Protein AF-A0A2C9WVV8-F1 (afdb_monomer_lite)

Sequence (826 aa):
MRLKYLTLCLLGLSLSACTQHVIKSTPASSEQLGASAANGINAILETSSYDMAGQFSLQTTQHQKMEADTPAKKQAAKSLNADQKKQIDQALKVSKVQLSQKEKNQLYDAVAMELDPYGYFLGARESSSASAGESIFAVLNDVQFSYDGSVNYRQKLAALNFNLKYLKPTLQVQAQLPFIVDFNELKLYTNYFAFMPFLVNRESQSSYAYVDLSKYKDEFNQINFKNLAVYLKQMNAVPYALAESNQLSLLPLTAQDQQQGLTRKIRYQGTLQNVFLQMGLFDVVNEPYYTEQVKGQKFSQQDAGAVQAEYAEEAPAPASEDADVETGSAEEQLEIAAYKSAARVDELVQMKAHADMYHSDEQEAEAEDVVEAEDAGEGYTAADAAAAAACAADECDAYSSSESKNGPVDAAAEAEETDQEAGGISDVACKALVNAAKVPAGYFTLCREWYGIDLFKKPAAAEGDALREGAVADAAQLSAFEQLKPLFLAAQSQQLTDAQGFKELWQKHQAEIQLALKKDQEYSIPLTIDVGLDQAGRLLSLDYAVVKQDDRFGEFRFSSTNQISNYGHAKAIDRQLMKNAKSIEEASKGSLLERLSKDLLGTLGASSSADAAVETVQKMQEQKTADELLSQIALDTYQKTDSWLKTYQAVFGLYAVVKQTELGKHYTAAELNEIAELSAYHFNEDLSKPKGAALVRLNQLADKHQLKNSDSFASMGYAVKQIVDDATEDYLEQRDWTKHIKQHKTRQAVFAVYYAERFADEYELSAEQKQQLPKAAQIVAQAFTDDLNNKLSEQSLRNLSADDTELFDQSIYRIVYRDVLTHMPK

Secondary structure (DSSP, 8-state):
---SSSSSSSSSS------------PPPPHHHHHHHHHHHHHGGGTSSEEEEEEEEEEEE-PPS------HHHHHTTTS--HHHHHHHHHHHHHTT----HHHHHHHHHHHHHHT-TTTTTTT----S-HHHHHHHHHHHHTEEEEEEEEEETTTTEEEEEEEEEEEETTEEEEEEEEEEEETTTTEEEE-GGGT-TTSS-TTTTTSPEEEE-GGGHHHHHH--HHHHHHHHHHHHHHHHHS--TTTEEEEPPPHHHHHHT-SEEEEEEEEHHHHHHHHHHHHHHHHHHIIIIIS-----HHHHSTTT-SSS-----------------HHHHHHHHHHHHHHHHHHHHHHHHHHHHHSTTSSSS---------------------------------------------------------S---HHHHHHHTT-S---HHHHHHHHHHH---SSS----SSS--SS--S---S----HHHHHHHHHHTT--SS---HHHHHHHHHHTHHHHHHHHHHSGGG--EEEEEEEE-TTS-EEEEEEEEEEEETTTEEEEEEEEEEEE-TT-PPPP-HHHHHT-EEHHHHHTTSHHHHHHHHHHH-SS---S-TTHHHHHHHHHSS--HHHHHHHHHHHHHHHH--HHHHHHHHHHHHHHHT-HHHHHHS-HHHHHHHHHHHHHHH-TTS----THHHHHHHHHHHHHT--SGGGGHHHHHHHHHHHHHHHHHHHHHHHHHHHHHHH-SHHHHHHHHHHHHHHHHS---HHHHHHHHHHHHHHHHHHHHHHTT--SGGGGTT--TGGGGG--HHHHHHHHHHHHHHS--

pLDDT: mean 71.05, std 23.81, range [21.41, 97.0]

Radius of gyration: 36.54 Å; chains: 1; bounding box: 114×92×105 Å

Structure (mmCIF, N/CA/C/O backbone):
data_AF-A0A2C9WVV8-F1
#
_entry.id   AF-A0A2C9WVV8-F1
#
loop_
_atom_site.group_PDB
_atom_site.id
_atom_site.type_symbol
_atom_site.label_atom_id
_atom_site.label_alt_id
_atom_site.label_comp_id
_atom_site.label_asym_id
_atom_site.label_entity_id
_atom_site.label_seq_id
_atom_site.pdbx_PDB_ins_code
_atom_site.Cartn_x
_atom_site.Cartn_y
_atom_site.Cartn_z
_atom_site.occupancy
_atom_site.B_iso_or_equiv
_atom_site.auth_seq_id
_atom_site.auth_comp_id
_atom_site.auth_asym_id
_atom_site.auth_atom_id
_atom_site.pdbx_PDB_model_num
ATOM 1 N N . MET A 1 1 ? 56.408 -26.138 6.110 1.00 26.50 1 MET A N 1
ATOM 2 C CA . MET A 1 1 ? 56.494 -26.122 4.631 1.00 26.50 1 MET A CA 1
ATOM 3 C C . MET A 1 1 ? 55.386 -25.201 4.142 1.00 26.50 1 MET A C 1
ATOM 5 O O . MET A 1 1 ? 54.243 -25.453 4.470 1.00 26.50 1 MET A O 1
ATOM 9 N N . ARG A 1 2 ? 55.685 -23.956 3.758 1.00 25.53 2 ARG A N 1
ATOM 10 C CA . ARG A 1 2 ? 56.288 -23.506 2.484 1.00 25.53 2 ARG A CA 1
ATOM 11 C C . ARG A 1 2 ? 55.309 -23.607 1.308 1.00 25.53 2 ARG A C 1
ATOM 13 O O . ARG A 1 2 ? 55.259 -24.645 0.673 1.00 25.53 2 ARG A O 1
ATOM 20 N N . LEU A 1 3 ? 54.609 -22.502 1.024 1.00 27.97 3 LEU A N 1
ATOM 21 C CA . LEU A 1 3 ? 54.682 -21.743 -0.242 1.00 27.97 3 LEU A CA 1
ATOM 22 C C . LEU A 1 3 ? 53.651 -20.591 -0.223 1.00 27.97 3 LEU A C 1
ATOM 24 O O . LEU A 1 3 ? 52.595 -20.655 -0.834 1.00 27.97 3 LEU A O 1
ATOM 28 N N . LYS A 1 4 ? 53.982 -19.522 0.519 1.00 27.25 4 LYS A N 1
ATOM 29 C CA . LYS A 1 4 ? 53.311 -18.202 0.501 1.00 27.25 4 LYS A CA 1
ATOM 30 C C . LYS A 1 4 ? 54.279 -17.055 0.123 1.00 27.25 4 LYS A C 1
ATOM 32 O O . LYS A 1 4 ? 54.042 -15.913 0.475 1.00 27.25 4 LYS A O 1
ATOM 37 N N . TYR A 1 5 ? 55.376 -17.334 -0.593 1.00 31.44 5 TYR A N 1
ATOM 38 C CA . TYR A 1 5 ? 56.424 -16.329 -0.879 1.00 31.44 5 TYR A CA 1
ATOM 39 C C . TYR A 1 5 ? 57.056 -16.426 -2.281 1.00 31.44 5 TYR A C 1
ATOM 41 O O . TYR A 1 5 ? 58.255 -16.222 -2.422 1.00 31.44 5 TYR A O 1
ATOM 49 N N . LEU A 1 6 ? 56.291 -16.738 -3.337 1.00 29.72 6 LEU A N 1
ATOM 50 C CA . LEU A 1 6 ? 56.868 -16.800 -4.695 1.00 29.72 6 LEU A CA 1
ATOM 51 C C . LEU A 1 6 ? 55.945 -16.332 -5.832 1.00 29.72 6 LEU A C 1
ATOM 53 O O . LEU A 1 6 ? 56.041 -16.805 -6.955 1.00 29.72 6 LEU A O 1
ATOM 57 N N . THR A 1 7 ? 55.107 -15.333 -5.563 1.00 29.89 7 THR A N 1
ATOM 58 C CA . THR A 1 7 ? 54.473 -14.492 -6.604 1.00 29.89 7 THR A CA 1
ATOM 59 C C . THR A 1 7 ? 54.549 -13.000 -6.257 1.00 29.89 7 THR A C 1
ATOM 61 O O . THR A 1 7 ? 53.806 -12.182 -6.777 1.00 29.89 7 THR A O 1
ATOM 64 N N . LEU A 1 8 ? 55.522 -12.636 -5.412 1.00 30.48 8 LEU A N 1
ATOM 65 C CA . LEU A 1 8 ? 55.988 -11.261 -5.178 1.00 30.48 8 LEU A CA 1
ATOM 66 C C . LEU A 1 8 ? 57.292 -10.954 -5.951 1.00 30.48 8 LEU A C 1
ATOM 68 O O . LEU A 1 8 ? 57.879 -9.893 -5.784 1.00 30.48 8 LEU A O 1
ATOM 72 N N . CYS A 1 9 ? 57.719 -11.860 -6.844 1.00 28.86 9 CYS A N 1
ATOM 73 C CA . CYS A 1 9 ? 58.880 -11.692 -7.733 1.00 28.86 9 CYS A CA 1
ATOM 74 C C . CYS A 1 9 ? 58.514 -11.456 -9.214 1.00 28.86 9 CYS A C 1
ATOM 76 O O . CYS A 1 9 ? 59.410 -11.356 -10.044 1.00 28.86 9 CYS A O 1
ATOM 78 N N . LEU A 1 10 ? 57.228 -11.306 -9.555 1.00 29.33 10 LEU A N 1
ATOM 79 C CA . LEU A 1 10 ? 56.774 -10.859 -10.887 1.00 29.33 10 LEU A CA 1
ATOM 80 C C . LEU A 1 10 ? 56.099 -9.477 -10.834 1.00 29.33 10 LEU A C 1
ATOM 82 O O . LEU A 1 10 ? 55.257 -9.142 -11.657 1.00 29.33 10 LEU A O 1
ATOM 86 N N . LEU A 1 11 ? 56.517 -8.665 -9.859 1.00 31.88 11 LEU A N 1
ATOM 87 C CA . LEU A 1 11 ? 56.167 -7.250 -9.692 1.00 31.88 11 LEU A CA 1
ATOM 88 C C . LEU A 1 11 ? 57.397 -6.336 -9.900 1.00 31.88 11 LEU A C 1
ATOM 90 O O . LEU A 1 11 ? 57.461 -5.241 -9.354 1.00 31.88 11 LEU A O 1
ATOM 94 N N . GLY A 1 12 ? 58.403 -6.795 -10.661 1.00 31.34 12 GLY A N 1
ATOM 95 C CA . GLY A 1 12 ? 59.730 -6.160 -10.708 1.00 31.34 12 GLY A CA 1
ATOM 96 C C . GLY A 1 12 ? 60.301 -5.790 -12.080 1.00 31.34 12 GLY A C 1
ATOM 97 O O . GLY A 1 12 ? 61.402 -5.255 -12.113 1.00 31.34 12 GLY A O 1
ATOM 98 N N . LEU A 1 13 ? 59.617 -6.046 -13.202 1.00 28.88 13 LEU A N 1
ATOM 99 C CA . LEU A 1 13 ? 60.153 -5.739 -14.541 1.00 28.88 13 LEU A CA 1
ATOM 100 C C . LEU A 1 13 ? 59.072 -5.257 -15.523 1.00 28.88 13 LEU A C 1
ATOM 102 O O . LEU A 1 13 ? 58.862 -5.869 -16.561 1.00 28.88 13 LEU A O 1
ATOM 106 N N . SER A 1 14 ? 58.402 -4.145 -15.202 1.00 26.28 14 SER A N 1
ATOM 107 C CA . SER A 1 14 ? 57.904 -3.182 -16.209 1.00 26.28 14 SER A CA 1
ATOM 108 C C . SER A 1 14 ? 57.334 -1.918 -15.544 1.00 26.28 14 SER A C 1
ATOM 110 O O . SER A 1 14 ? 56.177 -1.557 -15.738 1.00 26.28 14 SER A O 1
ATOM 112 N N . LEU A 1 15 ? 58.153 -1.237 -14.740 1.00 31.84 15 LEU A N 1
ATOM 113 C CA . LEU A 1 15 ? 57.936 0.158 -14.338 1.00 31.84 15 LEU A CA 1
ATOM 114 C C . LEU A 1 15 ? 59.161 0.971 -14.770 1.00 31.84 15 LEU A C 1
ATOM 116 O O . LEU A 1 15 ? 60.010 1.319 -13.959 1.00 31.84 15 LEU A O 1
ATOM 120 N N . SER A 1 16 ? 59.264 1.216 -16.078 1.00 31.70 16 SER A N 1
ATOM 121 C CA . SER A 1 16 ? 60.054 2.308 -16.669 1.00 31.70 16 SER A CA 1
ATOM 122 C C . SER A 1 16 ? 59.838 2.377 -18.185 1.00 31.70 16 SER A C 1
ATOM 124 O O . SER A 1 16 ? 60.719 2.087 -18.986 1.00 31.70 16 SER A O 1
ATOM 126 N N . ALA A 1 17 ? 58.643 2.802 -18.589 1.00 24.89 17 ALA A N 1
ATOM 127 C CA . ALA A 1 17 ? 58.448 3.438 -19.887 1.00 24.89 17 ALA A CA 1
ATOM 128 C C . ALA A 1 17 ? 57.291 4.434 -19.780 1.00 24.89 17 ALA A C 1
ATOM 130 O O . ALA A 1 17 ? 56.123 4.092 -19.940 1.00 24.89 17 ALA A O 1
ATOM 131 N N . CYS A 1 18 ? 57.638 5.691 -19.502 1.00 35.66 18 CYS A N 1
ATOM 132 C CA . CYS A 1 18 ? 56.821 6.827 -19.889 1.00 35.66 18 CYS A CA 1
ATOM 133 C C . CYS A 1 18 ? 56.593 6.747 -21.401 1.00 35.66 18 CYS A C 1
ATOM 135 O O . CYS A 1 18 ? 57.478 7.101 -22.171 1.00 35.66 18 CYS A O 1
ATOM 137 N N . THR A 1 19 ? 55.424 6.292 -21.832 1.00 28.83 19 THR A N 1
ATOM 138 C CA . THR A 1 19 ? 54.871 6.645 -23.139 1.00 28.83 19 THR A CA 1
ATOM 139 C C . THR A 1 19 ? 53.367 6.777 -22.983 1.00 28.83 19 THR A C 1
ATOM 141 O O . THR A 1 19 ? 52.695 5.920 -22.414 1.00 28.83 19 THR A O 1
ATOM 144 N N . GLN A 1 20 ? 52.856 7.909 -23.453 1.00 34.78 20 GLN A N 1
ATOM 145 C CA . GLN A 1 20 ? 51.447 8.154 -23.696 1.00 34.78 20 GLN A CA 1
ATOM 146 C C . GLN A 1 20 ? 50.937 7.109 -24.695 1.00 34.78 20 GLN A C 1
ATOM 148 O O . GLN A 1 20 ? 50.904 7.353 -25.897 1.00 34.78 20 GLN A O 1
ATOM 153 N N . HIS A 1 21 ? 50.534 5.939 -24.217 1.00 28.36 21 HIS A N 1
ATOM 154 C CA . HIS A 1 21 ? 49.639 5.087 -24.975 1.00 28.36 21 HIS A CA 1
ATOM 155 C C . HIS A 1 21 ? 48.233 5.352 -24.469 1.00 28.36 21 HIS A C 1
ATOM 157 O O . HIS A 1 21 ? 47.775 4.795 -23.476 1.00 28.36 21 HIS A O 1
ATOM 163 N N . VAL A 1 22 ? 47.563 6.255 -25.189 1.00 30.62 22 VAL A N 1
ATOM 164 C CA . VAL A 1 22 ? 46.111 6.250 -25.326 1.00 30.62 22 VAL A CA 1
ATOM 165 C C . VAL A 1 22 ? 45.737 4.806 -25.643 1.00 30.62 22 VAL A C 1
ATOM 167 O O . VAL A 1 22 ? 45.935 4.342 -26.768 1.00 30.62 22 VAL A O 1
ATOM 170 N N . ILE A 1 23 ? 45.262 4.069 -24.639 1.00 32.34 23 ILE A N 1
ATOM 171 C CA . ILE A 1 23 ? 44.519 2.846 -24.892 1.00 32.34 23 ILE A CA 1
ATOM 172 C C . ILE A 1 23 ? 43.320 3.345 -25.683 1.00 32.34 23 ILE A C 1
ATOM 174 O O . ILE A 1 23 ? 42.432 3.994 -25.134 1.00 32.34 23 ILE A O 1
ATOM 178 N N . LYS A 1 24 ? 43.336 3.122 -27.000 1.00 31.44 24 LYS A N 1
ATOM 179 C CA . LYS A 1 24 ? 42.107 3.083 -27.780 1.00 31.44 24 LYS A CA 1
ATOM 180 C C . LYS A 1 24 ? 41.305 1.949 -27.158 1.00 31.44 24 LYS A C 1
ATOM 182 O O . LYS A 1 24 ? 41.493 0.791 -27.516 1.00 31.44 24 LYS A O 1
ATOM 187 N N . SER A 1 25 ? 40.519 2.280 -26.140 1.00 39.44 25 SER A N 1
ATOM 188 C CA . SER A 1 25 ? 39.528 1.394 -25.572 1.00 39.44 25 SER A CA 1
ATOM 189 C C . SER A 1 25 ? 38.629 1.013 -26.731 1.00 39.44 25 SER A C 1
ATOM 191 O O . SER A 1 25 ? 37.962 1.864 -27.322 1.00 39.44 25 SER A O 1
ATOM 193 N N . THR A 1 26 ? 38.659 -0.261 -27.111 1.00 40.50 26 THR A N 1
ATOM 194 C CA . THR A 1 26 ? 37.572 -0.847 -27.884 1.00 40.50 26 THR A CA 1
ATOM 195 C C . THR A 1 26 ? 36.283 -0.397 -27.195 1.00 40.50 26 THR A C 1
ATOM 197 O O . THR A 1 26 ? 36.213 -0.531 -25.966 1.00 40.50 26 THR A O 1
ATOM 200 N N . PRO A 1 27 ? 35.326 0.227 -27.905 1.00 56.78 27 PRO A N 1
ATOM 201 C CA . PRO A 1 27 ? 34.091 0.667 -27.275 1.00 56.78 27 PRO A CA 1
ATOM 202 C C . PRO A 1 27 ? 33.497 -0.537 -26.551 1.00 56.78 27 PRO A C 1
ATOM 204 O O . PRO A 1 27 ? 33.338 -1.602 -27.151 1.00 56.78 27 PRO A O 1
ATOM 207 N N . ALA A 1 28 ? 33.294 -0.397 -25.238 1.00 64.69 28 ALA A N 1
ATOM 208 C CA . ALA A 1 28 ? 32.713 -1.462 -24.439 1.00 64.69 28 ALA A CA 1
ATOM 209 C C . ALA A 1 28 ? 31.375 -1.843 -25.076 1.00 64.69 28 ALA A C 1
ATOM 211 O O . ALA A 1 28 ? 30.582 -0.966 -25.424 1.00 64.69 28 ALA A O 1
ATOM 212 N N . SER A 1 29 ? 31.159 -3.140 -25.280 1.00 78.88 29 SER A N 1
ATOM 213 C CA . SER A 1 29 ? 29.886 -3.620 -25.821 1.00 78.88 29 SER A CA 1
ATOM 214 C C . SER A 1 29 ? 28.737 -3.236 -24.881 1.00 78.88 29 SER A C 1
ATOM 216 O O . SER A 1 29 ? 28.946 -3.101 -23.673 1.00 78.88 29 SER A O 1
ATOM 218 N N . SER A 1 30 ? 27.523 -3.078 -25.421 1.00 79.62 30 SER A N 1
ATOM 219 C CA . SER A 1 30 ? 26.329 -2.766 -24.614 1.00 79.62 30 SER A CA 1
ATOM 220 C C . SER A 1 30 ? 26.164 -3.745 -23.443 1.00 79.62 30 SER A C 1
ATOM 222 O O . SER A 1 30 ? 25.934 -3.334 -22.313 1.00 79.62 30 SER A O 1
ATOM 224 N N . GLU A 1 31 ? 26.433 -5.031 -23.677 1.00 83.75 31 GLU A N 1
ATOM 225 C CA . GLU A 1 31 ? 26.398 -6.082 -22.656 1.00 83.75 31 GLU A CA 1
ATOM 226 C C . GLU A 1 31 ? 27.413 -5.853 -21.522 1.00 83.75 31 GLU A C 1
ATOM 228 O O . GLU A 1 31 ? 27.077 -5.972 -20.345 1.00 83.75 31 GLU A O 1
ATOM 233 N N . GLN A 1 32 ? 28.643 -5.437 -21.845 1.00 88.88 32 GLN A N 1
ATOM 234 C CA . GLN A 1 32 ? 29.657 -5.099 -20.838 1.00 88.88 32 GLN A CA 1
ATOM 235 C C . GLN A 1 32 ? 29.291 -3.848 -20.031 1.00 88.88 32 GLN A C 1
ATOM 237 O O . GLN A 1 32 ? 29.595 -3.774 -18.835 1.00 88.88 32 GLN A O 1
ATOM 242 N N . LEU A 1 33 ? 28.669 -2.854 -20.672 1.00 92.38 33 LEU A N 1
ATOM 243 C CA . LEU A 1 33 ? 28.164 -1.663 -19.990 1.00 92.38 33 LEU A CA 1
ATOM 244 C C . LEU A 1 33 ? 27.005 -2.026 -19.059 1.00 92.38 33 LEU A C 1
ATOM 246 O O . LEU A 1 33 ? 27.025 -1.621 -17.898 1.00 92.38 33 LEU A O 1
ATOM 250 N N . GLY A 1 34 ? 26.062 -2.844 -19.527 1.00 91.56 34 GLY A N 1
ATOM 251 C CA . GLY A 1 34 ? 24.928 -3.311 -18.736 1.00 91.56 34 GLY A CA 1
ATOM 252 C C . GLY A 1 34 ? 25.372 -4.113 -17.514 1.00 91.56 34 GLY A C 1
ATOM 253 O O . GLY A 1 34 ? 24.982 -3.794 -16.392 1.00 91.56 34 GLY A O 1
ATOM 254 N N . ALA A 1 35 ? 26.292 -5.065 -17.697 1.00 92.50 35 ALA A N 1
ATOM 255 C CA . ALA A 1 35 ? 26.880 -5.823 -16.593 1.00 92.50 35 ALA A CA 1
ATOM 256 C C . ALA A 1 35 ? 27.627 -4.921 -15.594 1.00 92.50 35 ALA A C 1
ATOM 258 O O . ALA A 1 35 ? 27.528 -5.120 -14.386 1.00 92.50 35 ALA A O 1
ATOM 259 N N . SER A 1 36 ? 28.355 -3.902 -16.071 1.00 94.25 36 SER A N 1
ATOM 260 C CA . SER A 1 36 ? 29.041 -2.943 -15.190 1.00 94.25 36 SER A CA 1
ATOM 261 C C . SER A 1 36 ? 28.053 -2.117 -14.359 1.00 94.25 36 SER A C 1
ATOM 263 O O . SER A 1 36 ? 28.290 -1.910 -13.172 1.00 94.25 36 SER A O 1
ATOM 265 N N . ALA A 1 37 ? 26.956 -1.656 -14.968 1.00 94.25 37 ALA A N 1
ATOM 266 C CA . ALA A 1 37 ? 25.918 -0.894 -14.279 1.00 94.25 37 ALA A CA 1
ATOM 267 C C . ALA A 1 37 ? 25.211 -1.745 -13.212 1.00 94.25 37 ALA A C 1
ATOM 269 O O . ALA A 1 37 ? 25.144 -1.339 -12.051 1.00 94.25 37 ALA A O 1
ATOM 270 N N . ALA A 1 38 ? 24.781 -2.957 -13.580 1.00 94.31 38 ALA A N 1
ATOM 271 C CA . ALA A 1 38 ? 24.143 -3.904 -12.670 1.00 94.31 38 ALA A CA 1
ATOM 272 C C . ALA A 1 38 ? 25.059 -4.284 -11.494 1.00 94.31 38 ALA A C 1
ATOM 274 O O . ALA A 1 38 ? 24.655 -4.177 -10.338 1.00 94.31 38 ALA A O 1
ATOM 275 N N . ASN A 1 39 ? 26.316 -4.656 -11.765 1.00 93.88 39 ASN A N 1
ATOM 276 C CA . ASN A 1 39 ? 27.290 -4.992 -10.719 1.00 93.88 39 ASN A CA 1
ATOM 277 C C . ASN A 1 39 ? 27.562 -3.808 -9.785 1.00 93.88 39 ASN A C 1
ATOM 279 O O . ASN A 1 39 ? 27.653 -3.989 -8.572 1.00 93.88 39 ASN A O 1
ATOM 283 N N . GLY A 1 40 ? 27.650 -2.596 -10.338 1.00 93.44 40 GLY A N 1
ATOM 284 C CA . GLY A 1 40 ? 27.829 -1.381 -9.555 1.00 93.44 40 GLY A CA 1
ATOM 285 C C . GLY A 1 40 ? 26.703 -1.165 -8.555 1.00 93.44 40 GLY A C 1
ATOM 286 O O . GLY A 1 40 ? 26.978 -0.987 -7.369 1.00 93.44 40 GLY A O 1
ATOM 287 N N . ILE A 1 41 ? 25.449 -1.233 -9.014 1.00 93.38 41 ILE A N 1
ATOM 288 C CA . ILE A 1 41 ? 24.253 -1.097 -8.166 1.00 93.38 41 ILE A CA 1
ATOM 289 C C . ILE A 1 41 ? 24.202 -2.218 -7.120 1.00 93.38 41 ILE A C 1
ATOM 291 O O . ILE A 1 41 ? 23.986 -1.969 -5.933 1.00 93.38 41 ILE A O 1
ATOM 295 N N . ASN A 1 42 ? 24.486 -3.450 -7.537 1.00 93.88 42 ASN A N 1
ATOM 296 C CA . ASN A 1 42 ? 24.448 -4.628 -6.675 1.00 93.88 42 ASN A CA 1
ATOM 297 C C . ASN A 1 42 ? 25.522 -4.634 -5.580 1.00 93.88 42 ASN A C 1
ATOM 299 O O . ASN A 1 42 ? 25.342 -5.314 -4.567 1.00 93.88 42 ASN A O 1
ATOM 303 N N . ALA A 1 43 ? 26.584 -3.832 -5.714 1.00 91.44 43 ALA A N 1
ATOM 304 C CA . ALA A 1 43 ? 27.607 -3.674 -4.681 1.00 91.44 43 ALA A CA 1
ATOM 305 C C . ALA A 1 43 ? 27.033 -3.175 -3.338 1.00 91.44 43 ALA A C 1
ATOM 307 O O . ALA A 1 43 ? 27.578 -3.490 -2.277 1.00 91.44 43 ALA A O 1
ATOM 308 N N . ILE A 1 44 ? 25.909 -2.446 -3.357 1.00 89.75 44 ILE A N 1
ATOM 309 C CA . ILE A 1 44 ? 25.198 -1.993 -2.147 1.00 89.75 44 ILE A CA 1
ATOM 310 C C . ILE A 1 44 ? 24.700 -3.179 -1.308 1.00 89.75 44 ILE A C 1
ATOM 312 O O . ILE A 1 44 ? 24.660 -3.100 -0.082 1.00 89.75 44 ILE A O 1
ATOM 316 N N . LEU A 1 45 ? 24.357 -4.296 -1.951 1.00 88.12 45 LEU A N 1
ATOM 317 C CA . LEU A 1 45 ? 23.877 -5.519 -1.299 1.00 88.12 45 LEU A CA 1
ATOM 318 C C . LEU A 1 45 ? 25.025 -6.464 -0.896 1.00 88.12 45 LEU A C 1
ATOM 320 O O . LEU A 1 45 ? 24.794 -7.500 -0.278 1.00 88.12 45 LEU A O 1
ATOM 324 N N . GLU A 1 46 ? 26.268 -6.140 -1.264 1.00 85.25 46 GLU A N 1
ATOM 325 C CA . GLU A 1 46 ? 27.465 -6.960 -1.005 1.00 85.25 46 GLU A CA 1
ATOM 326 C C . GLU A 1 46 ? 28.345 -6.415 0.119 1.00 85.25 46 GLU A C 1
ATOM 328 O O . GLU A 1 46 ? 29.262 -7.088 0.592 1.00 85.25 46 GLU A O 1
ATOM 333 N N . THR A 1 47 ? 28.061 -5.196 0.566 1.00 85.62 47 THR A N 1
ATOM 334 C CA . THR A 1 47 ? 28.781 -4.543 1.654 1.00 85.62 47 THR A CA 1
ATOM 335 C C . THR A 1 47 ? 28.126 -4.811 3.008 1.00 85.62 47 THR A C 1
ATOM 337 O O . THR A 1 47 ? 26.939 -5.099 3.103 1.00 85.62 47 THR A O 1
ATOM 340 N N . SER A 1 48 ? 28.889 -4.689 4.098 1.00 86.62 48 SER A N 1
ATOM 341 C CA . SER A 1 48 ? 28.338 -4.776 5.458 1.00 86.62 48 SER A CA 1
ATOM 342 C C . SER A 1 48 ? 27.575 -3.523 5.886 1.00 86.62 48 SER A C 1
ATOM 344 O O . SER A 1 48 ? 26.733 -3.601 6.784 1.00 86.62 48 SER A O 1
ATOM 346 N N . SER A 1 49 ? 27.916 -2.378 5.296 1.00 90.94 49 SER A N 1
ATOM 347 C CA . SER A 1 49 ? 27.308 -1.078 5.570 1.00 90.94 49 SER A CA 1
ATOM 348 C C . SER A 1 49 ? 27.655 -0.062 4.476 1.00 90.94 49 SER A C 1
ATOM 350 O O . SER A 1 49 ? 28.594 -0.284 3.707 1.00 90.94 49 SER A O 1
ATOM 352 N N . TYR A 1 50 ? 26.901 1.028 4.375 1.00 94.44 50 TYR A N 1
ATOM 353 C CA . TYR A 1 50 ? 27.200 2.172 3.506 1.00 94.44 50 TYR A CA 1
ATOM 354 C C . TYR A 1 50 ? 26.451 3.425 3.976 1.00 94.44 50 TYR A C 1
ATOM 356 O O . TYR A 1 50 ? 25.450 3.328 4.688 1.00 94.44 50 TYR A O 1
ATOM 364 N N . ASP A 1 51 ? 26.929 4.590 3.551 1.00 95.56 51 ASP A N 1
ATOM 365 C CA . ASP A 1 51 ? 26.206 5.854 3.663 1.00 95.56 51 ASP A CA 1
ATOM 366 C C . ASP A 1 51 ? 25.524 6.182 2.337 1.00 95.56 51 ASP A C 1
ATOM 368 O O . ASP A 1 51 ? 26.062 5.897 1.264 1.00 95.56 51 ASP A O 1
ATOM 372 N N . MET A 1 52 ? 24.369 6.831 2.410 1.00 94.50 52 MET A N 1
ATOM 373 C CA . MET A 1 52 ? 23.656 7.346 1.251 1.00 94.50 52 MET A CA 1
ATOM 374 C C . MET A 1 52 ? 23.282 8.808 1.448 1.00 94.50 52 MET A C 1
ATOM 376 O O . MET A 1 52 ? 23.016 9.247 2.565 1.00 94.50 52 MET A O 1
ATOM 380 N N . ALA A 1 53 ? 23.237 9.557 0.358 1.00 95.06 53 ALA A N 1
ATOM 381 C CA . ALA A 1 53 ? 22.657 10.887 0.335 1.00 95.06 53 ALA A CA 1
ATOM 382 C C . ALA A 1 53 ? 22.016 11.134 -1.022 1.00 95.06 53 ALA A C 1
ATOM 384 O O . ALA A 1 53 ? 22.513 10.654 -2.037 1.00 95.06 53 ALA A O 1
ATOM 385 N N . GLY A 1 54 ? 20.931 11.888 -1.058 1.00 92.56 54 GLY A N 1
ATOM 386 C CA . GLY A 1 54 ? 20.269 12.209 -2.306 1.00 92.56 54 GLY A CA 1
ATOM 387 C C . GLY A 1 54 ? 19.476 13.494 -2.231 1.00 92.56 54 GLY A C 1
ATOM 388 O O . GLY A 1 54 ? 19.259 14.072 -1.168 1.00 92.56 54 GLY A O 1
ATOM 389 N N . GLN A 1 55 ? 19.057 13.958 -3.394 1.00 91.44 55 GLN A N 1
ATOM 390 C CA . GLN A 1 55 ? 18.139 15.076 -3.543 1.00 91.44 55 GLN A CA 1
ATOM 391 C C . GLN A 1 55 ? 17.222 14.797 -4.719 1.00 91.44 55 GLN A C 1
ATOM 393 O O . GLN A 1 55 ? 17.633 14.166 -5.695 1.00 91.44 55 GLN A O 1
ATOM 398 N N . PHE A 1 56 ? 15.989 15.274 -4.632 1.00 86.00 56 PHE A N 1
ATOM 399 C CA . PHE A 1 56 ? 15.071 15.240 -5.753 1.00 86.00 56 PHE A CA 1
ATOM 400 C C . PHE A 1 56 ? 14.344 16.567 -5.900 1.00 86.00 56 PHE A C 1
ATOM 402 O O . PHE A 1 56 ? 14.119 17.308 -4.939 1.00 86.00 56 PHE A O 1
ATOM 409 N N . SER A 1 57 ? 14.019 16.876 -7.146 1.00 80.94 57 SER A N 1
ATOM 410 C CA . SER A 1 57 ? 13.338 18.094 -7.540 1.00 80.94 57 SER A CA 1
ATOM 411 C C . SER A 1 57 ? 12.289 17.790 -8.592 1.00 80.94 57 SER A C 1
ATOM 413 O O . SER A 1 57 ? 12.372 16.817 -9.350 1.00 80.94 57 SER A O 1
ATOM 415 N N . LEU A 1 58 ? 11.278 18.644 -8.605 1.00 79.56 58 LEU A N 1
ATOM 416 C CA . LEU A 1 58 ? 10.111 18.505 -9.446 1.00 79.56 58 LEU A CA 1
ATOM 417 C C . LEU A 1 58 ? 9.892 19.871 -10.091 1.00 79.56 58 LEU A C 1
ATOM 419 O O . LEU A 1 58 ? 9.625 20.853 -9.407 1.00 79.56 58 LEU A O 1
ATOM 423 N N . GLN A 1 59 ? 10.147 19.940 -11.393 1.00 77.44 59 GLN A N 1
ATOM 424 C CA . GLN A 1 59 ? 10.151 21.170 -12.171 1.00 77.44 59 GLN A CA 1
ATOM 425 C C . GLN A 1 59 ? 8.996 21.164 -13.163 1.00 77.44 59 GLN A C 1
ATOM 427 O O . GLN A 1 59 ? 8.750 20.161 -13.831 1.00 77.44 59 GLN A O 1
ATOM 432 N N . THR A 1 60 ? 8.318 22.300 -13.290 1.00 73.19 60 THR A N 1
ATOM 433 C CA . THR A 1 60 ? 7.277 22.512 -14.301 1.00 73.19 60 THR A CA 1
ATOM 434 C C . THR A 1 60 ? 7.554 23.782 -15.099 1.00 73.19 60 THR A C 1
ATOM 436 O O . THR A 1 60 ? 7.906 24.821 -14.532 1.00 73.19 60 THR A O 1
ATOM 439 N N . THR A 1 61 ? 7.403 23.718 -16.424 1.00 65.81 61 THR A N 1
ATOM 440 C CA . THR A 1 61 ? 7.476 24.896 -17.305 1.00 65.81 61 THR A CA 1
ATOM 441 C C . THR A 1 61 ? 6.069 25.366 -17.647 1.00 65.81 61 THR A C 1
ATOM 443 O O . THR A 1 61 ? 5.492 25.012 -18.670 1.00 65.81 61 THR A O 1
ATOM 446 N N . GLN A 1 62 ? 5.500 26.186 -16.767 1.00 57.47 62 GLN A N 1
ATOM 447 C CA . GLN A 1 62 ? 4.170 26.752 -16.967 1.00 57.47 62 GLN A CA 1
ATOM 448 C C . GLN A 1 62 ? 4.102 27.480 -18.326 1.00 57.47 62 GLN A C 1
ATOM 450 O O . GLN A 1 62 ? 4.855 28.431 -18.562 1.00 57.47 62 GLN A O 1
ATOM 455 N N . HIS A 1 63 ? 3.215 27.055 -19.233 1.00 48.56 63 HIS A N 1
ATOM 456 C CA . HIS A 1 63 ? 2.941 27.827 -20.444 1.00 48.56 63 HIS A CA 1
ATOM 457 C C . HIS A 1 63 ? 2.317 29.169 -20.042 1.00 48.56 63 HIS A C 1
ATOM 459 O O . HIS A 1 63 ? 1.251 29.241 -19.431 1.00 48.56 63 HIS A O 1
ATOM 465 N N . GLN A 1 64 ? 3.023 30.258 -20.345 1.00 41.69 64 GLN A N 1
ATOM 466 C CA . GLN A 1 64 ? 2.531 31.609 -20.115 1.00 41.69 64 GLN A CA 1
ATOM 467 C C . GLN A 1 64 ? 1.256 31.852 -20.937 1.00 41.69 64 GLN A C 1
ATOM 469 O O . GLN A 1 64 ? 1.276 31.735 -22.158 1.00 41.69 64 GLN A O 1
ATOM 474 N N . LYS A 1 65 ? 0.197 32.288 -20.236 1.00 36.41 65 LYS A N 1
ATOM 475 C CA . LYS A 1 65 ? -1.123 32.730 -20.728 1.00 36.41 65 LYS A CA 1
ATOM 476 C C . LYS A 1 65 ? -1.982 31.634 -21.375 1.00 36.41 65 LYS A C 1
ATOM 478 O O . LYS A 1 65 ? -2.061 31.539 -22.594 1.00 36.41 65 LYS A O 1
ATOM 483 N N . MET A 1 66 ? -2.814 30.975 -20.561 1.00 34.81 66 MET A N 1
ATOM 484 C CA . MET A 1 66 ? -4.189 30.744 -21.017 1.00 34.81 66 MET A CA 1
ATOM 485 C C . MET A 1 66 ? -4.764 32.123 -21.356 1.00 34.81 66 MET A C 1
ATOM 487 O O . MET A 1 66 ? -4.880 32.981 -20.472 1.00 34.81 66 MET A O 1
ATOM 491 N N . GLU A 1 67 ? -5.067 32.375 -22.631 1.00 32.44 67 GLU A N 1
ATOM 492 C CA . GLU A 1 67 ? -5.919 33.501 -22.999 1.00 32.44 67 GLU A CA 1
ATOM 493 C C . GLU A 1 67 ? -7.152 33.479 -22.093 1.00 32.44 67 GLU A C 1
ATOM 495 O O . GLU A 1 67 ? -7.660 32.413 -21.738 1.00 32.44 67 GLU A O 1
ATOM 500 N N . ALA A 1 68 ? -7.570 34.655 -21.631 1.00 34.31 68 ALA A N 1
ATOM 501 C CA . ALA A 1 68 ? -8.679 34.810 -20.708 1.00 34.31 68 ALA A CA 1
ATOM 502 C C . ALA A 1 68 ? -9.990 34.353 -21.369 1.00 34.31 68 ALA A C 1
ATOM 504 O O . ALA A 1 68 ? -10.779 35.166 -21.844 1.00 34.31 68 ALA A O 1
ATOM 505 N N . ASP A 1 69 ? -10.225 33.043 -21.392 1.00 32.50 69 ASP A N 1
ATOM 506 C CA . ASP A 1 69 ? -11.489 32.466 -21.806 1.00 32.50 69 ASP A CA 1
ATOM 507 C C . ASP A 1 69 ? -12.554 32.940 -20.807 1.00 32.50 69 ASP A C 1
ATOM 509 O O . ASP A 1 69 ? -12.390 32.877 -19.580 1.00 32.50 69 ASP A O 1
ATOM 513 N N . THR A 1 70 ? -13.621 33.511 -21.358 1.00 31.88 70 THR A N 1
ATOM 514 C CA . THR A 1 70 ? -14.660 34.263 -20.649 1.00 31.88 70 THR A CA 1
ATOM 515 C C . THR A 1 70 ? -15.263 33.409 -19.517 1.00 31.88 70 THR A C 1
ATOM 517 O O . THR A 1 70 ? -15.465 32.208 -19.718 1.00 31.88 70 THR A O 1
ATOM 520 N N . PRO A 1 71 ? -15.602 33.977 -18.339 1.00 32.31 71 PRO A N 1
ATOM 521 C CA . PRO A 1 71 ? -16.062 33.231 -17.154 1.00 32.31 71 PRO A CA 1
ATOM 522 C C . PRO A 1 71 ? -17.196 32.213 -17.394 1.00 32.31 71 PRO A C 1
ATOM 524 O O . PRO A 1 71 ? -17.287 31.228 -16.664 1.00 32.31 71 PRO A O 1
ATOM 527 N N . ALA A 1 72 ? -17.998 32.382 -18.450 1.00 30.75 72 ALA A N 1
ATOM 528 C CA . ALA A 1 72 ? -19.039 31.436 -18.856 1.00 30.75 72 ALA A CA 1
ATOM 529 C C . ALA A 1 72 ? -18.508 30.055 -19.310 1.00 30.75 72 ALA A C 1
ATOM 531 O O . ALA A 1 72 ? -19.173 29.049 -19.077 1.00 30.75 72 ALA A O 1
ATOM 532 N N . LYS A 1 73 ? -17.305 29.963 -19.900 1.00 31.23 73 LYS A N 1
ATOM 533 C CA . LYS A 1 73 ? -16.702 28.670 -20.290 1.00 31.23 73 LYS A CA 1
ATOM 534 C C . LYS A 1 73 ? -16.059 27.927 -19.113 1.00 31.23 73 LYS A C 1
ATOM 536 O O . LYS A 1 73 ? -16.061 26.701 -19.101 1.00 31.23 73 LYS A O 1
ATOM 541 N N . LYS A 1 74 ? -15.577 28.642 -18.085 1.00 33.62 74 LYS A N 1
ATOM 542 C CA . LYS A 1 74 ? -14.967 28.040 -16.879 1.00 33.62 74 LYS A CA 1
ATOM 543 C C . LYS A 1 74 ? -15.984 27.369 -15.944 1.00 33.62 74 LYS A C 1
ATOM 545 O O . LYS A 1 74 ? -15.619 26.434 -15.239 1.00 33.62 74 LYS A O 1
ATOM 550 N N . GLN A 1 75 ? -17.250 27.798 -15.950 1.00 35.34 75 GLN A N 1
ATOM 551 C CA . GLN A 1 75 ? -18.332 27.140 -15.194 1.00 35.34 75 GLN A CA 1
ATOM 552 C C . GLN A 1 75 ? -18.869 25.870 -15.878 1.00 35.34 75 GLN A C 1
ATOM 554 O O . GLN A 1 75 ? -19.322 24.951 -15.195 1.00 35.34 75 GLN A O 1
ATOM 559 N N . ALA A 1 76 ? -18.769 25.782 -17.208 1.00 33.97 76 ALA A N 1
ATOM 560 C CA . ALA A 1 76 ? -19.264 24.641 -17.981 1.00 33.97 76 ALA A CA 1
ATOM 561 C C . ALA A 1 76 ? -18.388 23.376 -17.867 1.00 33.97 76 ALA A C 1
ATOM 563 O O . ALA A 1 76 ? -18.851 22.299 -18.224 1.00 33.97 76 ALA A O 1
ATOM 564 N N . ALA A 1 77 ? -17.148 23.496 -17.375 1.00 42.00 77 ALA A N 1
ATOM 565 C CA . ALA A 1 77 ? -16.230 22.369 -17.176 1.00 42.00 77 ALA A CA 1
ATOM 566 C C . ALA A 1 77 ? -16.205 21.823 -15.731 1.00 42.00 77 ALA A C 1
ATOM 568 O O . ALA A 1 77 ? -15.562 20.814 -15.487 1.00 42.00 77 ALA A O 1
ATOM 569 N N . LYS A 1 78 ? -16.877 22.487 -14.774 1.00 51.72 78 LYS A N 1
ATOM 570 C CA . LYS A 1 78 ? -16.847 22.142 -13.334 1.00 51.72 78 LYS A CA 1
ATOM 571 C C . LYS A 1 78 ? -18.191 21.724 -12.737 1.00 51.72 78 LYS A C 1
ATOM 573 O O . LYS A 1 78 ? -18.257 21.417 -11.556 1.00 51.72 78 LYS A O 1
ATOM 578 N N . SER A 1 79 ? -19.273 21.768 -13.506 1.00 56.56 79 SER A N 1
ATOM 579 C CA . SER A 1 79 ? -20.599 21.385 -13.022 1.00 56.56 79 SER A CA 1
ATOM 580 C C . SER A 1 79 ? -21.152 20.268 -13.890 1.00 56.56 79 SER A C 1
ATOM 582 O O . SER A 1 79 ? -20.997 20.314 -15.111 1.00 56.56 79 SER A O 1
ATOM 584 N N . LEU A 1 80 ? -21.793 19.278 -13.259 1.00 64.25 80 LEU A N 1
ATOM 585 C CA . LEU A 1 80 ? -22.488 18.213 -13.980 1.00 64.25 80 LEU A CA 1
ATOM 586 C C . LEU A 1 80 ? -23.403 18.809 -15.047 1.00 64.25 80 LEU A C 1
ATOM 588 O O . LEU A 1 80 ? -24.118 19.792 -14.790 1.00 64.25 80 LEU A O 1
ATOM 592 N N . ASN A 1 81 ? -23.399 18.195 -16.227 1.00 72.38 81 ASN A N 1
ATOM 593 C CA . ASN A 1 81 ? -24.282 18.612 -17.302 1.00 72.38 81 ASN A CA 1
ATOM 594 C C . ASN A 1 81 ? -25.760 18.356 -16.919 1.00 72.38 81 ASN A C 1
ATOM 596 O O . ASN A 1 81 ? -26.076 17.672 -15.939 1.00 72.38 81 ASN A O 1
ATOM 600 N N . ALA A 1 82 ? -26.692 18.961 -17.659 1.00 77.44 82 ALA A N 1
ATOM 601 C CA . ALA A 1 82 ? -28.116 18.892 -17.321 1.00 77.44 82 ALA A CA 1
ATOM 602 C C . ALA A 1 82 ? -28.673 17.456 -17.354 1.00 77.44 82 ALA A C 1
ATOM 604 O O . ALA A 1 82 ? -29.549 17.125 -16.554 1.00 77.44 82 ALA A O 1
ATOM 605 N N . ASP A 1 83 ? -28.144 16.606 -18.235 1.00 75.00 83 ASP A N 1
ATOM 606 C CA . ASP A 1 83 ? -28.580 15.218 -18.381 1.00 75.00 83 ASP A CA 1
ATOM 607 C C . ASP A 1 83 ? -28.092 14.341 -17.218 1.00 75.00 83 ASP A C 1
ATOM 609 O O . ASP A 1 83 ? -28.881 13.579 -16.664 1.00 75.00 83 ASP A O 1
ATOM 613 N N . GLN A 1 84 ? -26.854 14.531 -16.755 1.00 73.88 84 GLN A N 1
ATOM 614 C CA . GLN A 1 84 ? -26.289 13.867 -15.574 1.00 73.88 84 GLN A CA 1
ATOM 615 C C . GLN A 1 84 ? -27.062 14.234 -14.304 1.00 73.88 84 GLN A C 1
ATOM 617 O O . GLN A 1 84 ? -27.464 13.359 -13.540 1.00 73.88 84 GLN A O 1
ATOM 622 N N . LYS A 1 85 ? -27.360 15.525 -14.101 1.00 82.25 85 LYS A N 1
ATOM 623 C CA . LYS A 1 85 ? -28.200 15.964 -12.971 1.00 82.25 85 LYS A CA 1
ATOM 624 C C . LYS A 1 85 ? -29.587 15.329 -13.025 1.00 82.25 85 LYS A C 1
ATOM 626 O O . LYS A 1 85 ? -30.112 14.892 -12.006 1.00 82.25 85 LYS A O 1
ATOM 631 N N . LYS A 1 86 ? -30.175 15.237 -14.221 1.00 82.81 86 LYS A N 1
ATOM 632 C CA . LYS A 1 86 ? -31.478 14.599 -14.429 1.00 82.81 86 LYS A CA 1
ATOM 633 C C . LYS A 1 86 ? -31.440 13.095 -14.144 1.00 82.81 86 LYS A C 1
ATOM 635 O O . LYS A 1 86 ? -32.406 12.592 -13.578 1.00 82.81 86 LYS A O 1
ATOM 640 N N . GLN A 1 87 ? -30.366 12.393 -14.501 1.00 77.00 87 GLN A N 1
ATOM 641 C CA . GLN A 1 87 ? -30.188 10.969 -14.192 1.00 77.00 87 GLN A CA 1
ATOM 642 C C . GLN A 1 87 ? -30.075 10.729 -12.684 1.00 77.00 87 GLN A C 1
ATOM 644 O O . GLN A 1 87 ? -30.797 9.884 -12.157 1.00 77.00 87 GLN A O 1
ATOM 649 N N . ILE A 1 88 ? -29.266 11.527 -11.981 1.00 81.31 88 ILE A N 1
ATOM 650 C CA . ILE A 1 88 ? -29.166 11.482 -10.513 1.00 81.31 88 ILE A CA 1
ATOM 651 C C . ILE A 1 88 ? -30.534 11.757 -9.876 1.00 81.31 88 ILE A C 1
ATOM 653 O O . ILE A 1 88 ? -30.984 11.007 -9.014 1.00 81.31 88 ILE A O 1
ATOM 657 N N . ASP A 1 89 ? -31.260 12.767 -10.357 1.00 84.75 89 ASP A N 1
ATOM 658 C CA . ASP A 1 89 ? -32.603 13.085 -9.864 1.00 84.75 89 ASP A CA 1
ATOM 659 C C . ASP A 1 89 ? -33.634 11.988 -10.113 1.00 84.75 89 ASP A C 1
ATOM 661 O O . ASP A 1 89 ? -34.524 11.756 -9.289 1.00 84.75 89 ASP A O 1
ATOM 665 N N . GLN A 1 90 ? -33.539 11.311 -11.252 1.00 80.88 90 GLN A N 1
ATOM 666 C CA . GLN A 1 90 ? -34.395 10.177 -11.566 1.00 80.88 90 GLN A CA 1
ATOM 667 C C . GLN A 1 90 ? -34.068 8.972 -10.686 1.00 80.88 90 GLN A C 1
ATOM 669 O O . GLN A 1 90 ? -35.006 8.347 -10.190 1.00 80.88 90 GLN A O 1
ATOM 674 N N . ALA A 1 91 ? -32.785 8.692 -10.440 1.00 77.81 91 ALA A N 1
ATOM 675 C CA . ALA A 1 91 ? -32.350 7.646 -9.520 1.00 77.81 91 ALA A CA 1
ATOM 676 C C . ALA A 1 91 ? -32.874 7.918 -8.100 1.00 77.81 91 ALA A C 1
ATOM 678 O O . ALA A 1 91 ? -33.583 7.083 -7.545 1.00 77.81 91 ALA A O 1
ATOM 679 N N . LEU A 1 92 ? -32.670 9.131 -7.569 1.00 80.31 92 LEU A N 1
ATOM 680 C CA . LEU A 1 92 ? -33.204 9.542 -6.262 1.00 80.31 92 LEU A CA 1
ATOM 681 C C . LEU A 1 92 ? -34.727 9.369 -6.177 1.00 80.31 92 LEU A C 1
ATOM 683 O O . LEU A 1 92 ? -35.255 8.857 -5.189 1.00 80.31 92 LEU A O 1
ATOM 687 N N . LYS A 1 93 ? -35.449 9.758 -7.235 1.00 83.50 93 LYS A N 1
ATOM 688 C CA . LYS A 1 93 ? -36.911 9.660 -7.286 1.00 83.50 93 LYS A CA 1
ATOM 689 C C . LYS A 1 93 ? -37.411 8.213 -7.319 1.00 83.50 93 LYS A C 1
ATOM 691 O O . LYS A 1 93 ? -38.396 7.914 -6.645 1.00 83.50 93 LYS A O 1
ATOM 696 N N . VAL A 1 94 ? -36.785 7.338 -8.107 1.00 76.62 94 VAL A N 1
ATOM 697 C CA . VAL A 1 94 ? -37.168 5.916 -8.207 1.00 76.62 94 VAL A CA 1
ATOM 698 C C . VAL A 1 94 ? -36.891 5.196 -6.894 1.00 76.62 94 VAL A C 1
ATOM 700 O O . VAL A 1 94 ? -37.777 4.515 -6.379 1.00 76.62 94 VAL A O 1
ATOM 703 N N . SER A 1 95 ? -35.732 5.463 -6.299 1.00 64.12 95 SER A N 1
ATOM 704 C CA . SER A 1 95 ? -35.326 4.934 -4.997 1.00 64.12 95 SER A CA 1
ATOM 705 C C . SER A 1 95 ? -36.091 5.549 -3.818 1.00 64.12 95 SER A C 1
ATOM 707 O O . SER A 1 95 ? -35.886 5.158 -2.674 1.00 64.12 95 SER A O 1
ATOM 709 N N . LYS A 1 96 ? -36.986 6.519 -4.073 1.00 74.31 96 LYS A N 1
ATOM 710 C CA . LYS A 1 96 ? -37.749 7.276 -3.062 1.00 74.31 96 LYS A CA 1
ATOM 711 C C . LYS A 1 96 ? -36.861 7.933 -1.994 1.00 74.31 96 LYS A C 1
ATOM 713 O O . LYS A 1 96 ? -37.329 8.211 -0.889 1.00 74.31 96 LYS A O 1
ATOM 718 N N . VAL A 1 97 ? -35.609 8.226 -2.337 1.00 74.31 97 VAL A N 1
ATOM 719 C CA . VAL A 1 97 ? -34.662 8.922 -1.468 1.00 74.31 97 VAL A CA 1
ATOM 720 C C . VAL A 1 97 ? -34.996 10.410 -1.503 1.00 74.31 97 VAL A C 1
ATOM 722 O O . VAL A 1 97 ? -35.014 11.042 -2.560 1.00 74.31 97 VAL A O 1
ATOM 725 N N . GLN A 1 98 ? -35.291 10.978 -0.336 1.00 75.62 98 GLN A N 1
ATOM 726 C CA . GLN A 1 98 ? -35.529 12.411 -0.186 1.00 75.62 98 GLN A CA 1
ATOM 727 C C . GLN A 1 98 ? -34.261 13.071 0.342 1.00 75.62 98 GLN A C 1
ATOM 729 O O . GLN A 1 98 ? -33.933 12.902 1.513 1.00 75.62 98 GLN A O 1
ATOM 734 N N . LEU A 1 99 ? -33.582 13.822 -0.525 1.00 73.12 99 LEU A N 1
ATOM 735 C CA . LEU A 1 99 ? -32.471 14.691 -0.149 1.00 73.12 99 LEU A CA 1
ATOM 736 C C . LEU A 1 99 ? -32.958 16.134 -0.035 1.00 73.12 99 LEU A C 1
ATOM 738 O O . LEU A 1 99 ? -33.762 16.602 -0.849 1.00 73.12 99 LEU A O 1
ATOM 742 N N . SER A 1 100 ? -32.439 16.862 0.948 1.00 76.38 100 SER A N 1
ATOM 743 C CA . SER A 1 100 ? -32.565 18.313 0.995 1.00 76.38 100 SER A CA 1
ATOM 744 C C . SER A 1 100 ? -31.860 18.953 -0.204 1.00 76.38 100 SER A C 1
ATOM 746 O O . SER A 1 100 ? -30.977 18.371 -0.838 1.00 76.38 100 SER A O 1
ATOM 748 N N . GLN A 1 101 ? -32.203 20.208 -0.506 1.00 76.94 101 GLN A N 1
ATOM 749 C CA . GLN A 1 101 ? -31.527 20.943 -1.577 1.00 76.94 101 GLN A CA 1
ATOM 750 C C . GLN A 1 101 ? -30.014 21.084 -1.319 1.00 76.94 101 GLN A C 1
ATOM 752 O O . GLN A 1 101 ? -29.241 21.143 -2.273 1.00 76.94 101 GLN A O 1
ATOM 757 N N . LYS A 1 102 ? -29.593 21.117 -0.044 1.00 73.50 102 LYS A N 1
ATOM 758 C CA . LYS A 1 102 ? -28.180 21.173 0.350 1.00 73.50 102 LYS A CA 1
ATOM 759 C C . LYS A 1 102 ? -27.471 19.857 0.020 1.00 73.50 102 LYS A C 1
ATOM 761 O O . LYS A 1 102 ? -26.481 19.887 -0.701 1.00 73.50 102 LYS A O 1
ATOM 766 N N . GLU A 1 103 ? -28.016 18.728 0.465 1.00 72.31 103 GLU A N 1
ATOM 767 C CA . GLU A 1 103 ? -27.443 17.389 0.234 1.00 72.31 103 GLU A CA 1
ATOM 768 C C . GLU A 1 103 ? -27.400 17.037 -1.251 1.00 72.31 103 GLU A C 1
ATOM 770 O O . GLU A 1 103 ? -26.421 16.500 -1.753 1.00 72.31 103 GLU A O 1
ATOM 775 N N . LYS A 1 104 ? -28.441 17.417 -1.989 1.00 81.00 104 LYS A N 1
ATOM 776 C CA . LYS A 1 104 ? -28.499 17.224 -3.435 1.00 81.00 104 LYS A CA 1
ATOM 777 C C . LYS A 1 104 ? -27.433 18.034 -4.179 1.00 81.00 104 LYS A C 1
ATOM 779 O O . LYS A 1 104 ? -26.837 17.535 -5.128 1.00 81.00 104 LYS A O 1
ATOM 784 N N . ASN A 1 105 ? -27.174 19.271 -3.753 1.00 77.88 105 ASN A N 1
ATOM 785 C CA . ASN A 1 105 ? -26.089 20.071 -4.322 1.00 77.88 105 ASN A CA 1
ATOM 786 C C . ASN A 1 105 ? -24.714 19.491 -3.950 1.00 77.88 105 ASN A C 1
ATOM 788 O O . ASN A 1 105 ? -23.852 19.417 -4.817 1.00 77.88 105 ASN A O 1
ATOM 792 N N . GLN A 1 106 ? -24.535 19.019 -2.711 1.00 74.88 106 GLN A N 1
ATOM 793 C CA . GLN A 1 106 ? -23.309 18.329 -2.288 1.00 74.88 106 GLN A CA 1
ATOM 794 C C . GLN A 1 106 ? -23.057 17.066 -3.117 1.00 74.88 106 GLN A C 1
ATOM 796 O O . GLN A 1 106 ? -21.936 16.853 -3.565 1.00 74.88 106 GLN A O 1
ATOM 801 N N . LEU A 1 107 ? -24.101 16.281 -3.399 1.00 75.75 107 LEU A N 1
ATOM 802 C CA . LEU A 1 107 ? -24.012 15.121 -4.281 1.00 75.75 107 LEU A CA 1
ATOM 803 C C . LEU A 1 107 ? -23.564 15.523 -5.690 1.00 75.75 107 LEU A C 1
ATOM 805 O O . LEU A 1 107 ? -22.670 14.900 -6.246 1.00 75.75 107 LEU A O 1
ATOM 809 N N . TYR A 1 108 ? -24.122 16.593 -6.261 1.00 81.19 108 TYR A N 1
ATOM 810 C CA . TYR A 1 108 ? -23.690 17.076 -7.575 1.00 81.19 108 TYR A CA 1
ATOM 811 C C . TYR A 1 108 ? -22.232 17.523 -7.615 1.00 81.19 108 TYR A C 1
ATOM 813 O O . TYR A 1 108 ? -21.549 17.256 -8.604 1.00 81.19 108 TYR A O 1
ATOM 821 N N . ASP A 1 109 ? -21.769 18.197 -6.567 1.00 72.19 109 ASP A N 1
ATOM 822 C CA . ASP A 1 109 ? -20.396 18.684 -6.483 1.00 72.19 109 ASP A CA 1
ATOM 823 C C . ASP A 1 109 ? -19.408 17.523 -6.284 1.00 72.19 109 ASP A C 1
ATOM 825 O O . ASP A 1 109 ? -18.384 17.477 -6.965 1.00 72.19 109 ASP A O 1
ATOM 829 N N . ALA A 1 110 ? -19.746 16.544 -5.438 1.00 68.00 110 ALA A N 1
ATOM 830 C CA . ALA A 1 110 ? -18.940 15.344 -5.218 1.00 68.00 110 ALA A CA 1
ATOM 831 C C . ALA A 1 110 ? -18.778 14.516 -6.504 1.00 68.00 110 ALA A C 1
ATOM 833 O O . ALA A 1 110 ? -17.665 14.136 -6.861 1.00 68.00 110 ALA A O 1
ATOM 834 N N . VAL A 1 111 ? -19.864 14.312 -7.256 1.00 70.19 111 VAL A N 1
ATOM 835 C CA . VAL A 1 111 ? -19.817 13.589 -8.539 1.00 70.19 111 VAL A CA 1
ATOM 836 C C . VAL A 1 111 ? -18.997 14.370 -9.572 1.00 70.19 111 VAL A C 1
ATOM 838 O O . VAL A 1 111 ? -18.238 13.785 -10.337 1.00 70.19 111 VAL A O 1
ATOM 841 N N . ALA A 1 112 ? -19.116 15.702 -9.607 1.00 68.69 112 ALA A N 1
ATOM 842 C CA . ALA A 1 112 ? -18.331 16.528 -10.523 1.00 68.69 112 ALA A CA 1
ATOM 843 C C . ALA A 1 112 ? -16.824 16.480 -10.216 1.00 68.69 112 ALA A C 1
ATOM 845 O O . ALA A 1 112 ? -16.022 16.539 -11.145 1.00 68.69 112 ALA A O 1
ATOM 846 N N . MET A 1 113 ? -16.447 16.373 -8.937 1.00 61.19 113 MET A N 1
ATOM 847 C CA . MET A 1 113 ? -15.055 16.182 -8.513 1.00 61.19 113 MET A CA 1
ATOM 848 C C . MET A 1 113 ? -14.517 14.806 -8.901 1.00 61.19 113 MET A C 1
ATOM 850 O O . MET A 1 113 ? -13.363 14.697 -9.301 1.00 61.19 113 MET A O 1
ATOM 854 N N . GLU A 1 114 ? -15.342 13.770 -8.807 1.00 58.97 114 GLU A N 1
ATOM 855 C CA . GLU A 1 114 ? -14.936 12.408 -9.141 1.00 58.97 114 GLU A CA 1
ATOM 856 C C . GLU A 1 114 ? -14.720 12.196 -10.646 1.00 58.97 114 GLU A C 1
ATOM 858 O O . GLU A 1 114 ? -13.893 11.392 -11.065 1.00 58.97 114 GLU A O 1
ATOM 863 N N . LEU A 1 115 ? -15.405 12.993 -11.467 1.00 58.56 115 LEU A N 1
ATOM 864 C CA . LEU A 1 115 ? -15.221 13.038 -12.914 1.00 58.56 115 LEU A CA 1
ATOM 865 C C . LEU A 1 115 ? -14.028 13.924 -13.354 1.00 58.56 115 LEU A C 1
ATOM 867 O O . LEU A 1 115 ? -13.804 14.056 -14.558 1.00 58.56 115 LEU A O 1
ATOM 871 N N . ASP A 1 116 ? -13.271 14.552 -12.434 1.00 55.09 116 ASP A N 1
ATOM 872 C CA . ASP A 1 116 ? -12.077 15.356 -12.765 1.00 55.09 116 ASP A CA 1
ATOM 873 C C . ASP A 1 116 ? -10.803 14.478 -12.805 1.00 55.09 116 ASP A C 1
ATOM 875 O O . ASP A 1 116 ? -10.328 14.038 -11.752 1.00 55.09 116 ASP A O 1
ATOM 879 N N . PRO A 1 117 ? -10.166 14.279 -13.979 1.00 41.28 117 PRO A N 1
ATOM 880 C CA . PRO A 1 117 ? -8.970 13.440 -14.123 1.00 41.28 117 PRO A CA 1
ATOM 881 C C . PRO A 1 117 ? -7.734 13.958 -13.363 1.00 41.28 117 PRO A C 1
ATOM 883 O O . PRO A 1 117 ? -6.757 13.228 -13.207 1.00 41.28 117 PRO A O 1
ATOM 886 N N . TYR A 1 118 ? -7.755 15.200 -12.864 1.00 44.84 118 TYR A N 1
ATOM 887 C CA . TYR A 1 118 ? -6.696 15.766 -12.018 1.00 44.84 118 TYR A CA 1
ATOM 888 C C . TYR A 1 118 ? -7.100 15.902 -10.540 1.00 44.84 118 TYR A C 1
ATOM 890 O O . TYR A 1 118 ? -6.295 16.385 -9.736 1.00 44.84 118 TYR A O 1
ATOM 898 N N . GLY A 1 119 ? -8.315 15.479 -10.165 1.00 43.78 119 GLY A N 1
ATOM 899 C CA . GLY A 1 119 ? -8.858 15.619 -8.809 1.00 43.78 119 GLY A CA 1
ATOM 900 C C . GLY A 1 119 ? -7.994 14.943 -7.740 1.00 43.78 119 GLY A C 1
ATOM 901 O O . GLY A 1 119 ? -7.765 15.520 -6.676 1.00 43.78 119 GLY A O 1
ATOM 902 N N . TYR A 1 120 ? -7.422 13.778 -8.069 1.00 37.25 120 TYR A N 1
ATOM 903 C CA . TYR A 1 120 ? -6.553 12.999 -7.179 1.00 37.25 120 TYR A CA 1
ATOM 904 C C . TYR A 1 120 ? -5.168 13.640 -6.954 1.00 37.25 120 TYR A C 1
ATOM 906 O O . TYR A 1 120 ? -4.677 13.681 -5.830 1.00 37.25 120 TYR A O 1
ATOM 914 N N . PHE A 1 121 ? -4.540 14.202 -7.998 1.00 34.41 121 PHE A N 1
ATOM 915 C CA . PHE A 1 121 ? -3.180 14.769 -7.915 1.00 34.41 121 PHE A CA 1
ATOM 916 C C . PHE A 1 121 ? -3.118 16.167 -7.287 1.00 34.41 121 PHE A C 1
ATOM 918 O O . PHE A 1 121 ? -2.087 16.549 -6.738 1.00 34.41 121 PHE A O 1
ATOM 925 N N . LEU A 1 122 ? -4.193 16.952 -7.384 1.00 40.97 122 LEU A N 1
ATOM 926 C CA . LEU A 1 122 ? -4.212 18.341 -6.918 1.00 40.97 122 LEU A CA 1
ATOM 927 C C . LEU A 1 122 ? -4.683 18.508 -5.469 1.00 40.97 122 LEU A C 1
ATOM 929 O O . LEU A 1 122 ? -4.747 19.644 -5.001 1.00 40.97 122 LEU A O 1
ATOM 933 N N . GLY A 1 123 ? -5.032 17.421 -4.767 1.00 36.38 123 GLY A N 1
ATOM 934 C CA . GLY A 1 123 ? -5.546 17.489 -3.394 1.00 36.38 123 GLY A CA 1
ATOM 935 C C . GLY A 1 123 ? -6.703 18.485 -3.247 1.00 36.38 123 GLY A C 1
ATOM 936 O O . GLY A 1 123 ? -6.815 19.166 -2.228 1.00 36.38 123 GLY A O 1
ATOM 937 N N . ALA A 1 124 ? -7.522 18.645 -4.292 1.00 35.09 124 ALA A N 1
ATOM 938 C CA . ALA A 1 124 ? -8.443 19.765 -4.418 1.00 35.09 124 ALA A CA 1
ATOM 939 C C . ALA A 1 124 ? -9.751 19.510 -3.656 1.00 35.09 124 ALA A C 1
ATOM 941 O O . ALA A 1 124 ? -10.827 19.438 -4.241 1.00 35.09 124 ALA A O 1
ATOM 942 N N . ARG A 1 125 ? -9.656 19.481 -2.323 1.00 37.06 125 ARG A N 1
ATOM 943 C CA . ARG A 1 125 ? -10.778 19.716 -1.396 1.00 37.06 125 ARG A CA 1
ATOM 944 C C . ARG A 1 125 ? -11.179 21.203 -1.317 1.00 37.06 125 ARG A C 1
ATOM 946 O O . ARG A 1 125 ? -11.794 21.629 -0.350 1.00 37.06 125 ARG A O 1
ATOM 953 N N . GLU A 1 126 ? -10.869 22.004 -2.341 1.00 31.53 126 GLU A N 1
ATOM 954 C CA . GLU A 1 126 ? -11.405 23.359 -2.484 1.00 31.53 126 GLU A CA 1
ATOM 955 C C . GLU A 1 126 ? -12.101 23.565 -3.831 1.00 31.53 126 GLU A C 1
ATOM 957 O O . GLU A 1 126 ? -11.508 23.678 -4.910 1.00 31.53 126 GLU A O 1
ATOM 962 N N . SER A 1 127 ? -13.416 23.738 -3.721 1.00 34.41 127 SER A N 1
ATOM 963 C CA . SER A 1 127 ? -14.191 24.580 -4.613 1.00 34.41 127 SER A CA 1
ATOM 964 C C . SER A 1 127 ? -13.519 25.949 -4.781 1.00 34.41 127 SER A C 1
ATOM 966 O O . SER A 1 127 ? -13.166 26.608 -3.808 1.00 34.41 127 SER A O 1
ATOM 968 N N . SER A 1 128 ? -13.454 26.421 -6.027 1.00 32.22 128 SER A N 1
ATOM 969 C CA . SER A 1 128 ? -13.088 27.791 -6.420 1.00 32.22 128 SER A CA 1
ATOM 970 C C . SER A 1 128 ? -11.599 28.173 -6.435 1.00 32.22 128 SER A C 1
ATOM 972 O O . SER A 1 128 ? -11.183 29.158 -5.852 1.00 32.22 128 SER A O 1
ATOM 974 N N . SER A 1 129 ? -10.801 27.541 -7.295 1.00 32.00 129 SER A N 1
ATOM 975 C CA . SER A 1 129 ? -10.076 28.297 -8.335 1.00 32.00 129 SER A CA 1
ATOM 976 C C . SER A 1 129 ? -9.246 27.384 -9.236 1.00 32.00 129 SER A C 1
ATOM 978 O O . SER A 1 129 ? -8.690 26.383 -8.809 1.00 32.00 129 SER A O 1
ATOM 980 N N . ALA A 1 130 ? -9.132 27.741 -10.514 1.00 35.88 130 ALA A N 1
ATOM 981 C CA . ALA A 1 130 ? -8.083 27.195 -11.375 1.00 35.88 130 ALA A CA 1
ATOM 982 C C . ALA A 1 130 ? -6.668 27.643 -10.928 1.00 35.88 130 ALA A C 1
ATOM 984 O O . ALA A 1 130 ? -5.689 27.099 -11.421 1.00 35.88 130 ALA A O 1
ATOM 985 N N . SER A 1 131 ? -6.557 28.580 -9.973 1.00 35.88 131 SER A N 1
ATOM 986 C CA . SER A 1 131 ? -5.285 29.073 -9.435 1.00 35.88 131 SER A CA 1
ATOM 987 C C . SER A 1 131 ? -4.674 28.197 -8.339 1.00 35.88 131 SER A C 1
ATOM 989 O O . SER A 1 131 ? -3.477 28.315 -8.109 1.00 35.88 131 SER A O 1
ATOM 991 N N . ALA A 1 132 ? -5.426 27.301 -7.686 1.00 36.09 132 ALA A N 1
ATOM 992 C CA . ALA A 1 132 ? -4.856 26.410 -6.667 1.00 36.09 132 ALA A CA 1
ATOM 993 C C . ALA A 1 132 ? -3.904 25.363 -7.284 1.00 36.09 132 ALA A C 1
ATOM 995 O O . ALA A 1 132 ? -2.780 25.194 -6.813 1.00 36.09 132 ALA A O 1
ATOM 996 N N . GLY A 1 133 ? -4.287 24.752 -8.412 1.00 39.19 133 GLY A N 1
ATOM 997 C CA . GLY A 1 133 ? -3.418 23.816 -9.136 1.00 39.19 133 GLY A CA 1
ATOM 998 C C . GLY A 1 133 ? -2.174 24.481 -9.734 1.00 39.19 133 GLY A C 1
ATOM 999 O O . GLY A 1 133 ? -1.079 23.944 -9.620 1.00 39.19 133 GLY A O 1
ATOM 1000 N N . GLU A 1 134 ? -2.307 25.697 -10.275 1.00 44.47 134 GLU A N 1
ATOM 1001 C CA . GLU A 1 134 ? -1.155 26.508 -10.705 1.00 44.47 134 GLU A CA 1
ATOM 1002 C C . GLU A 1 134 ? -0.252 26.906 -9.519 1.00 44.47 134 GLU A C 1
ATOM 1004 O O . GLU A 1 134 ? 0.969 26.974 -9.667 1.00 44.47 134 GLU A O 1
ATOM 1009 N N . SER A 1 135 ? -0.824 27.123 -8.326 1.00 48.69 135 SER A N 1
ATOM 1010 C CA . SER A 1 135 ? -0.071 27.502 -7.124 1.00 48.69 135 SER A CA 1
ATOM 1011 C C . SER A 1 135 ? 0.738 26.356 -6.508 1.00 48.69 135 SER A C 1
ATOM 1013 O O . SER A 1 135 ? 1.847 26.604 -6.042 1.00 48.69 135 SER A O 1
ATOM 1015 N N . ILE A 1 136 ? 0.252 25.109 -6.556 1.00 54.06 136 ILE A N 1
ATOM 1016 C CA . ILE A 1 136 ? 0.986 23.946 -6.029 1.00 54.06 136 ILE A CA 1
ATOM 1017 C C . ILE A 1 136 ? 2.229 23.675 -6.882 1.00 54.06 136 ILE A C 1
ATOM 1019 O O . ILE A 1 136 ? 3.317 23.526 -6.334 1.00 54.06 136 ILE A O 1
ATOM 1023 N N . PHE A 1 137 ? 2.120 23.710 -8.213 1.00 57.06 137 PHE A N 1
ATOM 1024 C CA . PHE A 1 137 ? 3.284 23.531 -9.091 1.00 57.06 137 PHE A CA 1
ATOM 1025 C C . PHE A 1 137 ? 4.292 24.687 -8.995 1.00 57.06 137 PHE A C 1
ATOM 1027 O O . PHE A 1 137 ? 5.501 24.451 -9.029 1.00 57.06 137 PHE A O 1
ATOM 1034 N N . ALA A 1 138 ? 3.820 25.922 -8.785 1.00 59.12 138 ALA A N 1
ATOM 1035 C CA . ALA A 1 138 ? 4.694 27.058 -8.498 1.00 59.12 138 ALA A CA 1
ATOM 1036 C C . ALA A 1 138 ? 5.439 26.907 -7.159 1.00 59.12 138 ALA A C 1
ATOM 1038 O O . ALA A 1 138 ? 6.592 27.318 -7.058 1.00 59.12 138 ALA A O 1
ATOM 1039 N N . VAL A 1 139 ? 4.810 26.304 -6.143 1.00 63.34 139 VAL A N 1
ATOM 1040 C CA . VAL A 1 139 ? 5.465 25.965 -4.870 1.00 63.34 139 VAL A CA 1
ATOM 1041 C C . VAL A 1 139 ? 6.461 24.821 -5.057 1.00 63.34 139 VAL A C 1
ATOM 1043 O O . VAL A 1 139 ? 7.572 24.930 -4.553 1.00 63.34 139 VAL A O 1
ATOM 1046 N N . LEU A 1 140 ? 6.123 23.770 -5.813 1.00 67.62 140 LEU A N 1
ATOM 1047 C CA . LEU A 1 140 ? 7.010 22.622 -6.054 1.00 67.62 140 LEU A CA 1
ATOM 1048 C C . LEU A 1 140 ? 8.339 23.026 -6.712 1.00 67.62 140 LEU A C 1
ATOM 1050 O O . LEU A 1 140 ? 9.378 22.487 -6.340 1.00 67.62 140 LEU A O 1
ATOM 1054 N N . ASN A 1 141 ? 8.328 24.029 -7.598 1.00 74.50 141 ASN A N 1
ATOM 1055 C CA . ASN A 1 141 ? 9.552 24.593 -8.184 1.00 74.50 141 ASN A CA 1
ATOM 1056 C C . ASN A 1 141 ? 10.494 25.233 -7.136 1.00 74.50 141 ASN A C 1
ATOM 1058 O O . ASN A 1 141 ? 11.710 25.247 -7.328 1.00 74.50 141 ASN A O 1
ATOM 1062 N N . ASP A 1 142 ? 9.941 25.754 -6.037 1.00 75.50 142 ASP A N 1
ATOM 1063 C CA . ASP A 1 142 ? 10.664 26.436 -4.954 1.00 75.50 142 ASP A CA 1
ATOM 1064 C C . ASP A 1 142 ? 10.982 25.497 -3.766 1.00 75.50 142 ASP A C 1
ATOM 1066 O O . ASP A 1 142 ? 11.588 25.917 -2.771 1.00 75.50 142 ASP A O 1
ATOM 1070 N N . VAL A 1 143 ? 10.577 24.223 -3.853 1.00 78.94 143 VAL A N 1
ATOM 1071 C CA . VAL A 1 143 ? 10.821 23.188 -2.843 1.00 78.94 143 VAL A CA 1
ATOM 1072 C C . VAL A 1 143 ? 11.968 22.277 -3.282 1.00 78.94 143 VAL A C 1
ATOM 1074 O O . VAL A 1 143 ? 11.990 21.733 -4.382 1.00 78.94 143 VAL A O 1
ATOM 1077 N N . GLN A 1 144 ? 12.918 22.064 -2.377 1.00 80.00 144 GLN A N 1
ATOM 1078 C CA . GLN A 1 144 ? 13.995 21.094 -2.521 1.00 80.00 144 GLN A CA 1
ATOM 1079 C C . GLN A 1 144 ? 13.849 20.022 -1.452 1.00 80.00 144 GLN A C 1
ATOM 1081 O O . GLN A 1 144 ? 13.793 20.329 -0.256 1.00 80.00 144 GLN A O 1
ATOM 1086 N N . PHE A 1 145 ? 13.831 18.769 -1.890 1.00 86.44 145 PHE A N 1
ATOM 1087 C CA . PHE A 1 145 ? 13.884 17.620 -1.005 1.00 86.44 145 PHE A CA 1
ATOM 1088 C C . PHE A 1 145 ? 15.281 17.021 -1.062 1.00 86.44 145 PHE A C 1
ATOM 1090 O O . PHE A 1 145 ? 15.825 16.790 -2.144 1.00 86.44 145 PHE A O 1
ATOM 1097 N N . SER A 1 146 ? 15.861 16.742 0.096 1.00 91.44 146 SER A N 1
ATOM 1098 C CA . SER A 1 146 ? 17.090 15.968 0.190 1.00 91.44 146 SER A CA 1
ATOM 1099 C C . SER A 1 146 ? 17.022 14.967 1.321 1.00 91.44 146 SER A C 1
ATOM 1101 O O . SER A 1 146 ? 16.192 15.070 2.219 1.00 91.44 146 SER A O 1
ATOM 1103 N N . TYR A 1 147 ? 17.878 13.962 1.266 1.00 92.94 147 TYR A N 1
ATOM 1104 C CA . TYR A 1 147 ? 17.992 12.976 2.316 1.00 92.94 147 TYR A CA 1
ATOM 1105 C C . TYR A 1 147 ? 19.441 12.553 2.504 1.00 92.94 147 TYR A C 1
ATOM 1107 O O . TYR A 1 147 ? 20.252 12.630 1.581 1.00 92.94 147 TYR A O 1
ATOM 1115 N N . ASP A 1 148 ? 19.763 12.094 3.702 1.00 95.12 148 ASP A N 1
ATOM 1116 C CA . ASP A 1 148 ? 21.050 11.497 4.026 1.00 95.12 148 ASP A CA 1
ATOM 1117 C C . ASP A 1 148 ? 20.867 10.416 5.082 1.00 95.12 148 ASP A C 1
ATOM 1119 O O . ASP A 1 148 ? 19.970 10.490 5.915 1.00 95.12 148 ASP A O 1
ATOM 1123 N N . GLY A 1 149 ? 21.683 9.375 5.035 1.00 93.94 149 GLY A N 1
ATOM 1124 C CA . GLY A 1 149 ? 21.483 8.227 5.896 1.00 93.94 149 GLY A CA 1
ATOM 1125 C C . GLY A 1 149 ? 22.615 7.221 5.848 1.00 93.94 149 GLY A C 1
ATOM 1126 O O . GLY A 1 149 ? 23.564 7.343 5.074 1.00 93.94 149 GLY A O 1
ATOM 1127 N N . SER A 1 150 ? 22.483 6.205 6.688 1.00 94.00 150 SER A N 1
ATOM 1128 C CA . SER A 1 150 ? 23.462 5.139 6.856 1.00 94.00 150 SER A CA 1
ATOM 1129 C C . SER A 1 150 ? 22.743 3.818 7.062 1.00 94.00 150 SER A C 1
ATOM 1131 O O . SER A 1 150 ? 21.813 3.728 7.861 1.00 94.00 150 SER A O 1
ATOM 1133 N N . VAL A 1 151 ? 23.199 2.775 6.379 1.00 92.81 151 VAL A N 1
ATOM 1134 C CA . VAL A 1 151 ? 22.662 1.416 6.501 1.00 92.81 151 VAL A CA 1
ATOM 1135 C C . VAL A 1 151 ? 23.751 0.508 7.040 1.00 92.81 151 VAL A C 1
ATOM 1137 O O . VAL A 1 151 ? 24.869 0.486 6.530 1.00 92.81 151 VAL A O 1
ATOM 1140 N N . ASN A 1 152 ? 23.424 -0.262 8.074 1.00 88.44 152 ASN A N 1
ATOM 1141 C CA . ASN A 1 152 ? 24.310 -1.219 8.720 1.00 88.44 152 ASN A CA 1
ATOM 1142 C C . ASN A 1 152 ? 23.637 -2.597 8.778 1.00 88.44 152 ASN A C 1
ATOM 1144 O O . ASN A 1 152 ? 22.999 -2.938 9.774 1.00 88.44 152 ASN A O 1
ATOM 1148 N N . TYR A 1 153 ? 23.837 -3.429 7.751 1.00 83.06 153 TYR A N 1
ATOM 1149 C CA . TYR A 1 153 ? 23.203 -4.752 7.662 1.00 83.06 153 TYR A CA 1
ATOM 115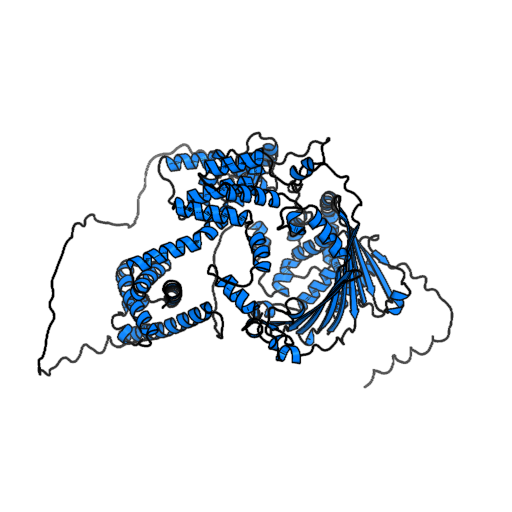0 C C . TYR A 1 153 ? 23.575 -5.673 8.826 1.00 83.06 153 TYR A C 1
ATOM 1152 O O . TYR A 1 153 ? 22.710 -6.324 9.402 1.00 83.06 153 TYR A O 1
ATOM 1160 N N . ARG A 1 154 ? 24.855 -5.696 9.230 1.00 80.38 154 ARG A N 1
ATOM 1161 C CA . ARG A 1 154 ? 25.307 -6.535 10.360 1.00 80.38 154 ARG A CA 1
ATOM 1162 C C . ARG A 1 154 ? 24.701 -6.115 11.690 1.00 80.38 154 ARG A C 1
ATOM 1164 O O . ARG A 1 154 ? 24.461 -6.960 12.540 1.00 80.38 154 ARG A O 1
ATOM 1171 N N . GLN A 1 155 ? 24.519 -4.811 11.875 1.00 82.38 155 GLN A N 1
ATOM 1172 C CA . GLN A 1 155 ? 23.898 -4.285 13.085 1.00 82.38 155 GLN A CA 1
ATOM 1173 C C . GLN A 1 155 ? 22.375 -4.319 13.002 1.00 82.38 155 GLN A C 1
ATOM 1175 O O . GLN A 1 155 ? 21.743 -4.036 14.015 1.00 82.38 155 GLN A O 1
ATOM 1180 N N . LYS A 1 156 ? 21.804 -4.655 11.832 1.00 86.75 156 LYS A N 1
ATOM 1181 C CA . LYS A 1 156 ? 20.365 -4.614 11.574 1.00 86.75 156 LYS A CA 1
ATOM 1182 C C . LYS A 1 156 ? 19.776 -3.234 11.908 1.00 86.75 156 LYS A C 1
ATOM 1184 O O . LYS A 1 156 ? 18.716 -3.127 12.506 1.00 86.75 156 LYS A O 1
ATOM 1189 N N . LEU A 1 157 ? 20.494 -2.176 11.516 1.00 88.25 157 LEU A N 1
ATOM 1190 C CA . LEU A 1 157 ? 20.105 -0.783 11.741 1.00 88.25 157 LEU A CA 1
ATOM 1191 C C . LEU A 1 157 ? 20.178 0.023 10.447 1.00 88.25 157 LEU A C 1
ATOM 1193 O O . LEU A 1 157 ? 21.146 -0.102 9.692 1.00 88.25 157 LEU A O 1
ATOM 1197 N N . ALA A 1 158 ? 19.222 0.922 10.251 1.00 91.56 158 ALA A N 1
ATOM 1198 C CA . ALA A 1 158 ? 19.279 1.951 9.221 1.00 91.56 158 ALA A CA 1
ATOM 1199 C C . ALA A 1 158 ? 18.856 3.300 9.805 1.00 91.56 158 ALA A C 1
ATOM 1201 O O . ALA A 1 158 ? 17.947 3.355 10.622 1.00 91.56 158 ALA A O 1
ATOM 1202 N N . ALA A 1 159 ? 19.507 4.383 9.394 1.00 93.38 159 ALA A N 1
ATOM 1203 C CA . ALA A 1 159 ? 19.121 5.746 9.739 1.00 93.38 159 ALA A CA 1
ATOM 1204 C C . ALA A 1 159 ? 18.936 6.563 8.464 1.00 93.38 159 ALA A C 1
ATOM 1206 O O . ALA A 1 159 ? 19.727 6.427 7.530 1.00 93.38 159 ALA A O 1
ATOM 1207 N N . LEU A 1 160 ? 17.909 7.405 8.436 1.00 92.44 160 LEU A N 1
ATOM 1208 C CA . LEU A 1 160 ? 17.554 8.232 7.293 1.00 92.44 160 LEU A CA 1
ATOM 1209 C C . LEU A 1 160 ? 17.006 9.574 7.772 1.00 92.44 160 LEU A C 1
ATOM 1211 O O . LEU A 1 160 ? 16.016 9.635 8.490 1.00 92.44 160 LEU A O 1
ATOM 1215 N N . ASN A 1 161 ? 17.641 10.653 7.350 1.00 90.69 161 ASN A N 1
ATOM 1216 C CA . ASN A 1 161 ? 17.206 12.018 7.574 1.00 90.69 161 ASN A CA 1
ATOM 1217 C C . ASN A 1 161 ? 16.571 12.535 6.292 1.00 90.69 161 ASN A C 1
ATOM 1219 O O . ASN A 1 161 ? 17.244 12.586 5.267 1.00 90.69 161 ASN A O 1
ATOM 1223 N N . PHE A 1 162 ? 15.316 12.962 6.347 1.00 88.62 162 PHE A N 1
ATOM 1224 C CA . PHE A 1 162 ? 14.696 13.722 5.266 1.00 88.62 162 PHE A CA 1
ATOM 1225 C C . PHE A 1 162 ? 14.803 15.206 5.559 1.00 88.62 162 PHE A C 1
ATOM 1227 O O . PHE A 1 162 ? 14.546 15.646 6.672 1.00 88.62 162 PHE A O 1
ATOM 1234 N N . ASN A 1 163 ? 15.144 15.988 4.553 1.00 87.56 163 ASN A N 1
ATOM 1235 C CA . ASN A 1 163 ? 15.301 17.423 4.635 1.00 87.56 163 ASN A CA 1
ATOM 1236 C C . ASN A 1 163 ? 14.379 18.069 3.602 1.00 87.56 163 ASN A C 1
ATOM 1238 O O . ASN A 1 163 ? 14.429 17.756 2.413 1.00 87.56 163 ASN A O 1
ATOM 1242 N N . LEU A 1 164 ? 13.553 18.995 4.069 1.00 84.25 164 LEU A N 1
ATOM 1243 C CA . LEU A 1 164 ? 12.698 19.833 3.247 1.00 84.25 164 LEU A CA 1
ATOM 1244 C C . LEU A 1 164 ? 13.229 21.259 3.314 1.00 84.25 164 LEU A C 1
ATOM 1246 O O . LEU A 1 164 ? 13.363 21.818 4.404 1.00 84.25 164 LEU A O 1
ATOM 1250 N N . LYS A 1 165 ? 13.506 21.862 2.161 1.00 84.94 165 LYS A N 1
ATOM 1251 C CA . LYS A 1 165 ? 13.941 23.254 2.067 1.00 84.94 165 LYS A CA 1
ATOM 1252 C C . LYS A 1 165 ? 13.060 24.000 1.076 1.00 84.94 165 LYS A C 1
ATOM 1254 O O . LYS A 1 165 ? 13.079 23.708 -0.112 1.00 84.94 165 LYS A O 1
ATOM 1259 N N . TYR A 1 166 ? 12.316 24.981 1.566 1.00 81.06 166 TYR A N 1
ATOM 1260 C CA . TYR A 1 166 ? 11.515 25.882 0.743 1.00 81.06 166 TYR A CA 1
ATOM 1261 C C . TYR A 1 166 ? 12.194 27.249 0.663 1.00 81.06 166 TYR A C 1
ATOM 1263 O O . TYR A 1 166 ? 12.526 27.836 1.701 1.00 81.06 166 TYR A O 1
ATOM 1271 N N . LEU A 1 167 ? 12.427 27.737 -0.559 1.00 75.38 167 LEU A N 1
ATOM 1272 C CA . LEU A 1 167 ? 13.184 28.962 -0.813 1.00 75.38 167 LEU A CA 1
ATOM 1273 C C . LEU A 1 167 ? 12.389 29.961 -1.652 1.00 75.38 167 LEU A C 1
ATOM 1275 O O . LEU A 1 167 ? 12.159 29.762 -2.837 1.00 75.38 167 LEU A O 1
ATOM 1279 N N . LYS A 1 168 ? 12.073 31.103 -1.043 1.00 77.81 168 LYS A N 1
ATOM 1280 C CA . LYS A 1 168 ? 11.627 32.333 -1.712 1.00 77.81 168 LYS A CA 1
ATOM 1281 C C . LYS A 1 168 ? 12.622 33.457 -1.392 1.00 77.81 168 LYS A C 1
ATOM 1283 O O . LYS A 1 168 ? 13.270 33.402 -0.346 1.00 77.81 168 LYS A O 1
ATOM 1288 N N . PRO A 1 169 ? 12.703 34.532 -2.200 1.00 74.75 169 PRO A N 1
ATOM 1289 C CA . PRO A 1 169 ? 13.627 35.647 -1.952 1.00 74.75 169 PRO A CA 1
ATOM 1290 C C . PRO A 1 169 ? 13.580 36.248 -0.535 1.00 74.75 169 PRO A C 1
ATOM 1292 O O . PRO A 1 169 ? 14.581 36.777 -0.066 1.00 74.75 169 PRO A O 1
ATOM 1295 N N . THR A 1 170 ? 12.437 36.168 0.151 1.00 77.38 170 THR A N 1
ATOM 1296 C CA . THR A 1 170 ? 12.229 36.730 1.497 1.00 77.38 170 THR A CA 1
ATOM 1297 C C . THR A 1 170 ? 11.897 35.687 2.568 1.00 77.38 170 THR A C 1
ATOM 1299 O O . THR A 1 170 ? 11.626 36.068 3.704 1.00 77.38 170 THR A O 1
ATOM 1302 N N . LEU A 1 171 ? 11.865 34.392 2.234 1.00 70.31 171 LEU A N 1
ATOM 1303 C CA . LEU A 1 171 ? 11.457 33.335 3.160 1.00 70.31 171 LEU A CA 1
ATOM 1304 C C . LEU A 1 171 ? 12.269 32.063 2.915 1.00 70.31 171 LEU A C 1
ATOM 1306 O O . LEU A 1 171 ? 12.264 31.515 1.814 1.00 70.31 171 LEU A O 1
ATOM 1310 N N . GLN A 1 172 ? 12.913 31.577 3.972 1.00 79.56 172 GLN A N 1
ATOM 1311 C CA . GLN A 1 172 ? 13.549 30.268 4.009 1.00 79.56 172 GLN A CA 1
ATOM 1312 C C . GLN A 1 172 ? 12.890 29.445 5.111 1.00 79.56 172 GLN A C 1
ATOM 1314 O O . GLN A 1 172 ? 12.940 29.822 6.281 1.00 79.56 172 GLN A O 1
ATOM 1319 N N . VAL A 1 173 ? 12.304 28.313 4.730 1.00 80.12 173 VAL A N 1
ATOM 1320 C CA . VAL A 1 173 ? 11.816 27.303 5.673 1.00 80.12 173 VAL A CA 1
ATOM 1321 C C . VAL A 1 173 ? 12.648 26.049 5.471 1.00 80.12 173 VAL A C 1
ATOM 1323 O O . VAL A 1 173 ? 12.817 25.592 4.340 1.00 80.12 173 VAL A O 1
ATOM 1326 N N . GLN A 1 174 ? 13.196 25.516 6.559 1.00 81.56 174 GLN A N 1
ATOM 1327 C CA . GLN A 1 174 ? 13.944 24.268 6.550 1.00 81.56 174 GLN A CA 1
ATOM 1328 C C . GLN A 1 174 ? 13.411 23.363 7.655 1.00 81.56 174 GLN A C 1
ATOM 1330 O O . GLN A 1 174 ? 13.345 23.779 8.810 1.00 81.56 174 GLN A O 1
ATOM 1335 N N . ALA A 1 175 ? 13.050 22.138 7.292 1.00 81.56 175 ALA A N 1
ATOM 1336 C CA . ALA A 1 175 ? 12.617 21.105 8.221 1.00 81.56 175 ALA A CA 1
ATOM 1337 C C . ALA A 1 175 ? 13.440 19.836 7.987 1.00 81.56 175 ALA A C 1
ATOM 1339 O O . ALA A 1 175 ? 13.794 19.529 6.848 1.00 81.56 175 ALA A O 1
ATOM 1340 N N . GLN A 1 176 ? 13.746 19.113 9.063 1.00 85.06 176 GLN A N 1
ATOM 1341 C CA . GLN A 1 176 ? 14.491 17.859 9.013 1.00 85.06 176 GLN A CA 1
ATOM 1342 C C . GLN A 1 176 ? 13.751 16.785 9.811 1.00 85.06 176 GLN A C 1
ATOM 1344 O O . GLN A 1 176 ? 13.520 16.970 11.001 1.00 85.06 176 GLN A O 1
ATOM 1349 N N . LEU A 1 177 ? 13.405 15.668 9.172 1.00 85.44 177 LEU A N 1
ATOM 1350 C CA . LEU A 1 177 ? 12.771 14.511 9.796 1.00 85.44 177 LEU A CA 1
ATOM 1351 C C . LEU A 1 177 ? 13.766 13.352 9.894 1.00 85.44 177 LEU A C 1
ATOM 1353 O O . LEU A 1 177 ? 14.036 12.705 8.878 1.00 85.44 177 LEU A O 1
ATOM 1357 N N . PRO A 1 178 ? 14.328 13.072 11.075 1.00 89.06 178 PRO A N 1
ATOM 1358 C CA . PRO A 1 178 ? 15.169 11.905 11.247 1.00 89.06 178 PRO A CA 1
ATOM 1359 C C . PRO A 1 178 ? 14.333 10.649 11.512 1.00 89.06 178 PRO A C 1
ATOM 1361 O O . PRO A 1 178 ? 13.356 10.673 12.267 1.00 89.06 178 PRO A O 1
ATOM 1364 N N . PHE A 1 179 ? 14.776 9.539 10.939 1.00 89.88 179 PHE A N 1
ATOM 1365 C CA . PHE A 1 179 ? 14.262 8.195 11.155 1.00 89.88 179 PHE A CA 1
ATOM 1366 C C . PHE A 1 179 ? 15.404 7.240 11.470 1.00 89.88 179 PHE A C 1
ATOM 1368 O O . PHE A 1 179 ? 16.483 7.325 10.880 1.00 89.88 179 PHE A O 1
ATOM 1375 N N . ILE A 1 180 ? 15.152 6.296 12.368 1.00 92.00 180 ILE A N 1
ATOM 1376 C CA . ILE A 1 180 ? 16.023 5.151 12.611 1.00 92.00 180 ILE A CA 1
ATOM 1377 C C . ILE A 1 180 ? 15.143 3.907 12.641 1.00 92.00 180 ILE A C 1
ATOM 1379 O O . ILE A 1 180 ? 14.158 3.865 13.367 1.00 92.00 180 ILE A O 1
ATOM 1383 N N . VAL A 1 181 ? 15.495 2.896 11.859 1.00 90.00 181 VAL A N 1
ATOM 1384 C CA . VAL A 1 181 ? 14.860 1.579 11.881 1.00 90.00 181 VAL A CA 1
ATOM 1385 C C . VAL A 1 181 ? 15.801 0.620 12.594 1.00 90.00 181 VAL A C 1
ATOM 1387 O O . VAL A 1 181 ? 16.944 0.444 12.157 1.00 90.00 181 VAL A O 1
ATOM 1390 N N . ASP A 1 182 ? 15.325 0.004 13.676 1.00 89.50 182 ASP A N 1
ATOM 1391 C CA . ASP A 1 182 ? 16.000 -1.114 14.335 1.00 89.50 182 ASP A CA 1
ATOM 1392 C C . ASP A 1 182 ? 15.281 -2.419 14.016 1.00 89.50 182 ASP A C 1
ATOM 1394 O O . ASP A 1 182 ? 14.194 -2.685 14.521 1.00 89.50 182 ASP A O 1
ATOM 1398 N N . PHE A 1 183 ? 15.898 -3.242 13.170 1.00 83.12 183 PHE A N 1
ATOM 1399 C CA . PHE A 1 183 ? 15.347 -4.535 12.774 1.00 83.12 183 PHE A CA 1
ATOM 1400 C C . PHE A 1 183 ? 15.593 -5.637 13.819 1.00 83.12 183 PHE A C 1
ATOM 1402 O O . PHE A 1 183 ? 15.120 -6.753 13.627 1.00 83.12 183 PHE A O 1
ATOM 1409 N N . ASN A 1 184 ? 16.349 -5.384 14.897 1.00 84.75 184 ASN A N 1
ATOM 1410 C CA . ASN A 1 184 ? 16.446 -6.332 16.017 1.00 84.75 184 ASN A CA 1
ATOM 1411 C C . ASN A 1 184 ? 15.257 -6.181 16.964 1.00 84.75 184 ASN A C 1
ATOM 1413 O O . ASN A 1 184 ? 14.690 -7.176 17.398 1.00 84.75 184 ASN A O 1
ATOM 1417 N N . GLU A 1 185 ? 14.907 -4.932 17.268 1.00 85.00 185 GLU A N 1
ATOM 1418 C CA . GLU A 1 185 ? 13.810 -4.575 18.175 1.00 85.00 185 GLU A CA 1
ATOM 1419 C C . GLU A 1 185 ? 12.482 -4.354 17.436 1.00 85.00 185 GLU A C 1
ATOM 1421 O O . GLU A 1 185 ? 11.469 -4.118 18.079 1.00 85.00 185 GLU A O 1
ATOM 1426 N N . LEU A 1 186 ? 12.496 -4.378 16.095 1.00 84.38 186 LEU A N 1
ATOM 1427 C CA . LEU A 1 186 ? 11.366 -4.042 15.218 1.00 84.38 186 LEU A 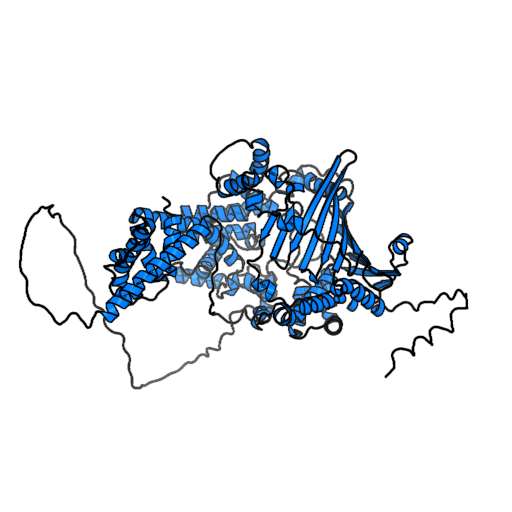CA 1
ATOM 1428 C C . LEU A 1 186 ? 10.729 -2.698 15.584 1.00 84.38 186 LEU A C 1
ATOM 1430 O O . LEU A 1 186 ? 9.514 -2.553 15.657 1.00 84.38 186 LEU A O 1
ATOM 1434 N N . LYS A 1 187 ? 11.572 -1.687 15.804 1.00 87.19 187 LYS A N 1
ATOM 1435 C CA . LYS A 1 187 ? 11.137 -0.340 16.183 1.00 87.19 187 LYS A CA 1
ATOM 1436 C C . LYS A 1 187 ? 11.537 0.680 15.135 1.00 87.19 187 LYS A C 1
ATOM 1438 O O . LYS A 1 187 ? 12.677 0.707 14.664 1.00 87.19 187 LYS A O 1
ATOM 1443 N N . LEU A 1 188 ? 10.589 1.550 14.802 1.00 88.75 188 LEU A N 1
ATOM 1444 C CA . LEU A 1 188 ? 10.827 2.744 14.000 1.00 88.75 188 LEU A CA 1
ATOM 1445 C C . LEU A 1 188 ? 10.903 3.947 14.934 1.00 88.75 188 LEU A C 1
ATOM 1447 O O . LEU A 1 188 ? 9.897 4.343 15.513 1.00 88.75 188 LEU A O 1
ATOM 1451 N N . TYR A 1 189 ? 12.080 4.548 15.049 1.00 89.19 189 TYR A N 1
ATOM 1452 C CA . TYR A 1 189 ? 12.323 5.745 15.840 1.00 89.19 189 TYR A CA 1
ATOM 1453 C C . TYR A 1 189 ? 12.270 6.984 14.953 1.00 89.19 189 TYR A C 1
ATOM 1455 O O . TYR A 1 189 ? 12.880 7.015 13.886 1.00 89.19 189 TYR A O 1
ATOM 1463 N N . THR A 1 190 ? 11.612 8.045 15.407 1.00 88.62 190 THR A N 1
ATOM 1464 C CA . THR A 1 190 ? 11.603 9.333 14.710 1.00 88.62 190 THR A CA 1
ATOM 1465 C C . THR A 1 190 ? 11.482 10.505 15.673 1.00 88.62 190 THR A C 1
ATOM 1467 O O . THR A 1 190 ? 10.948 10.377 16.771 1.00 88.62 190 THR A O 1
ATOM 1470 N N . ASN A 1 191 ? 11.954 11.674 15.252 1.00 83.69 191 ASN A N 1
ATOM 1471 C CA . ASN A 1 191 ? 11.666 12.936 15.919 1.00 83.69 191 ASN A CA 1
ATOM 1472 C C . ASN A 1 191 ? 10.721 13.756 15.020 1.00 83.69 191 ASN A C 1
ATOM 1474 O O . ASN A 1 191 ? 11.156 14.550 14.188 1.00 83.69 191 ASN A O 1
ATOM 1478 N N . TYR A 1 192 ? 9.411 13.548 15.179 1.00 69.88 192 TYR A N 1
ATOM 1479 C CA . TYR A 1 192 ? 8.376 14.201 14.364 1.00 69.88 192 TYR A CA 1
ATOM 1480 C C . TYR A 1 192 ? 8.133 15.681 14.721 1.00 69.88 192 TYR A C 1
ATOM 1482 O O . TYR A 1 192 ? 7.345 16.369 14.065 1.00 69.88 192 TYR A O 1
ATOM 1490 N N . PHE A 1 193 ? 8.837 16.212 15.727 1.00 66.25 193 PHE A N 1
ATOM 1491 C CA . PHE A 1 193 ? 8.688 17.592 16.191 1.00 66.25 193 PHE A CA 1
ATOM 1492 C C . PHE A 1 193 ? 9.063 18.634 15.136 1.00 66.25 193 PHE A C 1
ATOM 1494 O O . PHE A 1 193 ? 8.554 19.750 15.187 1.00 66.25 193 PHE A O 1
ATOM 1501 N N . ALA A 1 194 ? 9.907 18.283 14.161 1.00 58.16 194 ALA A N 1
ATOM 1502 C CA . ALA A 1 194 ? 10.303 19.195 13.090 1.00 58.16 194 ALA A CA 1
ATOM 1503 C C . ALA A 1 194 ? 9.128 19.687 12.223 1.00 58.16 194 ALA A C 1
ATOM 1505 O O . ALA A 1 194 ? 9.234 20.747 11.609 1.00 58.16 194 ALA A O 1
ATOM 1506 N N . PHE A 1 195 ? 8.011 18.952 12.195 1.00 60.06 195 PHE A N 1
ATOM 1507 C CA . PHE A 1 195 ? 6.818 19.304 11.416 1.00 60.06 195 PHE A CA 1
ATOM 1508 C C . PHE A 1 195 ? 5.636 19.709 12.299 1.00 60.06 195 PHE A C 1
ATOM 1510 O O . PHE A 1 195 ? 4.760 20.444 11.852 1.00 60.06 195 PHE A O 1
ATOM 1517 N N . MET A 1 196 ? 5.621 19.276 13.563 1.00 60.75 196 MET A N 1
ATOM 1518 C CA . MET A 1 196 ? 4.516 19.516 14.496 1.00 60.75 196 MET A CA 1
ATOM 1519 C C . MET A 1 196 ? 5.004 20.011 15.876 1.00 60.75 196 MET A C 1
ATOM 1521 O O . MET A 1 196 ? 4.658 19.422 16.901 1.00 60.75 196 MET A O 1
ATOM 1525 N N . PRO A 1 197 ? 5.786 21.110 15.953 1.00 59.81 197 PRO A N 1
ATOM 1526 C CA . PRO A 1 197 ? 6.453 21.533 17.194 1.00 59.81 197 PRO A CA 1
ATOM 1527 C C . PRO A 1 197 ? 5.481 21.970 18.301 1.00 59.81 197 PRO A C 1
ATOM 1529 O O . PRO A 1 197 ? 5.831 21.951 19.481 1.00 59.81 197 PRO A O 1
ATOM 1532 N N . PHE A 1 198 ? 4.259 22.357 17.929 1.00 60.50 198 PHE A N 1
ATOM 1533 C CA . PHE A 1 198 ? 3.216 22.811 18.852 1.00 60.50 198 PHE A CA 1
ATOM 1534 C C . PHE A 1 198 ? 2.360 21.672 19.408 1.00 60.50 198 PHE A C 1
ATOM 1536 O O . PHE A 1 198 ? 1.618 21.887 20.362 1.00 60.50 198 PHE A O 1
ATOM 1543 N N . LEU A 1 199 ? 2.432 20.477 18.814 1.00 55.50 199 LEU A N 1
ATOM 1544 C CA . LEU A 1 199 ? 1.488 19.399 19.103 1.00 55.50 199 LEU A CA 1
ATOM 1545 C C . LEU A 1 199 ? 1.931 18.470 20.229 1.00 55.50 199 LEU A C 1
ATOM 1547 O O . LEU A 1 199 ? 1.170 17.600 20.615 1.00 55.50 199 LEU A O 1
ATOM 1551 N N . VAL A 1 200 ? 3.120 18.665 20.789 1.00 62.09 200 VAL A N 1
ATOM 1552 C CA . VAL A 1 200 ? 3.735 17.737 21.742 1.00 62.09 200 VAL A CA 1
ATOM 1553 C C . VAL A 1 200 ? 4.390 18.490 22.896 1.00 62.09 200 VAL A C 1
ATOM 1555 O O . VAL A 1 200 ? 4.767 19.657 22.761 1.00 62.09 200 VAL A O 1
ATOM 1558 N N . ASN A 1 201 ? 4.502 17.843 24.058 1.00 67.06 201 ASN A N 1
ATOM 1559 C CA . ASN A 1 201 ? 4.995 18.498 25.269 1.00 67.06 201 ASN A CA 1
ATOM 1560 C C . ASN A 1 201 ? 6.416 19.024 25.098 1.00 67.06 201 ASN A C 1
ATOM 1562 O O . ASN A 1 201 ? 7.276 18.350 24.533 1.00 67.06 201 ASN A O 1
ATOM 1566 N N . ARG A 1 202 ? 6.687 20.189 25.698 1.00 71.00 202 ARG A N 1
ATOM 1567 C CA . ARG A 1 202 ? 8.008 20.834 25.680 1.00 71.00 202 ARG A CA 1
ATOM 1568 C C . ARG A 1 202 ? 9.138 19.919 26.167 1.00 71.00 202 ARG A C 1
ATOM 1570 O O . ARG A 1 202 ? 10.247 20.005 25.658 1.00 71.00 202 ARG A O 1
ATOM 1577 N N . GLU A 1 203 ? 8.847 19.034 27.116 1.00 70.12 203 GLU A N 1
ATOM 1578 C CA . GLU A 1 203 ? 9.805 18.076 27.685 1.00 70.12 203 GLU A CA 1
ATOM 1579 C C . GLU A 1 203 ? 10.160 16.930 26.727 1.00 70.12 203 GLU A C 1
ATOM 1581 O O . GLU A 1 203 ? 11.233 16.347 26.841 1.00 70.12 203 GLU A O 1
ATOM 1586 N N . SER A 1 204 ? 9.290 16.638 25.757 1.00 68.19 204 SER A N 1
ATOM 1587 C CA . SER A 1 204 ? 9.490 15.573 24.770 1.00 68.19 204 SER A CA 1
ATOM 1588 C C . SER A 1 204 ? 10.153 16.077 23.479 1.00 68.19 204 SER A C 1
ATOM 1590 O O . SER A 1 204 ? 10.587 15.257 22.680 1.00 68.19 204 SER A O 1
ATOM 1592 N N . GLN A 1 205 ? 10.291 17.400 23.286 1.00 68.19 205 GLN A N 1
ATOM 1593 C CA . GLN A 1 205 ? 10.724 18.041 22.025 1.00 68.19 205 GLN A CA 1
ATOM 1594 C C . GLN A 1 205 ? 12.106 17.637 21.504 1.00 68.19 205 GLN A C 1
ATOM 1596 O O . GLN A 1 205 ? 12.355 17.711 20.301 1.00 68.19 205 GLN A O 1
ATOM 1601 N N . SER A 1 206 ? 13.012 17.202 22.378 1.00 70.44 206 SER A N 1
ATOM 1602 C CA . SER A 1 206 ? 14.340 16.719 21.982 1.00 70.44 206 SER A CA 1
ATOM 1603 C C . SER A 1 206 ? 14.458 15.194 21.944 1.00 70.44 206 SER A C 1
ATOM 1605 O O . SER A 1 206 ? 15.514 14.683 21.571 1.00 70.44 206 SER A O 1
ATOM 1607 N N . SER A 1 207 ? 13.416 14.462 22.339 1.00 76.50 207 SER A N 1
ATOM 1608 C CA . SER A 1 207 ? 13.431 13.000 22.392 1.00 76.50 207 SER A CA 1
ATOM 1609 C C . SER A 1 207 ? 12.886 12.395 21.106 1.00 76.50 207 SER A C 1
ATOM 1611 O O . SER A 1 207 ? 11.981 12.937 20.473 1.00 76.50 207 SER A O 1
ATOM 1613 N N . TYR A 1 208 ? 13.431 11.243 20.721 1.00 85.12 208 TYR A N 1
ATOM 1614 C CA . TYR A 1 208 ? 12.808 10.420 19.691 1.00 85.12 208 TYR A CA 1
ATOM 1615 C C . TYR A 1 208 ? 11.548 9.771 20.265 1.00 85.12 208 TYR A C 1
ATOM 1617 O O . TYR A 1 208 ? 11.482 9.444 21.452 1.00 85.12 208 TYR A O 1
ATOM 1625 N N . ALA A 1 209 ? 10.559 9.574 19.409 1.00 85.69 209 ALA A N 1
ATOM 1626 C CA . ALA A 1 209 ? 9.459 8.667 19.656 1.00 85.69 209 ALA A CA 1
ATOM 1627 C C . ALA A 1 209 ? 9.675 7.374 18.865 1.00 85.69 209 ALA A C 1
ATOM 1629 O O . ALA A 1 209 ? 10.371 7.403 17.849 1.00 85.69 209 ALA A O 1
ATOM 1630 N N . TYR A 1 210 ? 9.081 6.264 19.295 1.00 86.06 210 TYR A N 1
ATOM 1631 C CA . TYR A 1 210 ? 9.094 5.015 18.541 1.00 86.06 210 TYR A CA 1
ATOM 1632 C C . TYR A 1 210 ? 7.695 4.465 18.263 1.00 86.06 210 TYR A C 1
ATOM 1634 O O . TYR A 1 210 ? 6.767 4.642 19.056 1.00 86.06 210 TYR A O 1
ATOM 1642 N N . VAL A 1 211 ? 7.584 3.779 17.126 1.00 81.88 211 VAL A N 1
ATOM 1643 C CA . VAL A 1 211 ? 6.485 2.876 16.769 1.00 81.88 211 VAL A CA 1
ATOM 1644 C C . VAL A 1 211 ? 6.995 1.451 16.921 1.00 81.88 211 VAL A C 1
ATOM 1646 O O . VAL A 1 211 ? 8.047 1.119 16.367 1.00 81.88 211 VAL A O 1
ATOM 1649 N N . ASP A 1 212 ? 6.269 0.634 17.680 1.00 82.62 212 ASP A N 1
ATOM 1650 C CA . ASP A 1 212 ? 6.576 -0.782 17.859 1.00 82.62 212 ASP A CA 1
ATOM 1651 C C . ASP A 1 212 ? 5.925 -1.610 16.742 1.00 82.62 212 ASP A C 1
ATOM 1653 O O . ASP A 1 212 ? 4.712 -1.562 16.537 1.00 82.62 212 ASP A O 1
ATOM 1657 N N . LEU A 1 213 ? 6.748 -2.332 15.984 1.00 80.38 213 LEU A N 1
ATOM 1658 C CA . LEU A 1 213 ? 6.341 -3.216 14.893 1.00 80.38 213 LEU A CA 1
ATOM 1659 C C . LEU A 1 213 ? 6.539 -4.690 15.269 1.00 80.38 213 LEU A C 1
ATOM 1661 O O . LEU A 1 213 ? 6.465 -5.551 14.394 1.00 80.38 213 LEU A O 1
ATOM 1665 N N . SER A 1 214 ? 6.766 -4.998 16.550 1.00 79.75 214 SER A N 1
ATOM 1666 C CA . SER A 1 214 ? 6.971 -6.368 17.037 1.00 79.75 214 SER A CA 1
ATOM 1667 C C . SER A 1 214 ? 5.789 -7.291 16.749 1.00 79.75 214 SER A C 1
ATOM 1669 O O . SER A 1 214 ? 5.983 -8.498 16.670 1.00 79.75 214 SER A O 1
ATOM 1671 N N . LYS A 1 215 ? 4.589 -6.748 16.506 1.00 79.94 215 LYS A N 1
ATOM 1672 C CA . LYS A 1 215 ? 3.443 -7.534 16.028 1.00 79.94 215 LYS A CA 1
ATOM 1673 C C . LYS A 1 215 ? 3.673 -8.232 14.681 1.00 79.94 215 LYS A C 1
ATOM 1675 O O . LYS A 1 215 ? 2.967 -9.179 14.391 1.00 79.94 215 LYS A O 1
ATOM 1680 N N . TYR A 1 216 ? 4.644 -7.776 13.883 1.00 74.25 216 TYR A N 1
ATOM 1681 C CA . TYR A 1 216 ? 5.011 -8.377 12.592 1.00 74.25 216 TYR A CA 1
ATOM 1682 C C . TYR A 1 216 ? 6.301 -9.212 12.665 1.00 74.25 216 TYR A C 1
ATOM 1684 O O . TYR A 1 216 ? 7.013 -9.412 11.672 1.00 74.25 216 TYR A O 1
ATOM 1692 N N . LYS A 1 217 ? 6.710 -9.586 13.881 1.00 78.44 217 LYS A N 1
ATOM 1693 C CA . LYS A 1 217 ? 7.997 -10.235 14.131 1.00 78.44 217 LYS A CA 1
ATOM 1694 C C . LYS A 1 217 ? 8.081 -11.605 13.488 1.00 78.44 217 LYS A C 1
ATOM 1696 O O . LYS A 1 217 ? 9.149 -11.961 12.984 1.00 78.44 217 LYS A O 1
ATOM 1701 N N . ASP A 1 218 ? 6.988 -12.350 13.496 1.00 79.25 218 ASP A N 1
ATOM 1702 C CA . ASP A 1 218 ? 6.965 -13.703 12.965 1.00 79.25 218 ASP A CA 1
ATOM 1703 C C . ASP A 1 218 ? 7.067 -13.688 11.442 1.00 79.25 218 ASP A C 1
ATOM 1705 O O . ASP A 1 218 ? 7.911 -14.395 10.889 1.00 79.25 218 ASP A O 1
ATOM 1709 N N . GLU A 1 219 ? 6.351 -12.790 10.763 1.00 74.50 219 GLU A N 1
ATOM 1710 C CA . GLU A 1 219 ? 6.479 -12.589 9.319 1.00 74.50 219 GLU A CA 1
ATOM 1711 C C . GLU A 1 219 ? 7.889 -12.123 8.946 1.00 74.50 219 GLU A C 1
ATOM 1713 O O . GLU A 1 219 ? 8.475 -12.615 7.983 1.00 74.50 219 GLU A O 1
ATOM 1718 N N . PHE A 1 220 ? 8.485 -11.212 9.723 1.00 75.44 220 PHE A N 1
ATOM 1719 C CA . PHE A 1 220 ? 9.842 -10.732 9.456 1.00 75.44 220 PHE A CA 1
ATOM 1720 C C . PHE A 1 220 ? 10.906 -11.823 9.649 1.00 75.44 220 PHE A C 1
ATOM 1722 O O . PHE A 1 220 ? 11.869 -11.897 8.882 1.00 75.44 220 PHE A O 1
ATOM 1729 N N . ASN A 1 221 ? 10.746 -12.683 10.659 1.00 80.88 221 ASN A N 1
ATOM 1730 C CA . ASN A 1 221 ? 11.681 -13.772 10.947 1.00 80.88 221 ASN A CA 1
ATOM 1731 C C . ASN A 1 221 ? 11.622 -14.903 9.914 1.00 80.88 221 ASN A C 1
ATOM 1733 O O . ASN A 1 221 ? 12.624 -15.597 9.727 1.00 80.88 221 ASN A O 1
ATOM 1737 N N . GLN A 1 222 ? 10.489 -15.072 9.232 1.00 83.38 222 GLN A N 1
ATOM 1738 C CA . GLN A 1 222 ? 10.346 -16.033 8.136 1.00 83.38 222 GLN A CA 1
ATOM 1739 C C . GLN A 1 222 ? 11.131 -15.615 6.878 1.00 83.38 222 GLN A C 1
ATOM 1741 O O . GLN A 1 222 ? 11.498 -16.466 6.064 1.00 83.38 222 GLN A O 1
ATOM 1746 N N . ILE A 1 223 ? 11.471 -14.326 6.730 1.00 83.31 223 ILE A N 1
ATOM 1747 C CA . ILE A 1 223 ? 12.172 -13.819 5.546 1.00 83.31 223 ILE A CA 1
ATOM 1748 C C . ILE A 1 223 ? 13.633 -14.288 5.509 1.00 83.31 223 ILE A C 1
ATOM 1750 O O . ILE A 1 223 ? 14.481 -13.927 6.332 1.00 83.31 223 ILE A O 1
ATOM 1754 N N . ASN A 1 224 ? 13.990 -15.000 4.445 1.00 87.38 224 ASN A N 1
ATOM 1755 C CA . ASN A 1 224 ? 15.366 -15.331 4.120 1.00 87.38 224 ASN A CA 1
ATOM 1756 C C . ASN A 1 224 ? 16.062 -14.149 3.427 1.00 87.38 224 ASN A C 1
ATOM 1758 O O . ASN A 1 224 ? 16.117 -14.047 2.199 1.00 87.38 224 ASN A O 1
ATOM 1762 N N . PHE A 1 225 ? 16.673 -13.270 4.225 1.00 82.56 225 PHE A N 1
ATOM 1763 C CA . PHE A 1 225 ? 17.392 -12.084 3.735 1.00 82.56 225 PHE A CA 1
ATOM 1764 C C . PHE A 1 225 ? 18.516 -12.383 2.739 1.00 82.56 225 PHE A C 1
ATOM 1766 O O . PHE A 1 225 ? 18.837 -11.540 1.900 1.00 82.56 225 PHE A O 1
ATOM 1773 N N . LYS A 1 226 ? 19.128 -13.571 2.805 1.00 88.75 226 LYS A N 1
ATOM 1774 C CA . LYS A 1 226 ? 20.155 -13.966 1.836 1.00 88.75 226 LYS A CA 1
ATOM 1775 C C . LYS A 1 226 ? 19.528 -14.175 0.460 1.00 88.75 226 LYS A C 1
ATOM 1777 O O . LYS A 1 226 ? 20.046 -13.643 -0.518 1.00 88.75 226 LYS A O 1
ATOM 1782 N N . ASN A 1 227 ? 18.424 -14.914 0.394 1.00 91.81 227 ASN A N 1
ATOM 1783 C CA . ASN A 1 227 ? 17.703 -15.154 -0.854 1.00 91.81 227 ASN A CA 1
ATOM 1784 C C . ASN A 1 227 ? 17.046 -13.868 -1.370 1.00 91.81 227 ASN A C 1
ATOM 1786 O O . ASN A 1 227 ? 17.145 -13.586 -2.562 1.00 91.81 227 ASN A O 1
ATOM 1790 N N . LEU A 1 228 ? 16.509 -13.024 -0.477 1.00 88.94 228 LEU A N 1
ATOM 1791 C CA . LEU A 1 228 ? 16.024 -11.685 -0.826 1.00 88.94 228 LEU A CA 1
ATOM 1792 C C . LEU A 1 228 ? 17.117 -10.855 -1.511 1.00 88.94 228 LEU A C 1
ATOM 1794 O O . LEU A 1 228 ? 16.885 -10.273 -2.565 1.00 88.94 228 LEU A O 1
ATOM 1798 N N . ALA A 1 229 ? 18.329 -10.827 -0.948 1.00 89.06 229 ALA A N 1
ATOM 1799 C CA . ALA A 1 229 ? 19.441 -10.090 -1.539 1.00 89.06 229 ALA A CA 1
ATOM 1800 C C . ALA A 1 229 ? 19.830 -10.640 -2.920 1.00 89.06 229 ALA A C 1
ATOM 1802 O O . ALA A 1 229 ? 20.141 -9.860 -3.815 1.00 89.06 229 ALA A O 1
ATOM 1803 N N . VAL A 1 230 ? 19.812 -11.963 -3.119 1.00 93.06 230 VAL A N 1
ATOM 1804 C CA . VAL A 1 230 ? 20.089 -12.567 -4.435 1.00 93.06 230 VAL A CA 1
ATOM 1805 C C . VAL A 1 230 ? 19.003 -12.190 -5.446 1.00 93.06 230 VAL A C 1
ATOM 1807 O O . VAL A 1 230 ? 19.340 -11.776 -6.553 1.00 93.06 230 VAL A O 1
ATOM 1810 N N . TYR A 1 231 ? 17.730 -12.261 -5.062 1.00 93.69 231 TYR A N 1
ATOM 1811 C CA . TYR A 1 231 ? 16.602 -11.851 -5.899 1.00 93.69 231 TYR A CA 1
ATOM 1812 C C . TYR A 1 231 ? 16.688 -10.375 -6.306 1.00 93.69 231 TYR A C 1
ATOM 1814 O O . TYR A 1 231 ? 16.676 -10.068 -7.497 1.00 93.69 231 TYR A O 1
ATOM 1822 N N . LEU A 1 232 ? 16.892 -9.468 -5.342 1.00 92.12 232 LEU A N 1
ATOM 1823 C CA . LEU A 1 232 ? 17.028 -8.031 -5.603 1.00 92.12 232 LEU A CA 1
ATOM 1824 C C . LEU A 1 232 ? 18.198 -7.724 -6.545 1.00 92.12 232 LEU A C 1
ATOM 1826 O O . LEU A 1 232 ? 18.088 -6.852 -7.403 1.00 92.12 232 LEU A O 1
ATOM 1830 N N . LYS A 1 233 ? 19.312 -8.462 -6.436 1.00 94.00 233 LYS A N 1
ATOM 1831 C CA . LYS A 1 233 ? 20.434 -8.316 -7.375 1.00 94.00 233 LYS A CA 1
ATOM 1832 C C . LYS A 1 233 ? 20.049 -8.656 -8.810 1.00 94.00 233 LYS A C 1
ATOM 1834 O O . LYS A 1 233 ? 20.505 -7.975 -9.729 1.00 94.00 233 LYS A O 1
ATOM 1839 N N . GLN A 1 234 ? 19.256 -9.710 -9.003 1.00 95.56 234 GLN A N 1
ATOM 1840 C CA . GLN A 1 234 ? 18.800 -10.106 -10.334 1.00 95.56 234 GLN A CA 1
ATOM 1841 C C . GLN A 1 234 ? 17.771 -9.118 -10.874 1.00 95.56 234 GLN A C 1
ATOM 1843 O O . GLN A 1 234 ? 17.943 -8.637 -11.988 1.00 95.56 234 GLN A O 1
ATOM 1848 N N . MET A 1 235 ? 16.802 -8.708 -10.055 1.00 91.06 235 MET A N 1
ATOM 1849 C CA . MET A 1 235 ? 15.828 -7.671 -10.404 1.00 91.06 235 MET A CA 1
ATOM 1850 C C . MET A 1 235 ? 16.511 -6.362 -10.844 1.00 91.06 235 MET A C 1
ATOM 1852 O O . MET A 1 235 ? 16.203 -5.836 -11.911 1.00 91.06 235 MET A O 1
ATOM 1856 N N . ASN A 1 236 ? 17.506 -5.875 -10.091 1.00 91.12 236 ASN A N 1
ATOM 1857 C CA . ASN A 1 236 ? 18.283 -4.679 -10.452 1.00 91.12 236 ASN A CA 1
ATOM 1858 C C . ASN A 1 236 ? 19.047 -4.826 -11.778 1.00 91.12 236 ASN A C 1
ATOM 1860 O O . ASN A 1 236 ? 19.351 -3.826 -12.430 1.00 91.12 236 ASN A O 1
ATOM 1864 N N . ALA A 1 237 ? 19.403 -6.053 -12.165 1.00 94.25 237 ALA A N 1
ATOM 1865 C CA . ALA A 1 237 ? 20.134 -6.327 -13.394 1.00 94.25 237 ALA A CA 1
ATOM 1866 C C . ALA A 1 237 ? 19.224 -6.383 -14.632 1.00 94.25 237 ALA A C 1
ATOM 1868 O O . ALA A 1 237 ? 19.714 -6.125 -15.733 1.00 94.25 237 ALA A O 1
ATOM 1869 N N . VAL A 1 238 ? 17.923 -6.667 -14.472 1.00 94.81 238 VAL A N 1
ATOM 1870 C CA . VAL A 1 238 ? 16.970 -6.863 -15.581 1.00 94.81 238 VAL A CA 1
ATOM 1871 C C . VAL A 1 238 ? 16.974 -5.704 -16.589 1.00 94.81 238 VAL A C 1
ATOM 1873 O O . VAL A 1 238 ? 17.212 -5.979 -17.770 1.00 94.81 238 VAL A O 1
ATOM 1876 N N . PRO A 1 239 ? 16.812 -4.420 -16.195 1.00 91.81 239 PRO A N 1
ATOM 1877 C CA . PRO A 1 239 ? 16.731 -3.329 -17.171 1.00 91.81 239 PRO A CA 1
ATOM 1878 C C . PRO A 1 239 ? 17.997 -3.188 -18.024 1.00 91.81 239 PRO A C 1
ATOM 1880 O O . PRO A 1 239 ? 17.934 -2.808 -19.192 1.00 91.81 239 PRO A O 1
ATOM 1883 N N . TYR A 1 240 ? 19.157 -3.527 -17.455 1.00 94.25 240 TYR A N 1
ATOM 1884 C CA . TYR A 1 240 ? 20.457 -3.447 -18.120 1.00 94.25 240 TYR A CA 1
ATOM 1885 C C . TYR A 1 240 ? 20.770 -4.690 -18.958 1.00 94.25 240 TYR A C 1
ATOM 1887 O O . TYR A 1 240 ? 21.418 -4.578 -19.997 1.00 94.25 240 TYR A O 1
ATOM 1895 N N . ALA A 1 241 ? 20.317 -5.868 -18.524 1.00 93.12 241 ALA A N 1
ATOM 1896 C CA . ALA A 1 241 ? 20.473 -7.119 -19.261 1.00 93.12 241 ALA A CA 1
ATOM 1897 C C . ALA A 1 241 ? 19.622 -7.129 -20.542 1.00 93.12 241 ALA A C 1
ATOM 1899 O O . ALA A 1 241 ? 20.074 -7.629 -21.580 1.00 93.12 241 ALA A O 1
ATOM 1900 N N . LEU A 1 242 ? 18.418 -6.549 -20.465 1.00 93.38 242 LEU A N 1
ATOM 1901 C CA . LEU A 1 242 ? 17.460 -6.430 -21.566 1.00 93.38 242 LEU A CA 1
ATOM 1902 C C . LEU A 1 242 ? 17.695 -5.218 -22.474 1.00 93.38 242 LEU A C 1
ATOM 1904 O O . LEU A 1 242 ? 17.055 -5.121 -23.519 1.00 93.38 242 LEU A O 1
ATOM 1908 N N . ALA A 1 243 ? 18.587 -4.302 -22.094 1.00 91.81 243 ALA A N 1
ATOM 1909 C CA . ALA A 1 243 ? 18.821 -3.079 -22.847 1.00 91.81 243 ALA A CA 1
ATOM 1910 C C . ALA A 1 243 ? 19.332 -3.357 -24.272 1.00 91.81 243 ALA A C 1
ATOM 1912 O O . ALA A 1 243 ? 20.294 -4.104 -24.489 1.00 91.81 243 ALA A O 1
ATOM 1913 N N . GLU A 1 244 ? 18.725 -2.693 -25.251 1.00 88.25 244 GLU A N 1
ATOM 1914 C CA . GLU A 1 244 ? 19.195 -2.688 -26.632 1.00 88.25 244 GLU A CA 1
ATOM 1915 C C . GLU A 1 244 ? 20.525 -1.924 -26.765 1.00 88.25 244 GLU A C 1
ATOM 1917 O O . GLU A 1 244 ? 20.923 -1.129 -25.909 1.00 88.25 244 GLU A O 1
ATOM 1922 N N . SER A 1 245 ? 21.251 -2.137 -27.866 1.00 82.69 245 SER A N 1
ATOM 1923 C CA . SER A 1 245 ? 22.592 -1.560 -28.055 1.00 82.69 245 SER A CA 1
ATOM 1924 C C . SER A 1 245 ? 22.642 -0.028 -28.065 1.00 82.69 245 SER A C 1
ATOM 1926 O O . SER A 1 245 ? 23.701 0.544 -27.838 1.00 82.69 245 SER A O 1
ATOM 1928 N N . ASN A 1 246 ? 21.524 0.632 -28.364 1.00 87.50 246 ASN A N 1
ATOM 1929 C CA . ASN A 1 246 ? 21.368 2.089 -28.370 1.00 87.50 246 ASN A CA 1
ATOM 1930 C C . ASN A 1 246 ? 20.874 2.655 -27.026 1.00 87.50 246 ASN A C 1
ATOM 1932 O O . ASN A 1 246 ? 20.933 3.867 -26.839 1.00 87.50 246 ASN A O 1
ATOM 1936 N N . GLN A 1 247 ? 20.388 1.814 -26.111 1.00 92.56 247 GLN A N 1
ATOM 1937 C CA . GLN A 1 247 ? 19.846 2.250 -24.821 1.00 92.56 247 GLN A CA 1
ATOM 1938 C C . GLN A 1 247 ? 20.938 2.456 -23.772 1.00 92.56 247 GLN A C 1
ATOM 1940 O O . GLN A 1 247 ? 20.717 3.181 -22.807 1.00 92.56 247 GLN A O 1
ATOM 1945 N N . LEU A 1 248 ? 22.121 1.861 -23.958 1.00 94.75 248 LEU A N 1
ATOM 1946 C CA . LEU A 1 248 ? 23.268 2.027 -23.070 1.00 94.75 248 LEU A CA 1
ATOM 1947 C C . LEU A 1 248 ? 24.392 2.795 -23.754 1.00 94.75 248 LEU A C 1
ATOM 1949 O O . LEU A 1 248 ? 24.837 2.452 -24.847 1.00 94.75 248 LEU A O 1
ATOM 1953 N N . SER A 1 249 ? 24.905 3.815 -23.072 1.00 94.25 249 SER A N 1
ATOM 1954 C CA . SER A 1 249 ? 26.049 4.587 -23.551 1.00 94.25 249 SER A CA 1
ATOM 1955 C C . SER A 1 249 ? 27.022 4.911 -22.427 1.00 94.25 249 SER A C 1
ATOM 1957 O O . SER A 1 249 ? 26.646 5.109 -21.272 1.00 94.25 249 SER A O 1
ATOM 1959 N N . LEU A 1 250 ? 28.308 4.956 -22.767 1.00 94.00 250 LEU A N 1
ATOM 1960 C CA . LEU A 1 250 ? 29.341 5.436 -21.862 1.00 94.00 250 LEU A CA 1
ATOM 1961 C C . LEU A 1 250 ? 29.436 6.960 -21.986 1.00 94.00 250 LEU A C 1
ATOM 1963 O O . LEU A 1 250 ? 29.738 7.472 -23.064 1.00 94.00 250 LEU A O 1
ATOM 1967 N N . LEU A 1 251 ? 29.213 7.678 -20.887 1.00 93.56 251 LEU A N 1
ATOM 1968 C CA . LEU A 1 251 ? 29.341 9.129 -20.855 1.00 93.56 251 LEU A CA 1
ATOM 1969 C C . LEU A 1 251 ? 30.786 9.559 -20.565 1.00 93.56 251 LEU A C 1
ATOM 1971 O O . LEU A 1 251 ? 31.477 8.922 -19.761 1.00 93.56 251 LEU A O 1
ATOM 1975 N N . PRO A 1 252 ? 31.255 10.664 -21.175 1.00 92.75 252 PRO A N 1
ATOM 1976 C CA . PRO A 1 252 ? 32.507 11.284 -20.774 1.00 92.75 252 PRO A CA 1
ATOM 1977 C C . PRO A 1 252 ? 32.387 11.834 -19.348 1.00 92.75 252 PRO A C 1
ATOM 1979 O O . PRO A 1 252 ? 31.379 12.438 -18.988 1.00 92.75 252 PRO A O 1
ATOM 1982 N N . LEU A 1 253 ? 33.437 11.649 -18.549 1.00 92.19 253 LEU A N 1
ATOM 1983 C CA . LEU A 1 253 ? 33.497 12.191 -17.193 1.00 92.19 253 LEU A CA 1
ATOM 1984 C C . LEU A 1 253 ? 33.796 13.689 -17.230 1.00 92.19 253 LEU A C 1
ATOM 1986 O O . LEU A 1 253 ? 34.767 14.125 -17.854 1.00 92.19 253 LEU A O 1
ATOM 1990 N N . THR A 1 254 ? 32.994 14.467 -16.515 1.00 91.56 254 THR A N 1
ATOM 1991 C CA . THR A 1 254 ? 33.255 15.882 -16.252 1.00 91.56 254 THR A CA 1
ATOM 1992 C C . THR A 1 254 ? 34.346 16.052 -15.188 1.00 91.56 254 THR A C 1
ATOM 1994 O O . THR A 1 254 ? 34.703 15.115 -14.471 1.00 91.56 254 THR A O 1
ATOM 1997 N N . ALA A 1 255 ? 34.875 17.271 -15.040 1.00 91.19 255 ALA A N 1
ATOM 1998 C CA . ALA A 1 255 ? 35.810 17.582 -13.956 1.00 91.19 255 ALA A CA 1
ATOM 1999 C C . ALA A 1 255 ? 35.186 17.340 -12.567 1.00 91.19 255 ALA A C 1
ATOM 2001 O O . ALA A 1 255 ? 35.879 16.902 -11.652 1.00 91.19 255 ALA A O 1
ATOM 2002 N N . GLN A 1 256 ? 33.879 17.581 -12.424 1.00 88.44 256 GLN A N 1
ATOM 2003 C CA . GLN A 1 256 ? 33.142 17.309 -11.193 1.00 88.44 256 GLN A CA 1
ATOM 2004 C C . GLN A 1 256 ? 33.037 15.804 -10.924 1.00 88.44 256 GLN A C 1
ATOM 2006 O O . GLN A 1 256 ? 33.300 15.381 -9.801 1.00 88.44 256 GLN A O 1
ATOM 2011 N N . ASP A 1 257 ? 32.736 14.996 -11.946 1.00 90.81 257 ASP A N 1
ATOM 2012 C CA . ASP A 1 257 ? 32.688 13.533 -11.809 1.00 90.81 257 ASP A CA 1
ATOM 2013 C C . ASP A 1 257 ? 34.045 12.991 -11.318 1.00 90.81 257 ASP A C 1
ATOM 2015 O O . ASP A 1 257 ? 34.114 12.193 -10.384 1.00 90.81 257 ASP A O 1
ATOM 2019 N N . GLN A 1 258 ? 35.148 13.484 -11.892 1.00 89.69 258 GLN A N 1
ATOM 2020 C CA . GLN A 1 258 ? 36.502 13.087 -11.487 1.00 89.69 258 GLN A CA 1
ATOM 2021 C C . GLN A 1 258 ? 36.837 13.517 -10.053 1.00 89.69 258 GLN A C 1
ATOM 2023 O O . GLN A 1 258 ? 37.432 12.742 -9.307 1.00 89.69 258 GLN A O 1
ATOM 2028 N N . GLN A 1 259 ? 36.441 14.729 -9.647 1.00 89.94 259 GLN A N 1
ATOM 2029 C CA . GLN A 1 259 ? 36.620 15.211 -8.272 1.00 89.94 259 GLN A CA 1
ATOM 2030 C C . GLN A 1 259 ? 35.821 14.392 -7.256 1.00 89.94 259 GLN A C 1
ATOM 2032 O O . GLN A 1 259 ? 36.278 14.203 -6.132 1.00 89.94 259 GLN A O 1
ATOM 2037 N N . GLN A 1 260 ? 34.652 13.889 -7.651 1.00 86.94 260 GLN A N 1
ATOM 2038 C CA . GLN A 1 260 ? 33.838 13.001 -6.825 1.00 86.94 260 GLN A CA 1
ATOM 2039 C C . GLN A 1 260 ? 34.412 11.578 -6.747 1.00 86.94 260 GLN A C 1
ATOM 2041 O O . GLN A 1 260 ? 34.017 10.825 -5.866 1.00 86.94 260 GLN A O 1
ATOM 2046 N N . GLY A 1 261 ? 35.376 11.221 -7.604 1.00 91.00 261 GLY A N 1
ATOM 2047 C CA . GLY A 1 261 ? 36.021 9.906 -7.627 1.00 91.00 261 GLY A CA 1
ATOM 2048 C C . GLY A 1 261 ? 35.406 8.920 -8.623 1.00 91.00 261 GLY A C 1
ATOM 2049 O O . GLY A 1 261 ? 35.730 7.730 -8.577 1.00 91.00 261 GLY A O 1
ATOM 2050 N N . LEU A 1 262 ? 34.540 9.387 -9.533 1.00 93.81 262 LEU A N 1
ATOM 2051 C CA . LEU A 1 262 ? 33.987 8.549 -10.593 1.00 93.81 262 LEU A CA 1
ATOM 2052 C C . LEU A 1 262 ? 35.090 8.195 -11.595 1.00 93.81 262 LEU A C 1
ATOM 2054 O O . LEU A 1 262 ? 35.848 9.050 -12.054 1.00 93.81 262 LEU A O 1
ATOM 2058 N N . THR A 1 263 ? 35.137 6.924 -11.983 1.00 94.19 263 THR A N 1
ATOM 2059 C CA . THR A 1 263 ? 36.012 6.422 -13.056 1.00 94.19 263 THR A CA 1
ATOM 2060 C C . THR A 1 263 ? 35.234 5.986 -14.291 1.00 94.19 263 THR A C 1
ATOM 2062 O O . THR A 1 263 ? 35.810 5.822 -15.370 1.00 94.19 263 THR A O 1
ATOM 2065 N N . ARG A 1 264 ? 33.913 5.832 -14.159 1.00 94.69 264 ARG A N 1
ATOM 2066 C CA . ARG A 1 264 ? 33.012 5.486 -15.255 1.00 94.69 264 ARG A CA 1
ATOM 2067 C C . ARG A 1 264 ? 31.622 6.053 -14.992 1.00 94.69 264 ARG A C 1
ATOM 2069 O O . ARG A 1 264 ? 31.166 6.019 -13.856 1.00 94.69 264 ARG A O 1
ATOM 2076 N N . LYS A 1 265 ? 30.946 6.533 -16.037 1.00 96.56 265 LYS A N 1
ATOM 2077 C CA . LYS A 1 265 ? 29.543 6.955 -15.979 1.00 96.56 265 LYS A CA 1
ATOM 2078 C C . LYS A 1 265 ? 28.782 6.322 -17.138 1.00 96.56 265 LYS A C 1
ATOM 2080 O O . LYS A 1 265 ? 29.157 6.513 -18.292 1.00 96.56 265 LYS A O 1
ATOM 2085 N N . ILE A 1 266 ? 27.776 5.514 -16.831 1.00 96.38 266 ILE A N 1
ATOM 2086 C CA . ILE A 1 266 ? 27.000 4.735 -17.802 1.00 96.38 266 ILE A CA 1
ATOM 2087 C C . ILE A 1 266 ? 25.585 5.291 -17.817 1.00 96.38 266 ILE A C 1
ATOM 2089 O O . ILE A 1 266 ? 24.974 5.409 -16.763 1.00 96.38 266 ILE A O 1
ATOM 2093 N N . ARG A 1 267 ? 25.069 5.624 -18.995 1.00 96.50 267 ARG A N 1
ATOM 2094 C CA . ARG A 1 267 ? 23.707 6.118 -19.173 1.00 96.50 267 ARG A CA 1
ATOM 2095 C C . ARG A 1 267 ? 22.823 5.039 -19.770 1.00 96.50 267 ARG A C 1
ATOM 2097 O O . ARG A 1 267 ? 23.156 4.511 -20.830 1.00 96.50 267 ARG A O 1
ATOM 2104 N N . TYR A 1 268 ? 21.691 4.795 -19.123 1.00 95.88 268 TYR A N 1
ATOM 2105 C CA . TYR A 1 268 ? 20.539 4.090 -19.665 1.00 95.88 268 TYR A CA 1
ATOM 2106 C C . TYR A 1 268 ? 19.494 5.095 -20.164 1.00 95.88 268 TYR A C 1
ATOM 2108 O O . TYR A 1 268 ? 19.174 6.063 -19.471 1.00 95.88 268 TYR A O 1
ATOM 2116 N N . GLN A 1 269 ? 18.963 4.859 -21.362 1.00 94.88 269 GLN A N 1
ATOM 2117 C CA . GLN A 1 269 ? 17.857 5.603 -21.960 1.00 94.88 269 GLN A CA 1
ATOM 2118 C C . GLN A 1 269 ? 16.748 4.631 -22.350 1.00 94.88 269 GLN A C 1
ATOM 2120 O O . GLN A 1 269 ? 16.953 3.739 -23.170 1.00 94.88 269 GLN A O 1
ATOM 2125 N N . GLY A 1 270 ? 15.565 4.830 -21.785 1.00 90.31 270 GLY A N 1
ATOM 2126 C CA . GLY A 1 270 ? 14.398 4.002 -22.053 1.00 90.31 270 GLY A CA 1
ATOM 2127 C C . GLY A 1 270 ? 13.113 4.740 -21.713 1.00 90.31 270 GLY A C 1
ATOM 2128 O O . GLY A 1 270 ? 13.067 5.972 -21.702 1.00 90.31 270 GLY A O 1
ATOM 2129 N N . THR A 1 271 ? 12.065 3.981 -21.423 1.00 87.75 271 THR A N 1
ATOM 2130 C CA . THR A 1 271 ? 10.786 4.519 -20.955 1.00 87.75 271 THR A CA 1
ATOM 2131 C C . THR A 1 271 ? 10.443 3.913 -19.605 1.00 87.75 271 THR A C 1
ATOM 2133 O O . THR A 1 271 ? 10.803 2.768 -19.316 1.00 87.75 271 THR A O 1
ATOM 2136 N N . LEU A 1 272 ? 9.752 4.686 -18.771 1.00 82.81 272 LEU A N 1
ATOM 2137 C CA . LEU A 1 272 ? 9.358 4.260 -17.432 1.00 82.81 272 LEU A CA 1
ATOM 2138 C C . LEU A 1 272 ? 8.461 3.013 -17.484 1.00 82.81 272 LEU A C 1
ATOM 2140 O O . LEU A 1 272 ? 8.680 2.061 -16.740 1.00 82.81 272 LEU A O 1
ATOM 2144 N N . GLN A 1 273 ? 7.512 2.986 -18.423 1.00 81.94 273 GLN A N 1
ATOM 2145 C CA . GLN A 1 273 ? 6.600 1.860 -18.629 1.00 81.94 273 GLN A CA 1
ATOM 2146 C C . GLN A 1 273 ? 7.339 0.576 -18.996 1.00 81.94 273 GLN A C 1
ATOM 2148 O O . GLN A 1 273 ? 7.014 -0.484 -18.474 1.00 81.94 273 GLN A O 1
ATOM 2153 N N . ASN A 1 274 ? 8.353 0.660 -19.862 1.00 85.44 274 ASN A N 1
ATOM 2154 C CA . ASN A 1 274 ? 9.104 -0.522 -20.270 1.00 85.44 274 ASN A CA 1
ATOM 2155 C C . ASN A 1 274 ? 9.928 -1.093 -19.108 1.00 85.44 274 ASN A C 1
ATOM 2157 O O . ASN A 1 274 ? 9.962 -2.305 -18.931 1.00 85.44 274 ASN A O 1
ATOM 2161 N N . VAL A 1 275 ? 10.544 -0.241 -18.280 1.00 85.56 275 VAL A N 1
ATOM 2162 C CA . VAL A 1 275 ? 11.263 -0.706 -17.081 1.00 85.56 275 VAL A CA 1
ATOM 2163 C C . VAL A 1 275 ? 10.306 -1.381 -16.094 1.00 85.56 275 VAL A C 1
ATOM 2165 O O . VAL A 1 275 ? 10.606 -2.475 -15.619 1.00 85.56 275 VAL A O 1
ATOM 2168 N N . PHE A 1 276 ? 9.135 -0.791 -15.833 1.00 81.81 276 PHE A N 1
ATOM 2169 C CA . PHE A 1 276 ? 8.135 -1.416 -14.961 1.00 81.81 276 PHE A CA 1
ATOM 2170 C C . PHE A 1 276 ? 7.586 -2.723 -15.524 1.00 81.81 276 PHE A C 1
ATOM 2172 O O . PHE A 1 276 ? 7.455 -3.685 -14.775 1.00 81.81 276 PHE A O 1
ATOM 2179 N N . LEU A 1 277 ? 7.326 -2.793 -16.830 1.00 85.06 277 LEU A N 1
ATOM 2180 C CA . LEU A 1 277 ? 6.896 -4.024 -17.488 1.00 85.06 277 LEU A CA 1
ATOM 2181 C C . LEU A 1 277 ? 7.928 -5.142 -17.307 1.00 85.06 277 LEU A C 1
ATOM 2183 O O . LEU A 1 277 ? 7.578 -6.263 -16.949 1.00 85.06 277 LEU A O 1
ATOM 2187 N N . GLN A 1 278 ? 9.204 -4.830 -17.538 1.00 90.00 278 GLN A N 1
ATOM 2188 C CA . GLN A 1 278 ? 10.305 -5.780 -17.398 1.00 90.00 278 GLN A CA 1
ATOM 2189 C C . GLN A 1 278 ? 10.430 -6.302 -15.965 1.00 90.00 278 GLN A C 1
ATOM 2191 O O . GLN A 1 278 ? 10.550 -7.508 -15.768 1.00 90.00 278 GLN A O 1
ATOM 2196 N N . MET A 1 279 ? 10.382 -5.410 -14.973 1.00 84.62 279 MET A N 1
ATOM 2197 C CA . MET A 1 279 ? 10.463 -5.789 -13.560 1.00 84.62 279 MET A CA 1
ATOM 2198 C C . MET A 1 279 ? 9.225 -6.571 -13.111 1.00 84.62 279 MET A C 1
ATOM 2200 O O . MET A 1 279 ? 9.363 -7.624 -12.502 1.00 84.62 279 MET A O 1
ATOM 2204 N N . GLY A 1 280 ? 8.024 -6.125 -13.484 1.00 83.19 280 GLY A N 1
ATOM 2205 C CA . GLY A 1 280 ? 6.785 -6.812 -13.127 1.00 83.19 280 GLY A CA 1
ATOM 2206 C C . GLY A 1 280 ? 6.712 -8.223 -13.710 1.00 83.19 280 GLY A C 1
ATOM 2207 O O . GLY A 1 280 ? 6.344 -9.161 -13.012 1.00 83.19 280 GLY A O 1
ATOM 2208 N N . LEU A 1 281 ? 7.085 -8.418 -14.980 1.00 88.44 281 LEU A N 1
ATOM 2209 C CA . LEU A 1 281 ? 7.095 -9.758 -15.582 1.00 88.44 281 LEU A CA 1
ATOM 2210 C C . LEU A 1 281 ? 8.210 -10.645 -15.010 1.00 88.44 281 LEU A C 1
ATOM 2212 O O . LEU A 1 281 ? 8.031 -11.857 -14.909 1.00 88.44 281 LEU A O 1
ATOM 2216 N N . PHE A 1 282 ? 9.339 -10.059 -14.601 1.00 91.19 282 PHE A N 1
ATOM 2217 C CA . PHE A 1 282 ? 10.370 -10.781 -13.853 1.00 91.19 282 PHE A CA 1
ATOM 2218 C C . PHE A 1 282 ? 9.838 -11.283 -12.504 1.00 91.19 282 PHE A C 1
ATOM 2220 O O . PHE A 1 282 ? 10.149 -12.410 -12.111 1.00 91.19 282 PHE A O 1
ATOM 2227 N N . ASP A 1 283 ? 9.007 -10.484 -11.833 1.00 87.12 283 ASP A N 1
ATOM 2228 C CA . ASP A 1 283 ? 8.363 -10.860 -10.574 1.00 87.12 283 ASP A CA 1
ATOM 2229 C C . ASP A 1 283 ? 7.356 -11.980 -10.776 1.00 87.12 283 ASP A C 1
ATOM 2231 O O . ASP A 1 283 ? 7.396 -12.956 -10.036 1.00 87.12 283 ASP A O 1
ATOM 2235 N N . VAL A 1 284 ? 6.540 -11.912 -11.832 1.00 85.56 284 VAL A N 1
ATOM 2236 C CA . VAL A 1 284 ? 5.607 -12.991 -12.198 1.00 85.56 284 VAL A CA 1
ATOM 2237 C C . VAL A 1 284 ? 6.340 -14.322 -12.368 1.00 85.56 284 VAL A C 1
ATOM 2239 O O . VAL A 1 284 ? 5.913 -15.326 -11.807 1.00 85.56 284 VAL A O 1
ATOM 2242 N N . VAL A 1 285 ? 7.456 -14.349 -13.102 1.00 92.75 285 VAL A N 1
ATOM 2243 C CA . VAL A 1 285 ? 8.239 -15.580 -13.330 1.00 92.75 285 VAL A CA 1
ATOM 2244 C C . VAL A 1 285 ? 8.849 -16.125 -12.033 1.00 92.75 285 VAL A C 1
ATOM 2246 O O . VAL A 1 285 ? 8.954 -17.339 -11.848 1.00 92.75 285 VAL A O 1
ATOM 2249 N N . ASN A 1 286 ? 9.267 -15.233 -11.137 1.00 92.62 286 ASN A N 1
ATOM 2250 C CA . ASN A 1 286 ? 9.975 -15.582 -9.908 1.00 92.62 286 ASN A CA 1
ATOM 2251 C C . ASN A 1 286 ? 9.086 -15.627 -8.663 1.00 92.62 286 ASN A C 1
ATOM 2253 O O . ASN A 1 286 ? 9.602 -15.841 -7.568 1.00 92.62 286 ASN A O 1
ATOM 2257 N N . GLU A 1 287 ? 7.776 -15.462 -8.809 1.00 88.31 287 GLU A N 1
ATOM 2258 C CA . GLU A 1 287 ? 6.813 -15.498 -7.712 1.00 88.31 287 GLU A CA 1
ATOM 2259 C C . GLU A 1 287 ? 6.919 -16.784 -6.868 1.00 88.31 287 GLU A C 1
ATOM 2261 O O . GLU A 1 287 ? 7.026 -16.654 -5.645 1.00 88.31 287 GLU A O 1
ATOM 2266 N N . PRO A 1 288 ? 7.035 -18.005 -7.445 1.00 89.62 288 PRO A N 1
ATOM 2267 C CA . PRO A 1 288 ? 7.220 -19.210 -6.635 1.00 89.62 288 PRO A CA 1
ATOM 2268 C C . PRO A 1 288 ? 8.522 -19.184 -5.827 1.00 89.62 288 PRO A C 1
ATOM 2270 O O . PRO A 1 288 ? 8.532 -19.509 -4.639 1.00 89.62 288 PRO A O 1
ATOM 2273 N N . TYR A 1 289 ? 9.628 -18.747 -6.442 1.00 92.25 289 TYR A N 1
ATOM 2274 C CA . TYR A 1 289 ? 10.902 -18.575 -5.740 1.00 92.25 289 TYR A CA 1
ATOM 2275 C C . TYR A 1 289 ? 10.788 -17.539 -4.613 1.00 92.25 289 TYR A C 1
ATOM 2277 O O . TYR A 1 289 ? 11.284 -17.768 -3.511 1.00 92.25 289 TYR A O 1
ATOM 2285 N N . TYR A 1 290 ? 10.145 -16.399 -4.860 1.00 88.25 290 TYR A N 1
ATOM 2286 C CA . TYR A 1 290 ? 10.001 -15.343 -3.863 1.00 88.25 290 TYR A CA 1
ATOM 2287 C C . TYR A 1 290 ? 9.143 -15.807 -2.677 1.00 88.25 290 TYR A C 1
ATOM 2289 O O . TYR A 1 290 ? 9.544 -15.665 -1.521 1.00 88.25 290 TYR A O 1
ATOM 2297 N N . THR A 1 291 ? 8.008 -16.447 -2.931 1.00 86.31 291 THR A N 1
ATOM 2298 C CA . THR A 1 291 ? 7.121 -16.938 -1.870 1.00 86.31 291 THR A CA 1
ATOM 2299 C C . THR A 1 291 ? 7.772 -18.064 -1.057 1.00 86.31 291 THR A C 1
ATOM 2301 O O . THR A 1 291 ? 7.875 -17.951 0.166 1.00 86.31 291 THR A O 1
ATOM 2304 N N . GLU A 1 292 ? 8.327 -19.094 -1.704 1.00 90.06 292 GLU A N 1
ATOM 2305 C CA . GLU A 1 292 ? 8.923 -20.234 -0.986 1.00 90.06 292 GLU A CA 1
ATOM 2306 C C . GLU A 1 292 ? 10.294 -19.934 -0.398 1.00 90.06 292 GLU A C 1
ATOM 2308 O O . GLU A 1 292 ? 10.562 -20.203 0.773 1.00 90.06 292 GLU A O 1
ATOM 2313 N N . GLN A 1 293 ? 11.198 -19.402 -1.217 1.00 90.31 293 GLN A N 1
ATOM 2314 C CA . GLN A 1 293 ? 12.613 -19.316 -0.870 1.00 90.31 293 GLN A CA 1
ATOM 2315 C C . GLN A 1 293 ? 12.959 -17.995 -0.189 1.00 90.31 293 GLN A C 1
ATOM 2317 O O . GLN A 1 293 ? 13.969 -17.942 0.520 1.00 90.31 293 GLN A O 1
ATOM 2322 N N . VAL A 1 294 ? 12.173 -16.933 -0.401 1.00 87.75 294 VAL A N 1
ATOM 2323 C CA . VAL A 1 294 ? 12.394 -15.633 0.247 1.00 87.75 294 VAL A CA 1
ATOM 2324 C C . VAL A 1 294 ? 11.480 -15.444 1.449 1.00 87.75 294 VAL A C 1
ATOM 2326 O O . VAL A 1 294 ? 12.005 -15.136 2.512 1.00 87.75 294 VAL A O 1
ATOM 2329 N N . LYS A 1 295 ? 10.164 -15.645 1.327 1.00 85.12 295 LYS A N 1
ATOM 2330 C CA . LYS A 1 295 ? 9.233 -15.482 2.459 1.00 85.12 295 LYS A CA 1
ATOM 2331 C C . LYS A 1 295 ? 9.131 -16.709 3.366 1.00 85.12 295 LYS A C 1
ATOM 2333 O O . LYS A 1 295 ? 8.603 -16.580 4.460 1.00 85.12 295 LYS A O 1
ATOM 2338 N N . GLY A 1 296 ? 9.603 -17.881 2.933 1.00 81.69 296 GLY A N 1
ATOM 2339 C CA . GLY A 1 296 ? 9.458 -19.119 3.707 1.00 81.69 296 GLY A CA 1
ATOM 2340 C C . GLY A 1 296 ? 8.017 -19.639 3.766 1.00 81.69 296 GLY A C 1
ATOM 2341 O O . GLY A 1 296 ? 7.706 -20.494 4.593 1.00 81.69 296 GLY A O 1
ATOM 2342 N N . GLN A 1 297 ? 7.142 -19.126 2.901 1.00 81.88 297 GLN A N 1
ATOM 2343 C CA . GLN A 1 297 ? 5.735 -19.502 2.813 1.00 81.88 297 GLN A CA 1
ATOM 2344 C C . GLN A 1 297 ? 5.578 -20.602 1.769 1.00 81.88 297 GLN A C 1
ATOM 2346 O O . GLN A 1 297 ? 6.280 -20.611 0.763 1.00 81.88 297 GLN A O 1
ATOM 2351 N N . LYS A 1 298 ? 4.663 -21.551 1.971 1.00 77.25 298 LYS A N 1
ATOM 2352 C CA . LYS A 1 298 ? 4.376 -22.518 0.908 1.00 77.25 298 LYS A CA 1
ATOM 2353 C C . LYS A 1 298 ? 3.719 -21.764 -0.238 1.00 77.25 298 LYS A C 1
ATOM 2355 O O . LYS A 1 298 ? 2.635 -21.225 -0.055 1.00 77.25 298 LYS A O 1
ATOM 2360 N N . PHE A 1 299 ? 4.369 -21.738 -1.395 1.00 65.94 299 PHE A N 1
ATOM 2361 C CA . PHE A 1 299 ? 3.698 -21.306 -2.606 1.00 65.94 299 PHE A CA 1
ATOM 2362 C C . PHE A 1 299 ? 2.655 -22.364 -2.927 1.00 65.94 299 PHE A C 1
ATOM 2364 O O . PHE A 1 299 ? 2.983 -23.510 -3.251 1.00 65.94 299 PHE A O 1
ATOM 2371 N N . SER A 1 300 ? 1.389 -22.003 -2.762 1.00 57.41 300 SER A N 1
ATOM 2372 C CA . SER A 1 300 ? 0.335 -22.842 -3.285 1.00 57.41 300 SER A CA 1
ATOM 2373 C C . SER A 1 300 ? 0.305 -22.618 -4.788 1.00 57.41 300 SER A C 1
ATOM 2375 O O . SER A 1 300 ? 0.258 -21.483 -5.256 1.00 57.41 300 SER A O 1
ATOM 2377 N N . GLN A 1 301 ? 0.267 -23.692 -5.575 1.00 50.75 301 GLN A N 1
ATOM 2378 C CA . GLN A 1 301 ? -0.156 -23.551 -6.968 1.00 50.75 301 GLN A CA 1
ATOM 2379 C C . GLN A 1 301 ? -1.594 -23.019 -7.068 1.00 50.75 301 GLN A C 1
ATOM 2381 O O . GLN A 1 301 ? -1.991 -22.665 -8.164 1.00 50.75 301 GLN A O 1
ATOM 2386 N N . GLN A 1 302 ? -2.346 -22.901 -5.964 1.00 42.94 302 GLN A N 1
ATOM 2387 C CA . GLN A 1 302 ? -3.584 -22.122 -5.898 1.00 42.94 302 GLN A CA 1
ATOM 2388 C C . GLN A 1 302 ? -3.361 -20.601 -5.880 1.00 42.94 302 GLN A C 1
ATOM 2390 O O . GLN A 1 302 ? -4.332 -19.910 -6.097 1.00 42.94 302 GLN A O 1
ATOM 2395 N N . ASP A 1 303 ? -2.152 -20.052 -5.697 1.00 42.72 303 ASP A N 1
ATOM 2396 C CA . ASP A 1 303 ? -1.903 -18.596 -5.801 1.00 42.72 303 ASP A CA 1
ATOM 2397 C C . ASP A 1 303 ? -1.598 -18.173 -7.251 1.00 42.72 303 ASP A C 1
ATOM 2399 O O . ASP A 1 303 ? -2.182 -17.224 -7.768 1.00 42.72 303 ASP A O 1
ATOM 2403 N N . ALA A 1 304 ? -0.772 -18.938 -7.977 1.00 42.78 304 ALA A N 1
ATOM 2404 C CA . ALA A 1 304 ? -0.676 -18.817 -9.443 1.00 42.78 304 ALA A CA 1
ATOM 2405 C C . ALA A 1 304 ? -1.918 -19.373 -10.151 1.00 42.78 304 ALA A C 1
ATOM 2407 O O . ALA A 1 304 ? -2.308 -18.921 -11.229 1.00 42.78 304 ALA A O 1
ATOM 2408 N N . GLY A 1 305 ? -2.544 -20.348 -9.503 1.00 37.53 305 GLY A N 1
ATOM 2409 C CA . GLY A 1 305 ? -3.812 -20.928 -9.864 1.00 37.53 305 GLY A CA 1
ATOM 2410 C C . GLY A 1 305 ? -4.997 -20.085 -9.440 1.00 37.53 305 GLY A C 1
ATOM 2411 O O . GLY A 1 305 ? -6.014 -20.323 -10.025 1.00 37.53 305 GLY A O 1
ATOM 2412 N N . ALA A 1 306 ? -4.941 -19.075 -8.568 1.00 37.88 306 ALA A N 1
ATOM 2413 C CA . ALA A 1 306 ? -6.116 -18.245 -8.232 1.00 37.88 306 ALA A CA 1
ATOM 2414 C C . ALA A 1 306 ? -6.551 -17.373 -9.419 1.00 37.88 306 ALA A C 1
ATOM 2416 O O . ALA A 1 306 ? -7.701 -16.972 -9.517 1.00 37.88 306 ALA A O 1
ATOM 2417 N N . VAL A 1 307 ? -5.651 -17.162 -10.386 1.00 40.12 307 VAL A N 1
ATOM 2418 C CA . VAL A 1 307 ? -5.973 -16.595 -11.707 1.00 40.12 307 VAL A CA 1
ATOM 2419 C C . VAL A 1 307 ? -6.530 -17.668 -12.673 1.00 40.12 307 VAL A C 1
ATOM 2421 O O . VAL A 1 307 ? -7.082 -17.343 -13.717 1.00 40.12 307 VAL A O 1
ATOM 2424 N N . GLN A 1 308 ? -6.398 -18.959 -12.346 1.00 36.53 308 GLN A N 1
ATOM 2425 C CA . GLN A 1 308 ? -6.973 -20.119 -13.058 1.00 36.53 308 GLN A CA 1
ATOM 2426 C C . GLN A 1 308 ? -8.076 -20.870 -12.265 1.00 36.53 308 GLN A C 1
ATOM 2428 O O . GLN A 1 308 ? -8.676 -21.798 -12.796 1.00 36.53 308 GLN A O 1
ATOM 2433 N N . ALA A 1 309 ? -8.364 -20.469 -11.027 1.00 35.56 309 ALA A N 1
ATOM 2434 C CA . ALA A 1 309 ? -9.123 -21.181 -9.998 1.00 35.56 309 ALA A CA 1
ATOM 2435 C C . ALA A 1 309 ? -10.006 -20.201 -9.196 1.00 35.56 309 ALA A C 1
ATOM 2437 O O . ALA A 1 309 ? -10.341 -20.448 -8.046 1.00 35.56 309 ALA A O 1
ATOM 2438 N N . GLU A 1 310 ? -10.489 -19.143 -9.861 1.00 31.56 310 GLU A N 1
ATOM 2439 C CA . GLU A 1 310 ? -11.909 -18.754 -9.747 1.00 31.56 310 GLU A CA 1
ATOM 2440 C C . GLU A 1 310 ? -12.846 -19.889 -10.245 1.00 31.56 310 GLU A C 1
ATOM 2442 O O . GLU A 1 310 ? -14.062 -19.812 -10.119 1.00 31.56 310 GLU A O 1
ATOM 2447 N N . TYR A 1 311 ? -12.275 -20.995 -10.741 1.00 36.38 311 TYR A N 1
ATOM 2448 C CA . TYR A 1 311 ? -12.881 -22.314 -10.880 1.00 36.38 311 TYR A CA 1
ATOM 2449 C C . TYR A 1 311 ? -12.460 -23.244 -9.720 1.00 36.38 311 TYR A C 1
ATOM 2451 O O . TYR A 1 311 ? -11.369 -23.815 -9.754 1.00 36.38 311 TYR A O 1
ATOM 2459 N N . ALA A 1 312 ? -13.388 -23.451 -8.778 1.00 27.39 312 ALA A N 1
ATOM 2460 C CA . ALA A 1 312 ? -13.482 -24.529 -7.773 1.00 27.39 312 ALA A CA 1
ATOM 2461 C C . ALA A 1 312 ? -13.135 -24.196 -6.295 1.00 27.39 312 ALA A C 1
ATOM 2463 O O . ALA A 1 312 ? -11.983 -24.214 -5.870 1.00 27.39 312 ALA A O 1
ATOM 2464 N N . GLU A 1 313 ? -14.229 -23.967 -5.553 1.00 27.86 313 GLU A N 1
ATOM 2465 C CA . GLU A 1 313 ? -14.553 -24.043 -4.109 1.00 27.86 313 GLU A CA 1
ATOM 2466 C C . GLU A 1 313 ? -13.556 -24.623 -3.065 1.00 27.86 313 GLU A C 1
ATOM 2468 O O . GLU A 1 313 ? -13.125 -25.771 -3.136 1.00 27.86 313 GLU A O 1
ATOM 2473 N N . GLU A 1 314 ? -13.299 -23.777 -2.051 1.00 27.33 314 GLU A N 1
ATOM 2474 C CA . GLU A 1 314 ? -13.581 -23.852 -0.588 1.00 27.33 314 GLU A CA 1
ATOM 2475 C C . GLU A 1 314 ? -13.081 -24.949 0.408 1.00 27.33 314 GLU A C 1
ATOM 2477 O O . GLU A 1 314 ? -13.405 -26.131 0.318 1.00 27.33 314 GLU A O 1
ATOM 2482 N N . ALA A 1 315 ? -12.474 -24.415 1.501 1.00 29.17 315 ALA A N 1
ATOM 2483 C CA . ALA A 1 315 ? -12.504 -24.798 2.942 1.00 29.17 315 ALA A CA 1
ATOM 2484 C C . ALA A 1 315 ? -11.375 -25.702 3.563 1.00 29.17 315 ALA A C 1
ATOM 2486 O O . ALA A 1 315 ? -10.656 -26.380 2.833 1.00 29.17 315 ALA A O 1
ATOM 2487 N N . PRO A 1 316 ? -11.177 -25.743 4.918 1.00 35.06 316 PRO A N 1
ATOM 2488 C CA . PRO A 1 316 ? -10.428 -24.764 5.748 1.00 35.06 316 PRO A CA 1
ATOM 2489 C C . PRO A 1 316 ? -9.363 -25.374 6.739 1.00 35.06 316 PRO A C 1
ATOM 2491 O O . PRO A 1 316 ? -8.993 -26.539 6.637 1.00 35.06 316 PRO A O 1
ATOM 2494 N N . ALA A 1 317 ? -8.842 -24.534 7.662 1.00 31.69 317 ALA A N 1
ATOM 2495 C CA . ALA A 1 317 ? -7.603 -24.563 8.493 1.00 31.69 317 ALA A CA 1
ATOM 2496 C C . ALA A 1 317 ? -7.412 -25.644 9.605 1.00 31.69 317 ALA A C 1
ATOM 2498 O O . ALA A 1 317 ? -8.287 -26.475 9.835 1.00 31.69 317 ALA A O 1
ATOM 2499 N N . PRO A 1 318 ? -6.264 -25.625 10.338 1.00 29.47 318 PRO A N 1
ATOM 2500 C CA . PRO A 1 318 ? -6.349 -25.357 11.791 1.00 29.47 318 PRO A CA 1
ATOM 2501 C C . PRO A 1 318 ? -5.218 -24.490 12.406 1.00 29.47 318 PRO A C 1
ATOM 2503 O O . PRO A 1 318 ? -4.148 -24.301 11.827 1.00 29.47 318 PRO A O 1
ATOM 2506 N N . ALA A 1 319 ? -5.508 -23.987 13.613 1.00 27.70 319 ALA A N 1
ATOM 2507 C CA . ALA A 1 319 ? -4.786 -23.009 14.435 1.00 27.70 319 ALA A CA 1
ATOM 2508 C C . ALA A 1 319 ? -3.682 -23.590 15.354 1.00 27.70 319 ALA A C 1
ATOM 2510 O O . ALA A 1 319 ? -3.659 -24.788 15.633 1.00 27.70 319 ALA A O 1
ATOM 2511 N N . SER A 1 320 ? -2.820 -22.716 15.895 1.00 27.02 320 SER A N 1
ATOM 2512 C CA . SER A 1 320 ? -2.019 -22.982 17.103 1.00 27.02 320 SER A CA 1
ATOM 2513 C C . SER A 1 320 ? -1.798 -21.708 17.927 1.00 27.02 320 SER A C 1
ATOM 2515 O O . SER A 1 320 ? -1.402 -20.678 17.379 1.00 27.02 320 SER A O 1
ATOM 2517 N N . GLU A 1 321 ? -2.056 -21.832 19.226 1.00 26.11 321 GLU A N 1
ATOM 2518 C CA . GLU A 1 321 ? -1.952 -20.847 20.308 1.00 26.11 321 GLU A CA 1
ATOM 2519 C C . GLU A 1 321 ? -0.497 -20.524 20.694 1.00 26.11 321 GLU A C 1
ATOM 2521 O O . GLU A 1 321 ? 0.372 -21.387 20.602 1.00 26.11 321 GLU A O 1
ATOM 2526 N N . ASP A 1 322 ? -0.242 -19.295 21.156 1.00 28.47 322 ASP A N 1
ATOM 2527 C CA . ASP A 1 322 ? 0.283 -19.039 22.509 1.00 28.47 322 ASP A CA 1
ATOM 2528 C C . ASP A 1 322 ? 0.335 -17.528 22.804 1.00 28.47 322 ASP A C 1
ATOM 2530 O O . ASP A 1 322 ? 0.670 -16.699 21.955 1.00 28.47 322 ASP A O 1
ATOM 2534 N N . ALA A 1 323 ? -0.045 -17.184 24.033 1.00 29.62 323 ALA A N 1
ATOM 2535 C CA . ALA A 1 323 ? -0.211 -15.835 24.556 1.00 29.62 323 ALA A CA 1
ATOM 2536 C C . ALA A 1 323 ? 1.070 -15.288 25.207 1.00 29.62 323 ALA A C 1
ATOM 2538 O O . ALA A 1 323 ? 1.787 -16.029 25.869 1.00 29.62 323 ALA A O 1
ATOM 2539 N N . ASP A 1 324 ? 1.276 -13.968 25.137 1.00 28.86 324 ASP A N 1
ATOM 2540 C CA . ASP A 1 324 ? 1.936 -13.217 26.210 1.00 28.86 324 ASP A CA 1
ATOM 2541 C C . ASP A 1 324 ? 1.486 -11.743 26.218 1.00 28.86 324 ASP A C 1
ATOM 2543 O O . ASP A 1 324 ? 1.332 -11.091 25.185 1.00 28.86 324 ASP A O 1
ATOM 2547 N N . VAL A 1 325 ? 1.222 -11.252 27.427 1.00 32.66 325 VAL A N 1
ATOM 2548 C CA . VAL A 1 325 ? 0.555 -9.989 27.780 1.00 32.66 325 VAL A CA 1
ATOM 2549 C C . VAL A 1 325 ? 1.588 -8.877 27.994 1.00 32.66 325 VAL A C 1
ATOM 2551 O O . VAL A 1 325 ? 2.542 -9.110 28.724 1.00 32.66 325 VAL A O 1
ATOM 2554 N N . GLU A 1 326 ? 1.352 -7.656 27.482 1.00 29.59 326 GLU A N 1
ATOM 2555 C CA . GLU A 1 326 ? 1.343 -6.428 28.312 1.00 29.59 326 GLU A CA 1
ATOM 2556 C C . GLU A 1 326 ? 0.940 -5.128 27.571 1.00 29.59 326 GLU A C 1
ATOM 2558 O O . GLU A 1 326 ? 1.656 -4.592 26.730 1.00 29.59 326 GLU A O 1
ATOM 2563 N N . THR A 1 327 ? -0.162 -4.554 28.077 1.00 36.88 327 THR A N 1
ATOM 2564 C CA . THR A 1 327 ? -0.564 -3.132 28.117 1.00 36.88 327 THR A CA 1
ATOM 2565 C C . THR A 1 327 ? -0.926 -2.408 26.820 1.00 36.88 327 THR A C 1
ATOM 2567 O O . THR A 1 327 ? -0.112 -1.681 26.256 1.00 36.88 327 THR A O 1
ATOM 2570 N N . GLY A 1 328 ? -2.220 -2.417 26.493 1.00 33.16 328 GLY A N 1
ATOM 2571 C CA . GLY A 1 328 ? -2.788 -1.429 25.581 1.00 33.16 328 GLY A CA 1
ATOM 2572 C C . GLY A 1 328 ? -4.133 -0.843 25.995 1.00 33.16 328 GLY A C 1
ATOM 2573 O O . GLY A 1 328 ? -4.385 -0.591 27.181 1.00 33.16 328 GLY A O 1
ATOM 2574 N N . SER A 1 329 ? -4.914 -0.488 24.975 1.00 49.81 329 SER A N 1
ATOM 2575 C CA . SER A 1 329 ? -6.047 0.447 25.015 1.00 49.81 329 SER A CA 1
ATOM 2576 C C . SER A 1 329 ? -7.160 0.029 25.995 1.00 49.81 329 SER A C 1
ATOM 2578 O O . SER A 1 329 ? -7.139 -1.055 26.570 1.00 49.81 329 SER A O 1
ATOM 2580 N N . ALA A 1 330 ? -8.170 0.882 26.211 1.00 59.94 330 ALA A N 1
ATOM 2581 C CA . ALA A 1 330 ? -9.325 0.524 27.046 1.00 59.94 330 ALA A CA 1
ATOM 2582 C C . ALA A 1 330 ? -10.048 -0.748 26.551 1.00 59.94 330 ALA A C 1
ATOM 2584 O O . ALA A 1 330 ? -10.543 -1.520 27.370 1.00 59.94 330 ALA A O 1
ATOM 2585 N N . GLU A 1 331 ? -10.048 -0.991 25.237 1.00 65.12 331 GLU A N 1
ATOM 2586 C CA . GLU A 1 331 ? -10.551 -2.226 24.622 1.00 65.12 331 GLU A CA 1
ATOM 2587 C C . GLU A 1 331 ? -9.649 -3.419 24.953 1.00 65.12 331 GLU A C 1
ATOM 2589 O O . GLU A 1 331 ? -10.135 -4.480 25.327 1.00 65.12 331 GLU A O 1
ATOM 2594 N N . GLU A 1 332 ? -8.329 -3.234 24.929 1.00 67.81 332 GLU A N 1
ATOM 2595 C CA . GLU A 1 332 ? -7.365 -4.283 25.274 1.00 67.81 332 GLU A CA 1
ATOM 2596 C C . GLU A 1 332 ? -7.400 -4.636 26.771 1.00 67.81 332 GLU A C 1
ATOM 2598 O O . GLU A 1 332 ? -7.288 -5.797 27.158 1.00 67.81 332 GLU A O 1
ATOM 2603 N N . GLN A 1 333 ? -7.632 -3.652 27.644 1.00 73.00 333 GLN A N 1
ATOM 2604 C CA . GLN A 1 333 ? -7.857 -3.888 29.074 1.00 73.00 333 GLN A CA 1
ATOM 2605 C C . GLN A 1 333 ? -9.169 -4.629 29.331 1.00 73.00 333 GLN A C 1
ATOM 2607 O O . GLN A 1 333 ? -9.225 -5.469 30.234 1.00 73.00 333 GLN A O 1
ATOM 2612 N N . LEU A 1 334 ? -10.211 -4.330 28.551 1.00 80.62 334 LEU A N 1
ATOM 2613 C CA . LEU A 1 334 ? -11.479 -5.045 28.607 1.00 80.62 334 LEU A CA 1
ATOM 2614 C C . LEU A 1 334 ? -11.310 -6.496 28.139 1.00 80.62 334 LEU A C 1
ATOM 2616 O O . LEU A 1 334 ? -11.817 -7.398 28.802 1.00 80.62 334 LEU A O 1
ATOM 2620 N N . GLU A 1 335 ? -10.530 -6.723 27.084 1.00 80.00 335 GLU A N 1
ATOM 2621 C CA . GLU A 1 335 ? -10.202 -8.052 26.561 1.00 80.00 335 GLU A CA 1
ATOM 2622 C C . GLU A 1 335 ? -9.396 -8.879 27.579 1.00 80.00 335 GLU A C 1
ATOM 2624 O O . GLU A 1 335 ? -9.741 -10.023 27.882 1.00 80.00 335 GLU A O 1
ATOM 2629 N N . ILE A 1 336 ? -8.380 -8.280 28.213 1.00 76.38 336 ILE A N 1
ATOM 2630 C CA . ILE A 1 336 ? -7.620 -8.920 29.301 1.00 76.38 336 ILE A CA 1
ATOM 2631 C C . ILE A 1 336 ? -8.535 -9.241 30.495 1.00 76.38 336 ILE A C 1
ATOM 2633 O O . ILE A 1 336 ? -8.385 -10.288 31.132 1.00 76.38 336 ILE A O 1
ATOM 2637 N N . ALA A 1 337 ? -9.474 -8.354 30.836 1.00 83.38 337 ALA A N 1
ATOM 2638 C CA . ALA A 1 337 ? -10.427 -8.590 31.918 1.00 83.38 337 ALA A CA 1
ATOM 2639 C C . ALA A 1 337 ? -11.400 -9.731 31.586 1.00 83.38 337 ALA A C 1
ATOM 2641 O O . ALA A 1 337 ? -11.630 -10.585 32.445 1.00 83.38 337 ALA A O 1
ATOM 2642 N N . ALA A 1 338 ? -11.903 -9.780 30.349 1.00 87.06 338 ALA A N 1
ATOM 2643 C CA . ALA A 1 338 ? -12.747 -10.857 29.842 1.00 87.06 338 ALA A CA 1
ATOM 2644 C C . ALA A 1 338 ? -12.017 -12.200 29.920 1.00 87.06 338 ALA A C 1
ATOM 2646 O O . ALA A 1 338 ? -12.542 -13.150 30.497 1.00 87.06 338 ALA A O 1
ATOM 2647 N N . TYR A 1 339 ? -10.771 -12.254 29.439 1.00 86.19 339 TYR A N 1
ATOM 2648 C CA . TYR A 1 339 ? -9.931 -13.451 29.491 1.00 86.19 339 TYR A CA 1
ATOM 2649 C C . TYR A 1 339 ? -9.727 -13.949 30.926 1.00 86.19 339 TYR A C 1
ATOM 2651 O O . TYR A 1 339 ? -9.966 -15.115 31.236 1.00 86.19 339 TYR A O 1
ATOM 2659 N N . LYS A 1 340 ? -9.335 -13.051 31.839 1.00 85.62 340 LYS A N 1
ATOM 2660 C CA . LYS A 1 340 ? -9.114 -13.395 33.251 1.00 85.62 340 LYS A CA 1
ATOM 2661 C C . LYS A 1 340 ? -10.395 -13.855 33.947 1.00 85.62 340 LYS A C 1
ATOM 2663 O O . LYS A 1 340 ? -10.316 -14.723 34.810 1.00 85.62 340 LYS A O 1
ATOM 2668 N N . SER A 1 341 ? -11.539 -13.247 33.628 1.00 90.00 341 SER A N 1
ATOM 2669 C CA . SER A 1 341 ? -12.848 -13.660 34.147 1.00 90.00 341 SER A CA 1
ATOM 2670 C C . SER A 1 341 ? -13.199 -15.062 33.660 1.00 90.00 341 SER A C 1
ATOM 2672 O O . SER A 1 341 ? -13.466 -15.943 34.472 1.00 90.00 341 SER A O 1
ATOM 2674 N N . ALA A 1 342 ? -13.090 -15.289 32.349 1.00 89.06 342 ALA A N 1
ATOM 2675 C CA . ALA A 1 342 ? -13.395 -16.565 31.722 1.00 89.06 342 ALA A CA 1
ATOM 2676 C C . ALA A 1 342 ? -12.545 -17.701 32.298 1.00 89.06 342 ALA A C 1
ATOM 2678 O O . ALA A 1 342 ? -13.094 -18.731 32.652 1.00 89.06 342 ALA A O 1
ATOM 2679 N N . ALA A 1 343 ? -11.235 -17.487 32.474 1.00 84.31 343 ALA A N 1
ATOM 2680 C CA . ALA A 1 343 ? -10.339 -18.478 33.073 1.00 84.31 343 ALA A CA 1
ATOM 2681 C C . ALA A 1 343 ? -10.726 -18.853 34.517 1.00 84.31 343 ALA A C 1
ATOM 2683 O O . ALA A 1 343 ? -10.697 -20.024 34.874 1.00 84.31 343 ALA A O 1
ATOM 2684 N N . ARG A 1 344 ? -11.126 -17.878 35.351 1.00 90.00 344 ARG A N 1
ATOM 2685 C CA . ARG A 1 344 ? -11.573 -18.164 36.729 1.00 90.00 344 ARG A CA 1
ATOM 2686 C C . ARG A 1 344 ? -12.905 -18.908 36.770 1.00 90.00 344 ARG A C 1
ATOM 2688 O O . ARG A 1 344 ? -13.109 -19.740 37.648 1.00 90.00 344 ARG A O 1
ATOM 2695 N N . VAL A 1 345 ? -13.834 -18.564 35.877 1.00 88.81 345 VAL A N 1
ATOM 2696 C CA . VAL A 1 345 ? -15.134 -19.243 35.799 1.00 88.81 345 VAL A CA 1
ATOM 2697 C C . VAL A 1 345 ? -14.950 -20.665 35.275 1.00 88.81 345 VAL A C 1
ATOM 2699 O O . VAL A 1 345 ? -15.490 -21.585 35.876 1.00 88.81 345 VAL A O 1
ATOM 2702 N N . ASP A 1 346 ? -14.140 -20.846 34.233 1.00 86.88 346 ASP A N 1
ATOM 2703 C CA . ASP A 1 346 ? -13.793 -22.146 33.653 1.00 86.88 346 ASP A CA 1
ATOM 2704 C C . ASP A 1 346 ? -13.158 -23.091 34.684 1.00 86.88 346 ASP A C 1
ATOM 2706 O O . ASP A 1 346 ? -13.625 -24.213 34.858 1.00 86.88 346 ASP A O 1
ATOM 2710 N N . GLU A 1 347 ? -12.182 -22.612 35.465 1.00 84.12 347 GLU A N 1
ATOM 2711 C CA . GLU A 1 347 ? -11.574 -23.392 36.554 1.00 84.12 347 GLU A CA 1
ATOM 2712 C C . GLU A 1 347 ? -12.638 -23.914 37.538 1.00 84.12 347 GLU A C 1
ATOM 2714 O O . GLU A 1 347 ? -12.635 -25.091 37.900 1.00 84.12 347 GLU A O 1
ATOM 2719 N N . LEU A 1 348 ? -13.605 -23.073 37.924 1.00 87.38 348 LEU A N 1
ATOM 2720 C CA . LEU A 1 348 ? -14.687 -23.474 38.826 1.00 87.38 348 LEU A CA 1
ATOM 2721 C C . LEU A 1 348 ? -15.698 -24.427 38.167 1.00 87.38 348 LEU A C 1
ATOM 2723 O O . LEU A 1 348 ? -16.211 -25.320 38.845 1.00 87.38 348 LEU A O 1
ATOM 2727 N N . VAL A 1 349 ? -15.984 -24.267 36.870 1.00 85.88 349 VAL A N 1
ATOM 2728 C CA . VAL A 1 349 ? -16.831 -25.199 36.102 1.00 85.88 349 VAL A CA 1
ATOM 2729 C C . VAL A 1 349 ? -16.163 -26.573 36.033 1.00 85.88 349 VAL A C 1
ATOM 2731 O O . VAL A 1 349 ? -16.801 -27.577 36.348 1.00 85.88 349 VAL A O 1
ATOM 2734 N N . GLN A 1 350 ? -14.867 -26.628 35.717 1.00 81.50 350 GLN A N 1
ATOM 2735 C CA . GLN A 1 350 ? -14.097 -27.872 35.658 1.00 81.50 350 GLN A CA 1
ATOM 2736 C C . GLN A 1 350 ? -13.988 -28.542 37.030 1.00 81.50 350 GLN A C 1
ATOM 2738 O O . GLN A 1 350 ? -14.172 -29.753 37.147 1.00 81.50 350 GLN A O 1
ATOM 2743 N N . MET A 1 351 ? -13.757 -27.771 38.098 1.00 80.00 351 MET A N 1
ATOM 2744 C CA . MET A 1 351 ? -13.769 -28.295 39.467 1.00 80.00 351 MET A CA 1
ATOM 2745 C C . MET A 1 351 ? -15.122 -28.913 39.834 1.00 80.00 351 MET A C 1
ATOM 2747 O O . MET A 1 351 ? -15.154 -29.980 40.447 1.00 80.00 351 MET A O 1
ATOM 2751 N N . LYS A 1 352 ? -16.237 -28.283 39.438 1.00 80.69 352 LYS A N 1
ATOM 2752 C CA . LYS A 1 352 ? -17.592 -28.814 39.650 1.00 80.69 352 LYS A CA 1
ATOM 2753 C C . LYS A 1 352 ? -17.814 -30.110 38.864 1.00 80.69 352 LYS A C 1
ATOM 2755 O O . LYS A 1 352 ? -18.289 -31.083 39.447 1.00 80.69 352 LYS A O 1
ATOM 2760 N N . ALA A 1 353 ? -17.413 -30.141 37.591 1.00 76.31 353 ALA A N 1
ATOM 2761 C CA . ALA A 1 353 ? -17.486 -31.332 36.745 1.00 76.31 353 ALA A CA 1
ATOM 2762 C C . ALA A 1 353 ? -16.699 -32.504 37.358 1.00 76.31 353 ALA A C 1
ATOM 2764 O O . ALA A 1 353 ? -17.201 -33.623 37.454 1.00 76.31 353 ALA A O 1
ATOM 2765 N N . HIS A 1 354 ? -15.487 -32.236 37.854 1.00 72.44 354 HIS A N 1
ATOM 2766 C CA . HIS A 1 354 ? -14.671 -33.232 38.542 1.00 72.44 354 HIS A CA 1
ATOM 2767 C C . HIS A 1 354 ? -15.288 -33.690 39.871 1.00 72.44 354 HIS A C 1
ATOM 2769 O O . HIS A 1 354 ? -15.332 -34.890 40.130 1.00 72.44 354 HIS A O 1
ATOM 2775 N N . ALA A 1 355 ? -15.786 -32.778 40.708 1.00 70.44 355 ALA A N 1
ATOM 2776 C CA . ALA A 1 355 ? -16.407 -33.134 41.984 1.00 70.44 355 ALA A CA 1
ATOM 2777 C C . ALA A 1 355 ? -17.634 -34.043 41.792 1.00 70.44 355 ALA A C 1
ATOM 2779 O O . ALA A 1 355 ? -17.768 -35.049 42.487 1.00 70.44 355 ALA A O 1
ATOM 2780 N N . ASP A 1 356 ? -18.489 -33.745 40.814 1.00 65.25 356 ASP A N 1
ATOM 2781 C CA . ASP A 1 356 ? -19.692 -34.538 40.549 1.00 65.25 356 ASP A CA 1
ATOM 2782 C C . ASP A 1 356 ? -19.357 -35.910 39.922 1.00 65.25 356 ASP A C 1
ATOM 2784 O O . ASP A 1 356 ? -20.043 -36.897 40.193 1.00 65.25 356 ASP A O 1
ATOM 2788 N N . MET A 1 357 ? -18.259 -36.011 39.159 1.00 57.88 357 MET A N 1
ATOM 2789 C CA . MET A 1 357 ? -17.782 -37.273 38.575 1.00 57.88 357 MET A CA 1
ATOM 2790 C C . MET A 1 357 ? -17.197 -38.238 39.624 1.00 57.88 357 MET A C 1
ATOM 2792 O O . MET A 1 357 ? -17.336 -39.449 39.472 1.00 57.88 357 MET A O 1
ATOM 2796 N N . TYR A 1 358 ? -16.572 -37.726 40.694 1.00 53.81 358 TYR A N 1
ATOM 2797 C CA . TYR A 1 358 ? -15.897 -38.546 41.717 1.00 53.81 358 TYR A CA 1
ATOM 2798 C C . TYR A 1 358 ? -16.668 -38.702 43.040 1.00 53.81 358 TYR A C 1
ATOM 2800 O O . TYR A 1 358 ? -16.287 -39.542 43.853 1.00 53.81 358 TYR A O 1
ATOM 2808 N N . HIS A 1 359 ? -17.754 -37.954 43.268 1.00 50.75 359 HIS A N 1
ATOM 2809 C CA . HIS A 1 359 ? -18.592 -38.088 44.471 1.00 50.75 359 HIS A CA 1
ATOM 2810 C C . HIS A 1 359 ? -19.906 -38.859 44.259 1.00 50.75 359 HIS A C 1
ATOM 2812 O O . HIS A 1 359 ? -20.672 -39.013 45.210 1.00 50.75 359 HIS A O 1
ATOM 2818 N N . SER A 1 360 ? -20.161 -39.403 43.061 1.00 41.00 360 SER A N 1
ATOM 2819 C CA . SER A 1 360 ? -21.347 -40.243 42.814 1.00 41.00 360 SER A CA 1
ATOM 2820 C C . SER A 1 360 ? -21.271 -41.655 43.430 1.00 41.00 360 SER A C 1
ATOM 2822 O O . SER A 1 360 ? -22.307 -42.303 43.552 1.00 41.00 360 SER A O 1
ATOM 2824 N N . ASP A 1 361 ? -20.099 -42.095 43.913 1.00 36.34 361 ASP A N 1
ATOM 2825 C CA . ASP A 1 361 ? -19.889 -43.453 44.455 1.00 36.34 361 ASP A CA 1
ATOM 2826 C C . ASP A 1 361 ? -19.847 -43.554 46.001 1.00 36.34 361 ASP A C 1
ATOM 2828 O O . ASP A 1 361 ? -19.774 -44.662 46.534 1.00 36.34 361 ASP A O 1
ATOM 2832 N N . GLU A 1 362 ? -19.922 -42.450 46.762 1.00 35.91 362 GLU A N 1
ATOM 2833 C CA . GLU A 1 362 ? -19.743 -42.483 48.236 1.00 35.91 362 GLU A CA 1
ATOM 2834 C C . GLU A 1 362 ? -20.954 -42.018 49.074 1.00 35.91 362 GLU A C 1
ATOM 2836 O O . GLU A 1 362 ? -20.859 -41.940 50.297 1.00 35.91 362 GLU A O 1
ATOM 2841 N N . GLN A 1 363 ? -22.125 -41.769 48.474 1.00 33.59 363 GLN A N 1
ATOM 2842 C CA . GLN A 1 363 ? -23.319 -41.291 49.203 1.00 33.59 363 GLN A CA 1
ATOM 2843 C C . GLN A 1 363 ? -24.541 -42.224 49.168 1.00 33.59 363 GLN A C 1
ATOM 2845 O O . GLN A 1 363 ? -25.675 -41.767 49.287 1.00 33.59 363 GLN A O 1
ATOM 2850 N N . GLU A 1 364 ? -24.328 -43.543 49.102 1.00 33.44 364 GLU A N 1
ATOM 2851 C CA . GLU A 1 364 ? -25.402 -44.535 49.317 1.00 33.44 364 GLU A CA 1
ATOM 2852 C C . GLU A 1 364 ? -25.235 -45.412 50.574 1.00 33.44 364 GLU A C 1
ATOM 2854 O O . GLU A 1 364 ? -25.993 -46.357 50.788 1.00 33.44 364 GLU A O 1
ATOM 2859 N N . ALA A 1 365 ? -24.310 -45.074 51.475 1.00 33.44 365 ALA A N 1
ATOM 2860 C CA . ALA A 1 365 ? -24.197 -45.749 52.766 1.00 33.44 365 ALA A CA 1
ATOM 2861 C C . ALA A 1 365 ? -23.805 -44.774 53.881 1.00 33.44 365 ALA A C 1
ATOM 2863 O O . ALA A 1 365 ? -22.633 -44.632 54.197 1.00 33.44 365 ALA A O 1
ATOM 2864 N N . GLU A 1 366 ? -24.797 -44.087 54.448 1.00 29.28 366 GLU A N 1
ATOM 2865 C CA . GLU A 1 366 ? -25.045 -44.010 55.899 1.00 29.28 366 GLU A CA 1
ATOM 2866 C C . GLU A 1 366 ? -26.143 -42.973 56.170 1.00 29.28 366 GLU A C 1
ATOM 2868 O O . GLU A 1 366 ? -25.909 -41.791 56.415 1.00 29.28 366 GLU A O 1
ATOM 2873 N N . ALA A 1 367 ? -27.387 -43.446 56.124 1.00 32.72 367 ALA A N 1
ATOM 2874 C CA . ALA A 1 367 ? -28.444 -42.869 56.931 1.00 32.72 367 ALA A CA 1
ATOM 2875 C C . ALA A 1 367 ? -28.433 -43.606 58.273 1.00 32.72 367 ALA A C 1
ATOM 2877 O O . ALA A 1 367 ? -28.744 -44.791 58.291 1.00 32.72 367 ALA A O 1
ATOM 2878 N N . GLU A 1 368 ? -28.107 -42.918 59.367 1.00 29.58 368 GLU A N 1
ATOM 2879 C CA . GLU A 1 368 ? -28.764 -43.128 60.662 1.00 29.58 368 GLU A CA 1
ATOM 2880 C C . GLU A 1 368 ? -28.496 -41.948 61.622 1.00 29.58 368 GLU A C 1
ATOM 2882 O O . GLU A 1 368 ? -27.392 -41.730 62.105 1.00 29.58 368 GLU A O 1
ATOM 2887 N N . ASP A 1 369 ? -29.573 -41.189 61.851 1.00 28.55 369 ASP A N 1
ATOM 2888 C CA . ASP A 1 369 ? -30.046 -40.704 63.154 1.00 28.55 369 ASP A CA 1
ATOM 2889 C C . ASP A 1 369 ? -29.156 -39.761 63.993 1.00 28.55 369 ASP A C 1
ATOM 2891 O O . ASP A 1 369 ? -28.291 -40.216 64.727 1.00 28.55 369 ASP A O 1
ATOM 2895 N N . VAL A 1 370 ? -29.484 -38.457 64.006 1.00 28.11 370 VAL A N 1
ATOM 2896 C CA . VAL A 1 370 ? -29.758 -37.709 65.256 1.00 28.11 370 VAL A CA 1
ATOM 2897 C C . VAL A 1 370 ? -30.755 -36.581 64.963 1.00 28.11 370 VAL A C 1
ATOM 2899 O O . VAL A 1 370 ? -30.469 -35.617 64.254 1.00 28.11 370 VAL A O 1
ATOM 2902 N N . VAL A 1 371 ? -31.931 -36.706 65.566 1.00 31.03 371 VAL A N 1
ATOM 2903 C CA . VAL A 1 371 ? -32.929 -35.654 65.776 1.00 31.03 371 VAL A CA 1
ATOM 2904 C C . VAL A 1 371 ? -32.439 -34.714 66.883 1.00 31.03 371 VAL A C 1
ATOM 2906 O O . VAL A 1 371 ? -32.099 -35.211 67.947 1.00 31.03 371 VAL A O 1
ATOM 2909 N N . GLU A 1 372 ? -32.473 -33.393 66.689 1.00 28.34 372 GLU A N 1
ATOM 2910 C CA . GLU A 1 372 ? -32.992 -32.432 67.682 1.00 28.34 372 GLU A CA 1
ATOM 2911 C C . GLU A 1 372 ? -33.321 -31.090 67.012 1.00 28.34 372 GLU A C 1
ATOM 2913 O O . GLU A 1 372 ? -32.618 -30.597 66.131 1.00 28.34 372 GLU A O 1
ATOM 2918 N N . ALA A 1 373 ? -34.467 -30.556 67.421 1.00 28.28 373 ALA A N 1
ATOM 2919 C CA . ALA A 1 373 ? -35.092 -29.335 66.952 1.00 28.28 373 ALA A CA 1
ATOM 2920 C C . ALA A 1 373 ? -34.524 -28.100 67.664 1.00 28.28 373 ALA A C 1
ATOM 2922 O O . ALA A 1 373 ? -34.163 -28.197 68.830 1.00 28.28 373 ALA A O 1
ATOM 2923 N N . GLU A 1 374 ? -34.582 -26.932 67.020 1.00 28.34 374 GLU A N 1
ATOM 2924 C CA . GLU A 1 374 ? -35.169 -25.733 67.630 1.00 28.34 374 GLU A CA 1
ATOM 2925 C C . GLU A 1 374 ? -35.500 -24.660 66.576 1.00 28.34 374 GLU A C 1
ATOM 2927 O O . GLU A 1 374 ? -34.930 -24.597 65.490 1.00 28.34 374 GLU A O 1
ATOM 2932 N N . ASP A 1 375 ? -36.532 -23.904 66.929 1.00 26.38 375 ASP A N 1
ATOM 2933 C CA . ASP A 1 375 ? -37.443 -23.064 66.154 1.00 26.38 375 ASP A CA 1
ATOM 2934 C C . ASP A 1 375 ? -36.983 -21.585 66.070 1.00 26.38 375 ASP A C 1
ATOM 2936 O O . ASP A 1 375 ? -36.018 -21.186 66.719 1.00 26.38 375 ASP A O 1
ATOM 2940 N N . ALA A 1 376 ? -37.776 -20.777 65.351 1.00 27.06 376 ALA A N 1
ATOM 2941 C CA . ALA A 1 376 ? -37.787 -19.315 65.179 1.00 27.06 376 ALA A CA 1
ATOM 2942 C C . ALA A 1 376 ? -37.047 -18.781 63.933 1.00 27.06 376 ALA A C 1
ATOM 2944 O O . ALA A 1 376 ? -35.835 -18.884 63.806 1.00 27.06 376 ALA A O 1
ATOM 2945 N N . GLY A 1 377 ? -37.689 -18.111 62.976 1.00 24.75 377 GLY A N 1
ATOM 2946 C CA . GLY A 1 377 ? -39.068 -17.649 62.867 1.00 24.75 377 GLY A CA 1
ATOM 2947 C C . GLY A 1 377 ? -39.210 -16.707 61.661 1.00 24.75 377 GLY A C 1
ATOM 2948 O O . GLY A 1 377 ? -38.241 -16.065 61.272 1.00 24.75 377 GLY A O 1
ATOM 2949 N N . GLU A 1 378 ? -40.437 -16.650 61.127 1.00 28.56 378 GLU A N 1
ATOM 2950 C CA . GLU A 1 378 ? -41.059 -15.557 60.346 1.00 28.56 378 GLU A CA 1
ATOM 2951 C C . GLU A 1 378 ? -40.362 -15.151 59.020 1.00 28.56 378 GLU A C 1
ATOM 2953 O O . GLU A 1 378 ? -39.248 -14.654 58.987 1.00 28.56 378 GLU A O 1
ATOM 2958 N N . GLY A 1 379 ? -40.939 -15.298 57.827 1.00 24.02 379 GLY A N 1
ATOM 2959 C CA . GLY A 1 379 ? -42.332 -15.127 57.436 1.00 24.02 379 GLY A CA 1
ATOM 2960 C C . GLY A 1 379 ? -42.447 -13.910 56.513 1.00 24.02 379 GLY A C 1
ATOM 2961 O O . GLY A 1 379 ? -42.434 -12.794 57.002 1.00 24.02 379 GLY A O 1
ATOM 2962 N N . TYR A 1 380 ? -42.599 -14.114 55.202 1.00 27.77 380 TYR A N 1
ATOM 2963 C CA . TYR A 1 380 ? -43.492 -13.302 54.366 1.00 27.77 380 TYR A CA 1
ATOM 2964 C C . TYR A 1 380 ? -44.055 -14.170 53.238 1.00 27.77 380 TYR A C 1
ATOM 2966 O O . TYR A 1 380 ? -43.381 -15.003 52.641 1.00 27.77 380 TYR A O 1
ATOM 2974 N N . THR A 1 381 ? -45.355 -14.008 53.064 1.00 28.39 381 THR A N 1
ATOM 2975 C CA . THR A 1 381 ? -46.322 -14.887 52.418 1.00 28.39 381 THR A CA 1
ATOM 2976 C C . THR A 1 381 ? -46.370 -14.773 50.896 1.00 28.39 381 THR A C 1
ATOM 2978 O O . THR A 1 381 ? -46.037 -13.745 50.316 1.00 28.39 381 THR A O 1
ATOM 2981 N N . ALA A 1 382 ? -46.880 -15.847 50.296 1.00 27.92 382 ALA A N 1
ATOM 2982 C CA . ALA A 1 382 ? -47.276 -16.015 48.903 1.00 27.92 382 ALA A CA 1
ATOM 2983 C C . ALA A 1 382 ? -48.519 -15.194 48.468 1.00 27.92 382 ALA A C 1
ATOM 2985 O O . ALA A 1 382 ? -49.218 -14.634 49.313 1.00 27.92 382 ALA A O 1
ATOM 2986 N N . ALA A 1 383 ? -48.816 -15.308 47.158 1.00 27.48 383 ALA A N 1
ATOM 2987 C CA . ALA A 1 383 ? -50.029 -14.948 46.384 1.00 27.48 383 ALA A CA 1
ATOM 2988 C C . ALA A 1 383 ? -50.029 -13.534 45.760 1.00 27.48 383 ALA A C 1
ATOM 2990 O O . ALA A 1 383 ? -49.693 -12.569 46.434 1.00 27.48 383 ALA A O 1
ATOM 2991 N N . ASP A 1 384 ? -50.326 -13.312 44.471 1.00 26.89 384 ASP A N 1
ATOM 2992 C CA . ASP A 1 384 ? -51.193 -13.983 43.466 1.00 26.89 384 ASP A CA 1
ATOM 2993 C C . ASP A 1 384 ? -50.438 -14.245 42.127 1.00 26.89 384 ASP A C 1
ATOM 2995 O O . ASP A 1 384 ? -49.539 -13.479 41.789 1.00 26.89 384 ASP A O 1
ATOM 2999 N N . ALA A 1 385 ? -50.601 -15.350 41.371 1.00 27.58 385 ALA A N 1
ATOM 3000 C CA . ALA A 1 385 ? -51.761 -15.856 40.591 1.00 27.58 385 ALA A CA 1
ATOM 3001 C C . ALA A 1 385 ? -52.192 -14.917 39.433 1.00 27.58 385 ALA A C 1
ATOM 3003 O O . ALA A 1 385 ? -52.273 -13.715 39.622 1.00 27.58 385 ALA A O 1
ATOM 3004 N N . ALA A 1 386 ? -52.564 -15.316 38.212 1.00 28.47 386 ALA A N 1
ATOM 3005 C CA . ALA A 1 386 ? -52.529 -16.530 37.395 1.00 28.47 386 ALA A CA 1
ATOM 3006 C C . ALA A 1 386 ? -53.047 -16.133 35.979 1.00 28.47 386 ALA A C 1
ATOM 3008 O O . ALA A 1 386 ? -53.559 -15.028 35.803 1.00 28.47 386 ALA A O 1
ATOM 3009 N N . ALA A 1 387 ? -53.027 -17.096 35.046 1.00 25.80 387 ALA A N 1
ATOM 3010 C CA . ALA A 1 387 ? -53.621 -17.144 33.692 1.00 25.80 387 ALA A CA 1
ATOM 3011 C C . ALA A 1 387 ? -52.671 -16.757 32.532 1.00 25.80 387 ALA A C 1
ATOM 3013 O O . ALA A 1 387 ? -52.054 -15.705 32.557 1.00 25.80 387 ALA A O 1
ATOM 3014 N N . ALA A 1 388 ? -52.509 -17.548 31.466 1.00 25.12 388 ALA A N 1
ATOM 3015 C CA . ALA A 1 388 ? -53.397 -18.568 30.913 1.00 25.12 388 ALA A CA 1
ATOM 3016 C C . ALA A 1 388 ? -52.631 -19.708 30.212 1.00 25.12 388 ALA A C 1
ATOM 3018 O O . ALA A 1 388 ? -51.606 -19.489 29.572 1.00 25.12 388 ALA A O 1
ATOM 3019 N N . ALA A 1 389 ? -53.205 -20.908 30.303 1.00 29.20 389 ALA A N 1
ATOM 3020 C CA . ALA A 1 389 ? -52.936 -22.062 29.454 1.00 29.20 389 ALA A CA 1
ATOM 3021 C C . ALA A 1 389 ? -54.003 -22.162 28.347 1.00 29.20 389 ALA A C 1
ATOM 3023 O O . ALA A 1 389 ? -55.174 -21.903 28.629 1.00 29.20 389 ALA A O 1
ATOM 3024 N N . ALA A 1 390 ? -53.580 -22.559 27.138 1.00 27.06 390 ALA A N 1
ATOM 3025 C CA . ALA A 1 390 ? -54.325 -23.185 26.022 1.00 27.06 390 ALA A CA 1
ATOM 3026 C C . ALA A 1 390 ? -53.471 -23.011 24.740 1.00 27.06 390 ALA A C 1
ATOM 3028 O O . ALA A 1 390 ? -53.102 -21.883 24.444 1.00 27.06 390 ALA A O 1
ATOM 3029 N N . CYS A 1 391 ? -53.100 -23.987 23.908 1.00 23.31 391 CYS A N 1
ATOM 3030 C CA . CYS A 1 391 ? -53.379 -25.416 23.775 1.00 23.31 391 CYS A CA 1
ATOM 3031 C C . CYS A 1 391 ? -52.180 -26.083 23.066 1.00 23.31 391 CYS A C 1
ATOM 3033 O O . CYS A 1 391 ? -51.549 -25.463 22.213 1.00 23.31 391 CYS A O 1
ATOM 3035 N N . ALA A 1 392 ? -51.935 -27.355 23.379 1.00 26.86 392 ALA A N 1
ATOM 3036 C CA . ALA A 1 392 ? -51.190 -28.294 22.544 1.00 26.86 392 ALA A CA 1
ATOM 3037 C C . ALA A 1 392 ? -52.155 -29.023 21.591 1.00 26.86 392 ALA A C 1
ATOM 3039 O O . ALA A 1 392 ? -53.297 -29.259 21.990 1.00 26.86 392 ALA A O 1
ATOM 3040 N N . ALA A 1 393 ? -51.681 -29.364 20.386 1.00 27.33 393 ALA A N 1
ATOM 3041 C CA . ALA A 1 393 ? -51.944 -30.594 19.613 1.00 27.33 393 ALA A CA 1
ATOM 3042 C C . ALA A 1 393 ? -51.663 -30.337 18.119 1.00 27.33 393 ALA A C 1
ATOM 3044 O O . ALA A 1 393 ? -52.394 -29.589 17.475 1.00 27.33 393 ALA A O 1
ATOM 3045 N N . ASP A 1 394 ? -50.588 -30.905 17.572 1.00 25.67 394 ASP A N 1
ATOM 3046 C CA . ASP A 1 394 ? -50.733 -32.120 16.763 1.00 25.67 394 ASP A CA 1
ATOM 3047 C C . ASP A 1 394 ? -49.373 -32.783 16.510 1.00 25.67 394 ASP A C 1
ATOM 3049 O O . ASP A 1 394 ? -48.327 -32.139 16.443 1.00 25.67 394 ASP A O 1
ATOM 3053 N N . GLU A 1 395 ? -49.447 -34.107 16.486 1.00 27.98 395 GLU A N 1
ATOM 3054 C CA . GLU A 1 395 ? -48.399 -35.105 16.642 1.00 27.98 395 GLU A CA 1
ATOM 3055 C C . GLU A 1 395 ? -47.412 -35.176 15.466 1.00 27.98 395 GLU A C 1
ATOM 3057 O O . GLU A 1 395 ? -47.775 -35.113 14.291 1.00 27.98 395 GLU A O 1
ATOM 3062 N N . CYS A 1 396 ? -46.143 -35.385 15.816 1.00 25.56 396 CYS A N 1
ATOM 3063 C CA . CYS A 1 396 ? -45.143 -35.994 14.950 1.00 25.56 396 CYS A CA 1
ATOM 3064 C C . CYS A 1 396 ? -45.487 -37.472 14.723 1.00 25.56 396 CYS A C 1
ATOM 3066 O O . CYS A 1 396 ? -45.903 -38.130 15.671 1.00 25.56 396 CYS A O 1
ATOM 3068 N N . ASP A 1 397 ? -45.164 -38.022 13.547 1.00 26.47 397 ASP A N 1
ATOM 3069 C CA . ASP A 1 397 ? -44.389 -39.266 13.555 1.00 26.47 397 ASP A CA 1
ATOM 3070 C C . ASP A 1 397 ? -43.625 -39.581 12.255 1.00 26.47 397 ASP A C 1
ATOM 3072 O O . ASP A 1 397 ? -44.165 -39.599 11.149 1.00 26.47 397 ASP A O 1
ATOM 3076 N N . ALA A 1 398 ? -42.353 -39.906 12.505 1.00 25.33 398 ALA A N 1
ATOM 3077 C CA . ALA A 1 398 ? -41.515 -40.945 11.908 1.00 25.33 398 ALA A CA 1
ATOM 3078 C C . ALA A 1 398 ? -40.969 -40.816 10.468 1.00 25.33 398 ALA A C 1
ATOM 3080 O O . ALA A 1 398 ? -41.619 -41.101 9.465 1.00 25.33 398 ALA A O 1
ATOM 3081 N N . TYR A 1 399 ? -39.653 -40.587 10.419 1.00 24.11 399 TYR A N 1
ATOM 3082 C CA . TYR A 1 399 ? -38.740 -41.006 9.356 1.00 24.11 399 TYR A CA 1
ATOM 3083 C C . TYR A 1 399 ? -38.157 -42.387 9.729 1.00 24.11 399 TYR A C 1
ATOM 3085 O O . TYR A 1 399 ? -37.595 -42.507 10.814 1.00 24.11 399 TYR A O 1
ATOM 3093 N N . SER A 1 400 ? -38.249 -43.412 8.868 1.00 24.03 400 SER A N 1
ATOM 3094 C CA . SER A 1 400 ? -37.174 -44.412 8.669 1.00 24.03 400 SER A CA 1
ATOM 3095 C C . SER A 1 400 ? -37.453 -45.364 7.495 1.00 24.03 400 SER A C 1
ATOM 3097 O O . SER A 1 400 ? -38.573 -45.802 7.245 1.00 24.03 400 SER A O 1
ATOM 3099 N N . SER A 1 401 ? -36.368 -45.666 6.789 1.00 27.19 401 SER A N 1
ATOM 3100 C CA . SER A 1 401 ? -36.160 -46.456 5.574 1.00 27.19 401 SER A CA 1
ATOM 3101 C C . SER A 1 401 ? -36.300 -47.981 5.726 1.00 27.19 401 SER A C 1
ATOM 3103 O O . SER A 1 401 ? -35.831 -48.530 6.720 1.00 27.19 401 SER A O 1
ATOM 3105 N N . SER A 1 402 ? -36.776 -48.689 4.686 1.00 23.03 402 SER A N 1
ATOM 3106 C CA . SER A 1 402 ? -36.046 -49.794 4.003 1.00 23.03 402 SER A CA 1
ATOM 3107 C C . SER A 1 402 ? -36.904 -50.616 3.007 1.00 23.03 402 SER A C 1
ATOM 3109 O O . SER A 1 402 ? -37.993 -51.081 3.313 1.00 23.03 402 SER A O 1
ATOM 3111 N N . GLU A 1 403 ? -36.332 -50.787 1.807 1.00 23.48 403 GLU A N 1
ATOM 3112 C CA . GLU A 1 403 ? -36.340 -51.950 0.893 1.00 23.48 403 GLU A CA 1
ATOM 3113 C C . GLU A 1 403 ? -37.631 -52.620 0.333 1.00 23.48 403 GLU A C 1
ATOM 3115 O O . GLU A 1 403 ? -38.323 -53.389 0.991 1.00 23.48 403 GLU A O 1
ATOM 3120 N N . SER A 1 404 ? -37.728 -52.564 -1.012 1.00 21.41 404 SER A N 1
ATOM 3121 C CA . SER A 1 404 ? -37.754 -53.715 -1.957 1.00 21.41 404 SER A CA 1
ATOM 3122 C C . SER A 1 404 ? -38.993 -53.927 -2.864 1.00 21.41 404 SER A C 1
ATOM 3124 O O . SER A 1 404 ? -40.113 -54.113 -2.399 1.00 21.41 404 SER A O 1
ATOM 3126 N N . LYS A 1 405 ? -38.673 -54.116 -4.164 1.00 24.06 405 LYS A N 1
ATOM 3127 C CA . LYS A 1 405 ? -39.337 -54.900 -5.248 1.00 24.06 405 LYS A CA 1
ATOM 3128 C C . LYS A 1 405 ? -40.203 -54.190 -6.314 1.00 24.06 405 LYS A C 1
ATOM 3130 O O . LYS A 1 405 ? -41.414 -54.084 -6.196 1.00 24.06 405 LYS A O 1
ATOM 3135 N N . ASN A 1 406 ? -39.533 -53.883 -7.435 1.00 25.62 406 ASN A N 1
ATOM 3136 C CA . ASN A 1 406 ? -39.806 -54.280 -8.836 1.00 25.62 406 ASN A CA 1
ATOM 3137 C C . ASN A 1 406 ? -41.248 -54.296 -9.412 1.00 25.62 406 ASN A C 1
ATOM 3139 O O . ASN A 1 406 ? -41.938 -55.299 -9.259 1.00 25.62 406 ASN A O 1
ATOM 3143 N N . GLY A 1 407 ? -41.547 -53.275 -10.245 1.00 21.77 407 GLY A N 1
ATOM 3144 C CA . GLY A 1 407 ? -41.978 -53.308 -11.677 1.00 21.77 407 GLY A CA 1
ATOM 3145 C C . GLY A 1 407 ? -43.318 -53.956 -12.097 1.00 21.77 407 GLY A C 1
ATOM 3146 O O . GLY A 1 407 ? -43.892 -54.701 -11.308 1.00 21.77 407 GLY A O 1
ATOM 3147 N N . PRO A 1 408 ? -43.808 -53.779 -13.359 1.00 38.09 408 PRO A N 1
ATOM 3148 C CA . PRO A 1 408 ? -43.322 -53.005 -14.538 1.00 38.09 408 PRO A CA 1
ATOM 3149 C C . PRO A 1 408 ? -44.388 -51.959 -15.038 1.00 38.09 408 PRO A C 1
ATOM 3151 O O . PRO A 1 408 ? -45.450 -51.870 -14.434 1.00 38.09 408 PRO A O 1
ATOM 3154 N N . VAL A 1 409 ? -44.241 -51.076 -16.047 1.00 25.70 409 VAL A N 1
ATOM 3155 C CA . VAL A 1 409 ? -44.000 -51.258 -17.502 1.00 25.70 409 VAL A CA 1
ATOM 3156 C C . VAL A 1 409 ? -43.819 -49.867 -18.188 1.00 25.70 409 VAL A C 1
ATOM 3158 O O . VAL A 1 409 ? -44.601 -48.964 -17.903 1.00 25.70 409 VAL A O 1
ATOM 3161 N N . ASP A 1 410 ? -42.821 -49.774 -19.087 1.00 23.92 410 ASP A N 1
ATOM 3162 C CA . ASP A 1 410 ? -42.554 -48.917 -20.280 1.00 23.92 410 ASP A CA 1
ATOM 3163 C C . ASP A 1 410 ? -42.867 -47.400 -20.291 1.00 23.92 410 ASP A C 1
ATOM 3165 O O . ASP A 1 410 ? -44.007 -46.983 -20.125 1.00 23.92 410 ASP A O 1
ATOM 3169 N N . ALA A 1 411 ? -41.906 -46.476 -20.459 1.00 24.45 411 ALA A N 1
ATOM 3170 C CA . ALA A 1 411 ? -40.858 -46.284 -21.489 1.00 24.45 411 ALA A CA 1
ATOM 3171 C C . ALA A 1 411 ? -41.370 -45.747 -22.846 1.00 24.45 411 ALA A C 1
ATOM 3173 O O . ALA A 1 411 ? -41.978 -46.478 -23.621 1.00 24.45 411 ALA A O 1
ATOM 3174 N N . ALA A 1 412 ? -41.060 -44.471 -23.132 1.00 24.12 412 ALA A N 1
ATOM 3175 C CA . ALA A 1 412 ? -40.303 -44.013 -24.313 1.00 24.12 412 ALA A CA 1
ATOM 3176 C C . ALA A 1 412 ? -40.657 -42.565 -24.708 1.00 24.12 412 ALA A C 1
ATOM 3178 O O . ALA A 1 412 ? -41.686 -42.316 -25.333 1.00 24.12 412 ALA A O 1
ATOM 3179 N N . ALA A 1 413 ? -39.761 -41.630 -24.390 1.00 24.84 413 ALA A N 1
ATOM 3180 C CA . ALA A 1 413 ? -39.100 -40.767 -25.374 1.00 24.84 413 ALA A CA 1
ATOM 3181 C C . ALA A 1 413 ? -38.066 -39.908 -24.633 1.00 24.84 413 ALA A C 1
ATOM 3183 O O . ALA A 1 413 ? -38.356 -38.807 -24.171 1.00 24.84 413 ALA A O 1
ATOM 3184 N N . GLU A 1 414 ? -36.868 -40.472 -24.501 1.00 25.27 414 GLU A N 1
ATOM 3185 C CA . GLU A 1 414 ? -35.637 -39.738 -24.243 1.00 25.27 414 GLU A CA 1
ATOM 3186 C C . GLU A 1 414 ? -35.459 -38.696 -25.357 1.00 25.27 414 GLU A C 1
ATOM 3188 O O . GLU A 1 414 ? -35.347 -39.040 -26.535 1.00 25.27 414 GLU A O 1
ATOM 3193 N N . ALA A 1 415 ? -35.468 -37.421 -24.983 1.00 25.59 415 ALA A N 1
ATOM 3194 C CA . ALA A 1 415 ? -34.689 -36.415 -25.678 1.00 25.59 415 ALA A CA 1
ATOM 3195 C C . ALA A 1 415 ? -33.494 -36.150 -24.767 1.00 25.59 415 ALA A C 1
ATOM 3197 O O . ALA A 1 415 ? -33.672 -35.786 -23.608 1.00 25.59 415 ALA A O 1
ATOM 3198 N N . GLU A 1 416 ? -32.315 -36.442 -25.299 1.00 24.88 416 GLU A N 1
ATOM 3199 C CA . GLU A 1 416 ? -31.002 -36.250 -24.701 1.00 24.88 416 GLU A CA 1
ATOM 3200 C C . GLU A 1 416 ? -30.933 -34.930 -23.911 1.00 24.88 416 GLU A C 1
ATOM 3202 O O . GLU A 1 416 ? -30.955 -33.844 -24.493 1.00 24.88 416 GLU A O 1
ATOM 3207 N N . GLU A 1 417 ? -30.802 -35.015 -22.584 1.00 28.52 417 GLU A N 1
ATOM 3208 C CA . GLU A 1 417 ? -30.068 -34.002 -21.825 1.00 28.52 417 GLU A CA 1
ATOM 3209 C C . GLU A 1 417 ? -28.600 -34.166 -22.218 1.00 28.52 417 GLU A C 1
ATOM 3211 O O . GLU A 1 417 ? -27.805 -34.829 -21.559 1.00 28.52 417 GLU A O 1
ATOM 3216 N N . THR A 1 418 ? -28.247 -33.604 -23.372 1.00 25.06 418 THR A N 1
ATOM 3217 C CA . THR A 1 418 ? -26.893 -33.104 -23.546 1.00 25.06 418 THR A CA 1
ATOM 3218 C C . THR A 1 418 ? -26.694 -32.060 -22.463 1.00 25.06 418 THR A C 1
ATOM 3220 O O . THR A 1 418 ? -27.436 -31.072 -22.450 1.00 25.06 418 THR A O 1
ATOM 3223 N N . ASP A 1 419 ? -25.718 -32.291 -21.585 1.00 27.52 419 ASP A N 1
ATOM 3224 C CA . ASP A 1 419 ? -25.068 -31.261 -20.785 1.00 27.52 419 ASP A CA 1
ATOM 3225 C C . ASP A 1 419 ? -24.989 -29.977 -21.619 1.00 27.52 419 ASP A C 1
ATOM 3227 O O . ASP A 1 419 ? -24.215 -29.875 -22.576 1.00 27.52 419 ASP A O 1
ATOM 3231 N N . GLN A 1 420 ? -25.863 -29.014 -21.315 1.00 28.81 420 GLN A N 1
ATOM 3232 C CA . GLN A 1 420 ? -25.687 -27.654 -21.788 1.00 28.81 420 GLN A CA 1
ATOM 3233 C C . GLN A 1 420 ? -24.423 -27.169 -21.096 1.00 28.81 420 GLN A C 1
ATOM 3235 O O . GLN A 1 420 ? -24.453 -26.819 -19.918 1.00 28.81 420 GLN A O 1
ATOM 3240 N N . GLU A 1 421 ? -23.311 -27.228 -21.831 1.00 30.42 421 GLU A N 1
ATOM 3241 C CA . GLU A 1 421 ? -22.070 -26.538 -21.508 1.00 30.42 421 GLU A CA 1
ATOM 3242 C C . GLU A 1 421 ? -22.408 -25.190 -20.859 1.00 30.42 421 GLU A C 1
ATOM 3244 O O . GLU A 1 421 ? -23.252 -24.451 -21.377 1.00 30.42 421 GLU A O 1
ATOM 3249 N N . ALA A 1 422 ? -21.801 -24.944 -19.692 1.00 35.47 422 ALA A N 1
ATOM 3250 C CA . ALA A 1 422 ? -21.955 -23.775 -18.830 1.00 35.47 422 ALA A CA 1
ATOM 3251 C C . ALA A 1 422 ? -22.494 -22.546 -19.576 1.00 35.47 422 ALA A C 1
ATOM 3253 O O . ALA A 1 422 ? -21.894 -22.129 -20.564 1.00 35.47 422 ALA A O 1
ATOM 3254 N N . GLY A 1 423 ? -23.614 -21.981 -19.098 1.00 44.16 423 GLY A N 1
ATOM 3255 C CA . GLY A 1 423 ? -24.380 -20.876 -19.696 1.00 44.16 423 GLY A CA 1
ATOM 3256 C C . GLY A 1 423 ? -23.613 -19.556 -19.832 1.00 44.16 423 GLY A C 1
ATOM 3257 O O . GLY A 1 423 ? -24.000 -18.536 -19.266 1.00 44.16 423 GLY A O 1
ATOM 3258 N N . GLY A 1 424 ? -22.520 -19.590 -20.577 1.00 57.53 424 GLY A N 1
ATOM 3259 C CA . GLY A 1 424 ? -21.540 -18.552 -20.771 1.00 57.53 424 GLY A CA 1
ATOM 3260 C C . GLY A 1 424 ? -21.654 -17.964 -22.166 1.00 57.53 424 GLY A C 1
ATOM 3261 O O . GLY A 1 424 ? -21.691 -18.676 -23.169 1.00 57.53 424 GLY A O 1
ATOM 3262 N N . ILE A 1 425 ? -21.721 -16.639 -22.249 1.00 72.25 425 ILE A N 1
ATOM 3263 C CA . ILE A 1 425 ? -21.600 -15.940 -23.526 1.00 72.25 425 ILE A CA 1
ATOM 3264 C C . ILE A 1 425 ? -20.176 -16.131 -24.075 1.00 72.25 425 ILE A C 1
ATOM 3266 O O . ILE A 1 425 ? -19.216 -16.099 -23.312 1.00 72.25 425 ILE A O 1
ATOM 3270 N N . SER A 1 426 ? -20.017 -16.354 -25.383 1.00 75.81 426 SER A N 1
ATOM 3271 C CA . SER A 1 426 ? -18.699 -16.502 -26.025 1.00 75.81 426 SER A CA 1
ATOM 3272 C C . SER A 1 426 ? -18.091 -15.151 -26.425 1.00 75.81 426 SER A C 1
ATOM 3274 O O . SER A 1 426 ? -18.825 -14.202 -26.698 1.00 75.81 426 SER A O 1
ATOM 3276 N N . ASP A 1 427 ? -16.763 -15.069 -26.574 1.00 66.44 427 ASP A N 1
ATOM 3277 C CA . ASP A 1 427 ? -16.055 -13.880 -27.103 1.00 66.44 427 ASP A CA 1
ATOM 3278 C C . ASP A 1 427 ? -16.661 -13.368 -28.429 1.00 66.44 427 ASP A C 1
ATOM 3280 O O . ASP A 1 427 ? -16.853 -12.167 -28.636 1.00 66.44 427 ASP A O 1
ATOM 3284 N N . VAL A 1 428 ? -17.040 -14.285 -29.328 1.00 73.06 428 VAL A N 1
ATOM 3285 C CA . VAL A 1 428 ? -17.678 -13.945 -30.612 1.00 73.06 428 VAL A CA 1
ATOM 3286 C C . VAL A 1 428 ? -19.063 -13.328 -30.401 1.00 73.06 428 VAL A C 1
ATOM 3288 O O . VAL A 1 428 ? -19.414 -12.358 -31.078 1.00 73.06 428 VAL A O 1
ATOM 3291 N N . ALA A 1 429 ? -19.843 -13.851 -29.453 1.00 79.38 429 ALA A N 1
ATOM 3292 C CA . ALA A 1 429 ? -21.144 -13.296 -29.102 1.00 79.38 429 ALA A CA 1
ATOM 3293 C C . ALA A 1 429 ? -21.008 -11.922 -28.420 1.00 79.38 429 ALA A C 1
ATOM 3295 O O . ALA A 1 429 ? -21.762 -11.008 -28.751 1.00 79.38 429 ALA A O 1
ATOM 3296 N N . CYS A 1 430 ? -19.995 -11.727 -27.574 1.00 78.56 430 CYS A N 1
ATOM 3297 C CA . CYS A 1 430 ? -19.668 -10.423 -26.997 1.00 78.56 430 CYS A CA 1
ATOM 3298 C C . CYS A 1 430 ? -19.329 -9.388 -28.073 1.00 78.56 430 CYS A C 1
ATOM 3300 O O . CYS A 1 430 ? -19.914 -8.307 -28.103 1.00 78.56 430 CYS A O 1
ATOM 3302 N N . LYS A 1 431 ? -18.474 -9.734 -29.041 1.00 79.12 431 LYS A N 1
ATOM 3303 C CA . LYS A 1 431 ? -18.153 -8.848 -30.177 1.00 79.12 431 LYS A CA 1
ATOM 3304 C C . LYS A 1 431 ? -19.381 -8.482 -31.012 1.00 79.12 431 LYS A C 1
ATOM 3306 O O . LYS A 1 431 ? -19.459 -7.366 -31.526 1.00 79.12 431 LYS A O 1
ATOM 3311 N N . ALA A 1 432 ? -20.354 -9.385 -31.136 1.00 80.31 432 ALA A N 1
ATOM 3312 C CA . ALA A 1 432 ? -21.614 -9.096 -31.817 1.00 80.31 432 ALA A CA 1
ATOM 3313 C C . ALA A 1 432 ? -22.502 -8.114 -31.027 1.00 80.31 432 ALA A C 1
ATOM 3315 O O . ALA A 1 432 ? -23.175 -7.275 -31.632 1.00 80.31 432 ALA A O 1
ATOM 3316 N N . LEU A 1 433 ? -22.476 -8.177 -29.691 1.00 83.31 433 LEU A N 1
ATOM 3317 C CA . LEU A 1 433 ? -23.272 -7.310 -28.818 1.00 83.31 433 LEU A CA 1
ATOM 3318 C C . LEU A 1 433 ? -22.779 -5.858 -28.748 1.00 83.31 433 LEU A C 1
ATOM 3320 O O . LEU A 1 433 ? -23.575 -4.990 -28.403 1.00 83.31 433 LEU A O 1
ATOM 3324 N N . VAL A 1 434 ? -21.536 -5.562 -29.145 1.00 78.06 434 VAL A N 1
ATOM 3325 C CA . VAL A 1 434 ? -20.986 -4.185 -29.187 1.00 78.06 434 VAL A CA 1
ATOM 3326 C C . VAL A 1 434 ? -21.857 -3.233 -30.023 1.00 78.06 434 VAL A C 1
ATOM 3328 O O . VAL A 1 434 ? -21.934 -2.037 -29.756 1.00 78.06 434 VAL A O 1
ATOM 3331 N N . ASN A 1 435 ? -22.544 -3.753 -31.045 1.00 74.69 435 ASN A N 1
ATOM 3332 C CA . ASN A 1 435 ? -23.428 -2.965 -31.910 1.00 74.69 435 ASN A CA 1
ATOM 3333 C C . ASN A 1 435 ? -24.919 -3.105 -31.554 1.00 74.69 435 ASN A C 1
ATOM 3335 O O . ASN A 1 435 ? -25.776 -2.591 -32.280 1.00 74.69 435 ASN A O 1
ATOM 3339 N N . ALA A 1 436 ? -25.260 -3.819 -30.479 1.00 79.50 436 ALA A N 1
ATOM 3340 C CA . ALA A 1 436 ? -26.645 -4.049 -30.095 1.00 79.50 436 ALA A CA 1
ATOM 3341 C C . ALA A 1 436 ? -27.268 -2.787 -29.478 1.00 79.50 436 ALA A C 1
ATOM 3343 O O . ALA A 1 436 ? -26.668 -2.096 -28.661 1.00 79.50 436 ALA A O 1
ATOM 3344 N N . ALA A 1 437 ? -28.522 -2.499 -29.840 1.00 72.38 437 ALA A N 1
ATOM 3345 C CA . ALA A 1 437 ? -29.251 -1.348 -29.298 1.00 72.38 437 ALA A CA 1
ATOM 3346 C C . ALA A 1 437 ? -29.631 -1.517 -27.814 1.00 72.38 437 ALA A C 1
ATOM 3348 O O . ALA A 1 437 ? -29.833 -0.531 -27.110 1.00 72.38 437 ALA A O 1
ATOM 3349 N N . LYS A 1 438 ? -29.762 -2.766 -27.355 1.00 78.94 438 LYS A N 1
ATOM 3350 C CA . LYS A 1 438 ? -29.984 -3.139 -25.959 1.00 78.94 438 LYS A CA 1
ATOM 3351 C C . LYS A 1 438 ? -29.163 -4.377 -25.644 1.00 78.94 438 LYS A C 1
ATOM 3353 O O . LYS A 1 438 ? -29.156 -5.322 -26.429 1.00 78.94 438 LYS A O 1
ATOM 3358 N N . VAL A 1 439 ? -28.535 -4.366 -24.480 1.00 85.25 439 VAL A N 1
ATOM 3359 C CA . VAL A 1 439 ? -27.710 -5.457 -23.968 1.00 85.25 439 VAL A CA 1
ATOM 3360 C C . VAL A 1 439 ? -28.277 -5.850 -22.602 1.00 85.25 439 VAL A C 1
ATOM 3362 O O . VAL A 1 439 ? -28.542 -4.955 -21.802 1.00 85.25 439 VAL A O 1
ATOM 3365 N N . PRO A 1 440 ? -28.533 -7.141 -22.331 1.00 88.25 440 PRO A N 1
ATOM 3366 C CA . PRO A 1 440 ? -28.866 -7.612 -20.987 1.00 88.25 440 PRO A CA 1
ATOM 3367 C C . PRO A 1 440 ? -27.699 -7.398 -20.012 1.00 88.25 440 PRO A C 1
ATOM 3369 O O . PRO A 1 440 ? -26.548 -7.640 -20.374 1.00 88.25 440 PRO A O 1
ATOM 3372 N N . ALA A 1 441 ? -27.989 -6.998 -18.772 1.00 86.19 441 ALA A N 1
ATOM 3373 C CA . ALA A 1 441 ? -26.970 -6.656 -17.774 1.00 86.19 441 ALA A CA 1
ATOM 3374 C C . ALA A 1 441 ? -25.956 -7.774 -17.518 1.00 86.19 441 ALA A C 1
ATOM 3376 O O . ALA A 1 441 ? -24.759 -7.508 -17.518 1.00 86.19 441 ALA A O 1
ATOM 3377 N N . GLY A 1 442 ? -26.412 -9.020 -17.407 1.00 84.81 442 GLY A N 1
ATOM 3378 C CA . GLY A 1 442 ? -25.530 -10.162 -17.210 1.00 84.81 442 GLY A CA 1
ATOM 3379 C C . GLY A 1 442 ? -24.573 -10.388 -18.378 1.00 84.81 442 GLY A C 1
ATOM 3380 O O . GLY A 1 442 ? -23.408 -10.680 -18.154 1.00 84.81 442 GLY A O 1
ATOM 3381 N N . TYR A 1 443 ? -24.997 -10.166 -19.626 1.00 86.75 443 TYR A N 1
ATOM 3382 C CA . TYR A 1 443 ? -24.085 -10.258 -20.774 1.00 86.75 443 TYR A CA 1
ATOM 3383 C C . TYR A 1 443 ? -23.094 -9.102 -20.826 1.00 86.75 443 TYR A C 1
ATOM 3385 O O . TYR A 1 443 ? -21.948 -9.323 -21.195 1.00 86.75 443 TYR A O 1
ATOM 3393 N N . PHE A 1 444 ? -23.499 -7.893 -20.431 1.00 83.44 444 PHE A N 1
ATOM 3394 C CA . PHE A 1 444 ? -22.550 -6.797 -20.249 1.00 83.44 444 PHE A CA 1
ATOM 3395 C C . PHE A 1 444 ? -21.462 -7.163 -19.240 1.00 83.44 444 PHE A C 1
ATOM 3397 O O . PHE A 1 444 ? -20.281 -7.029 -19.556 1.00 83.44 444 PHE A O 1
ATOM 3404 N N . THR A 1 445 ? -21.854 -7.684 -18.077 1.00 76.94 445 THR A N 1
ATOM 3405 C CA . THR A 1 445 ? -20.915 -8.137 -17.053 1.00 76.94 445 THR A CA 1
ATOM 3406 C C . THR A 1 445 ? -19.999 -9.225 -17.594 1.00 76.94 445 THR A C 1
ATOM 3408 O O . THR A 1 445 ? -18.794 -9.033 -17.631 1.00 76.94 445 THR A O 1
ATOM 3411 N N . LEU A 1 446 ? -20.553 -10.330 -18.092 1.00 78.69 446 LEU A N 1
ATOM 3412 C CA . LEU A 1 446 ? -19.764 -11.472 -18.556 1.00 78.69 446 LEU A CA 1
ATOM 3413 C C . LEU A 1 446 ? -18.822 -11.087 -19.705 1.00 78.69 446 LEU A C 1
ATOM 3415 O O . LEU A 1 446 ? -17.679 -11.522 -19.736 1.00 78.69 446 LEU A O 1
ATOM 3419 N N . CYS A 1 447 ? -19.251 -10.219 -20.626 1.00 78.31 447 CYS A N 1
ATOM 3420 C CA . CYS A 1 447 ? -18.378 -9.748 -21.698 1.00 78.31 447 CYS A CA 1
ATOM 3421 C C . CYS A 1 447 ? -17.206 -8.906 -21.196 1.00 78.31 447 CYS A C 1
ATOM 3423 O O . CYS A 1 447 ? -16.099 -9.017 -21.729 1.00 78.31 447 CYS A O 1
ATOM 3425 N N . ARG A 1 448 ? -17.436 -8.096 -20.162 1.00 74.00 448 ARG A N 1
ATOM 3426 C CA . ARG A 1 448 ? -16.399 -7.276 -19.546 1.00 74.00 448 ARG A CA 1
ATOM 3427 C C . ARG A 1 448 ? -15.461 -8.104 -18.672 1.00 74.00 448 ARG A C 1
ATOM 3429 O O . ARG A 1 448 ? -14.256 -7.994 -18.848 1.00 74.00 448 ARG A O 1
ATOM 3436 N N . GLU A 1 449 ? -15.996 -8.930 -17.781 1.00 68.31 449 GLU A N 1
ATOM 3437 C CA . GLU A 1 449 ? -15.206 -9.690 -16.805 1.00 68.31 449 GLU A CA 1
ATOM 3438 C C . GLU A 1 449 ? -14.464 -10.865 -17.468 1.00 68.31 449 GLU A C 1
ATOM 3440 O O . GLU A 1 449 ? -13.277 -11.053 -17.230 1.00 68.31 449 GLU A O 1
ATOM 3445 N N . TRP A 1 450 ? -15.105 -11.622 -18.370 1.00 72.88 450 TRP A N 1
ATOM 3446 C CA . TRP A 1 450 ? -14.471 -12.805 -18.975 1.00 72.88 450 TRP A CA 1
ATOM 3447 C C . TRP A 1 450 ? -13.617 -12.498 -20.210 1.00 72.88 450 TRP A C 1
ATOM 3449 O O . TRP A 1 450 ? -12.704 -13.258 -20.530 1.00 72.88 450 TRP A O 1
ATOM 3459 N N . TYR A 1 451 ? -13.907 -11.409 -20.934 1.00 67.19 451 TYR A N 1
ATOM 3460 C CA . TYR A 1 451 ? -13.239 -11.103 -22.209 1.00 67.19 451 TYR A CA 1
ATOM 3461 C C . TYR A 1 451 ? -12.668 -9.683 -22.305 1.00 67.19 451 TYR A C 1
ATOM 3463 O O . TYR A 1 451 ? -12.072 -9.343 -23.329 1.00 67.19 451 TYR A O 1
ATOM 3471 N N . GLY A 1 452 ? -12.848 -8.832 -21.288 1.00 64.31 452 GLY A N 1
ATOM 3472 C CA . GLY A 1 452 ? -12.411 -7.433 -21.331 1.00 64.31 452 GLY A CA 1
ATOM 3473 C C . GLY A 1 452 ? -13.162 -6.577 -22.360 1.00 64.31 452 GLY A C 1
ATOM 3474 O O . GLY A 1 452 ? -12.676 -5.518 -22.752 1.00 64.31 452 GLY A O 1
ATOM 3475 N N . ILE A 1 453 ? -14.325 -7.023 -22.851 1.00 69.44 453 ILE A N 1
ATOM 3476 C CA . ILE A 1 453 ? -15.096 -6.323 -23.885 1.00 69.44 453 ILE A CA 1
ATOM 3477 C C . ILE A 1 453 ? -16.150 -5.435 -23.221 1.00 69.44 453 ILE A C 1
ATOM 3479 O O . ILE A 1 453 ? -17.189 -5.912 -22.768 1.00 69.44 453 ILE A O 1
ATOM 3483 N N . ASP A 1 454 ? -15.921 -4.122 -23.241 1.00 73.25 454 ASP A N 1
ATOM 3484 C CA . ASP A 1 454 ? -16.944 -3.138 -22.884 1.00 73.25 454 ASP A CA 1
ATOM 3485 C C . ASP A 1 454 ? -17.935 -2.950 -24.047 1.00 73.25 454 ASP A C 1
ATOM 3487 O O . ASP A 1 454 ? -17.612 -2.365 -25.083 1.00 73.25 454 ASP A O 1
ATOM 3491 N N . LEU A 1 455 ? -19.160 -3.455 -23.873 1.00 74.31 455 LEU A N 1
ATOM 3492 C CA . LEU A 1 455 ? -20.211 -3.407 -24.895 1.00 74.31 455 LEU A CA 1
ATOM 3493 C C . LEU A 1 455 ? -20.802 -2.006 -25.115 1.00 74.31 455 LEU A C 1
ATOM 3495 O O . LEU A 1 455 ? -21.496 -1.796 -26.110 1.00 74.31 455 LEU A O 1
ATOM 3499 N N . PHE A 1 456 ? -20.557 -1.054 -24.212 1.00 72.94 456 PHE A N 1
ATOM 3500 C CA . PHE A 1 456 ? -21.126 0.295 -24.275 1.00 72.94 456 PHE A CA 1
ATOM 3501 C C . PHE A 1 456 ? -20.157 1.337 -24.838 1.00 72.94 456 PHE A C 1
ATOM 3503 O O . PHE A 1 456 ? -20.581 2.405 -25.290 1.00 72.94 456 PHE A O 1
ATOM 3510 N N . LYS A 1 457 ? -18.866 1.005 -24.939 1.00 61.78 457 LYS A N 1
ATOM 3511 C CA . LYS A 1 457 ? -17.864 1.873 -25.558 1.00 61.78 457 LYS A CA 1
ATOM 3512 C C . LYS A 1 457 ? -17.790 1.633 -27.069 1.00 61.78 457 LYS A C 1
ATOM 3514 O O . LYS A 1 457 ? -17.255 0.631 -27.538 1.00 61.78 457 LYS A O 1
ATOM 3519 N N . LYS A 1 458 ? -18.310 2.569 -27.871 1.00 49.38 458 LYS A N 1
ATOM 3520 C CA . LYS A 1 458 ? -18.172 2.491 -29.338 1.00 49.38 458 LYS A CA 1
ATOM 3521 C C . LYS A 1 458 ? -16.699 2.655 -29.743 1.00 49.38 458 LYS A C 1
ATOM 3523 O O . LYS A 1 458 ? -16.066 3.605 -29.280 1.00 49.38 458 LYS A O 1
ATOM 3528 N N . PRO A 1 459 ? -16.155 1.824 -30.654 1.00 39.00 459 PRO A N 1
ATOM 3529 C CA . PRO A 1 459 ? -14.862 2.108 -31.265 1.00 39.00 459 PRO A CA 1
ATOM 3530 C C . PRO A 1 459 ? -14.994 3.417 -32.048 1.00 39.00 459 PRO A C 1
ATOM 3532 O O . PRO A 1 459 ? -15.851 3.532 -32.927 1.00 39.00 459 PRO A O 1
ATOM 3535 N N . ALA A 1 460 ? -14.205 4.429 -31.683 1.00 31.77 460 ALA A N 1
ATOM 3536 C CA . ALA A 1 460 ? -14.276 5.746 -32.298 1.00 31.77 460 ALA A CA 1
ATOM 3537 C C . ALA A 1 460 ? -14.072 5.626 -33.816 1.00 31.77 460 ALA A C 1
ATOM 3539 O O . ALA A 1 460 ? -12.998 5.252 -34.292 1.00 31.77 460 ALA A O 1
ATOM 3540 N N . ALA A 1 461 ? -15.119 5.933 -34.583 1.00 26.28 461 ALA A N 1
ATOM 3541 C CA . ALA A 1 461 ? -14.970 6.216 -35.997 1.00 26.28 461 ALA A CA 1
ATOM 3542 C C . ALA A 1 461 ? -14.089 7.464 -36.118 1.00 26.28 461 ALA A C 1
ATOM 3544 O O . ALA A 1 461 ? -14.362 8.491 -35.496 1.00 26.28 461 ALA A O 1
ATOM 3545 N N . ALA A 1 462 ? -13.010 7.343 -36.885 1.00 36.72 462 ALA A N 1
ATOM 3546 C CA . ALA A 1 462 ? -12.155 8.453 -37.252 1.00 36.72 462 ALA A CA 1
ATOM 3547 C C . ALA A 1 462 ? -13.001 9.570 -37.881 1.00 36.72 462 ALA A C 1
ATOM 3549 O O . ALA A 1 462 ? -13.586 9.350 -38.934 1.00 36.72 462 ALA A O 1
ATOM 3550 N N . GLU A 1 463 ? -13.086 10.718 -37.206 1.00 27.88 463 GLU A N 1
ATOM 3551 C CA . GLU A 1 463 ? -13.011 12.083 -37.752 1.00 27.88 463 GLU A CA 1
ATOM 3552 C C . GLU A 1 463 ? -13.601 13.100 -36.756 1.00 27.88 463 GLU A C 1
ATOM 3554 O O . GLU A 1 463 ? -14.796 13.122 -36.487 1.00 27.88 463 GLU A O 1
ATOM 3559 N N . GLY A 1 464 ? -12.731 13.983 -36.252 1.00 30.34 464 GLY A N 1
ATOM 3560 C CA . GLY A 1 464 ? -13.065 15.387 -36.003 1.00 30.34 464 GLY A CA 1
ATOM 3561 C C . GLY A 1 464 ? -14.020 15.735 -34.859 1.00 30.34 464 GLY A C 1
ATOM 3562 O O . GLY A 1 464 ? -15.032 16.364 -35.128 1.00 30.34 464 GLY A O 1
ATOM 3563 N N . ASP A 1 465 ? -13.660 15.437 -33.607 1.00 27.19 465 ASP A N 1
ATOM 3564 C CA . ASP A 1 465 ? -13.906 16.339 -32.458 1.00 27.19 465 ASP A CA 1
ATOM 3565 C C . ASP A 1 465 ? -13.123 15.851 -31.220 1.00 27.19 465 ASP A C 1
ATOM 3567 O O . ASP A 1 465 ? -13.655 15.494 -30.170 1.00 27.19 465 ASP A O 1
ATOM 3571 N N . ALA A 1 466 ? -11.798 15.772 -31.359 1.00 32.00 466 ALA A N 1
ATOM 3572 C CA . ALA A 1 466 ? -10.907 15.501 -30.237 1.00 32.00 466 ALA A CA 1
ATOM 3573 C C . ALA A 1 466 ? -10.771 16.781 -29.407 1.00 32.00 466 ALA A C 1
ATOM 3575 O O . ALA A 1 466 ? -9.889 17.578 -29.696 1.00 32.00 466 ALA A O 1
ATOM 3576 N N . LEU A 1 467 ? -11.700 17.014 -28.472 1.00 34.97 467 LEU A N 1
ATOM 3577 C CA . LEU A 1 467 ? -11.586 17.893 -27.292 1.00 34.97 467 LEU A CA 1
ATOM 3578 C C . LEU A 1 467 ? -12.960 17.987 -26.601 1.00 34.97 467 LEU A C 1
ATOM 3580 O O . LEU A 1 467 ? -13.610 19.027 -26.658 1.00 34.97 467 LEU A O 1
ATOM 3584 N N . ARG A 1 468 ? -13.425 16.901 -25.966 1.00 30.52 468 ARG A N 1
ATOM 3585 C CA . ARG A 1 468 ? -14.391 16.897 -24.842 1.00 30.52 468 ARG A CA 1
ATOM 3586 C C . ARG A 1 468 ? -14.760 15.460 -24.480 1.00 30.52 468 ARG A C 1
ATOM 3588 O O . ARG A 1 468 ? -15.749 14.943 -24.967 1.00 30.52 468 ARG A O 1
ATOM 3595 N N . GLU A 1 469 ? -13.968 14.862 -23.603 1.00 26.61 469 GLU A N 1
ATOM 3596 C CA . GLU A 1 469 ? -14.400 13.937 -22.548 1.00 26.61 469 GLU A CA 1
ATOM 3597 C C . GLU A 1 469 ? -13.134 13.494 -21.813 1.00 26.61 469 GLU A C 1
ATOM 3599 O O . GLU A 1 469 ? -12.320 12.746 -22.339 1.00 26.61 469 GLU A O 1
ATOM 3604 N N . GLY A 1 470 ? -12.944 14.008 -20.596 1.00 29.30 470 GLY A N 1
ATOM 3605 C CA . GLY A 1 470 ? -11.943 13.525 -19.642 1.00 29.30 470 GLY A CA 1
ATOM 3606 C C . GLY A 1 470 ? -12.374 12.204 -19.007 1.00 29.30 470 GLY A C 1
ATOM 3607 O O . GLY A 1 470 ? -12.262 12.042 -17.800 1.00 29.30 470 GLY A O 1
ATOM 3608 N N . ALA A 1 471 ? -12.911 11.293 -19.816 1.00 25.81 471 ALA A N 1
ATOM 3609 C CA . ALA A 1 471 ? -12.992 9.894 -19.465 1.00 25.81 471 ALA A CA 1
ATOM 3610 C C . ALA A 1 471 ? -11.635 9.297 -19.817 1.00 25.81 471 ALA A C 1
ATOM 3612 O O . ALA A 1 471 ? -11.141 9.490 -20.929 1.00 25.81 471 ALA A O 1
ATOM 3613 N N . VAL A 1 472 ? -11.041 8.587 -18.864 1.00 33.28 472 VAL A N 1
ATOM 3614 C CA . VAL A 1 472 ? -9.955 7.646 -19.115 1.00 33.28 472 VAL A CA 1
ATOM 3615 C C . VAL A 1 472 ? -10.318 6.875 -20.384 1.00 33.28 472 VAL A C 1
ATOM 3617 O O . VAL A 1 472 ? -11.291 6.115 -20.437 1.00 33.28 472 VAL A O 1
ATOM 3620 N N . ALA A 1 473 ? -9.592 7.153 -21.461 1.00 26.86 473 ALA A N 1
ATOM 3621 C CA . ALA A 1 473 ? -9.799 6.530 -22.752 1.00 26.86 473 ALA A CA 1
ATOM 3622 C C . ALA A 1 473 ? -9.247 5.097 -22.750 1.00 26.86 473 ALA A C 1
ATOM 3624 O O . ALA A 1 473 ? -8.759 4.637 -23.767 1.00 26.86 473 ALA A O 1
ATOM 3625 N N . ASP A 1 474 ? -9.399 4.352 -21.656 1.00 29.12 474 ASP A N 1
ATOM 3626 C CA . ASP A 1 474 ? -9.169 2.914 -21.638 1.00 29.12 474 ASP A CA 1
ATOM 3627 C C . ASP A 1 474 ? -10.453 2.264 -22.131 1.00 29.12 474 ASP A C 1
ATOM 3629 O O . ASP A 1 474 ? -11.398 1.993 -21.396 1.00 29.12 474 ASP A O 1
ATOM 3633 N N . ALA A 1 475 ? -10.608 2.146 -23.450 1.00 28.11 475 ALA A N 1
ATOM 3634 C CA . ALA A 1 475 ? -11.300 0.957 -23.931 1.00 28.11 475 ALA A CA 1
ATOM 3635 C C . ALA A 1 475 ? -10.412 -0.167 -23.441 1.00 28.11 475 ALA A C 1
ATOM 3637 O O . ALA A 1 475 ? -9.305 -0.173 -23.953 1.00 28.11 475 ALA A O 1
ATOM 3638 N N . ALA A 1 476 ? -10.833 -0.949 -22.432 1.00 33.25 476 ALA A N 1
ATOM 3639 C CA . ALA A 1 476 ? -10.017 -1.914 -21.685 1.00 33.25 476 ALA A CA 1
ATOM 3640 C C . ALA A 1 476 ? -8.965 -2.585 -22.580 1.00 33.25 476 ALA A C 1
ATOM 3642 O O . ALA A 1 476 ? -9.143 -3.654 -23.159 1.00 33.25 476 ALA A O 1
ATOM 3643 N N . GLN A 1 477 ? -7.859 -1.879 -22.749 1.00 41.09 477 GLN A N 1
ATOM 3644 C CA . GLN A 1 477 ? -6.664 -2.348 -23.374 1.00 41.09 477 GLN A CA 1
ATOM 3645 C C . GLN A 1 477 ? -5.953 -2.784 -22.132 1.00 41.09 477 GLN A C 1
ATOM 3647 O O . GLN A 1 477 ? -5.440 -1.948 -21.394 1.00 41.09 477 GLN A O 1
ATOM 3652 N N . LEU A 1 478 ? -6.046 -4.089 -21.865 1.00 44.50 478 LEU A N 1
ATOM 3653 C CA . LEU A 1 478 ? -5.190 -4.744 -20.891 1.00 44.50 478 LEU A CA 1
ATOM 3654 C C . LEU A 1 478 ? -3.822 -4.076 -21.007 1.00 44.50 478 LEU A C 1
ATOM 3656 O O . LEU A 1 478 ? -3.305 -3.956 -22.124 1.00 44.50 478 LEU A O 1
ATOM 3660 N N . SER A 1 479 ? -3.278 -3.571 -19.907 1.00 66.75 479 SER A N 1
ATOM 3661 C CA . SER A 1 479 ? -1.948 -2.964 -19.937 1.00 66.75 479 SER A CA 1
ATOM 3662 C C . SER A 1 479 ? -0.967 -3.944 -20.594 1.00 66.75 479 SER A C 1
ATOM 3664 O O . SER A 1 479 ? -1.199 -5.160 -20.580 1.00 66.75 479 SER A O 1
ATOM 3666 N N . ALA A 1 480 ? 0.147 -3.477 -21.169 1.00 77.25 480 ALA A N 1
ATOM 3667 C CA . ALA A 1 480 ? 1.129 -4.416 -21.721 1.00 77.25 480 ALA A CA 1
ATOM 3668 C C . ALA A 1 480 ? 1.521 -5.516 -20.710 1.00 77.25 480 ALA A C 1
ATOM 3670 O O . ALA A 1 480 ? 1.759 -6.655 -21.103 1.00 77.25 480 ALA A O 1
ATOM 3671 N N . PHE A 1 481 ? 1.506 -5.205 -19.409 1.00 75.81 481 PHE A N 1
ATOM 3672 C CA . PHE A 1 481 ? 1.701 -6.181 -18.342 1.00 75.81 481 PHE A CA 1
ATOM 3673 C C . PHE A 1 481 ? 0.596 -7.243 -18.301 1.00 75.81 481 PHE A C 1
ATOM 3675 O O . PHE A 1 481 ? 0.904 -8.429 -18.350 1.00 75.81 481 PHE A O 1
ATOM 3682 N N . GLU A 1 482 ? -0.675 -6.849 -18.272 1.00 73.62 482 GLU A N 1
ATOM 3683 C CA . GLU A 1 482 ? -1.808 -7.782 -18.232 1.00 73.62 482 GLU A CA 1
ATOM 3684 C C . GLU A 1 482 ? -1.915 -8.639 -19.501 1.00 73.62 482 GLU A C 1
ATOM 3686 O O . GLU A 1 482 ? -2.198 -9.831 -19.407 1.00 73.62 482 GLU A O 1
ATOM 3691 N N . GLN A 1 483 ? -1.617 -8.078 -20.681 1.00 78.94 483 GLN A N 1
ATOM 3692 C CA . GLN A 1 483 ? -1.582 -8.844 -21.938 1.00 78.94 483 GLN A CA 1
ATOM 3693 C C . GLN A 1 483 ? -0.501 -9.933 -21.920 1.00 78.94 483 GLN A C 1
ATOM 3695 O O . GLN A 1 483 ? -0.686 -11.008 -22.489 1.00 78.94 483 GLN A O 1
ATOM 3700 N N . LEU A 1 484 ? 0.647 -9.644 -21.302 1.00 82.31 484 LEU A N 1
ATOM 3701 C CA . LEU A 1 484 ? 1.812 -10.526 -21.315 1.00 82.31 484 LEU A CA 1
ATOM 3702 C C . LEU A 1 484 ? 1.859 -11.466 -20.106 1.00 82.31 484 LEU A C 1
ATOM 3704 O O . LEU A 1 484 ? 2.458 -12.535 -20.210 1.00 82.31 484 LEU A O 1
ATOM 3708 N N . LYS A 1 485 ? 1.211 -11.126 -18.985 1.00 82.38 485 LYS A N 1
ATOM 3709 C CA . LYS A 1 485 ? 1.222 -11.917 -17.745 1.00 82.38 485 LYS A CA 1
ATOM 3710 C C . LYS A 1 485 ? 0.905 -13.405 -17.985 1.00 82.38 485 LYS A C 1
ATOM 3712 O O . LYS A 1 485 ? 1.710 -14.222 -17.538 1.00 82.38 485 LYS A O 1
ATOM 3717 N N . PRO A 1 486 ? -0.141 -13.803 -18.743 1.00 80.31 486 PRO A N 1
ATOM 3718 C CA . PRO A 1 486 ? -0.425 -15.218 -19.007 1.00 80.31 486 PRO A CA 1
ATOM 3719 C C . PRO A 1 486 ? 0.717 -15.974 -19.700 1.00 80.31 486 PRO A C 1
ATOM 3721 O O . PRO A 1 486 ? 0.942 -17.148 -19.413 1.00 80.31 486 PRO A O 1
ATOM 3724 N N . LEU A 1 487 ? 1.471 -15.310 -20.585 1.00 84.81 487 LEU A N 1
ATOM 3725 C CA . LEU A 1 487 ? 2.608 -15.923 -21.283 1.00 84.81 487 LEU A CA 1
ATOM 3726 C C . LEU A 1 487 ? 3.767 -16.219 -20.325 1.00 84.81 487 LEU A C 1
ATOM 3728 O O . LEU A 1 487 ? 4.438 -17.241 -20.461 1.00 84.81 487 LEU A O 1
ATOM 3732 N N . PHE A 1 488 ? 3.991 -15.331 -19.356 1.00 87.44 488 PHE A N 1
ATOM 3733 C CA . PHE A 1 488 ? 5.085 -15.443 -18.393 1.00 87.44 488 PHE A CA 1
ATOM 3734 C C . PHE A 1 488 ? 4.725 -16.304 -17.174 1.00 87.44 488 PHE A C 1
ATOM 3736 O O . PHE A 1 488 ? 5.620 -16.932 -16.611 1.00 87.44 488 PHE A O 1
ATOM 3743 N N . LEU A 1 489 ? 3.438 -16.433 -16.825 1.00 82.50 489 LEU A N 1
ATOM 3744 C CA . LEU A 1 489 ? 2.962 -17.386 -15.811 1.00 82.50 489 LEU A CA 1
ATOM 3745 C C . LEU A 1 489 ? 3.373 -18.828 -16.148 1.00 82.50 489 LEU A C 1
ATOM 3747 O O . LEU A 1 489 ? 3.827 -19.565 -15.280 1.00 82.50 489 LEU A O 1
ATOM 3751 N N . ALA A 1 490 ? 3.319 -19.216 -17.426 1.00 81.19 490 ALA A N 1
ATOM 3752 C CA . ALA A 1 490 ? 3.739 -20.548 -17.872 1.00 81.19 490 ALA A CA 1
ATOM 3753 C C . ALA A 1 490 ? 5.246 -20.831 -17.683 1.00 81.19 490 ALA A C 1
ATOM 3755 O O . ALA A 1 490 ? 5.672 -21.980 -17.793 1.00 81.19 490 ALA A O 1
ATOM 3756 N N . ALA A 1 491 ? 6.058 -19.799 -17.435 1.00 86.12 491 ALA A N 1
ATOM 3757 C CA . ALA A 1 491 ? 7.498 -19.908 -17.214 1.00 86.12 491 ALA A CA 1
ATOM 3758 C C . ALA A 1 491 ? 7.890 -19.822 -15.728 1.00 86.12 491 ALA A C 1
ATOM 3760 O O . ALA A 1 491 ? 9.079 -19.726 -15.423 1.00 86.12 491 ALA A O 1
ATOM 3761 N N . GLN A 1 492 ? 6.916 -19.849 -14.813 1.00 88.50 492 GLN A N 1
ATOM 3762 C CA . GLN A 1 492 ? 7.159 -19.788 -13.377 1.00 88.50 492 GLN A CA 1
ATOM 3763 C C . GLN A 1 492 ? 8.076 -20.906 -12.878 1.00 88.50 492 GLN A C 1
ATOM 3765 O O . GLN A 1 492 ? 7.984 -22.061 -13.297 1.00 88.50 492 GLN A O 1
ATOM 3770 N N . SER A 1 493 ? 8.961 -20.553 -11.947 1.00 82.75 493 SER A N 1
ATOM 3771 C CA . SER A 1 493 ? 9.957 -21.477 -11.414 1.00 82.75 493 SER A CA 1
ATOM 3772 C C . SER A 1 493 ? 10.187 -21.273 -9.917 1.00 82.75 493 SER A C 1
ATOM 3774 O O . SER A 1 493 ? 10.324 -20.151 -9.431 1.00 82.75 493 SER A O 1
ATOM 3776 N N . GLN A 1 494 ? 10.292 -22.387 -9.184 1.00 88.00 494 GLN A N 1
ATOM 3777 C CA . GLN A 1 494 ? 10.748 -22.415 -7.785 1.00 88.00 494 GLN A CA 1
ATOM 3778 C C . GLN A 1 494 ? 12.251 -22.139 -7.653 1.00 88.00 494 GLN A C 1
ATOM 3780 O O . GLN A 1 494 ? 12.733 -21.801 -6.574 1.00 88.00 494 GLN A O 1
ATOM 3785 N N . GLN A 1 495 ? 13.016 -22.293 -8.736 1.00 92.50 495 GLN A N 1
ATOM 3786 C CA . GLN A 1 495 ? 14.391 -21.808 -8.818 1.00 92.50 495 GLN A CA 1
ATOM 3787 C C . GLN A 1 495 ? 14.391 -20.383 -9.360 1.00 92.50 495 GLN A C 1
ATOM 3789 O O . GLN A 1 495 ? 13.673 -20.095 -10.316 1.00 92.50 495 GLN A O 1
ATOM 3794 N N . LEU A 1 496 ? 15.236 -19.524 -8.788 1.00 94.31 496 LEU A N 1
ATOM 3795 C CA . LEU A 1 496 ? 15.396 -18.154 -9.259 1.00 94.31 496 LEU A CA 1
ATOM 3796 C C . LEU A 1 496 ? 15.795 -18.150 -10.737 1.00 94.31 496 LEU A C 1
ATOM 3798 O O . LEU A 1 496 ? 16.899 -18.565 -11.092 1.00 94.31 496 LEU A O 1
ATOM 3802 N N . THR A 1 497 ? 14.909 -17.624 -11.570 1.00 96.25 497 THR A N 1
ATOM 3803 C CA . THR A 1 497 ? 15.230 -17.216 -12.930 1.00 96.25 497 THR A CA 1
ATOM 3804 C C . THR A 1 497 ? 16.028 -15.927 -12.828 1.00 96.25 497 THR A C 1
ATOM 3806 O O . THR A 1 497 ? 15.492 -14.876 -12.475 1.00 96.25 497 THR A O 1
ATOM 3809 N N . ASP A 1 498 ? 17.332 -16.017 -13.074 1.00 95.50 498 ASP A N 1
ATOM 3810 C CA . ASP A 1 498 ? 18.220 -14.860 -13.046 1.00 95.50 498 ASP A CA 1
ATOM 3811 C C . ASP A 1 498 ? 17.975 -13.915 -14.240 1.00 95.50 498 ASP A C 1
ATOM 3813 O O . ASP A 1 498 ? 17.189 -14.206 -15.147 1.00 95.50 498 ASP A O 1
ATOM 3817 N N . ALA A 1 499 ? 18.629 -12.750 -14.251 1.00 94.06 499 ALA A N 1
ATOM 3818 C CA . ALA A 1 499 ? 18.404 -11.755 -15.302 1.00 94.06 499 ALA A CA 1
ATOM 3819 C C . ALA A 1 499 ? 18.753 -12.272 -16.714 1.00 94.06 499 ALA A C 1
ATOM 3821 O O . ALA A 1 499 ? 18.180 -11.801 -17.699 1.00 94.06 499 ALA A O 1
ATOM 3822 N N . GLN A 1 500 ? 19.671 -13.238 -16.828 1.00 93.38 500 GLN A N 1
ATOM 3823 C CA . GLN A 1 500 ? 20.063 -13.819 -18.109 1.00 93.38 500 GLN A CA 1
ATOM 3824 C C . GLN A 1 500 ? 19.041 -14.860 -18.582 1.00 93.38 500 GLN A C 1
ATOM 3826 O O . GLN A 1 500 ? 18.638 -14.820 -19.743 1.00 93.38 500 GLN A O 1
ATOM 3831 N N . GLY A 1 501 ? 18.557 -15.728 -17.691 1.00 94.50 501 GLY A N 1
ATOM 3832 C CA . GLY A 1 501 ? 17.453 -16.642 -17.987 1.00 94.50 501 GLY A CA 1
ATOM 3833 C C . GLY A 1 501 ? 16.175 -15.885 -18.360 1.00 94.50 501 GLY A C 1
ATOM 3834 O O . GLY A 1 501 ? 15.506 -16.219 -19.338 1.00 94.50 501 GLY A O 1
ATOM 3835 N N . PHE A 1 502 ? 15.880 -14.784 -17.663 1.00 96.25 502 PHE A N 1
ATOM 3836 C CA . PHE A 1 502 ? 14.751 -13.922 -18.010 1.00 96.25 502 PHE A CA 1
ATOM 3837 C C . PHE A 1 502 ? 14.932 -13.240 -19.372 1.00 96.25 502 PHE A C 1
ATOM 3839 O O . PHE A 1 502 ? 13.973 -13.109 -20.128 1.00 96.25 502 PHE A O 1
ATOM 3846 N N . LYS A 1 503 ? 16.161 -12.856 -19.738 1.00 95.12 503 LYS A N 1
ATOM 3847 C CA . LYS A 1 503 ? 16.468 -12.316 -21.071 1.00 95.12 503 LYS A CA 1
ATOM 3848 C C . LYS A 1 503 ? 16.161 -13.298 -22.193 1.00 95.12 503 LYS A C 1
ATOM 3850 O O . LYS A 1 503 ? 15.648 -12.877 -23.228 1.00 95.12 503 LYS A O 1
ATOM 3855 N N . GLU A 1 504 ? 16.434 -14.582 -22.000 1.00 95.12 504 GLU A N 1
ATOM 3856 C CA . GLU A 1 504 ? 16.091 -15.616 -22.981 1.00 95.12 504 GLU A CA 1
ATOM 3857 C C . GLU A 1 504 ? 14.568 -15.752 -23.142 1.00 95.12 504 GLU A C 1
ATOM 3859 O O . GLU A 1 504 ? 14.068 -15.792 -24.269 1.00 95.12 504 GLU A O 1
A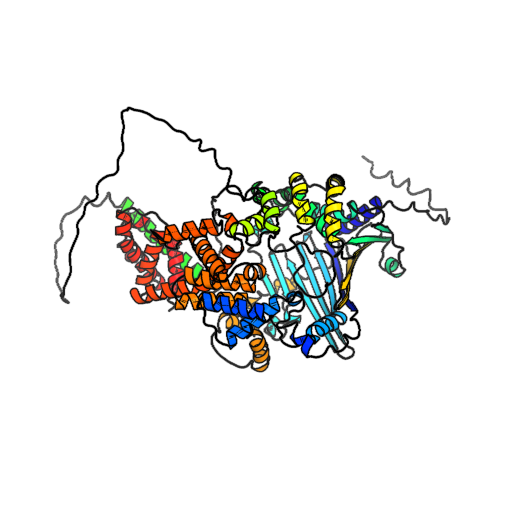TOM 3864 N N . LEU A 1 505 ? 13.814 -15.723 -22.034 1.00 94.25 505 LEU A N 1
ATOM 3865 C CA . LEU A 1 505 ? 12.343 -15.707 -22.054 1.00 94.25 505 LEU A CA 1
ATOM 3866 C C . LEU A 1 505 ? 11.786 -14.447 -22.731 1.00 94.25 505 LEU A C 1
ATOM 3868 O O . LEU A 1 505 ? 10.886 -14.532 -23.567 1.00 94.25 505 LEU A O 1
ATOM 3872 N N . TRP A 1 506 ? 12.357 -13.283 -22.426 1.00 94.38 506 TRP A N 1
ATOM 3873 C CA . TRP A 1 506 ? 11.990 -12.010 -23.041 1.00 94.38 506 TRP A CA 1
ATOM 3874 C C . TRP A 1 506 ? 12.209 -12.027 -24.558 1.00 94.38 506 TRP A C 1
ATOM 3876 O O . TRP A 1 506 ? 11.345 -11.606 -25.323 1.00 94.38 506 TRP A O 1
ATOM 3886 N N . GLN A 1 507 ? 13.345 -12.559 -25.018 1.00 94.00 507 GLN A N 1
ATOM 3887 C CA . GLN A 1 507 ? 13.645 -12.697 -26.446 1.00 94.00 507 GLN A CA 1
ATOM 3888 C C . GLN A 1 507 ? 12.709 -13.689 -27.143 1.00 94.00 507 GLN A C 1
ATOM 3890 O O . GLN A 1 507 ? 12.295 -13.448 -28.276 1.00 94.00 507 GLN A O 1
ATOM 3895 N N . LYS A 1 508 ? 12.333 -14.779 -26.463 1.00 94.94 508 LYS A N 1
ATOM 3896 C CA . LYS A 1 508 ? 11.378 -15.765 -26.981 1.00 94.94 508 LYS A CA 1
ATOM 3897 C C . LYS A 1 508 ? 10.009 -15.144 -27.291 1.00 94.94 508 LYS A C 1
ATOM 3899 O O . LYS A 1 508 ? 9.417 -15.515 -28.299 1.00 94.94 508 LYS A O 1
ATOM 3904 N N . HIS A 1 509 ? 9.552 -14.194 -26.473 1.00 94.38 509 HIS A N 1
ATOM 3905 C CA . HIS A 1 509 ? 8.256 -13.512 -26.617 1.00 94.38 509 HIS A CA 1
ATOM 3906 C C . HIS A 1 509 ? 8.372 -12.083 -27.179 1.00 94.38 509 HIS A C 1
ATOM 3908 O O . HIS A 1 509 ? 7.496 -11.238 -26.982 1.00 94.38 509 HIS A O 1
ATOM 3914 N N . GLN A 1 510 ? 9.472 -11.775 -27.880 1.00 90.38 510 GLN A N 1
ATOM 3915 C CA . GLN A 1 510 ? 9.761 -10.417 -28.348 1.00 90.38 510 GLN A CA 1
ATOM 3916 C C . GLN A 1 510 ? 8.681 -9.874 -29.297 1.00 90.38 510 GLN A C 1
ATOM 3918 O O . GLN A 1 510 ? 8.418 -8.672 -29.296 1.00 90.38 510 GLN A O 1
ATOM 3923 N N . ALA A 1 511 ? 8.045 -10.728 -30.104 1.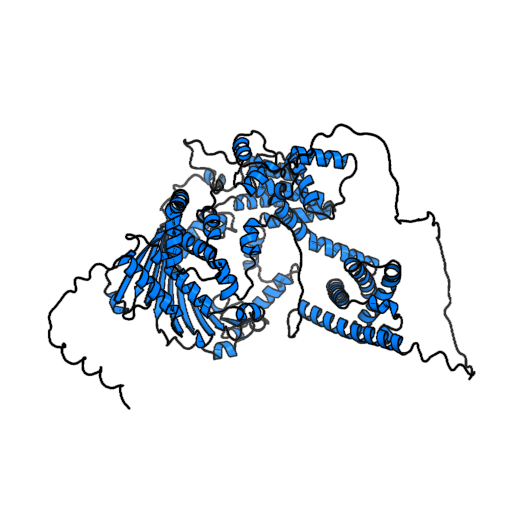00 90.38 511 ALA A N 1
ATOM 3924 C CA . ALA A 1 511 ? 7.010 -10.299 -31.041 1.00 90.38 511 ALA A CA 1
ATOM 3925 C C . ALA A 1 511 ? 5.736 -9.842 -30.310 1.00 90.38 511 ALA A C 1
ATOM 3927 O O . ALA A 1 511 ? 5.186 -8.785 -30.625 1.00 90.38 511 ALA A O 1
ATOM 3928 N N . GLU A 1 512 ? 5.308 -10.607 -29.309 1.00 90.81 512 GLU A N 1
ATOM 3929 C CA . GLU A 1 512 ? 4.162 -10.334 -28.446 1.00 90.81 512 GLU A CA 1
ATOM 3930 C C . GLU A 1 512 ? 4.401 -9.069 -27.618 1.00 90.81 512 GLU A C 1
ATOM 3932 O O . GLU A 1 512 ? 3.541 -8.192 -27.556 1.00 90.81 512 GLU A O 1
ATOM 3937 N N . ILE A 1 513 ? 5.612 -8.917 -27.074 1.00 89.38 513 ILE A N 1
ATOM 3938 C CA . ILE A 1 513 ? 6.024 -7.730 -26.317 1.00 89.38 513 ILE A CA 1
ATOM 3939 C C . ILE A 1 513 ? 5.979 -6.474 -27.189 1.00 89.38 513 ILE A C 1
ATOM 3941 O O . ILE A 1 513 ? 5.424 -5.454 -26.787 1.00 89.38 513 ILE A O 1
ATOM 3945 N N . GLN A 1 514 ? 6.531 -6.532 -28.403 1.00 86.88 514 GLN A N 1
ATOM 3946 C CA . GLN A 1 514 ? 6.512 -5.394 -29.325 1.00 86.88 514 GLN A CA 1
ATOM 3947 C C . GLN A 1 514 ? 5.088 -5.038 -29.766 1.00 86.88 514 GLN A C 1
ATOM 3949 O O . GLN A 1 514 ? 4.791 -3.867 -30.002 1.00 86.88 514 GLN A O 1
ATOM 3954 N N . LEU A 1 515 ? 4.195 -6.024 -29.878 1.00 85.25 515 LEU A N 1
ATOM 3955 C CA . LEU A 1 515 ? 2.784 -5.785 -30.171 1.00 85.25 515 LEU A CA 1
ATOM 3956 C C . LEU A 1 515 ? 2.071 -5.091 -29.002 1.00 85.25 515 LEU A C 1
ATOM 3958 O O . LEU A 1 515 ? 1.319 -4.146 -29.244 1.00 85.25 515 LEU A O 1
ATOM 3962 N N . ALA A 1 516 ? 2.328 -5.529 -27.767 1.00 83.00 516 ALA A N 1
ATOM 3963 C CA . ALA A 1 516 ? 1.762 -4.936 -26.559 1.00 83.00 516 ALA A CA 1
ATOM 3964 C C . ALA A 1 516 ? 2.255 -3.490 -26.366 1.00 83.00 516 ALA A C 1
ATOM 3966 O O . ALA A 1 516 ? 1.453 -2.567 -26.250 1.00 83.00 516 ALA A O 1
ATOM 3967 N N . LEU A 1 517 ? 3.569 -3.265 -26.469 1.00 79.38 517 LEU A N 1
ATOM 3968 C CA . LEU A 1 517 ? 4.183 -1.947 -26.279 1.00 79.38 517 LEU A CA 1
ATOM 3969 C C . LEU A 1 517 ? 3.806 -0.923 -27.357 1.00 79.38 517 LEU A C 1
ATOM 3971 O O . LEU A 1 517 ? 3.794 0.270 -27.069 1.00 79.38 517 LEU A O 1
ATOM 3975 N N . LYS A 1 518 ? 3.490 -1.346 -28.590 1.00 76.62 518 LYS A N 1
ATOM 3976 C CA . LYS A 1 518 ? 3.039 -0.431 -29.658 1.00 76.62 518 LYS A CA 1
ATOM 3977 C C . LYS A 1 518 ? 1.740 0.295 -29.317 1.00 76.62 518 LYS A C 1
ATOM 3979 O O . LYS A 1 518 ? 1.551 1.407 -29.797 1.00 76.62 518 LYS A O 1
ATOM 3984 N N . LYS A 1 519 ? 0.861 -0.322 -28.525 1.00 61.94 519 LYS A N 1
ATOM 3985 C CA . LYS A 1 519 ? -0.408 0.284 -28.098 1.00 61.94 519 LYS A CA 1
ATOM 3986 C C . LYS A 1 519 ? -0.202 1.323 -26.988 1.00 61.94 519 LYS A C 1
ATOM 3988 O O . LYS A 1 519 ? -0.905 2.322 -26.974 1.00 61.94 519 LYS A O 1
ATOM 3993 N N . ASP A 1 520 ? 0.846 1.158 -26.181 1.00 60.03 520 ASP A N 1
ATOM 3994 C CA . ASP A 1 520 ? 1.190 2.053 -25.065 1.00 60.03 520 ASP A CA 1
ATOM 3995 C C . ASP A 1 520 ? 2.143 3.206 -25.469 1.00 60.03 520 ASP A C 1
ATOM 3997 O O . ASP A 1 520 ? 2.517 4.041 -24.639 1.00 60.03 520 ASP A O 1
ATOM 4001 N N . GLN A 1 521 ? 2.566 3.279 -26.742 1.00 62.62 521 GLN A N 1
ATOM 4002 C CA . GLN A 1 521 ? 3.548 4.269 -27.220 1.00 62.62 521 GLN A CA 1
ATOM 4003 C C . GLN A 1 521 ? 3.083 5.723 -27.064 1.00 62.62 521 GLN A C 1
ATOM 4005 O O . GLN A 1 521 ? 3.916 6.596 -26.800 1.00 62.62 521 GLN A O 1
ATOM 4010 N N . GLU A 1 522 ? 1.779 5.975 -27.189 1.00 57.84 522 GLU A N 1
ATOM 4011 C CA . GLU A 1 522 ? 1.178 7.315 -27.125 1.00 57.84 522 GLU A CA 1
ATOM 4012 C C . GLU A 1 522 ? 1.344 7.973 -25.743 1.00 57.84 522 GLU A C 1
ATOM 4014 O O . GLU A 1 522 ? 1.425 9.195 -25.644 1.00 57.84 522 GLU A O 1
ATOM 4019 N N . TYR A 1 523 ? 1.533 7.170 -24.688 1.00 61.19 523 TYR A N 1
ATOM 4020 C CA . TYR A 1 523 ? 1.715 7.634 -23.307 1.00 61.19 523 TYR A CA 1
ATOM 4021 C C . TYR A 1 523 ? 3.120 7.377 -22.752 1.00 61.19 523 TYR A C 1
ATOM 4023 O O . TYR A 1 523 ? 3.344 7.499 -21.543 1.00 61.19 523 TYR A O 1
ATOM 4031 N N . SER A 1 524 ? 4.080 7.008 -23.603 1.00 72.69 524 SER A N 1
ATOM 4032 C CA . SER A 1 524 ? 5.429 6.658 -23.157 1.00 72.69 524 SER A CA 1
ATOM 4033 C C . SER A 1 524 ? 6.123 7.829 -22.449 1.00 72.69 524 SER A C 1
ATOM 4035 O O . SER A 1 524 ? 6.166 8.954 -22.942 1.00 72.69 524 SER A O 1
ATOM 4037 N N . ILE A 1 525 ? 6.670 7.562 -21.260 1.00 81.94 525 ILE A N 1
ATOM 4038 C CA . ILE A 1 525 ? 7.365 8.559 -20.444 1.00 81.94 525 ILE A CA 1
ATOM 4039 C C . ILE A 1 525 ? 8.871 8.284 -20.539 1.00 81.94 525 ILE A C 1
ATOM 4041 O O . ILE A 1 525 ? 9.333 7.272 -19.999 1.00 81.94 525 ILE A O 1
ATOM 4045 N N . PRO A 1 526 ? 9.651 9.157 -21.205 1.00 89.31 526 PRO A N 1
ATOM 4046 C CA . PRO A 1 526 ? 11.103 9.050 -21.257 1.00 89.31 526 PRO A CA 1
ATOM 4047 C C . PRO A 1 526 ? 11.747 8.975 -19.869 1.00 89.31 526 PRO A C 1
ATOM 4049 O O . PRO A 1 526 ? 11.487 9.806 -18.995 1.00 89.31 526 PRO A O 1
ATOM 4052 N N . LEU A 1 527 ? 12.641 8.002 -19.707 1.00 89.25 527 LEU A N 1
ATOM 4053 C CA . LEU A 1 527 ? 13.426 7.759 -18.503 1.00 89.25 527 LEU A CA 1
ATOM 4054 C C . LEU A 1 527 ? 14.915 7.734 -18.861 1.00 89.25 527 LEU A C 1
ATOM 4056 O O . LEU A 1 527 ? 15.346 7.008 -19.757 1.00 89.25 527 LEU A O 1
ATOM 4060 N N . THR A 1 528 ? 15.710 8.512 -18.132 1.00 94.62 528 THR A N 1
ATOM 4061 C CA . THR A 1 528 ? 17.175 8.454 -18.167 1.00 94.62 528 THR A CA 1
ATOM 4062 C C . THR A 1 528 ? 17.703 8.057 -16.796 1.00 94.62 528 THR A C 1
ATOM 4064 O O . THR A 1 528 ? 17.281 8.631 -15.792 1.00 94.62 528 THR A O 1
ATOM 4067 N N . ILE A 1 529 ? 18.637 7.104 -16.764 1.00 95.12 529 ILE A N 1
ATOM 4068 C CA . ILE A 1 529 ? 19.346 6.687 -15.549 1.00 95.12 529 ILE A CA 1
ATOM 4069 C C . ILE A 1 529 ? 20.849 6.807 -15.800 1.00 95.12 529 ILE A C 1
ATOM 4071 O O . ILE A 1 529 ? 21.367 6.160 -16.709 1.00 95.12 529 ILE A O 1
ATOM 4075 N N . ASP A 1 530 ? 21.556 7.595 -14.995 1.00 96.38 530 ASP A N 1
ATOM 4076 C CA . ASP A 1 530 ? 23.016 7.678 -15.028 1.00 96.38 530 ASP A CA 1
ATOM 4077 C C . ASP A 1 530 ? 23.620 6.950 -13.823 1.00 96.38 530 ASP A C 1
ATOM 4079 O O . ASP A 1 530 ? 23.412 7.327 -12.671 1.00 96.38 530 ASP A O 1
ATOM 4083 N N . VAL A 1 531 ? 24.421 5.926 -14.104 1.00 96.94 531 VAL A N 1
ATOM 4084 C CA . VAL A 1 531 ? 25.120 5.086 -13.130 1.00 96.94 531 VAL A CA 1
ATOM 4085 C C . VAL A 1 531 ? 26.596 5.483 -13.095 1.00 96.94 531 VAL A C 1
ATOM 4087 O O . VAL A 1 531 ? 27.355 5.211 -14.030 1.00 96.94 531 VAL A O 1
ATOM 4090 N N . GLY A 1 532 ? 27.017 6.148 -12.021 1.00 96.62 532 GLY A N 1
ATOM 4091 C CA . GLY A 1 532 ? 28.404 6.533 -11.768 1.00 96.62 532 GLY A CA 1
ATOM 4092 C C . GLY A 1 532 ? 29.127 5.501 -10.911 1.00 96.62 532 GLY A C 1
ATOM 4093 O O . GLY A 1 532 ? 28.655 5.152 -9.831 1.00 96.62 532 GLY A O 1
ATOM 4094 N N . LEU A 1 533 ? 30.284 5.028 -11.375 1.00 97.00 533 LEU A N 1
ATOM 4095 C CA . LEU A 1 533 ? 31.068 3.975 -10.728 1.00 97.00 533 LEU A CA 1
ATOM 4096 C C . LEU A 1 533 ? 32.432 4.486 -10.257 1.00 97.00 533 LEU A C 1
ATOM 4098 O O . LEU A 1 533 ? 33.110 5.233 -10.972 1.00 97.00 533 LEU A O 1
ATOM 4102 N N . ASP A 1 534 ? 32.861 4.026 -9.083 1.00 94.56 534 ASP A N 1
ATOM 4103 C CA . ASP A 1 534 ? 34.206 4.259 -8.552 1.00 94.56 534 ASP A CA 1
ATOM 4104 C C . ASP A 1 534 ? 35.264 3.352 -9.219 1.00 94.56 534 ASP A C 1
ATOM 4106 O O . ASP A 1 534 ? 34.973 2.570 -10.126 1.00 94.56 534 ASP A O 1
ATOM 4110 N N . GLN A 1 535 ? 36.525 3.454 -8.789 1.00 92.56 535 GLN A N 1
ATOM 4111 C CA . GLN A 1 535 ? 37.626 2.645 -9.333 1.00 92.56 535 GLN A CA 1
ATOM 4112 C C . GLN A 1 535 ? 37.464 1.134 -9.084 1.00 92.56 535 GLN A C 1
ATOM 4114 O O . GLN A 1 535 ? 37.987 0.327 -9.852 1.00 92.56 535 GLN A O 1
ATOM 4119 N N . ALA A 1 536 ? 36.754 0.748 -8.023 1.00 91.69 536 ALA A N 1
ATOM 4120 C CA . ALA A 1 536 ? 36.449 -0.644 -7.704 1.00 91.69 536 ALA A CA 1
ATOM 4121 C C . ALA A 1 536 ? 35.208 -1.159 -8.459 1.00 91.69 536 ALA A C 1
ATOM 4123 O O . ALA A 1 536 ? 34.831 -2.315 -8.285 1.00 91.69 536 ALA A O 1
ATOM 4124 N N . GLY A 1 537 ? 34.585 -0.323 -9.297 1.00 93.06 537 GLY A N 1
ATOM 4125 C CA . GLY A 1 537 ? 33.371 -0.654 -10.036 1.00 93.06 537 GLY A CA 1
ATOM 4126 C C . GLY A 1 537 ? 32.098 -0.605 -9.191 1.00 93.06 537 GLY A C 1
ATOM 4127 O O . GLY A 1 537 ? 31.081 -1.127 -9.631 1.00 93.06 537 GLY A O 1
ATOM 4128 N N . ARG A 1 538 ? 32.134 -0.003 -7.996 1.00 94.62 538 ARG A N 1
ATOM 4129 C CA . ARG A 1 538 ? 30.977 0.123 -7.094 1.00 94.62 538 ARG A CA 1
ATOM 4130 C C . ARG A 1 538 ? 30.195 1.392 -7.405 1.00 94.62 538 ARG A C 1
ATOM 4132 O O . ARG A 1 538 ? 30.786 2.381 -7.844 1.00 94.62 538 ARG A O 1
ATOM 4139 N N . LEU A 1 539 ? 28.889 1.386 -7.133 1.00 95.62 539 LEU A N 1
ATOM 4140 C CA . LEU A 1 539 ? 28.049 2.567 -7.310 1.00 95.62 539 LEU A CA 1
ATOM 4141 C C . LEU A 1 539 ? 28.527 3.719 -6.423 1.00 95.62 539 LEU A C 1
ATOM 4143 O O . LEU A 1 539 ? 28.648 3.572 -5.211 1.00 95.62 539 LEU A O 1
ATOM 4147 N N . LEU A 1 540 ? 28.753 4.872 -7.029 1.00 95.25 540 LEU A N 1
ATOM 4148 C CA . LEU A 1 540 ? 29.097 6.110 -6.342 1.00 95.25 540 LEU A CA 1
ATOM 4149 C C . LEU A 1 540 ? 28.000 7.160 -6.534 1.00 95.25 540 LEU A C 1
ATOM 4151 O O . LEU A 1 540 ? 27.682 7.880 -5.590 1.00 95.25 540 LEU A O 1
ATOM 4155 N N . SER A 1 541 ? 27.380 7.202 -7.719 1.00 95.25 541 SER A N 1
ATOM 4156 C CA . SER A 1 541 ? 26.223 8.052 -8.005 1.00 95.25 541 SER A CA 1
ATOM 4157 C C . SER A 1 541 ? 25.163 7.329 -8.838 1.00 95.25 541 SER A C 1
ATOM 4159 O O . SER A 1 541 ? 25.490 6.475 -9.663 1.00 95.25 541 SER A O 1
ATOM 4161 N N . LEU A 1 542 ? 23.899 7.689 -8.634 1.00 94.50 542 LEU A N 1
ATOM 4162 C CA . LEU A 1 542 ? 22.745 7.175 -9.362 1.00 94.50 542 LEU A CA 1
ATOM 4163 C C . LEU A 1 542 ? 21.741 8.301 -9.587 1.00 94.50 542 LEU A C 1
ATOM 4165 O O . LEU A 1 542 ? 21.031 8.702 -8.660 1.00 94.50 542 LEU A O 1
ATOM 4169 N N . ASP A 1 543 ? 21.700 8.805 -10.815 1.00 94.19 543 ASP A N 1
ATOM 4170 C CA . ASP A 1 543 ? 20.849 9.930 -11.184 1.00 94.19 543 ASP A CA 1
ATOM 4171 C C . ASP A 1 543 ? 19.678 9.447 -12.047 1.00 94.19 543 ASP A C 1
ATOM 4173 O O . ASP A 1 543 ? 19.881 8.733 -13.025 1.00 94.19 543 ASP A O 1
ATOM 4177 N N . TYR A 1 544 ? 18.461 9.864 -11.709 1.00 90.81 544 TYR A N 1
ATOM 4178 C CA . TYR A 1 544 ? 17.242 9.613 -12.471 1.00 90.81 544 TYR A CA 1
ATOM 4179 C C . TYR A 1 544 ? 16.714 10.920 -13.045 1.00 90.81 544 TYR A C 1
ATOM 4181 O O . TYR A 1 544 ? 16.636 11.928 -12.340 1.00 90.81 544 TYR A O 1
ATOM 4189 N N . ALA A 1 545 ? 16.282 10.889 -14.300 1.00 91.88 545 ALA A N 1
ATOM 4190 C CA . ALA A 1 545 ? 15.542 11.979 -14.914 1.00 91.88 545 ALA A CA 1
ATOM 4191 C C . ALA A 1 545 ? 14.339 11.432 -15.681 1.00 91.88 545 ALA A C 1
ATOM 4193 O O . ALA A 1 545 ? 14.479 10.566 -16.547 1.00 91.88 545 ALA A O 1
ATOM 4194 N N . VAL A 1 546 ? 13.166 11.971 -15.365 1.00 87.44 546 VAL A N 1
ATOM 4195 C CA . VAL A 1 546 ? 11.897 11.673 -16.026 1.00 87.44 546 VAL A CA 1
ATOM 4196 C C . VAL A 1 546 ? 11.347 12.977 -16.574 1.00 87.44 546 VAL A C 1
ATOM 4198 O O . VAL A 1 546 ? 11.253 13.965 -15.845 1.00 87.44 546 VAL A O 1
ATOM 4201 N N . VAL A 1 547 ? 11.000 12.988 -17.859 1.00 84.25 547 VAL A N 1
ATOM 4202 C CA . VAL A 1 547 ? 10.457 14.170 -18.535 1.00 84.25 547 VAL A CA 1
ATOM 4203 C C . VAL A 1 547 ? 9.162 13.778 -19.224 1.00 84.25 547 VAL A C 1
ATOM 4205 O O . VAL A 1 547 ? 9.158 12.862 -20.040 1.00 84.25 547 VAL A O 1
ATOM 4208 N N . LYS A 1 548 ? 8.072 14.473 -18.908 1.00 81.69 548 LYS A N 1
ATOM 4209 C CA . LYS A 1 548 ? 6.762 14.288 -19.533 1.00 81.69 548 LYS A CA 1
ATOM 4210 C C . LYS A 1 548 ? 6.262 15.634 -20.044 1.00 81.69 548 LYS A C 1
ATOM 4212 O O . LYS A 1 548 ? 6.330 16.625 -19.327 1.00 81.69 548 LYS A O 1
ATOM 4217 N N . GLN A 1 549 ? 5.759 15.664 -21.272 1.00 77.44 549 GLN A N 1
ATOM 4218 C CA . GLN A 1 549 ? 5.002 16.810 -21.772 1.00 77.44 549 GLN A CA 1
ATOM 4219 C C . GLN A 1 549 ? 3.535 16.635 -21.376 1.00 77.44 549 GLN A C 1
ATOM 4221 O O . GLN A 1 549 ? 2.980 15.551 -21.547 1.00 77.44 549 GLN A O 1
ATOM 4226 N N . ASP A 1 550 ? 2.938 17.679 -20.814 1.00 68.31 550 ASP A N 1
ATOM 4227 C CA . ASP A 1 550 ? 1.526 17.730 -20.446 1.00 68.31 550 ASP A CA 1
ATOM 4228 C C . ASP A 1 550 ? 0.871 18.963 -21.081 1.00 68.31 550 ASP A C 1
ATOM 4230 O O . ASP A 1 550 ? 1.414 20.069 -21.021 1.00 68.31 550 ASP A O 1
ATOM 4234 N N . ASP A 1 551 ? -0.308 18.778 -21.674 1.00 61.25 551 ASP A N 1
ATOM 4235 C CA . ASP A 1 551 ? -1.006 19.829 -22.424 1.00 61.25 551 ASP A CA 1
ATOM 4236 C C . ASP A 1 551 ? -1.442 21.013 -21.546 1.00 61.25 551 ASP A C 1
ATOM 4238 O O . ASP A 1 551 ? -1.598 22.136 -22.033 1.00 61.25 551 ASP A O 1
ATOM 4242 N N . ARG A 1 552 ? -1.645 20.785 -20.242 1.00 56.88 552 ARG A N 1
ATOM 4243 C CA . ARG A 1 552 ? -2.119 21.793 -19.287 1.00 56.88 552 ARG A CA 1
ATOM 4244 C C . ARG A 1 552 ? -0.975 22.449 -18.524 1.00 56.88 552 ARG A C 1
ATOM 4246 O O . ARG A 1 552 ? -1.045 23.645 -18.238 1.00 56.88 552 ARG A O 1
ATOM 4253 N N . PHE A 1 553 ? 0.053 21.685 -18.169 1.00 57.66 553 PHE A N 1
ATOM 4254 C CA . PHE A 1 553 ? 1.121 22.138 -17.270 1.00 57.66 553 PHE A CA 1
ATOM 4255 C C . PHE A 1 553 ? 2.486 22.327 -17.952 1.00 57.66 553 PHE A C 1
ATOM 4257 O O . PHE A 1 553 ? 3.418 22.816 -17.309 1.00 57.66 553 PHE A O 1
ATOM 4264 N N . GLY A 1 554 ? 2.598 22.021 -19.249 1.00 71.25 554 GLY A N 1
ATOM 4265 C CA . GLY A 1 554 ? 3.843 22.106 -20.012 1.00 71.25 554 GLY A CA 1
ATOM 4266 C C . GLY A 1 554 ? 4.789 20.940 -19.716 1.00 71.25 554 GLY A C 1
ATOM 4267 O O . GLY A 1 554 ? 4.353 19.829 -19.418 1.00 71.25 554 GLY A O 1
ATOM 4268 N N . GLU A 1 555 ? 6.103 21.173 -19.789 1.00 80.06 555 GLU A N 1
ATOM 4269 C CA . GLU A 1 555 ? 7.079 20.131 -19.451 1.00 80.06 555 GLU A CA 1
ATOM 4270 C C . GLU A 1 555 ? 7.106 19.916 -17.936 1.00 80.06 555 GLU A C 1
ATOM 4272 O O . GLU A 1 555 ? 7.478 20.822 -17.183 1.00 80.06 555 GLU A O 1
ATOM 4277 N N . PHE A 1 556 ? 6.766 18.702 -17.516 1.00 81.00 556 PHE A N 1
ATOM 4278 C CA . PHE A 1 556 ? 7.013 18.164 -16.190 1.00 81.00 556 PHE A CA 1
ATOM 4279 C C . PHE A 1 556 ? 8.351 17.425 -16.185 1.00 81.00 556 PHE A C 1
ATOM 4281 O O . PHE A 1 556 ? 8.577 16.511 -16.981 1.00 81.00 556 PHE A O 1
ATOM 4288 N N . ARG A 1 557 ? 9.230 17.779 -15.251 1.00 84.38 557 ARG A N 1
ATOM 4289 C CA . ARG A 1 557 ? 10.534 17.145 -15.080 1.00 84.38 557 ARG A CA 1
ATOM 4290 C C . ARG A 1 557 ? 10.737 16.738 -13.631 1.00 84.38 557 ARG A C 1
ATOM 4292 O O . ARG A 1 557 ? 10.848 17.585 -12.751 1.00 84.38 557 ARG A O 1
ATOM 4299 N N . PHE A 1 558 ? 10.873 15.441 -13.401 1.00 85.94 558 PHE A N 1
ATOM 4300 C CA . PHE A 1 558 ? 11.372 14.902 -12.144 1.00 85.94 558 PHE A CA 1
ATOM 4301 C C . PHE A 1 558 ? 12.857 14.579 -12.299 1.00 85.94 558 PHE A C 1
ATOM 4303 O O . PHE A 1 558 ? 13.264 13.945 -13.273 1.00 85.94 558 PHE A O 1
ATOM 4310 N N . SER A 1 559 ? 13.679 15.036 -11.360 1.00 88.38 559 SER A N 1
ATOM 4311 C CA . SER A 1 559 ? 15.103 14.698 -11.305 1.00 88.38 559 SER A CA 1
ATOM 4312 C C . SER A 1 559 ? 15.470 14.248 -9.901 1.00 88.38 559 SER A C 1
ATOM 4314 O O . SER A 1 559 ? 15.097 14.896 -8.928 1.00 88.38 559 SER A O 1
ATOM 4316 N N . SER A 1 560 ? 16.230 13.165 -9.791 1.00 90.31 560 SER A N 1
ATOM 4317 C CA . SER A 1 560 ? 16.765 12.662 -8.528 1.00 90.31 560 SER A CA 1
ATOM 4318 C C . SER A 1 560 ? 18.247 12.371 -8.703 1.00 90.31 560 SER A C 1
ATOM 4320 O O . SER A 1 560 ? 18.629 11.725 -9.669 1.00 90.31 560 SER A O 1
ATOM 4322 N N . THR A 1 561 ? 19.085 12.850 -7.791 1.00 92.00 561 THR A N 1
ATOM 4323 C CA . THR A 1 561 ? 20.521 12.548 -7.777 1.00 92.00 561 THR A CA 1
ATOM 4324 C C . THR A 1 561 ? 20.861 11.894 -6.457 1.00 92.00 561 THR A C 1
ATOM 4326 O O . THR A 1 561 ? 20.637 12.502 -5.407 1.00 92.00 561 THR A O 1
ATOM 4329 N N . ASN A 1 562 ? 21.405 10.684 -6.507 1.00 93.12 562 ASN A N 1
ATOM 4330 C CA . ASN A 1 562 ? 21.677 9.865 -5.332 1.00 93.12 562 ASN A CA 1
ATOM 4331 C C . ASN A 1 562 ? 23.154 9.486 -5.305 1.00 93.12 562 ASN A C 1
ATOM 4333 O O . ASN A 1 562 ? 23.770 9.279 -6.346 1.00 93.12 562 ASN A O 1
ATOM 4337 N N . GLN A 1 563 ? 23.732 9.394 -4.118 1.00 94.12 563 GLN A N 1
ATOM 4338 C CA . GLN A 1 563 ? 25.137 9.092 -3.894 1.00 94.12 563 GLN A CA 1
ATOM 4339 C C . GLN A 1 563 ? 25.274 8.023 -2.826 1.00 94.12 563 GLN A C 1
ATOM 4341 O O . GLN A 1 563 ? 24.572 8.055 -1.815 1.00 94.12 563 GLN A O 1
ATOM 4346 N N . ILE A 1 564 ? 26.217 7.111 -3.044 1.00 94.50 564 ILE A N 1
ATOM 4347 C CA . ILE A 1 564 ? 26.581 6.074 -2.085 1.00 94.50 564 ILE A CA 1
ATOM 4348 C C . ILE A 1 564 ? 28.050 6.241 -1.729 1.00 94.50 564 ILE A C 1
ATOM 4350 O O . ILE A 1 564 ? 28.901 6.414 -2.597 1.00 94.50 564 ILE A O 1
ATOM 4354 N N . SER A 1 565 ? 28.363 6.189 -0.441 1.00 94.12 565 SER A N 1
ATOM 4355 C CA . SER A 1 565 ? 29.724 6.375 0.056 1.00 94.12 565 SER A CA 1
ATOM 4356 C C . SER A 1 565 ? 30.004 5.479 1.261 1.00 94.12 565 SER A C 1
ATOM 4358 O O . SER A 1 565 ? 29.130 4.758 1.739 1.00 94.12 565 SER A O 1
ATOM 4360 N N . ASN A 1 566 ? 31.252 5.485 1.739 1.00 92.81 566 ASN A N 1
ATOM 4361 C CA . ASN A 1 566 ? 31.661 4.794 2.967 1.00 92.81 566 ASN A CA 1
ATOM 4362 C C . ASN A 1 566 ? 31.281 3.300 3.023 1.00 92.81 566 ASN A C 1
ATOM 4364 O O . ASN A 1 566 ? 30.903 2.777 4.070 1.00 92.81 566 ASN A O 1
ATOM 4368 N N . TYR A 1 567 ? 31.416 2.590 1.898 1.00 92.00 567 TYR A N 1
ATOM 4369 C CA . TYR A 1 567 ? 31.228 1.138 1.828 1.00 92.00 567 TYR A CA 1
ATOM 4370 C C . TYR A 1 567 ? 32.048 0.408 2.905 1.00 92.00 567 TYR A C 1
ATOM 4372 O O . TYR A 1 567 ? 33.271 0.527 2.961 1.00 92.00 567 TYR A O 1
ATOM 4380 N N . GLY A 1 568 ? 31.361 -0.356 3.751 1.00 88.88 568 GLY A N 1
ATOM 4381 C CA . GLY A 1 568 ? 31.909 -1.131 4.864 1.00 88.88 568 GLY A CA 1
ATOM 4382 C C . GLY A 1 568 ? 32.168 -0.316 6.134 1.00 88.88 568 GLY A C 1
ATOM 4383 O O . GLY A 1 568 ? 32.485 -0.893 7.174 1.00 88.88 568 GLY A O 1
ATOM 4384 N N . HIS A 1 569 ? 32.017 1.008 6.062 1.00 91.12 569 HIS A N 1
ATOM 4385 C CA . HIS A 1 569 ? 32.410 1.970 7.089 1.00 91.12 569 HIS A CA 1
ATOM 4386 C C . HIS A 1 569 ? 31.375 3.095 7.257 1.00 91.12 569 HIS A C 1
ATOM 4388 O O . HIS A 1 569 ? 31.752 4.244 7.481 1.00 91.12 569 HIS A O 1
ATOM 4394 N N . ALA A 1 570 ? 30.083 2.773 7.129 1.00 91.25 570 ALA A N 1
ATOM 4395 C CA . ALA A 1 570 ? 28.999 3.735 7.332 1.00 91.25 570 ALA A CA 1
ATOM 4396 C C . ALA A 1 570 ? 29.100 4.457 8.683 1.00 91.25 570 ALA A C 1
ATOM 4398 O O . ALA A 1 570 ? 29.644 3.915 9.655 1.00 91.25 570 ALA A O 1
ATOM 4399 N N . LYS A 1 571 ? 28.524 5.659 8.764 1.00 92.69 571 LYS A N 1
ATOM 4400 C CA . LYS A 1 571 ? 28.451 6.408 10.022 1.00 92.69 571 LYS A CA 1
ATOM 4401 C C . LYS A 1 571 ? 27.742 5.584 11.095 1.00 92.69 571 LYS A C 1
ATOM 4403 O O . LYS A 1 571 ? 26.793 4.836 10.841 1.00 92.69 571 LYS A O 1
ATOM 4408 N N . ALA A 1 572 ? 28.227 5.736 12.324 1.00 89.19 572 ALA A N 1
ATOM 4409 C CA . ALA A 1 572 ? 27.602 5.121 13.482 1.00 89.19 572 ALA A CA 1
ATOM 4410 C C . ALA A 1 572 ? 26.227 5.754 13.731 1.00 89.19 572 ALA A C 1
ATOM 4412 O O . ALA A 1 572 ? 26.089 6.976 13.733 1.00 89.19 572 ALA A O 1
ATOM 4413 N N . ILE A 1 573 ? 25.229 4.907 13.970 1.00 90.06 573 ILE A N 1
ATOM 4414 C CA . ILE A 1 573 ? 23.879 5.321 14.354 1.00 90.06 573 ILE A CA 1
ATOM 4415 C C . ILE A 1 573 ? 23.850 5.459 15.879 1.00 90.06 573 ILE A C 1
ATOM 4417 O O . ILE A 1 573 ? 24.255 4.536 16.594 1.00 90.06 573 ILE A O 1
ATOM 4421 N N . ASP A 1 574 ? 23.413 6.615 16.381 1.00 86.31 574 ASP A N 1
ATOM 4422 C CA . ASP A 1 574 ? 23.435 6.914 17.813 1.00 86.31 574 ASP A CA 1
ATOM 4423 C C . ASP A 1 574 ? 22.382 6.098 18.577 1.00 86.31 574 ASP A C 1
ATOM 4425 O O . ASP A 1 574 ? 21.180 6.365 18.547 1.00 86.31 574 ASP A O 1
ATOM 4429 N N . ARG A 1 575 ? 22.862 5.091 19.311 1.00 86.56 575 ARG A N 1
ATOM 4430 C CA . ARG A 1 575 ? 22.021 4.204 20.120 1.00 86.56 575 ARG A CA 1
ATOM 4431 C C . ARG A 1 575 ? 21.454 4.876 21.366 1.00 86.56 575 ARG A C 1
ATOM 4433 O O . ARG A 1 575 ? 20.487 4.362 21.920 1.00 86.56 575 ARG A O 1
ATOM 4440 N N . GLN A 1 576 ? 22.028 5.987 21.828 1.00 85.62 576 GLN A N 1
ATOM 4441 C CA . GLN A 1 576 ? 21.489 6.709 22.983 1.00 85.62 576 GLN A CA 1
ATOM 4442 C C . GLN A 1 576 ? 20.154 7.372 22.643 1.00 85.62 576 GLN A C 1
ATOM 4444 O O . GLN A 1 576 ? 19.259 7.391 23.484 1.00 85.62 576 GLN A O 1
ATOM 4449 N N . LEU A 1 577 ? 19.982 7.839 21.402 1.00 85.50 577 LEU A N 1
ATOM 4450 C CA . LEU A 1 577 ? 18.708 8.390 20.931 1.00 85.50 577 LEU A CA 1
ATOM 4451 C C . LEU A 1 577 ? 17.589 7.345 20.985 1.00 85.50 577 LEU A C 1
ATOM 4453 O O . LEU A 1 577 ? 16.493 7.655 21.435 1.00 85.50 577 LEU A O 1
ATOM 4457 N N . MET A 1 578 ? 17.891 6.101 20.599 1.00 88.56 578 MET A N 1
ATOM 4458 C CA . MET A 1 578 ? 16.932 4.991 20.630 1.00 88.56 578 MET A CA 1
ATOM 4459 C C . MET A 1 578 ? 16.603 4.541 22.059 1.00 88.56 578 MET A C 1
ATOM 4461 O O . MET A 1 578 ? 15.444 4.302 22.377 1.00 88.56 578 MET A O 1
ATOM 4465 N N . LYS A 1 579 ? 17.605 4.466 22.946 1.00 86.44 579 LYS A N 1
ATOM 4466 C CA . LYS A 1 579 ? 17.405 4.073 24.355 1.00 86.44 579 LYS A CA 1
ATOM 4467 C C . LYS A 1 579 ? 16.550 5.059 25.144 1.00 86.44 579 LYS A C 1
ATOM 4469 O O . LYS A 1 579 ? 15.830 4.650 26.043 1.00 86.44 579 LYS A O 1
ATOM 4474 N N . ASN A 1 580 ? 16.659 6.344 24.820 1.00 85.31 580 ASN A N 1
ATOM 4475 C CA . ASN A 1 580 ? 15.900 7.411 25.470 1.00 85.31 580 ASN A CA 1
ATOM 4476 C C . ASN A 1 580 ? 14.588 7.729 24.734 1.00 85.31 580 ASN A C 1
ATOM 4478 O O . ASN A 1 580 ? 13.939 8.729 25.054 1.00 85.31 580 ASN A O 1
ATOM 4482 N N . ALA A 1 581 ? 14.232 6.936 23.719 1.00 86.56 581 ALA A N 1
ATOM 4483 C CA . ALA A 1 581 ? 13.018 7.149 22.958 1.00 86.56 581 ALA A CA 1
ATOM 4484 C C . ALA A 1 581 ? 11.789 6.695 23.745 1.00 86.56 581 ALA A C 1
ATOM 4486 O O . ALA A 1 581 ? 11.820 5.701 24.468 1.00 86.56 581 ALA A O 1
ATOM 4487 N N . LYS A 1 582 ? 10.696 7.425 23.562 1.00 84.81 582 LYS A N 1
ATOM 4488 C CA . LYS A 1 582 ? 9.405 7.161 24.203 1.00 84.81 582 LYS A CA 1
ATOM 4489 C C . LYS A 1 582 ? 8.424 6.586 23.192 1.00 84.81 582 LYS A C 1
ATOM 4491 O O . LYS A 1 582 ? 8.589 6.827 21.998 1.00 84.81 582 LYS A O 1
ATOM 4496 N N . SER A 1 583 ? 7.397 5.858 23.619 1.00 81.00 583 SER A N 1
ATOM 4497 C CA . SER A 1 583 ? 6.323 5.510 22.676 1.00 81.00 583 SER A CA 1
ATOM 4498 C C . SER A 1 583 ? 5.655 6.797 22.174 1.00 81.00 583 SER A C 1
ATOM 4500 O O . SER A 1 583 ? 5.718 7.835 22.843 1.00 81.00 583 SER A O 1
ATOM 4502 N N . ILE A 1 584 ? 5.021 6.774 20.997 1.00 74.25 584 ILE A N 1
ATOM 4503 C CA . ILE A 1 584 ? 4.257 7.943 20.520 1.00 74.25 584 ILE A CA 1
ATOM 4504 C C . ILE A 1 584 ? 3.204 8.364 21.556 1.00 74.25 584 ILE A C 1
ATOM 4506 O O . ILE A 1 584 ? 3.030 9.560 21.790 1.00 74.25 584 ILE A O 1
ATOM 4510 N N . GLU A 1 585 ? 2.561 7.406 22.223 1.00 70.62 585 GLU A N 1
ATOM 4511 C CA . GLU A 1 585 ? 1.596 7.667 23.292 1.00 70.62 585 GLU A CA 1
ATOM 4512 C C . GLU A 1 585 ? 2.237 8.412 24.471 1.00 70.62 585 GLU A C 1
ATOM 4514 O O . GLU A 1 585 ? 1.745 9.456 24.892 1.00 70.62 585 GLU A O 1
ATOM 4519 N N . GLU A 1 586 ? 3.389 7.959 24.966 1.00 76.31 586 GLU A N 1
ATOM 4520 C CA . GLU A 1 586 ? 4.071 8.625 26.077 1.00 76.31 586 GLU A CA 1
ATOM 4521 C C . GLU A 1 586 ? 4.623 10.002 25.669 1.00 76.31 586 GLU A C 1
ATOM 4523 O O . GLU A 1 586 ? 4.536 10.968 26.430 1.00 76.31 586 GLU A O 1
ATOM 4528 N N . ALA A 1 587 ? 5.162 10.123 24.452 1.00 73.50 587 ALA A N 1
ATOM 4529 C CA . ALA A 1 587 ? 5.663 11.387 23.919 1.00 73.50 587 ALA A CA 1
ATOM 4530 C C . ALA A 1 587 ? 4.541 12.426 23.738 1.00 73.50 587 ALA A C 1
ATOM 4532 O O . ALA A 1 587 ? 4.793 13.624 23.909 1.00 73.50 587 ALA A O 1
ATOM 4533 N N . SER A 1 588 ? 3.325 11.965 23.423 1.00 68.06 588 SER A N 1
ATOM 4534 C CA . SER A 1 588 ? 2.131 12.787 23.204 1.00 68.06 588 SER A CA 1
ATOM 4535 C C . SER A 1 588 ? 1.270 12.992 24.452 1.00 68.06 588 SER A C 1
ATOM 4537 O O . SER A 1 588 ? 0.476 13.930 24.478 1.00 68.06 588 SER A O 1
ATOM 4539 N N . LYS A 1 589 ? 1.448 12.217 25.521 1.00 70.44 589 LYS A N 1
ATOM 4540 C CA . LYS A 1 589 ? 0.686 12.347 26.771 1.00 70.44 589 LYS A CA 1
ATOM 4541 C C . LYS A 1 589 ? 0.714 13.772 27.331 1.00 70.44 589 LYS A C 1
ATOM 4543 O O . LYS A 1 589 ? 1.776 14.320 27.576 1.00 70.44 589 LYS A O 1
ATOM 4548 N N . GLY A 1 590 ? -0.435 14.382 27.576 1.00 63.69 590 GLY A N 1
ATOM 4549 C CA . GLY A 1 590 ? -0.639 15.760 28.032 1.00 63.69 590 GLY A CA 1
ATOM 4550 C C . GLY A 1 590 ? -0.645 16.821 26.925 1.00 63.69 590 GLY A C 1
ATOM 4551 O O . GLY A 1 590 ? -0.942 17.985 27.209 1.00 63.69 590 GLY A O 1
ATOM 4552 N N . SER A 1 591 ? -0.339 16.445 25.682 1.00 64.62 591 SER A N 1
ATOM 4553 C CA . SER A 1 591 ? -0.154 17.381 24.574 1.00 64.62 591 SER A CA 1
ATOM 4554 C C . SER A 1 591 ? -1.413 17.618 23.739 1.00 64.62 591 SER A C 1
ATOM 4556 O O . SER A 1 591 ? -2.415 16.917 23.876 1.00 64.62 591 SER A O 1
ATOM 4558 N N . LEU A 1 592 ? -1.353 18.604 22.834 1.00 62.34 592 LEU A N 1
ATOM 4559 C CA . LEU A 1 592 ? -2.413 18.824 21.847 1.00 62.34 592 LEU A CA 1
ATOM 4560 C C . LEU A 1 592 ? -2.609 17.609 20.933 1.00 62.34 592 LEU A C 1
ATOM 4562 O O . LEU A 1 592 ? -3.729 17.412 20.495 1.00 62.34 592 LEU A O 1
ATOM 4566 N N . LEU A 1 593 ? -1.583 16.789 20.675 1.00 63.50 593 LEU A N 1
ATOM 4567 C CA . LEU A 1 593 ? -1.710 15.564 19.882 1.00 63.50 593 LEU A CA 1
ATOM 4568 C C . LEU A 1 593 ? -2.494 14.476 20.621 1.00 63.50 593 LEU A C 1
ATOM 4570 O O . LEU A 1 593 ? -3.355 13.854 20.014 1.00 63.50 593 LEU A O 1
ATOM 4574 N N . GLU A 1 594 ? -2.257 14.277 21.923 1.00 63.78 594 GLU A N 1
ATOM 4575 C CA . GLU A 1 594 ? -3.073 13.347 22.718 1.00 63.78 594 GLU A CA 1
ATOM 4576 C C . GLU A 1 594 ? -4.511 13.862 22.804 1.00 63.78 594 GLU A C 1
ATOM 4578 O O . GLU A 1 594 ? -5.439 13.089 22.591 1.00 63.78 594 GLU A O 1
ATOM 4583 N N . ARG A 1 595 ? -4.708 15.168 23.031 1.00 59.12 595 ARG A N 1
ATOM 4584 C CA . ARG A 1 595 ? -6.045 15.780 23.030 1.00 59.12 595 ARG A CA 1
ATOM 4585 C C . ARG A 1 595 ? -6.722 15.670 21.675 1.00 59.12 595 ARG A C 1
ATOM 4587 O O . ARG A 1 595 ? -7.867 15.284 21.644 1.00 59.12 595 ARG A O 1
ATOM 4594 N N . LEU A 1 596 ? -6.021 15.901 20.567 1.00 53.53 596 LEU A N 1
ATOM 4595 C CA . LEU A 1 596 ? -6.546 15.676 19.221 1.00 53.53 596 LEU A CA 1
ATOM 4596 C C . LEU A 1 596 ? -6.856 14.197 18.990 1.00 53.53 596 LEU A C 1
ATOM 4598 O O . LEU A 1 596 ? -7.907 13.907 18.459 1.00 53.53 596 LEU A O 1
ATOM 4602 N N . SER A 1 597 ? -6.023 13.249 19.418 1.00 52.22 597 SER A N 1
ATOM 4603 C CA . SER A 1 597 ? -6.333 11.819 19.269 1.00 52.22 597 SER A CA 1
ATOM 4604 C C . SER A 1 597 ? -7.528 11.383 20.126 1.00 52.22 597 SER A C 1
ATOM 4606 O O . SER A 1 597 ? -8.355 10.603 19.670 1.00 52.22 597 SER A O 1
ATOM 4608 N N . LYS A 1 598 ? -7.664 11.938 21.339 1.00 46.91 598 LYS A N 1
ATOM 4609 C CA . LYS A 1 598 ? -8.754 11.653 22.279 1.00 46.91 598 LYS A CA 1
ATOM 4610 C C . LYS A 1 598 ? -10.035 12.421 21.960 1.00 46.91 598 LYS A C 1
ATOM 4612 O O . LYS A 1 598 ? -11.101 11.892 22.217 1.00 46.91 598 LYS A O 1
ATOM 4617 N N . ASP A 1 599 ? -9.952 13.612 21.373 1.00 41.25 599 ASP A N 1
ATOM 4618 C CA . ASP A 1 599 ? -11.094 14.432 20.950 1.00 41.25 599 ASP A CA 1
ATOM 4619 C C . ASP A 1 599 ? -11.556 14.057 19.535 1.00 41.25 599 ASP A C 1
ATOM 4621 O O . ASP A 1 599 ? -12.746 14.102 19.255 1.00 41.25 599 ASP A O 1
ATOM 4625 N N . LEU A 1 600 ? -10.674 13.627 18.632 1.00 39.03 600 LEU A N 1
ATOM 4626 C CA . LEU A 1 600 ? -11.061 13.177 17.286 1.00 39.03 600 LEU A CA 1
ATOM 4627 C C . LEU A 1 600 ? -11.669 11.762 17.321 1.00 39.03 600 LEU A C 1
ATOM 4629 O O . LEU A 1 600 ? -12.461 11.432 16.446 1.00 39.03 600 LEU A O 1
ATOM 4633 N N . LEU A 1 601 ? -11.388 10.984 18.378 1.00 37.44 601 LEU A N 1
ATOM 4634 C CA . LEU A 1 601 ? -12.101 9.741 18.717 1.00 37.44 601 LEU A CA 1
ATOM 4635 C C . LEU A 1 601 ? -13.204 9.923 19.785 1.00 37.44 601 LEU A C 1
ATOM 4637 O O . LEU A 1 601 ? -14.113 9.106 19.857 1.00 37.44 601 LEU A O 1
ATOM 4641 N N . GLY A 1 602 ? -13.166 10.981 20.606 1.00 33.62 602 GLY A N 1
ATOM 4642 C CA . GLY A 1 602 ? -14.070 11.178 21.755 1.00 33.62 602 GLY A CA 1
ATOM 4643 C C . GLY A 1 602 ? -15.027 12.373 21.671 1.00 33.62 602 GLY A C 1
ATOM 4644 O O . GLY A 1 602 ? -15.889 12.517 22.536 1.00 33.62 602 GLY A O 1
ATOM 4645 N N . THR A 1 603 ? -14.938 13.225 20.645 1.00 35.84 603 THR A N 1
ATOM 4646 C CA . THR A 1 603 ? -15.823 14.386 20.458 1.00 35.84 603 THR A CA 1
ATOM 4647 C C . THR A 1 603 ? -16.499 14.409 19.081 1.00 35.84 603 THR A C 1
ATOM 4649 O O . THR A 1 603 ? -16.257 15.262 18.236 1.00 35.84 603 THR A O 1
ATOM 4652 N N . LEU A 1 604 ? -17.554 13.606 18.953 1.00 32.84 604 LEU A N 1
ATOM 4653 C CA . LEU A 1 604 ? -18.850 14.141 18.504 1.00 32.84 604 LEU A CA 1
ATOM 4654 C C . LEU A 1 604 ? -19.556 14.864 19.684 1.00 32.84 604 LEU A C 1
ATOM 4656 O O . LEU A 1 604 ? -20.746 14.689 19.923 1.00 32.84 604 LEU A O 1
ATOM 4660 N N . GLY A 1 605 ? -18.815 15.657 20.474 1.00 30.39 605 GLY A N 1
ATOM 4661 C CA . GLY A 1 605 ? -19.218 16.041 21.832 1.00 30.39 605 GLY A CA 1
ATOM 4662 C C . GLY A 1 605 ? -18.461 17.226 22.451 1.00 30.39 605 GLY A C 1
ATOM 4663 O O . GLY A 1 605 ? -17.862 17.085 23.504 1.00 30.39 605 GLY A O 1
ATOM 4664 N N . ALA A 1 606 ? -18.557 18.390 21.801 1.00 31.06 606 ALA A N 1
ATOM 4665 C CA . ALA A 1 606 ? -18.537 19.763 22.346 1.00 31.06 606 ALA A CA 1
ATOM 4666 C C . ALA A 1 606 ? -17.301 20.385 23.069 1.00 31.06 606 ALA A C 1
ATOM 4668 O O . ALA A 1 606 ? -17.101 20.224 24.269 1.00 31.06 606 ALA A O 1
ATOM 4669 N N . SER A 1 607 ? -16.747 21.401 22.371 1.00 34.19 607 SER A N 1
ATOM 4670 C CA . SER A 1 607 ? -16.312 22.753 22.829 1.00 34.19 607 SER A CA 1
ATOM 4671 C C . SER A 1 607 ? -15.013 22.892 23.651 1.00 34.19 607 SER A C 1
ATOM 4673 O O . SER A 1 607 ? -14.730 22.090 24.523 1.00 34.19 607 SER A O 1
ATOM 4675 N N . SER A 1 608 ? -14.177 23.933 23.524 1.00 37.34 608 SER A N 1
ATOM 4676 C CA . SER A 1 608 ? -14.122 25.143 22.675 1.00 37.34 608 SER A CA 1
ATOM 4677 C C . SER A 1 608 ? -12.773 25.843 22.923 1.00 37.34 608 SER A C 1
ATOM 4679 O O . SER A 1 608 ? -12.398 26.002 24.087 1.00 37.34 608 SER A O 1
ATOM 4681 N N . SER A 1 609 ? -12.069 26.265 21.862 1.00 36.34 609 SER A N 1
ATOM 4682 C CA . SER A 1 609 ? -11.086 27.388 21.798 1.00 36.34 609 SER A CA 1
ATOM 4683 C C . SER A 1 609 ? -10.127 27.298 20.590 1.00 36.34 609 SER A C 1
ATOM 4685 O O . SER A 1 609 ? -8.991 27.766 20.643 1.00 36.34 609 SER A O 1
ATOM 4687 N N . ALA A 1 610 ? -10.581 26.730 19.469 1.00 34.53 610 ALA A N 1
ATOM 4688 C CA . ALA A 1 610 ? -9.794 26.576 18.242 1.00 34.53 610 ALA A CA 1
ATOM 4689 C C . ALA A 1 610 ? -10.468 27.252 17.030 1.00 34.53 610 ALA A C 1
ATOM 4691 O O . ALA A 1 610 ? -10.310 26.820 15.894 1.00 34.53 610 ALA A O 1
ATOM 4692 N N . ASP A 1 611 ? -11.197 28.344 17.257 1.00 34.09 611 ASP A N 1
ATOM 4693 C CA . ASP A 1 611 ? -12.231 28.835 16.334 1.00 34.09 611 ASP A CA 1
ATOM 4694 C C . ASP A 1 611 ? -11.741 29.428 14.997 1.00 34.09 611 ASP A C 1
ATOM 4696 O O . ASP A 1 611 ? -12.566 29.677 14.135 1.00 34.09 611 ASP A O 1
ATOM 4700 N N . ALA A 1 612 ? -10.437 29.611 14.746 1.00 32.41 612 ALA A N 1
ATOM 4701 C CA . ALA A 1 612 ? -9.943 30.104 13.442 1.00 32.41 612 ALA A CA 1
ATOM 4702 C C . ALA A 1 612 ? -9.336 29.002 12.548 1.00 32.41 612 ALA A C 1
ATOM 4704 O O . ALA A 1 612 ? -9.504 29.010 11.327 1.00 32.41 612 ALA A O 1
ATOM 4705 N N . ALA A 1 613 ? -8.648 28.025 13.149 1.00 35.09 613 ALA A N 1
ATOM 4706 C CA . ALA A 1 613 ? -8.153 26.847 12.433 1.00 35.09 613 ALA A CA 1
ATOM 4707 C C . ALA A 1 613 ? -9.278 25.820 12.232 1.00 35.09 613 ALA A C 1
ATOM 4709 O O . ALA A 1 613 ? -9.364 25.201 11.173 1.00 35.09 613 ALA A O 1
ATOM 4710 N N . VAL A 1 614 ? -10.193 25.717 13.204 1.00 39.19 614 VAL A N 1
ATOM 4711 C CA . VAL A 1 614 ? -11.398 24.894 13.096 1.00 39.19 614 VAL A CA 1
ATOM 4712 C C . VAL A 1 614 ? -12.342 25.458 12.045 1.00 39.19 614 VAL A C 1
ATOM 4714 O O . VAL A 1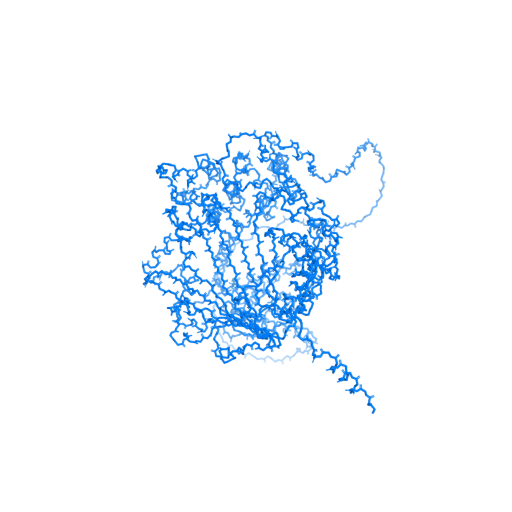 614 ? -12.809 24.677 11.247 1.00 39.19 614 VAL A O 1
ATOM 4717 N N . GLU A 1 615 ? -12.538 26.770 11.886 1.00 29.38 615 GLU A N 1
ATOM 4718 C CA . GLU A 1 615 ? -13.440 27.273 10.828 1.00 29.38 615 GLU A CA 1
ATOM 4719 C C . GLU A 1 615 ? -12.958 26.931 9.400 1.00 29.38 615 GLU A C 1
ATOM 4721 O O . GLU A 1 615 ? -13.766 26.759 8.487 1.00 29.38 615 GLU A O 1
ATOM 4726 N N . THR A 1 616 ? -11.643 26.772 9.207 1.00 33.59 616 THR A N 1
ATOM 4727 C CA . THR A 1 616 ? -11.051 26.356 7.923 1.00 33.59 616 THR A CA 1
ATOM 4728 C C . THR A 1 616 ? -11.129 24.836 7.742 1.00 33.59 616 THR A C 1
ATOM 4730 O O . THR A 1 616 ? -11.543 24.370 6.686 1.00 33.59 616 THR A O 1
ATOM 4733 N N . VAL A 1 617 ? -10.834 24.051 8.784 1.00 33.53 617 VAL A N 1
ATOM 4734 C CA . VAL A 1 617 ? -10.943 22.576 8.767 1.00 33.53 617 VAL A CA 1
ATOM 4735 C C . VAL A 1 617 ? -12.406 22.100 8.736 1.00 33.53 617 VAL A C 1
ATOM 4737 O O . VAL A 1 617 ? -12.726 21.104 8.101 1.00 33.53 617 VAL A O 1
ATOM 4740 N N . GLN A 1 618 ? -13.322 22.849 9.339 1.00 32.91 618 GLN A N 1
ATOM 4741 C CA . GLN A 1 618 ? -14.755 22.566 9.397 1.00 32.91 618 GLN A CA 1
ATOM 4742 C C . GLN A 1 618 ? -15.436 22.960 8.077 1.00 32.91 618 GLN A C 1
ATOM 4744 O O . GLN A 1 618 ? -16.279 22.214 7.593 1.00 32.91 618 GLN A O 1
ATOM 4749 N N . LYS A 1 619 ? -14.974 24.024 7.393 1.00 34.12 619 LYS A N 1
ATOM 4750 C CA . LYS A 1 619 ? -15.306 24.260 5.972 1.00 34.12 619 LYS A CA 1
ATOM 4751 C C . LYS A 1 619 ? -14.717 23.194 5.038 1.00 34.12 619 LYS A C 1
ATOM 4753 O O . LYS A 1 619 ? -15.370 22.843 4.062 1.00 34.12 619 LYS A O 1
ATOM 4758 N N . MET A 1 620 ? -13.541 22.639 5.350 1.00 34.06 620 MET A N 1
ATOM 4759 C CA . MET A 1 620 ? -12.959 21.489 4.634 1.00 34.06 620 MET A CA 1
ATOM 4760 C C . MET A 1 620 ? -13.702 20.160 4.899 1.00 34.06 620 MET A C 1
ATOM 4762 O O . MET A 1 620 ? -13.626 19.260 4.066 1.00 34.06 620 MET A O 1
ATOM 4766 N N . GLN A 1 621 ? -14.426 20.031 6.019 1.00 39.59 621 GLN A N 1
ATOM 4767 C CA . GLN A 1 621 ? -15.229 18.852 6.396 1.00 39.59 621 GLN A CA 1
ATOM 4768 C C . GLN A 1 621 ? -16.704 18.926 5.965 1.00 39.59 621 GLN A C 1
ATOM 4770 O O . GLN A 1 621 ? -17.407 17.921 6.024 1.00 39.59 621 GLN A O 1
ATOM 4775 N N . GLU A 1 622 ? -17.207 20.079 5.516 1.00 45.16 622 GLU A N 1
ATOM 4776 C CA . GLU A 1 622 ? -18.607 20.199 5.078 1.00 45.16 622 GLU A CA 1
ATOM 4777 C C . GLU A 1 622 ? -18.888 19.573 3.697 1.00 45.16 622 GLU A C 1
ATOM 4779 O O . GLU A 1 622 ? -20.057 19.416 3.325 1.00 45.16 622 GLU A O 1
ATOM 4784 N N . GLN A 1 623 ? -17.858 19.199 2.931 1.00 52.41 623 GLN A N 1
ATOM 4785 C CA . GLN A 1 623 ? -18.005 18.502 1.649 1.00 52.41 623 GLN A CA 1
ATOM 4786 C C . GLN A 1 623 ? -17.688 17.014 1.806 1.00 52.41 623 GLN A C 1
ATOM 4788 O O . GLN A 1 623 ? -16.525 16.610 1.842 1.00 52.41 623 GLN A O 1
ATOM 4793 N N . LYS A 1 624 ? -18.755 16.214 1.890 1.00 60.75 624 LYS A N 1
ATOM 4794 C CA . LYS A 1 624 ? -18.687 14.752 1.907 1.00 60.75 624 LYS A CA 1
ATOM 4795 C C . LYS A 1 624 ? -18.270 14.209 0.539 1.00 60.75 624 LYS A C 1
ATOM 4797 O O . LYS A 1 624 ? -18.682 14.757 -0.487 1.00 60.75 624 LYS A O 1
ATOM 4802 N N . THR A 1 625 ? -17.474 13.144 0.521 1.00 69.81 625 THR A N 1
ATOM 4803 C CA . THR A 1 625 ? -17.157 12.404 -0.711 1.00 69.81 625 THR A CA 1
ATOM 4804 C C . THR A 1 625 ? -18.404 11.706 -1.263 1.00 69.81 625 THR A C 1
ATOM 4806 O O . THR A 1 625 ? -19.423 11.583 -0.581 1.00 69.81 625 THR A O 1
ATOM 4809 N N . ALA A 1 626 ? -18.345 11.242 -2.515 1.00 70.25 626 ALA A N 1
ATOM 4810 C CA . ALA A 1 626 ? -19.450 10.483 -3.098 1.00 70.25 626 ALA A CA 1
ATOM 4811 C C . ALA A 1 626 ? -19.737 9.194 -2.309 1.00 70.25 626 ALA A C 1
ATOM 4813 O O . ALA A 1 626 ? -20.902 8.867 -2.109 1.00 70.25 626 ALA A O 1
ATOM 4814 N N . ASP A 1 627 ? -18.702 8.515 -1.807 1.00 74.38 627 ASP A N 1
ATOM 4815 C CA . ASP A 1 627 ? -18.863 7.295 -1.008 1.00 74.38 627 ASP A CA 1
ATOM 4816 C C . ASP A 1 627 ? -19.459 7.599 0.370 1.00 74.38 627 ASP A C 1
ATOM 4818 O O . ASP A 1 627 ? -20.441 6.975 0.755 1.00 74.38 627 ASP A O 1
ATOM 4822 N N . GLU A 1 628 ? -18.986 8.645 1.057 1.00 78.50 628 GLU A N 1
ATOM 4823 C CA . GLU A 1 628 ? -19.570 9.098 2.331 1.00 78.50 628 GLU A CA 1
ATOM 4824 C C . GLU A 1 628 ? -21.053 9.490 2.184 1.00 78.50 628 GLU A C 1
ATOM 4826 O O . GLU A 1 628 ? -21.863 9.269 3.089 1.00 78.50 628 GLU A O 1
ATOM 4831 N N . LEU A 1 629 ? -21.433 10.075 1.042 1.00 79.56 629 LEU A N 1
ATOM 4832 C CA . LEU A 1 629 ? -22.828 10.394 0.732 1.00 79.56 629 LEU A CA 1
ATOM 4833 C C . LEU A 1 629 ? -23.653 9.141 0.427 1.00 79.56 629 LEU A C 1
ATOM 4835 O O . LEU A 1 629 ? -24.796 9.061 0.873 1.00 79.56 629 LEU A O 1
ATOM 4839 N N . LEU A 1 630 ? -23.104 8.167 -0.304 1.00 84.62 630 LEU A N 1
ATOM 4840 C CA . LEU A 1 630 ? -23.780 6.896 -0.574 1.00 84.62 630 LEU A CA 1
ATOM 4841 C C . LEU A 1 630 ? -24.000 6.095 0.716 1.00 84.62 630 LEU A C 1
ATOM 4843 O O . LEU A 1 630 ? -25.120 5.633 0.933 1.00 84.62 630 LEU A O 1
ATOM 4847 N N . SER A 1 631 ? -23.003 6.016 1.602 1.00 86.31 631 SER A N 1
ATOM 4848 C CA . SER A 1 631 ? -23.134 5.391 2.926 1.00 86.31 631 SER A CA 1
ATOM 4849 C C . SER A 1 631 ? -24.171 6.108 3.792 1.00 86.31 631 SER A C 1
ATOM 4851 O O . SER A 1 631 ? -25.026 5.465 4.397 1.00 86.31 631 SER A O 1
ATOM 4853 N N . GLN A 1 632 ? -24.190 7.448 3.803 1.00 84.56 632 GLN A N 1
ATOM 4854 C CA . GLN A 1 632 ? -25.235 8.184 4.524 1.00 84.56 632 GLN A CA 1
ATOM 4855 C C . GLN A 1 632 ? -26.633 7.871 3.969 1.00 84.56 632 GLN A C 1
ATOM 4857 O O . GLN A 1 632 ? -27.569 7.643 4.734 1.00 84.56 632 GLN A O 1
ATOM 4862 N N . ILE A 1 633 ? -26.788 7.848 2.642 1.00 85.69 633 ILE A N 1
ATOM 4863 C CA . ILE A 1 633 ? -28.061 7.504 1.999 1.00 85.69 633 ILE A CA 1
ATOM 4864 C C . ILE A 1 633 ? -28.469 6.071 2.345 1.00 85.69 633 ILE A C 1
ATOM 4866 O O . ILE A 1 633 ? -29.660 5.829 2.559 1.00 85.69 633 ILE A O 1
ATOM 4870 N N . ALA A 1 634 ? -27.514 5.143 2.420 1.00 89.69 634 ALA A N 1
ATOM 4871 C CA . ALA A 1 634 ? -27.760 3.768 2.828 1.00 89.69 634 ALA A CA 1
ATOM 4872 C C . ALA A 1 634 ? -28.350 3.722 4.246 1.00 89.69 634 ALA A C 1
ATOM 4874 O O . ALA A 1 634 ? -29.470 3.237 4.433 1.00 89.69 634 ALA A O 1
ATOM 4875 N N . LEU A 1 635 ? -27.664 4.331 5.216 1.00 88.94 635 LEU A N 1
ATOM 4876 C CA . LEU A 1 635 ? -28.111 4.392 6.607 1.00 88.94 635 LEU A CA 1
ATOM 4877 C C . LEU A 1 635 ? -29.486 5.066 6.742 1.00 88.94 635 LEU A C 1
ATOM 4879 O O . LEU A 1 635 ? -30.406 4.489 7.321 1.00 88.94 635 LEU A O 1
ATOM 4883 N N . ASP A 1 636 ? -29.675 6.246 6.148 1.00 86.06 636 ASP A N 1
ATOM 4884 C CA . ASP A 1 636 ? -30.942 6.987 6.211 1.00 86.06 636 ASP A CA 1
ATOM 4885 C C . ASP A 1 636 ? -32.104 6.204 5.581 1.00 86.06 636 ASP A C 1
ATOM 4887 O O . ASP A 1 636 ? -33.249 6.274 6.042 1.00 86.06 636 ASP A O 1
ATOM 4891 N N . THR A 1 637 ? -31.838 5.479 4.491 1.00 87.19 637 THR A N 1
ATOM 4892 C CA . THR A 1 637 ? -32.844 4.645 3.822 1.00 87.19 637 THR A CA 1
ATOM 4893 C C . THR A 1 637 ? -33.189 3.437 4.679 1.00 87.19 637 THR A C 1
ATOM 4895 O O . THR A 1 637 ? -34.375 3.118 4.828 1.00 87.19 637 THR A O 1
ATOM 4898 N N . TYR A 1 638 ? -32.188 2.812 5.299 1.00 89.88 638 TYR A N 1
ATOM 4899 C CA . TYR A 1 638 ? -32.397 1.689 6.200 1.00 89.88 638 TYR A CA 1
ATOM 4900 C C . TYR A 1 638 ? -33.229 2.109 7.414 1.00 89.88 638 TYR A C 1
ATOM 4902 O O . TYR A 1 638 ? -34.285 1.533 7.656 1.00 89.88 638 TYR A O 1
ATOM 4910 N N . GLN A 1 639 ? -32.861 3.199 8.091 1.00 86.75 639 GLN A N 1
ATOM 4911 C CA . GLN A 1 639 ? -33.601 3.732 9.242 1.00 86.75 639 GLN A CA 1
ATOM 4912 C C . GLN A 1 639 ? -35.071 4.055 8.927 1.00 86.75 639 GLN A C 1
ATOM 4914 O O . GLN A 1 639 ? -35.948 3.890 9.774 1.00 86.75 639 GLN A O 1
ATOM 4919 N N . LYS A 1 640 ? -35.364 4.521 7.706 1.00 86.19 640 LYS A N 1
ATOM 4920 C CA . LYS A 1 640 ? -36.733 4.862 7.280 1.00 86.19 640 LYS A CA 1
ATOM 4921 C C . LYS A 1 640 ? -37.560 3.651 6.866 1.00 86.19 640 LYS A C 1
ATOM 4923 O O . LYS A 1 640 ? -38.787 3.705 6.950 1.00 86.19 640 LYS A O 1
ATOM 4928 N N . THR A 1 641 ? -36.924 2.617 6.321 1.00 87.12 641 THR A N 1
ATOM 4929 C CA . THR A 1 641 ? -37.630 1.520 5.642 1.00 87.12 641 THR A CA 1
ATOM 4930 C C . THR A 1 641 ? -37.526 0.175 6.340 1.00 87.12 641 THR A C 1
ATOM 4932 O O . THR A 1 641 ? -38.336 -0.696 6.016 1.00 87.12 641 THR A O 1
ATOM 4935 N N . ASP A 1 642 ? -36.566 0.029 7.254 1.00 86.81 642 ASP A N 1
ATOM 4936 C CA . ASP A 1 642 ? -36.195 -1.206 7.947 1.00 86.81 642 ASP A CA 1
ATOM 4937 C C . ASP A 1 642 ? -36.037 -2.392 6.982 1.00 86.81 642 ASP A C 1
ATOM 4939 O O . ASP A 1 642 ? -36.574 -3.479 7.180 1.00 86.81 642 ASP A O 1
ATOM 4943 N N . SER A 1 643 ? -35.416 -2.136 5.825 1.00 88.56 643 SER A N 1
ATOM 4944 C CA . SER A 1 643 ? -35.381 -3.087 4.718 1.00 88.56 643 SER A CA 1
ATOM 4945 C C . SER A 1 643 ? -34.068 -2.996 3.962 1.00 88.56 643 SER A C 1
ATOM 4947 O O . SER A 1 643 ? -33.871 -2.089 3.151 1.00 88.56 643 SER A O 1
ATOM 4949 N N . TRP A 1 644 ? -33.217 -4.002 4.163 1.00 91.62 644 TRP A N 1
ATOM 4950 C CA . TRP A 1 644 ? -31.934 -4.114 3.473 1.00 91.62 644 TRP A CA 1
ATOM 4951 C C . TRP A 1 644 ? -32.110 -4.103 1.949 1.00 91.62 644 TRP A C 1
ATOM 4953 O O . TRP A 1 644 ? -31.447 -3.336 1.262 1.00 91.62 644 TRP A O 1
ATOM 4963 N N . LEU A 1 645 ? -33.101 -4.836 1.419 1.00 91.50 645 LEU A N 1
ATOM 4964 C CA . LEU A 1 645 ? -33.432 -4.843 -0.015 1.00 91.50 645 LEU A CA 1
ATOM 4965 C C . LEU A 1 645 ? -33.685 -3.431 -0.572 1.00 91.50 645 LEU A C 1
ATOM 4967 O O . LEU A 1 645 ? -33.161 -3.075 -1.626 1.00 91.50 645 LEU A O 1
ATOM 4971 N N . LYS A 1 646 ? -34.479 -2.608 0.125 1.00 90.31 646 LYS A N 1
ATOM 4972 C CA . LYS A 1 646 ? -34.781 -1.241 -0.333 1.00 90.31 646 LYS A CA 1
ATOM 4973 C C . LYS A 1 646 ? -33.562 -0.332 -0.234 1.00 90.31 646 LYS A C 1
ATOM 4975 O O . LYS A 1 646 ? -33.374 0.514 -1.106 1.00 90.31 646 LYS A O 1
ATOM 4980 N N . THR A 1 647 ? -32.746 -0.511 0.801 1.00 91.81 647 THR A N 1
ATOM 4981 C CA . THR A 1 647 ? -31.482 0.207 0.967 1.00 91.81 647 THR A CA 1
ATOM 4982 C C . THR A 1 647 ? -30.508 -0.131 -0.156 1.00 91.81 647 THR A C 1
ATOM 4984 O O . THR A 1 647 ? -30.011 0.774 -0.823 1.00 91.81 647 THR A O 1
ATOM 4987 N N . TYR A 1 648 ? -30.328 -1.418 -0.449 1.00 93.00 648 TYR A N 1
ATOM 4988 C CA . TYR A 1 648 ? -29.497 -1.896 -1.545 1.00 93.00 648 TYR A CA 1
ATOM 4989 C C . TYR A 1 648 ? -29.953 -1.341 -2.893 1.00 93.00 648 TYR A C 1
ATOM 4991 O O . TYR A 1 648 ? -29.153 -0.762 -3.623 1.00 93.00 648 TYR A O 1
ATOM 4999 N N . GLN A 1 649 ? -31.251 -1.413 -3.206 1.00 91.25 649 GLN A N 1
ATOM 5000 C CA . GLN A 1 649 ? -31.801 -0.832 -4.436 1.00 91.25 649 GLN A CA 1
ATOM 5001 C C . GLN A 1 649 ? -31.545 0.679 -4.541 1.00 91.25 649 GLN A C 1
ATOM 5003 O O . GLN A 1 649 ? -31.230 1.183 -5.624 1.00 91.25 649 GLN A O 1
ATOM 5008 N N . ALA A 1 650 ? -31.648 1.401 -3.422 1.00 88.69 650 ALA A N 1
ATOM 5009 C CA . ALA A 1 650 ? -31.415 2.836 -3.390 1.00 88.69 650 ALA A CA 1
ATOM 5010 C C . ALA A 1 650 ? -29.959 3.202 -3.693 1.00 88.69 650 ALA A C 1
ATOM 5012 O O . ALA A 1 650 ? -29.715 4.066 -4.542 1.00 88.69 650 ALA A O 1
ATOM 5013 N N . VAL A 1 651 ? -29.014 2.521 -3.043 1.00 91.69 651 VAL A N 1
ATOM 5014 C CA . VAL A 1 651 ? -27.576 2.726 -3.250 1.00 91.69 651 VAL A CA 1
ATOM 5015 C C . VAL A 1 651 ? -27.165 2.259 -4.643 1.00 91.69 651 VAL A C 1
ATOM 5017 O O . VAL A 1 651 ? -26.476 2.998 -5.336 1.00 91.69 651 VAL A O 1
ATOM 5020 N N . PHE A 1 652 ? -27.653 1.107 -5.111 1.00 90.31 652 PHE A N 1
ATOM 5021 C CA . PHE A 1 652 ? -27.333 0.560 -6.433 1.00 90.31 652 PHE A CA 1
ATOM 5022 C C . PHE A 1 652 ? -27.686 1.531 -7.562 1.00 90.31 652 PHE A C 1
ATOM 5024 O O . PHE A 1 652 ? -26.859 1.824 -8.427 1.00 90.31 652 PHE A O 1
ATOM 5031 N N . GLY A 1 653 ? -28.906 2.080 -7.543 1.00 86.00 653 GLY A N 1
ATOM 5032 C CA . GLY A 1 653 ? -29.348 3.033 -8.560 1.00 86.00 653 GLY A CA 1
ATOM 5033 C C . GLY A 1 653 ? -28.500 4.307 -8.589 1.00 86.00 653 GLY A C 1
ATOM 5034 O O . GLY A 1 653 ? -28.228 4.834 -9.667 1.00 86.00 653 GLY A O 1
ATOM 5035 N N . LEU A 1 654 ? -28.051 4.785 -7.423 1.00 84.38 654 LEU A N 1
ATOM 5036 C CA . LEU A 1 654 ? -27.183 5.959 -7.316 1.00 84.38 654 LEU A CA 1
ATOM 5037 C C . LEU A 1 654 ? -25.745 5.650 -7.724 1.00 84.38 654 LEU A C 1
ATOM 5039 O O . LEU A 1 654 ? -25.166 6.389 -8.512 1.00 84.38 654 LEU A O 1
ATOM 5043 N N . TYR A 1 655 ? -25.196 4.531 -7.269 1.00 85.69 655 TYR A N 1
ATOM 5044 C CA . TYR A 1 655 ? -23.870 4.065 -7.653 1.00 85.69 655 TYR A CA 1
ATOM 5045 C C . TYR A 1 655 ? -23.756 3.932 -9.181 1.00 85.69 655 TYR A C 1
ATOM 5047 O O . TYR A 1 655 ? -22.775 4.382 -9.772 1.00 85.69 655 TYR A O 1
ATOM 5055 N N . ALA A 1 656 ? -24.801 3.423 -9.845 1.00 82.62 656 ALA A N 1
ATOM 5056 C CA . ALA A 1 656 ? -24.836 3.262 -11.300 1.00 82.62 656 ALA A CA 1
ATOM 5057 C C . ALA A 1 656 ? -24.713 4.602 -12.034 1.00 82.62 656 ALA A C 1
ATOM 5059 O O . ALA A 1 656 ? -24.036 4.698 -13.049 1.00 82.62 656 ALA A O 1
ATOM 5060 N N . VAL A 1 657 ? -25.360 5.655 -11.534 1.00 76.06 657 VAL A N 1
ATOM 5061 C CA . VAL A 1 657 ? -25.349 6.974 -12.189 1.00 76.06 657 VAL A CA 1
ATOM 5062 C C . VAL A 1 657 ? -24.191 7.864 -11.737 1.00 76.06 657 VAL A C 1
ATOM 5064 O O . VAL A 1 657 ? -23.885 8.831 -12.429 1.00 76.06 657 VAL A O 1
ATOM 5067 N N . VAL A 1 658 ? -23.554 7.556 -10.603 1.00 74.31 658 VAL A N 1
ATOM 5068 C CA . VAL A 1 658 ? -22.437 8.326 -10.034 1.00 74.31 658 VAL A CA 1
ATOM 5069 C C . VAL A 1 658 ? -21.082 7.732 -10.419 1.00 74.31 658 VAL A C 1
ATOM 5071 O O . VAL A 1 658 ? -20.256 8.435 -10.991 1.00 74.31 658 VAL A O 1
ATOM 5074 N N . LYS A 1 659 ? -20.865 6.442 -10.144 1.00 73.50 659 LYS A N 1
ATOM 5075 C CA . LYS A 1 659 ? -19.571 5.758 -10.308 1.00 73.50 659 LYS A CA 1
ATOM 5076 C C . LYS A 1 659 ? -19.446 5.015 -11.640 1.00 73.50 659 LYS A C 1
ATOM 5078 O O . LYS A 1 659 ? -18.349 4.846 -12.155 1.00 73.50 659 LYS A O 1
ATOM 5083 N N . GLN A 1 660 ? -20.567 4.580 -12.218 1.00 72.25 660 GLN A N 1
ATOM 5084 C CA . GLN A 1 660 ? -20.616 3.753 -13.433 1.00 72.25 660 GLN A CA 1
ATOM 5085 C C . GLN A 1 660 ? -21.460 4.419 -14.528 1.00 72.25 660 GLN A C 1
ATOM 5087 O O . GLN A 1 660 ? -22.368 3.810 -15.087 1.00 72.25 660 GLN A O 1
ATOM 5092 N N . THR A 1 661 ? -21.185 5.693 -14.825 1.00 67.31 661 THR A N 1
ATOM 5093 C CA . THR A 1 661 ? -22.082 6.564 -15.617 1.00 67.31 661 THR A CA 1
ATOM 5094 C C . THR A 1 661 ? -22.549 5.979 -16.960 1.00 67.31 661 THR A C 1
ATOM 5096 O O . THR A 1 661 ? -23.668 6.267 -17.384 1.00 67.31 661 THR A O 1
ATOM 5099 N N . GLU A 1 662 ? -21.758 5.118 -17.606 1.00 70.44 662 GLU A N 1
ATOM 5100 C CA . GLU A 1 662 ? -22.156 4.399 -18.824 1.00 70.44 662 GLU A CA 1
ATOM 5101 C C . GLU A 1 662 ? -23.337 3.441 -18.584 1.00 70.44 662 GLU A C 1
ATOM 5103 O O . GLU A 1 662 ? -24.295 3.430 -19.358 1.00 70.44 662 GLU A O 1
ATOM 5108 N N . LEU A 1 663 ? -23.369 2.731 -17.451 1.00 72.06 663 LEU A N 1
ATOM 5109 C CA . LEU A 1 663 ? -24.525 1.924 -17.041 1.00 72.06 663 LEU A CA 1
ATOM 5110 C C . LEU A 1 663 ? -25.772 2.792 -16.855 1.00 72.06 663 LEU A C 1
ATOM 5112 O O . LEU A 1 663 ? -26.847 2.447 -17.349 1.00 72.06 663 LEU A O 1
ATOM 5116 N N . GLY A 1 664 ? -25.622 3.945 -16.196 1.00 69.62 664 GLY A N 1
ATOM 5117 C CA . GLY A 1 664 ? -26.705 4.912 -16.000 1.00 69.62 664 GLY A CA 1
ATOM 5118 C C . GLY A 1 664 ? -27.247 5.526 -17.299 1.00 69.62 664 GLY A C 1
ATOM 5119 O O . GLY A 1 664 ? -28.399 5.962 -17.345 1.00 69.62 664 GLY A O 1
ATOM 5120 N N . LYS A 1 665 ? -26.443 5.560 -18.370 1.00 75.06 665 LYS A N 1
ATOM 5121 C CA . LYS A 1 665 ? -26.868 5.996 -19.712 1.00 75.06 665 LYS A CA 1
ATOM 5122 C C . LYS A 1 665 ? -27.603 4.896 -20.479 1.00 75.06 665 LYS A C 1
ATOM 5124 O O . LYS A 1 665 ? -28.524 5.210 -21.233 1.00 75.06 665 LYS A O 1
ATOM 5129 N N . HIS A 1 666 ? -27.206 3.637 -20.300 1.00 79.44 666 HIS A N 1
ATOM 5130 C CA . HIS A 1 666 ? -27.724 2.509 -21.075 1.00 79.44 666 HIS A CA 1
ATOM 5131 C C . HIS A 1 666 ? -28.973 1.851 -20.477 1.00 79.44 666 HIS A C 1
ATOM 5133 O O . HIS A 1 666 ? -29.829 1.387 -21.235 1.00 79.44 666 HIS A O 1
ATOM 5139 N N . TYR A 1 667 ? -29.122 1.853 -19.152 1.00 84.06 667 TYR A N 1
ATOM 5140 C CA . TYR A 1 667 ? -30.291 1.298 -18.471 1.00 84.06 667 TYR A CA 1
ATOM 5141 C C . TYR A 1 667 ? -31.199 2.396 -17.931 1.00 84.06 667 TYR A C 1
ATOM 5143 O O . TYR A 1 667 ? -30.760 3.392 -17.358 1.00 84.06 667 TYR A O 1
ATOM 5151 N N . THR A 1 668 ? -32.507 2.202 -18.073 1.00 84.88 668 THR A N 1
ATOM 5152 C CA . THR A 1 668 ? -33.476 3.064 -17.394 1.00 84.88 668 THR A CA 1
ATOM 5153 C C . THR A 1 668 ? -33.425 2.837 -15.884 1.00 84.88 668 THR A C 1
ATOM 5155 O O . THR A 1 668 ? -33.104 1.748 -15.417 1.00 84.88 668 THR A O 1
ATOM 5158 N N . ALA A 1 669 ? -33.839 3.829 -15.093 1.00 80.88 669 ALA A N 1
ATOM 5159 C CA . ALA A 1 669 ? -33.912 3.678 -13.637 1.00 80.88 669 ALA A CA 1
ATOM 5160 C C . ALA A 1 669 ? -34.808 2.499 -13.189 1.00 80.88 669 ALA A C 1
ATOM 5162 O O . ALA A 1 669 ? -34.565 1.902 -12.146 1.00 80.88 669 ALA A O 1
ATOM 5163 N N . ALA A 1 670 ? -35.822 2.135 -13.985 1.00 85.88 670 ALA A N 1
ATOM 5164 C CA . ALA A 1 670 ? -36.639 0.949 -13.732 1.00 85.88 670 ALA A CA 1
ATOM 5165 C C . ALA A 1 670 ? -35.864 -0.355 -13.989 1.00 85.88 670 ALA A C 1
ATOM 5167 O O . ALA A 1 670 ? -35.922 -1.260 -13.165 1.00 85.88 670 ALA A O 1
ATOM 5168 N N . GLU A 1 671 ? -35.113 -0.437 -15.093 1.00 88.94 671 GLU A N 1
ATOM 5169 C CA . GLU A 1 671 ? -34.246 -1.586 -15.394 1.00 88.94 671 GLU A CA 1
ATOM 5170 C C . GLU A 1 671 ? -33.128 -1.722 -14.345 1.00 88.94 671 GLU A C 1
ATOM 5172 O O . GLU A 1 671 ? -32.906 -2.822 -13.853 1.00 88.94 671 GLU A O 1
ATOM 5177 N N . LEU A 1 672 ? -32.503 -0.618 -13.913 1.00 88.44 672 LEU A N 1
ATOM 5178 C CA . LEU A 1 672 ? -31.519 -0.625 -12.820 1.00 88.44 672 LEU A CA 1
ATOM 5179 C C . LEU A 1 672 ? -32.114 -1.135 -11.503 1.00 88.44 672 LEU A C 1
ATOM 5181 O O . LEU A 1 672 ? -31.453 -1.875 -10.785 1.00 88.44 672 LEU A O 1
ATOM 5185 N N . ASN A 1 673 ? -33.363 -0.783 -11.191 1.00 88.50 673 ASN A N 1
ATOM 5186 C CA . ASN A 1 673 ? -34.031 -1.271 -9.986 1.00 88.50 673 ASN A CA 1
ATOM 5187 C C . ASN A 1 673 ? -34.377 -2.769 -10.062 1.00 88.50 673 ASN A C 1
ATOM 5189 O O . ASN A 1 673 ? -34.326 -3.457 -9.047 1.00 88.50 673 ASN A O 1
ATOM 5193 N N . GLU A 1 674 ? -34.742 -3.278 -11.244 1.00 91.75 674 GLU A N 1
ATOM 5194 C CA . GLU A 1 674 ? -34.939 -4.718 -11.472 1.00 91.75 674 GLU A CA 1
ATOM 5195 C C . GLU A 1 674 ? -33.623 -5.494 -11.320 1.00 91.75 674 GLU A C 1
ATOM 5197 O O . GLU A 1 674 ? -33.607 -6.539 -10.675 1.00 91.75 674 GLU A O 1
ATOM 5202 N N . ILE A 1 675 ? -32.523 -4.969 -11.874 1.00 91.06 675 ILE A N 1
ATOM 5203 C CA . ILE A 1 675 ? -31.177 -5.544 -11.725 1.00 91.06 675 ILE A CA 1
ATOM 5204 C C . ILE A 1 675 ? -30.778 -5.548 -10.247 1.00 91.06 675 ILE A C 1
ATOM 5206 O O . ILE A 1 675 ? -30.389 -6.585 -9.725 1.00 91.06 675 ILE A O 1
ATOM 5210 N N . ALA A 1 676 ? -30.968 -4.428 -9.546 1.00 91.50 676 ALA A N 1
ATOM 5211 C CA . ALA A 1 676 ? -30.680 -4.321 -8.121 1.00 91.50 676 ALA A CA 1
ATOM 5212 C C . ALA A 1 676 ? -31.518 -5.282 -7.259 1.00 91.50 676 ALA A C 1
ATOM 5214 O O . ALA A 1 676 ? -31.013 -5.791 -6.266 1.00 91.50 676 ALA A O 1
ATOM 5215 N N . GLU A 1 677 ? -32.785 -5.541 -7.621 1.00 92.00 677 GLU A N 1
ATOM 5216 C CA . GLU A 1 677 ? -33.645 -6.529 -6.943 1.00 92.00 677 GLU A CA 1
ATOM 5217 C C . GLU A 1 677 ? -33.035 -7.932 -7.035 1.00 92.00 677 GLU A C 1
ATOM 5219 O O . GLU A 1 677 ? -32.935 -8.631 -6.031 1.00 92.00 677 GLU A O 1
ATOM 5224 N N . LEU A 1 678 ? -32.592 -8.322 -8.233 1.00 92.12 678 LEU A N 1
ATOM 5225 C CA . LEU A 1 678 ? -31.938 -9.607 -8.467 1.00 92.12 678 LEU A CA 1
ATOM 5226 C C . LEU A 1 678 ? -30.592 -9.697 -7.738 1.00 92.12 678 LEU A C 1
ATOM 5228 O O . LEU A 1 678 ? -30.348 -10.683 -7.048 1.00 92.12 678 LEU A O 1
ATOM 5232 N N . SER A 1 679 ? -29.751 -8.664 -7.842 1.00 90.94 679 SER A N 1
ATOM 5233 C CA . SER A 1 679 ? -28.450 -8.607 -7.166 1.00 90.94 679 SER A CA 1
ATOM 5234 C C . SER A 1 679 ? -28.584 -8.654 -5.645 1.00 90.94 679 SER A C 1
ATOM 5236 O O . SER A 1 679 ? -27.817 -9.353 -4.997 1.00 90.94 679 SER A O 1
ATOM 5238 N N . ALA A 1 680 ? -29.585 -7.992 -5.062 1.00 91.94 680 ALA A N 1
ATOM 5239 C CA . ALA A 1 680 ? -29.820 -8.036 -3.621 1.00 91.94 680 ALA A CA 1
ATOM 5240 C C . ALA A 1 680 ? -30.072 -9.466 -3.115 1.00 91.94 680 ALA A C 1
ATOM 5242 O O . ALA A 1 680 ? -29.470 -9.876 -2.131 1.00 91.94 680 ALA A O 1
ATOM 5243 N N . TYR A 1 681 ? -30.924 -10.235 -3.804 1.00 90.94 681 TYR A N 1
ATOM 5244 C CA . TYR A 1 681 ? -31.193 -11.635 -3.450 1.00 90.94 681 TYR A CA 1
ATOM 5245 C C . TYR A 1 681 ? -30.026 -12.584 -3.740 1.00 90.94 681 TYR A C 1
ATOM 5247 O O . TYR A 1 681 ? -30.009 -13.691 -3.207 1.00 90.94 681 TYR A O 1
ATOM 5255 N N . HIS A 1 682 ? -29.092 -12.181 -4.601 1.00 89.00 682 HIS A N 1
ATOM 5256 C CA . HIS A 1 682 ? -27.865 -12.929 -4.848 1.00 89.00 682 HIS A CA 1
ATOM 5257 C C . HIS A 1 682 ? -26.815 -12.673 -3.756 1.00 89.00 682 HIS A C 1
ATOM 5259 O O . HIS A 1 682 ? -26.205 -13.618 -3.279 1.00 89.00 682 HIS A O 1
ATOM 5265 N N . PHE A 1 683 ? -26.633 -11.416 -3.339 1.00 87.56 683 PHE A N 1
ATOM 5266 C CA . PHE A 1 683 ? -25.569 -11.010 -2.415 1.00 87.56 683 PHE A CA 1
ATOM 5267 C C . PHE A 1 683 ? -25.948 -11.040 -0.928 1.00 87.56 683 PHE A C 1
ATOM 5269 O O . PHE A 1 683 ? -25.069 -10.864 -0.088 1.00 87.56 683 PHE A O 1
ATOM 5276 N N . ASN A 1 684 ? -27.223 -11.219 -0.584 1.00 86.38 684 ASN A N 1
ATOM 5277 C CA . ASN A 1 684 ? -27.671 -11.326 0.802 1.00 86.38 684 ASN A CA 1
ATOM 5278 C C . ASN A 1 684 ? -28.531 -12.583 0.983 1.00 86.38 684 ASN A C 1
ATOM 5280 O O . ASN A 1 684 ? -29.688 -12.633 0.554 1.00 86.38 684 ASN A O 1
ATOM 5284 N N . GLU A 1 685 ? -27.941 -13.592 1.621 1.00 79.50 685 GLU A N 1
ATOM 5285 C CA . GLU A 1 685 ? -28.559 -14.898 1.852 1.00 79.50 685 GLU A CA 1
ATOM 5286 C C . GLU A 1 685 ? -29.652 -14.862 2.930 1.00 79.50 685 GLU A C 1
ATOM 5288 O O . GLU A 1 685 ? -30.616 -15.628 2.849 1.00 79.50 685 GLU A O 1
ATOM 5293 N N . ASP A 1 686 ? -29.566 -13.910 3.865 1.00 81.19 686 ASP A N 1
ATOM 5294 C CA . ASP A 1 686 ? -30.517 -13.721 4.968 1.00 81.19 686 ASP A CA 1
ATOM 5295 C C . ASP A 1 686 ? -31.847 -13.105 4.506 1.00 81.19 686 ASP A C 1
ATOM 5297 O O . ASP A 1 686 ? -32.862 -13.121 5.217 1.00 81.19 686 ASP A O 1
ATOM 5301 N N . LEU A 1 687 ? -31.894 -12.565 3.283 1.00 85.69 687 LEU A N 1
ATOM 5302 C CA . LEU A 1 687 ? -33.136 -12.076 2.702 1.00 85.69 687 LEU A CA 1
ATOM 5303 C C . LEU A 1 687 ? -34.108 -13.229 2.450 1.00 85.69 687 LEU A C 1
ATOM 5305 O O . LEU A 1 687 ? -33.887 -14.126 1.635 1.00 85.69 687 LEU A O 1
ATOM 5309 N N . SER A 1 688 ? -35.290 -13.124 3.058 1.00 83.62 688 SER A N 1
ATOM 5310 C CA . SER A 1 688 ? -36.401 -14.040 2.800 1.00 83.62 688 SER A CA 1
ATOM 5311 C C . SER A 1 688 ? -36.726 -14.120 1.303 1.00 83.62 688 SER A C 1
ATOM 5313 O O . SER A 1 688 ? -37.275 -13.179 0.715 1.00 83.62 688 SER A O 1
ATOM 5315 N N . LYS A 1 689 ? -36.416 -15.271 0.692 1.00 83.31 689 LYS A N 1
ATOM 5316 C CA . LYS A 1 689 ? -36.618 -15.503 -0.743 1.00 83.31 689 LYS A CA 1
ATOM 5317 C C . LYS A 1 689 ? -38.109 -15.414 -1.109 1.00 83.31 689 LYS A C 1
ATOM 5319 O O . LYS A 1 689 ? -38.957 -15.978 -0.404 1.00 83.31 689 LYS A O 1
ATOM 5324 N N . PRO A 1 690 ? -38.462 -14.724 -2.210 1.00 86.81 690 PRO A N 1
ATOM 5325 C CA . PRO A 1 690 ? -39.849 -14.575 -2.622 1.00 86.81 690 PRO A CA 1
ATOM 5326 C C . PRO A 1 690 ? -40.461 -15.932 -2.988 1.00 86.81 690 PRO A C 1
ATOM 5328 O O . PRO A 1 690 ? -39.785 -16.828 -3.487 1.00 86.81 690 PRO A O 1
ATOM 5331 N N . LYS A 1 691 ? -41.771 -16.081 -2.761 1.00 88.56 691 LYS A N 1
ATOM 5332 C CA . LYS A 1 691 ? -42.539 -17.302 -3.064 1.00 88.56 691 LYS A CA 1
ATOM 5333 C C . LYS A 1 691 ? -43.696 -17.002 -4.022 1.00 88.56 691 LYS A C 1
ATOM 5335 O O . LYS A 1 691 ? -44.130 -15.856 -4.164 1.00 88.56 691 LYS A O 1
ATOM 5340 N N . GLY A 1 692 ? -44.218 -18.037 -4.681 1.00 91.56 692 GLY A N 1
ATOM 5341 C CA . GLY A 1 692 ? -45.391 -17.933 -5.556 1.00 91.56 692 GLY A CA 1
ATOM 5342 C C . GLY A 1 692 ? -45.180 -16.973 -6.734 1.00 91.56 692 GLY A C 1
ATOM 5343 O O . GLY A 1 692 ? -44.154 -17.023 -7.407 1.00 91.56 692 GLY A O 1
ATOM 5344 N N . ALA A 1 693 ? -46.140 -16.078 -6.982 1.00 90.94 693 ALA A N 1
ATOM 5345 C CA . ALA A 1 693 ? -46.098 -15.156 -8.123 1.00 90.94 693 ALA A CA 1
ATOM 5346 C C . ALA A 1 693 ? -44.874 -14.218 -8.121 1.00 90.94 693 ALA A C 1
ATOM 5348 O O . ALA A 1 693 ? -44.391 -13.837 -9.187 1.00 90.94 693 ALA A O 1
ATOM 5349 N N . ALA A 1 694 ? -44.350 -13.867 -6.941 1.00 87.19 694 ALA A N 1
ATOM 5350 C CA . ALA A 1 694 ? -43.160 -13.028 -6.823 1.00 87.19 694 ALA A CA 1
ATOM 5351 C C . ALA A 1 694 ? -41.892 -13.757 -7.296 1.00 87.19 694 ALA A C 1
ATOM 5353 O O . ALA A 1 694 ? -41.079 -13.155 -7.989 1.00 87.19 694 ALA A O 1
ATOM 5354 N N . LEU A 1 695 ? -41.766 -15.059 -7.007 1.00 89.94 695 LEU A N 1
ATOM 5355 C CA . LEU A 1 695 ? -40.664 -15.886 -7.511 1.00 89.94 695 LEU A CA 1
ATOM 5356 C C . LEU A 1 695 ? -40.733 -16.037 -9.032 1.00 89.94 695 LEU A C 1
ATOM 5358 O O . LEU A 1 695 ? -39.726 -15.902 -9.717 1.00 89.94 695 LEU A O 1
ATOM 5362 N N . VAL A 1 696 ? -41.938 -16.247 -9.572 1.00 92.69 696 VAL A N 1
ATOM 5363 C CA . VAL A 1 696 ? -42.147 -16.321 -11.027 1.00 92.69 696 VAL A CA 1
ATOM 5364 C C . VAL A 1 696 ? -41.714 -15.018 -11.705 1.00 92.69 696 VAL A C 1
ATOM 5366 O O . VAL A 1 696 ? -41.010 -15.063 -12.710 1.00 92.69 696 VAL A O 1
ATOM 5369 N N . ARG A 1 697 ? -42.077 -13.857 -11.137 1.00 94.38 697 ARG A N 1
ATOM 5370 C CA . ARG A 1 697 ? -41.603 -12.550 -11.618 1.00 94.38 697 ARG A CA 1
ATOM 5371 C C . ARG A 1 697 ? -40.079 -12.444 -11.530 1.00 94.38 697 ARG A C 1
ATOM 5373 O O . ARG A 1 697 ? -39.470 -11.975 -12.484 1.00 94.38 697 ARG A O 1
ATOM 5380 N N . LEU A 1 698 ? -39.472 -12.857 -10.417 1.00 92.19 698 LEU A N 1
ATOM 5381 C CA . LEU A 1 698 ? -38.024 -12.762 -10.227 1.00 92.19 698 LEU A CA 1
ATOM 5382 C C . LEU A 1 698 ? -37.269 -13.610 -11.262 1.00 92.19 698 LEU A C 1
ATOM 5384 O O . LEU A 1 698 ? -36.360 -13.104 -11.909 1.00 92.19 698 LEU A O 1
ATOM 5388 N N . ASN A 1 699 ? -37.723 -14.836 -11.525 1.00 91.12 699 ASN A N 1
ATOM 5389 C CA . ASN A 1 699 ? -37.136 -15.698 -12.556 1.00 91.12 699 ASN A CA 1
ATOM 5390 C C . ASN A 1 699 ? -37.274 -15.090 -13.962 1.00 91.12 699 ASN A C 1
ATOM 5392 O O . ASN A 1 699 ? -36.321 -15.092 -14.735 1.00 91.12 699 ASN A O 1
ATOM 5396 N N . GLN A 1 700 ? -38.422 -14.478 -14.276 1.00 93.56 700 GLN A N 1
ATOM 5397 C CA . GLN A 1 700 ? -38.598 -13.744 -15.536 1.00 93.56 700 GLN A CA 1
ATOM 5398 C C . GLN A 1 700 ? -37.646 -12.546 -15.655 1.00 93.56 700 GLN A C 1
ATOM 5400 O O . GLN A 1 700 ? -37.186 -12.234 -16.753 1.00 93.56 700 GLN A O 1
ATOM 5405 N N . LEU A 1 701 ? -37.347 -11.860 -14.547 1.00 94.31 701 LEU A N 1
ATOM 5406 C CA . LEU A 1 701 ? -36.363 -10.779 -14.532 1.00 94.31 701 LEU A CA 1
ATOM 5407 C C . LEU A 1 701 ? -34.937 -11.318 -14.707 1.00 94.31 701 LEU A C 1
ATOM 5409 O O . LEU A 1 701 ? -34.169 -10.719 -15.460 1.00 94.31 701 LEU A O 1
ATOM 5413 N N . ALA A 1 702 ? -34.599 -12.445 -14.075 1.00 91.06 702 ALA A N 1
ATOM 5414 C CA . ALA A 1 702 ? -33.312 -13.117 -14.250 1.00 91.06 702 ALA A CA 1
ATOM 5415 C C . ALA A 1 702 ? -33.089 -13.512 -15.720 1.00 91.06 702 ALA A C 1
ATOM 5417 O O . ALA A 1 702 ? -32.028 -13.245 -16.281 1.00 91.06 702 ALA A O 1
ATOM 5418 N N . ASP A 1 703 ? -34.123 -14.036 -16.388 1.00 91.31 703 ASP A N 1
ATOM 5419 C CA . ASP A 1 703 ? -34.108 -14.309 -17.829 1.00 91.31 703 ASP A CA 1
ATOM 5420 C C . ASP A 1 703 ? -33.984 -13.031 -18.671 1.00 91.31 703 ASP A C 1
ATOM 5422 O O . ASP A 1 703 ? -33.197 -12.977 -19.617 1.00 91.31 703 ASP A O 1
ATOM 5426 N N . LYS A 1 704 ? -34.740 -11.980 -18.335 1.00 93.25 704 LYS A N 1
ATOM 5427 C CA . LYS A 1 704 ? -34.717 -10.695 -19.054 1.00 93.25 704 LYS A CA 1
ATOM 5428 C C . LYS A 1 704 ? -33.326 -10.061 -19.045 1.00 93.25 704 LYS A C 1
ATOM 5430 O O . LYS A 1 704 ? -32.879 -9.561 -20.076 1.00 93.25 704 LYS A O 1
ATOM 5435 N N . HIS A 1 705 ? -32.666 -10.065 -17.889 1.00 91.69 705 HIS A N 1
ATOM 5436 C CA . HIS A 1 705 ? -31.366 -9.422 -17.688 1.00 91.69 705 HIS A CA 1
ATOM 5437 C C . HIS A 1 705 ? -30.184 -10.375 -17.851 1.00 91.69 705 HIS A C 1
ATOM 5439 O O . HIS A 1 705 ? -29.048 -9.914 -17.830 1.00 91.69 705 HIS A O 1
ATOM 5445 N N . GLN A 1 706 ? -30.444 -11.667 -18.075 1.00 90.50 706 GLN A N 1
ATOM 5446 C CA . GLN A 1 706 ? -29.435 -12.728 -18.190 1.00 90.50 706 GLN A CA 1
ATOM 5447 C C . GLN A 1 706 ? -28.538 -12.825 -16.947 1.00 90.50 706 GLN A C 1
ATOM 5449 O O . GLN A 1 706 ? -27.350 -13.114 -17.040 1.00 90.50 706 GLN A O 1
ATOM 5454 N N . LEU A 1 707 ? -29.139 -12.582 -15.780 1.00 87.50 707 LEU A N 1
ATOM 5455 C CA . LEU A 1 707 ? -28.509 -12.654 -14.463 1.00 87.50 707 LEU A CA 1
ATOM 5456 C C . LEU A 1 707 ? -28.768 -14.038 -13.860 1.00 87.50 707 LEU A C 1
ATOM 5458 O O . LEU A 1 707 ? -29.671 -14.209 -13.042 1.00 87.50 707 LEU A O 1
ATOM 5462 N N . LYS A 1 708 ? -28.061 -15.045 -14.380 1.00 79.12 708 LYS A N 1
ATOM 5463 C CA . LYS A 1 708 ? -28.316 -16.471 -14.097 1.00 79.12 708 LYS A CA 1
ATOM 5464 C C . LYS A 1 708 ? -27.177 -17.172 -13.362 1.00 79.12 708 LYS A C 1
ATOM 5466 O O . LYS A 1 708 ? -27.433 -18.132 -12.645 1.00 79.12 708 LYS A O 1
ATOM 5471 N N . ASN A 1 709 ? -25.953 -16.681 -13.534 1.00 72.69 709 ASN A N 1
ATOM 5472 C CA . ASN A 1 709 ? -24.733 -17.261 -12.967 1.00 72.69 709 ASN A CA 1
ATOM 5473 C C . ASN A 1 709 ? -24.135 -16.273 -11.962 1.00 72.69 709 ASN A C 1
ATOM 5475 O O . ASN A 1 709 ? -24.336 -15.071 -12.135 1.00 72.69 709 ASN A O 1
ATOM 5479 N N . SER A 1 710 ? -23.360 -16.741 -10.982 1.00 72.69 710 SER A N 1
ATOM 5480 C CA . SER A 1 710 ? -22.694 -15.866 -9.999 1.00 72.69 710 SER A CA 1
ATOM 5481 C C . SER A 1 710 ? -21.944 -14.704 -10.676 1.00 72.69 710 SER A C 1
ATOM 5483 O O . SER A 1 710 ? -22.241 -13.532 -10.450 1.00 72.69 710 SER A O 1
ATOM 5485 N N . ASP A 1 711 ? -21.130 -15.026 -11.683 1.00 72.69 711 ASP A N 1
ATOM 5486 C CA . ASP A 1 711 ? -20.307 -14.070 -12.440 1.00 72.69 711 ASP A CA 1
ATOM 5487 C C . ASP A 1 711 ? -21.107 -13.017 -13.221 1.00 72.69 711 ASP A C 1
ATOM 5489 O O . ASP A 1 711 ? -20.576 -11.990 -13.642 1.00 72.69 711 ASP A O 1
ATOM 5493 N N . SER A 1 712 ? -22.408 -13.239 -13.434 1.00 77.06 712 SER A N 1
ATOM 5494 C CA . SER A 1 712 ? -23.256 -12.279 -14.145 1.00 77.06 712 SER A CA 1
ATOM 5495 C C . SER A 1 712 ? -23.673 -11.084 -13.273 1.00 77.06 712 SER A C 1
ATOM 5497 O O . SER A 1 712 ? -24.042 -10.040 -13.817 1.00 77.06 712 SER A O 1
ATOM 5499 N N . PHE A 1 713 ? -23.554 -11.186 -11.940 1.00 73.00 713 PHE A N 1
ATOM 5500 C CA . PHE A 1 713 ? -24.061 -10.203 -10.969 1.00 73.00 713 PHE A CA 1
ATOM 5501 C C . PHE A 1 713 ? -23.157 -8.985 -10.692 1.00 73.00 713 PHE A C 1
ATOM 5503 O O . PHE A 1 713 ? -23.546 -8.116 -9.911 1.00 73.00 713 PHE A O 1
ATOM 5510 N N . ALA A 1 714 ? -22.051 -8.855 -11.431 1.00 67.75 714 ALA A N 1
ATOM 5511 C CA . ALA A 1 714 ? -21.117 -7.723 -11.495 1.00 67.75 714 ALA A CA 1
ATOM 5512 C C . ALA A 1 714 ? -20.411 -7.334 -10.185 1.00 67.75 714 ALA A C 1
ATOM 5514 O O . ALA A 1 714 ? -21.013 -7.237 -9.119 1.00 67.75 714 ALA A O 1
ATOM 5515 N N . SER A 1 715 ? -19.144 -6.924 -10.309 1.00 67.06 715 SER A N 1
ATOM 5516 C CA . SER A 1 715 ? -18.353 -6.270 -9.247 1.00 67.06 715 SER A CA 1
ATOM 5517 C C . SER A 1 715 ? -19.067 -5.075 -8.598 1.00 67.06 715 SER A C 1
ATOM 5519 O O . SER A 1 715 ? -18.909 -4.807 -7.408 1.00 67.06 715 SER A O 1
ATOM 5521 N N . MET A 1 716 ? -19.926 -4.390 -9.357 1.00 77.62 716 MET A N 1
ATOM 5522 C CA . MET A 1 716 ? -20.788 -3.325 -8.846 1.00 77.62 716 MET A CA 1
ATOM 5523 C C . MET A 1 716 ? -21.750 -3.815 -7.755 1.00 77.62 716 MET A C 1
ATOM 5525 O O . MET A 1 716 ? -21.969 -3.102 -6.779 1.00 77.62 716 MET A O 1
ATOM 5529 N N . GLY A 1 717 ? -22.348 -4.997 -7.915 1.00 82.38 717 GLY A N 1
ATOM 5530 C CA . GLY A 1 717 ? -23.306 -5.506 -6.944 1.00 82.38 717 GLY A CA 1
ATOM 5531 C C . GLY A 1 717 ? -22.655 -5.817 -5.595 1.00 82.38 717 GLY A C 1
ATOM 5532 O O . GLY A 1 717 ? -23.233 -5.502 -4.553 1.00 82.38 717 GLY A O 1
ATOM 5533 N N . TYR A 1 718 ? -21.423 -6.326 -5.621 1.00 81.00 718 TYR A N 1
ATOM 5534 C CA . TYR A 1 718 ? -20.609 -6.535 -4.427 1.00 81.00 718 TYR A CA 1
ATOM 5535 C C . TYR A 1 718 ? -20.180 -5.211 -3.775 1.00 81.00 718 TYR A C 1
ATOM 5537 O O . TYR A 1 718 ? -20.357 -5.035 -2.573 1.00 81.00 718 TYR A O 1
ATOM 5545 N N . ALA A 1 719 ? -19.713 -4.230 -4.556 1.00 81.06 719 ALA A N 1
ATOM 5546 C CA . ALA A 1 719 ? -19.344 -2.913 -4.026 1.00 81.06 719 ALA A CA 1
ATOM 5547 C C . ALA A 1 719 ? -20.525 -2.212 -3.327 1.00 81.06 719 ALA A C 1
ATOM 5549 O O . ALA A 1 719 ? -20.367 -1.601 -2.274 1.00 81.06 719 ALA A O 1
ATOM 5550 N N . VAL A 1 720 ? -21.733 -2.332 -3.888 1.00 88.69 720 VAL A N 1
ATOM 5551 C CA . VAL A 1 720 ? -22.951 -1.804 -3.258 1.00 88.69 720 VAL A CA 1
ATOM 5552 C C . VAL A 1 720 ? -23.286 -2.559 -1.971 1.00 88.69 720 VAL A C 1
ATOM 5554 O O . VAL A 1 720 ? -23.689 -1.916 -1.007 1.00 88.69 720 VAL A O 1
ATOM 5557 N N . LYS A 1 721 ? -23.104 -3.888 -1.935 1.00 90.31 721 LYS A N 1
ATOM 5558 C CA . LYS A 1 721 ? -23.299 -4.699 -0.722 1.00 90.31 721 LYS A CA 1
ATOM 5559 C C . LYS A 1 721 ? -22.419 -4.169 0.412 1.00 90.31 721 LYS A C 1
ATOM 5561 O O . LYS A 1 721 ? -22.951 -3.846 1.464 1.00 90.31 721 LYS A O 1
ATOM 5566 N N . GLN A 1 722 ? -21.123 -3.988 0.153 1.00 88.25 722 GLN A N 1
ATOM 5567 C CA . GLN A 1 722 ? -20.177 -3.459 1.141 1.00 88.25 722 GLN A CA 1
ATOM 5568 C C . GLN A 1 722 ? -20.608 -2.088 1.669 1.00 88.25 722 GLN A C 1
ATOM 5570 O O . GLN A 1 722 ? -20.729 -1.907 2.871 1.00 88.25 722 GLN A O 1
ATOM 5575 N N . ILE A 1 723 ? -20.959 -1.148 0.781 1.00 87.31 723 ILE A N 1
ATOM 5576 C CA . ILE A 1 723 ? -21.428 0.185 1.201 1.00 87.31 723 ILE A CA 1
ATOM 5577 C C . ILE A 1 723 ? -22.659 0.095 2.114 1.00 87.31 723 ILE A C 1
ATOM 5579 O O . ILE A 1 723 ? -22.790 0.892 3.040 1.00 87.31 723 ILE A O 1
ATOM 5583 N N . VAL A 1 724 ? -23.593 -0.815 1.828 1.00 91.88 724 VAL A N 1
ATOM 5584 C CA . VAL A 1 724 ? -24.820 -0.972 2.620 1.00 91.88 724 VAL A CA 1
ATOM 5585 C C . VAL A 1 724 ? -24.530 -1.616 3.969 1.00 91.88 724 VAL A C 1
ATOM 5587 O O . VAL A 1 724 ? -25.046 -1.131 4.975 1.00 91.88 724 VAL A O 1
ATOM 5590 N N . ASP A 1 725 ? -23.729 -2.675 3.990 1.00 89.44 725 ASP A N 1
ATOM 5591 C CA . ASP A 1 725 ? -23.407 -3.406 5.213 1.00 89.44 725 ASP A CA 1
ATOM 5592 C C . ASP A 1 725 ? -22.604 -2.515 6.159 1.00 89.44 725 ASP A C 1
ATOM 5594 O O . ASP A 1 725 ? -23.091 -2.220 7.249 1.00 89.44 725 ASP A O 1
ATOM 5598 N N . ASP A 1 726 ? -21.498 -1.934 5.685 1.00 87.88 726 ASP A N 1
ATOM 5599 C CA . ASP A 1 726 ? -20.649 -1.026 6.467 1.00 87.88 726 ASP A CA 1
ATOM 5600 C C . ASP A 1 726 ? -21.448 0.173 7.009 1.00 87.88 726 ASP A C 1
ATOM 5602 O O . ASP A 1 726 ? -21.225 0.658 8.116 1.00 87.88 726 ASP A O 1
ATOM 5606 N N . ALA A 1 727 ? -22.408 0.687 6.230 1.00 89.06 727 ALA A N 1
ATOM 5607 C CA . ALA A 1 727 ? -23.221 1.822 6.657 1.00 89.06 727 ALA A CA 1
ATOM 5608 C C . ALA A 1 727 ? -24.304 1.460 7.682 1.00 89.06 727 ALA A C 1
ATOM 5610 O O . ALA A 1 727 ? -24.832 2.364 8.334 1.00 89.06 727 ALA A O 1
ATOM 5611 N N . THR A 1 728 ? -24.708 0.190 7.777 1.00 89.38 728 THR A N 1
ATOM 5612 C CA . THR A 1 728 ? -25.846 -0.236 8.609 1.00 89.38 728 THR A CA 1
ATOM 5613 C C . THR A 1 728 ? -25.459 -1.106 9.798 1.00 89.38 728 THR A C 1
ATOM 5615 O O . THR A 1 728 ? -26.258 -1.171 10.733 1.00 89.38 728 THR A O 1
ATOM 5618 N N . GLU A 1 729 ? -24.262 -1.693 9.804 1.00 86.12 729 GLU A N 1
ATOM 5619 C CA . GLU A 1 729 ? -23.742 -2.588 10.844 1.00 86.12 729 GLU A CA 1
ATOM 5620 C C . GLU A 1 729 ? -23.866 -1.980 12.248 1.00 86.12 729 GLU A C 1
ATOM 5622 O O . GLU A 1 729 ? -24.670 -2.461 13.050 1.00 86.12 729 GLU A O 1
ATOM 5627 N N . ASP A 1 730 ? -23.207 -0.845 12.504 1.00 80.56 730 ASP A N 1
ATOM 5628 C CA . ASP A 1 730 ? -23.246 -0.159 13.805 1.00 80.56 730 ASP A CA 1
ATOM 5629 C C . ASP A 1 730 ? -24.678 0.165 14.261 1.00 80.56 730 ASP A C 1
ATOM 5631 O O . ASP A 1 730 ? -25.021 0.101 15.444 1.00 80.56 730 ASP A O 1
ATOM 5635 N N . TYR A 1 731 ? -25.543 0.562 13.323 1.00 85.19 731 TYR A N 1
ATOM 5636 C CA . TYR A 1 731 ? -26.926 0.917 13.635 1.00 85.19 731 TYR A CA 1
ATOM 5637 C C . TYR A 1 731 ? -27.755 -0.311 14.020 1.00 85.19 731 TYR A C 1
ATOM 5639 O O . TYR A 1 731 ? -28.576 -0.241 14.941 1.00 85.19 731 TYR A O 1
ATOM 5647 N N . LEU A 1 732 ? -27.563 -1.420 13.306 1.00 83.62 732 LEU A N 1
ATOM 5648 C CA . LEU A 1 732 ? -28.208 -2.695 13.588 1.00 83.62 732 LEU A CA 1
ATOM 5649 C C . LEU A 1 732 ? -27.762 -3.237 14.938 1.00 83.62 732 LEU A C 1
ATOM 5651 O O . LEU A 1 732 ? -28.618 -3.511 15.782 1.00 83.62 732 LEU A O 1
ATOM 5655 N N . GLU A 1 733 ? -26.453 -3.259 15.175 1.00 82.62 733 GLU A N 1
ATOM 5656 C CA . GLU A 1 733 ? -25.867 -3.662 16.447 1.00 82.62 733 GLU A CA 1
ATOM 5657 C C . GLU A 1 733 ? -26.437 -2.818 17.597 1.00 82.62 733 GLU A C 1
ATOM 5659 O O . GLU A 1 733 ? -26.999 -3.351 18.557 1.00 82.62 733 GLU A O 1
ATOM 5664 N N . GLN A 1 734 ? -26.415 -1.486 17.482 1.00 82.75 734 GLN A N 1
ATOM 5665 C CA . GLN A 1 734 ? -26.974 -0.601 18.509 1.00 82.75 734 GLN A CA 1
ATOM 5666 C C . GLN A 1 734 ? -28.466 -0.840 18.754 1.00 82.75 734 GLN A C 1
ATOM 5668 O O . GLN A 1 734 ? -28.931 -0.763 19.898 1.00 82.75 734 GLN A O 1
ATOM 5673 N N . ARG A 1 735 ? -29.246 -1.097 17.702 1.00 84.31 735 ARG A N 1
ATOM 5674 C CA . ARG A 1 735 ? -30.683 -1.362 17.820 1.00 84.31 735 ARG A CA 1
ATOM 5675 C C . ARG A 1 735 ? -30.943 -2.676 18.546 1.00 84.31 735 ARG A C 1
ATOM 5677 O O . ARG A 1 735 ? -31.825 -2.713 19.413 1.00 84.31 735 ARG A O 1
ATOM 5684 N N . ASP A 1 736 ? -30.188 -3.715 18.221 1.00 84.56 736 ASP A N 1
ATOM 5685 C CA . ASP A 1 736 ? -30.328 -5.033 18.827 1.00 84.56 736 ASP A CA 1
ATOM 5686 C C . ASP A 1 736 ? -29.902 -4.981 20.297 1.00 84.56 736 ASP A C 1
ATOM 5688 O O . ASP A 1 736 ? -30.694 -5.335 21.177 1.00 84.56 736 ASP A O 1
ATOM 5692 N N . TRP A 1 737 ? -28.770 -4.350 20.614 1.00 87.88 737 TRP A N 1
ATOM 5693 C CA . TRP A 1 737 ? -28.379 -4.076 22.000 1.00 87.88 737 TRP A CA 1
ATOM 5694 C C . TRP A 1 737 ? -29.414 -3.249 22.756 1.00 87.88 737 TRP A C 1
ATOM 5696 O O . TRP A 1 737 ? -29.779 -3.585 23.884 1.00 87.88 737 TRP A O 1
ATOM 5706 N N . THR A 1 738 ? -29.977 -2.208 22.140 1.00 87.31 738 THR A N 1
ATOM 5707 C CA . THR A 1 738 ? -31.054 -1.417 22.757 1.00 87.31 738 THR A CA 1
ATOM 5708 C C . THR A 1 738 ? -32.275 -2.285 23.077 1.00 87.31 738 THR A C 1
ATOM 5710 O O . THR A 1 738 ? -32.912 -2.101 24.121 1.00 87.31 738 THR A O 1
ATOM 5713 N N . LYS A 1 739 ? -32.610 -3.252 22.215 1.00 87.88 739 LYS A N 1
ATOM 5714 C CA . LYS A 1 739 ? -33.697 -4.211 22.441 1.00 87.88 739 LYS A CA 1
ATOM 5715 C C . LYS A 1 739 ? -33.372 -5.149 23.606 1.00 87.88 739 LYS A C 1
ATOM 5717 O O . LYS A 1 739 ? -34.204 -5.240 24.514 1.00 87.88 739 LYS A O 1
ATOM 5722 N N . HIS A 1 740 ? -32.184 -5.757 23.641 1.00 86.56 740 HIS A N 1
ATOM 5723 C CA . HIS A 1 740 ? -31.755 -6.620 24.749 1.00 86.56 740 HIS A CA 1
ATOM 5724 C C . HIS A 1 740 ? -31.753 -5.862 26.084 1.00 86.56 740 HIS A C 1
ATOM 5726 O O . HIS A 1 740 ? -32.353 -6.313 27.064 1.00 86.56 740 HIS A O 1
ATOM 5732 N N . ILE A 1 741 ? -31.187 -4.653 26.112 1.00 88.69 741 ILE A N 1
ATOM 5733 C CA . ILE A 1 741 ? -31.144 -3.795 27.304 1.00 88.69 741 ILE A CA 1
ATOM 5734 C C . ILE A 1 741 ? -32.561 -3.442 27.772 1.00 88.69 741 ILE A C 1
ATOM 5736 O O . ILE A 1 741 ? -32.864 -3.521 28.964 1.00 88.69 741 ILE A O 1
ATOM 5740 N N . LYS A 1 742 ? -33.469 -3.092 26.852 1.00 90.25 742 LYS A N 1
ATOM 5741 C CA . LYS A 1 742 ? -34.857 -2.745 27.192 1.00 90.25 742 LYS A CA 1
ATOM 5742 C C . LYS A 1 742 ? -35.650 -3.939 27.731 1.00 90.25 742 LYS A C 1
ATOM 5744 O O . LYS A 1 742 ? -36.484 -3.753 28.621 1.00 90.25 742 LYS A O 1
ATOM 5749 N N . GLN A 1 743 ? -35.423 -5.134 27.190 1.00 90.88 743 GLN A N 1
ATOM 5750 C CA . GLN A 1 743 ? -36.137 -6.352 27.581 1.00 90.88 743 GLN A CA 1
ATOM 5751 C C . GLN A 1 743 ? -35.628 -6.914 28.914 1.00 90.88 743 GLN A C 1
ATOM 5753 O O . GLN A 1 743 ? -36.439 -7.250 29.778 1.00 90.88 743 GLN A O 1
ATOM 5758 N N . HIS A 1 744 ? -34.309 -6.945 29.117 1.00 91.12 744 HIS A N 1
ATOM 5759 C CA . HIS A 1 744 ? -33.686 -7.669 30.230 1.00 91.12 744 HIS A CA 1
ATOM 5760 C C . HIS A 1 744 ? -33.174 -6.768 31.364 1.00 91.12 744 HIS A C 1
ATOM 5762 O O . HIS A 1 744 ? -33.061 -7.231 32.497 1.00 91.12 744 HIS A O 1
ATOM 5768 N N . LYS A 1 745 ? -32.974 -5.465 31.114 1.00 89.25 745 LYS A N 1
ATOM 5769 C CA . LYS A 1 745 ? -32.700 -4.372 32.078 1.00 89.25 745 LYS A CA 1
ATOM 5770 C C . LYS A 1 745 ? -31.406 -4.449 32.896 1.00 89.25 745 LYS A C 1
ATOM 5772 O O . LYS A 1 745 ? -30.855 -3.400 33.219 1.00 89.25 745 LYS A O 1
ATOM 5777 N N . THR A 1 746 ? -30.933 -5.631 33.276 1.00 92.12 746 THR A N 1
ATOM 5778 C CA . THR A 1 746 ? -29.716 -5.823 34.075 1.00 92.12 746 THR A CA 1
ATOM 5779 C C . THR A 1 746 ? -28.631 -6.484 33.237 1.00 92.12 746 THR A C 1
ATOM 5781 O O . THR A 1 746 ? -28.929 -7.289 32.358 1.00 92.12 746 THR A O 1
ATOM 5784 N N . ARG A 1 747 ? -27.359 -6.190 33.540 1.00 92.94 747 ARG A N 1
ATOM 5785 C CA . ARG A 1 747 ? -26.227 -6.834 32.852 1.00 92.94 747 ARG A CA 1
ATOM 5786 C C . ARG A 1 747 ? -26.263 -8.345 32.964 1.00 92.94 747 ARG A C 1
ATOM 5788 O O . ARG A 1 747 ? -25.979 -9.014 31.991 1.00 92.94 747 ARG A O 1
ATOM 5795 N N . GLN A 1 748 ? -26.646 -8.865 34.126 1.00 93.88 748 GLN A N 1
ATOM 5796 C CA . GLN A 1 748 ? -26.783 -10.299 34.341 1.00 93.88 748 GLN A CA 1
ATOM 5797 C C . GLN A 1 748 ? -27.813 -10.919 33.391 1.00 93.88 748 GLN A C 1
ATOM 5799 O O . GLN A 1 748 ? -27.541 -11.929 32.755 1.00 93.88 748 GLN A O 1
ATOM 5804 N N . ALA A 1 749 ? -28.997 -10.315 33.275 1.00 93.75 749 ALA A N 1
ATOM 5805 C CA . ALA A 1 749 ? -30.049 -10.863 32.430 1.00 93.75 749 ALA A CA 1
ATOM 5806 C C . ALA A 1 749 ? -29.717 -10.724 30.935 1.00 93.75 749 ALA A C 1
ATOM 5808 O O . ALA A 1 749 ? -30.012 -11.635 30.170 1.00 93.75 749 ALA A O 1
ATOM 5809 N N . VAL A 1 750 ? -29.071 -9.621 30.531 1.00 94.50 750 VAL A N 1
ATOM 5810 C CA . VAL A 1 750 ? -28.572 -9.447 29.157 1.00 94.50 750 VAL A CA 1
ATOM 5811 C C . VAL A 1 750 ? -27.464 -10.457 28.850 1.00 94.50 750 VAL A C 1
ATOM 5813 O O . VAL A 1 750 ? -27.532 -11.114 27.821 1.00 94.50 750 VAL A O 1
ATOM 5816 N N . PHE A 1 751 ? -26.506 -10.646 29.765 1.00 96.44 751 PHE A N 1
ATOM 5817 C CA . PHE A 1 751 ? -25.435 -11.636 29.629 1.00 96.44 751 PHE A CA 1
ATOM 5818 C C . PHE A 1 751 ? -26.003 -13.043 29.438 1.00 96.44 751 PHE A C 1
ATOM 5820 O O . PHE A 1 751 ? -25.599 -13.732 28.514 1.00 96.44 751 PHE A O 1
ATOM 5827 N N . ALA A 1 752 ? -26.963 -13.463 30.269 1.00 95.88 752 ALA A N 1
ATOM 5828 C CA . ALA A 1 752 ? -27.550 -14.801 30.180 1.00 95.88 752 ALA A CA 1
ATOM 5829 C C . ALA A 1 752 ? -28.208 -15.065 28.817 1.00 95.88 752 ALA A C 1
ATOM 5831 O O . ALA A 1 752 ? -28.027 -16.129 28.235 1.00 95.88 752 ALA A O 1
ATOM 5832 N N . VAL A 1 753 ? -28.980 -14.103 28.308 1.00 94.62 753 VAL A N 1
ATOM 5833 C CA . VAL A 1 753 ? -29.696 -14.270 27.036 1.00 94.62 753 VAL A CA 1
ATOM 5834 C C . VAL A 1 753 ? -28.730 -14.238 25.860 1.00 94.62 753 VAL A C 1
ATOM 5836 O O . VAL A 1 753 ? -28.764 -15.145 25.039 1.00 94.62 753 VAL A O 1
ATOM 5839 N N . TYR A 1 754 ? -27.820 -13.266 25.834 1.00 93.88 754 TYR A N 1
ATOM 5840 C CA . TYR A 1 754 ? -26.846 -13.127 24.754 1.00 93.88 754 TYR A CA 1
ATOM 5841 C C . TYR A 1 754 ? -25.852 -14.298 24.709 1.00 93.88 754 TYR A C 1
ATOM 5843 O O . TYR A 1 754 ? -25.467 -14.749 23.636 1.00 93.88 754 TYR A O 1
ATOM 5851 N N . TYR A 1 755 ? -25.490 -14.854 25.870 1.00 95.50 755 TYR A N 1
ATOM 5852 C CA . TYR A 1 755 ? -24.703 -16.083 25.953 1.00 95.50 755 TYR A CA 1
ATOM 5853 C C . TYR A 1 755 ? -25.431 -17.276 25.337 1.00 95.50 755 TYR A C 1
ATOM 5855 O O . TYR A 1 755 ? -24.848 -17.994 24.534 1.00 95.50 755 TYR A O 1
ATOM 5863 N N . ALA A 1 756 ? -26.705 -17.476 25.685 1.00 94.50 756 ALA A N 1
ATOM 5864 C CA . ALA A 1 756 ? -27.499 -18.565 25.129 1.00 94.50 756 ALA A CA 1
ATOM 5865 C C . ALA A 1 756 ? -27.705 -18.420 23.611 1.00 94.50 756 ALA A C 1
ATOM 5867 O O . ALA A 1 756 ? -27.658 -19.416 22.899 1.00 94.50 756 ALA A O 1
ATOM 5868 N N . GLU A 1 757 ? -27.910 -17.198 23.117 1.00 92.06 757 GLU A N 1
ATOM 5869 C CA . GLU A 1 757 ? -28.011 -16.915 21.679 1.00 92.06 757 GLU A CA 1
ATOM 5870 C C . GLU A 1 757 ? -26.708 -17.282 20.964 1.00 92.06 757 GLU A C 1
ATOM 5872 O O . GLU A 1 757 ? -26.721 -18.137 20.085 1.00 92.06 757 GLU A O 1
ATOM 5877 N N . ARG A 1 758 ? -25.564 -16.761 21.427 1.00 90.62 758 ARG A N 1
ATOM 5878 C CA . ARG A 1 758 ? -24.258 -17.063 20.823 1.00 90.62 758 ARG A CA 1
ATOM 5879 C C . ARG A 1 758 ? -23.879 -18.538 20.896 1.00 90.62 758 ARG A C 1
ATOM 5881 O O . ARG A 1 758 ? -23.291 -19.058 19.959 1.00 90.62 758 ARG A O 1
ATOM 5888 N N . PHE A 1 759 ? -24.240 -19.220 21.979 1.00 91.19 759 PHE A N 1
ATOM 5889 C CA . PHE A 1 759 ? -24.020 -20.659 22.105 1.00 91.19 759 PHE A CA 1
ATOM 5890 C C . PHE A 1 759 ? -24.864 -21.459 21.107 1.00 91.19 759 PHE A C 1
ATOM 5892 O O . PHE A 1 759 ? -24.377 -22.425 20.532 1.00 91.19 759 PHE A O 1
ATOM 5899 N N . ALA A 1 760 ? -26.118 -21.061 20.880 1.00 90.19 760 ALA A N 1
ATOM 5900 C CA . ALA A 1 760 ? -26.991 -21.719 19.911 1.00 90.19 760 ALA A CA 1
ATOM 5901 C C . ALA A 1 760 ? -26.633 -21.399 18.450 1.00 90.19 760 ALA A C 1
ATOM 5903 O O . ALA A 1 760 ? -26.950 -22.204 17.576 1.00 90.19 760 ALA A O 1
ATOM 5904 N N . ASP A 1 761 ? -26.001 -20.250 18.197 1.00 86.12 761 ASP A N 1
ATOM 5905 C CA . ASP A 1 761 ? -25.499 -19.872 16.873 1.00 86.12 761 ASP A CA 1
ATOM 5906 C C . ASP A 1 761 ? -24.223 -20.652 16.504 1.00 86.12 761 ASP A C 1
ATOM 5908 O O . ASP A 1 761 ? -24.058 -21.038 15.349 1.00 86.12 761 ASP A O 1
ATOM 5912 N N . GLU A 1 762 ? -23.345 -20.921 17.479 1.00 85.25 762 GLU A N 1
ATOM 5913 C CA . GLU A 1 762 ? -22.072 -21.628 17.263 1.00 85.25 762 GLU A CA 1
ATOM 5914 C C . GLU A 1 762 ? -22.228 -23.162 17.254 1.00 85.25 762 GLU A C 1
ATOM 5916 O O . GLU A 1 762 ? -21.498 -23.864 16.552 1.00 85.25 762 GLU A O 1
ATOM 5921 N N . TYR A 1 763 ? -23.181 -23.704 18.024 1.00 82.75 763 TYR A N 1
ATOM 5922 C CA . TYR A 1 763 ? -23.316 -25.146 18.249 1.00 82.75 763 TYR A CA 1
ATOM 5923 C C . TYR A 1 763 ? -24.677 -25.710 17.815 1.00 82.75 763 TYR A C 1
ATOM 5925 O O . TYR A 1 763 ? -25.742 -25.199 18.166 1.00 82.75 763 TYR A O 1
ATOM 5933 N N . GLU A 1 764 ? -24.669 -26.864 17.136 1.00 87.25 764 GLU A N 1
ATOM 5934 C CA . GLU A 1 764 ? -25.889 -27.641 16.886 1.00 87.25 764 GLU A CA 1
ATOM 5935 C C . GLU A 1 764 ? -26.352 -28.363 18.162 1.00 87.25 764 GLU A C 1
ATOM 5937 O O . GLU A 1 764 ? -25.800 -29.384 18.568 1.00 87.25 764 GLU A O 1
ATOM 5942 N N . LEU A 1 765 ? -27.404 -27.843 18.797 1.00 86.12 765 LEU A N 1
ATOM 5943 C CA . LEU A 1 765 ? -27.894 -28.359 20.080 1.00 86.12 765 LEU A CA 1
ATOM 5944 C C . LEU A 1 765 ? -28.960 -29.454 19.928 1.00 86.12 765 LEU A C 1
ATOM 5946 O O . LEU A 1 765 ? -29.942 -29.297 19.183 1.00 86.12 765 LEU A O 1
ATOM 5950 N N . SER A 1 766 ? -28.832 -30.512 20.736 1.00 87.06 766 SER A N 1
ATOM 5951 C CA . SER A 1 766 ? -29.887 -31.515 20.954 1.00 87.06 766 SER A CA 1
ATOM 5952 C C . SER A 1 766 ? -31.150 -30.906 21.583 1.00 87.06 766 SER A C 1
ATOM 5954 O O . SER A 1 766 ? -31.154 -29.773 22.075 1.00 87.06 766 SER A O 1
ATOM 5956 N N . ALA A 1 767 ? -32.263 -31.648 21.567 1.00 88.12 767 ALA A N 1
ATOM 5957 C CA . ALA A 1 767 ? -33.522 -31.175 22.145 1.00 88.12 767 ALA A CA 1
ATOM 5958 C C . ALA A 1 767 ? -33.407 -30.948 23.663 1.00 88.12 767 ALA A C 1
ATOM 5960 O O . ALA A 1 767 ? -33.963 -29.977 24.179 1.00 88.12 767 ALA A O 1
ATOM 5961 N N . GLU A 1 768 ? -32.658 -31.805 24.355 1.00 85.56 768 GLU A N 1
ATOM 5962 C CA . GLU A 1 768 ? -32.358 -31.698 25.780 1.00 85.56 768 GLU A CA 1
ATOM 5963 C C . GLU A 1 768 ? -31.479 -30.472 26.075 1.00 85.56 768 GLU A C 1
ATOM 5965 O O . GLU A 1 768 ? -31.849 -29.638 26.904 1.00 85.56 768 GLU A O 1
ATOM 5970 N N . GLN A 1 769 ? -30.385 -30.284 25.327 1.00 85.38 769 GLN A N 1
ATOM 5971 C CA . GLN A 1 769 ? -29.491 -29.128 25.489 1.00 85.38 769 GLN A CA 1
ATOM 5972 C C . GLN A 1 769 ? -30.210 -27.800 25.216 1.00 85.38 769 GLN A C 1
ATOM 5974 O O . GLN A 1 769 ? -30.018 -26.833 25.950 1.00 85.38 769 GLN A O 1
ATOM 5979 N N . LYS A 1 770 ? -31.119 -27.748 24.230 1.00 88.31 770 LYS A N 1
ATOM 5980 C CA . LYS A 1 770 ? -31.964 -26.563 23.977 1.00 88.31 770 LYS A CA 1
ATOM 5981 C C . LYS A 1 770 ? -32.850 -26.200 25.171 1.00 88.31 770 LYS A C 1
ATOM 5983 O O . LYS A 1 770 ? -33.127 -25.021 25.383 1.00 88.31 770 LYS A O 1
ATOM 5988 N N . GLN A 1 771 ? -33.307 -27.185 25.946 1.00 88.62 771 GLN A N 1
ATOM 5989 C CA . GLN A 1 771 ? -34.102 -26.942 27.154 1.00 88.62 771 GLN A CA 1
ATOM 5990 C C . GLN A 1 771 ? -33.236 -26.535 28.354 1.00 88.62 771 GLN A C 1
ATOM 5992 O O . GLN A 1 771 ? -33.685 -25.746 29.188 1.00 88.62 771 GLN A O 1
ATOM 5997 N N . GLN A 1 772 ? -32.008 -27.049 28.442 1.00 89.31 772 GLN A N 1
ATOM 5998 C CA . GLN A 1 772 ? -31.080 -26.793 29.549 1.00 89.31 772 GLN A CA 1
ATOM 5999 C C . GLN A 1 772 ? -30.316 -25.467 29.407 1.00 89.31 772 GLN A C 1
ATOM 6001 O O . GLN A 1 772 ? -30.107 -24.771 30.405 1.00 89.31 772 GLN A O 1
ATOM 6006 N N . LEU A 1 773 ? -29.975 -25.060 28.180 1.00 92.44 773 LEU A N 1
ATOM 6007 C CA . LEU A 1 773 ? -29.147 -23.884 27.893 1.00 92.44 773 LEU A CA 1
ATOM 6008 C C . LEU A 1 773 ? -29.623 -22.586 28.572 1.00 92.44 773 LEU A C 1
ATOM 6010 O O . LEU A 1 773 ? -28.790 -21.912 29.178 1.00 92.44 773 LEU A O 1
ATOM 6014 N N . PRO A 1 774 ? -30.924 -22.225 28.594 1.00 93.12 774 PRO A N 1
ATOM 6015 C CA . PRO A 1 774 ? -31.365 -21.017 29.294 1.00 93.12 774 PRO A CA 1
ATOM 6016 C C . PRO A 1 774 ? -31.058 -21.032 30.799 1.00 93.12 774 PRO A C 1
ATOM 6018 O O . PRO A 1 774 ? -30.787 -19.985 31.387 1.00 93.12 774 PRO A O 1
ATOM 6021 N N . LYS A 1 775 ? -31.101 -22.208 31.438 1.00 91.88 775 LYS A N 1
ATOM 6022 C CA . LYS A 1 775 ? -30.791 -22.371 32.864 1.00 91.88 775 LYS A CA 1
ATOM 6023 C C . LYS A 1 775 ? -29.281 -22.312 33.097 1.00 91.88 775 LYS A C 1
ATOM 6025 O O . LYS A 1 775 ? -28.850 -21.593 33.999 1.00 91.88 775 LYS A O 1
ATOM 6030 N N . ALA A 1 776 ? -28.495 -23.006 32.274 1.00 92.75 776 ALA A N 1
ATOM 6031 C CA . ALA A 1 776 ? -27.034 -22.959 32.329 1.00 92.75 776 ALA A CA 1
ATOM 6032 C C . ALA A 1 776 ? -26.525 -21.520 32.140 1.00 92.75 776 ALA A C 1
ATOM 6034 O O . ALA A 1 776 ? -25.803 -20.997 32.988 1.00 92.75 776 ALA A O 1
ATOM 6035 N N . ALA A 1 777 ? -27.021 -20.814 31.121 1.00 95.06 777 ALA A N 1
ATOM 6036 C CA . ALA A 1 777 ? -26.643 -19.434 30.836 1.00 95.06 777 ALA A CA 1
ATOM 6037 C C . ALA A 1 777 ? -26.985 -18.457 31.980 1.00 95.06 777 ALA A C 1
ATOM 6039 O O . ALA A 1 777 ? -26.229 -17.522 32.244 1.00 95.06 777 ALA A O 1
ATOM 6040 N N . GLN A 1 778 ? -28.080 -18.678 32.722 1.00 94.81 778 GLN A N 1
ATOM 6041 C CA . GLN A 1 778 ? -28.391 -17.891 33.927 1.00 94.81 778 GLN A CA 1
ATOM 6042 C C . GLN A 1 778 ? -27.365 -18.094 35.049 1.00 94.81 778 GLN A C 1
ATOM 6044 O O . GLN A 1 778 ? -27.035 -17.139 35.757 1.00 94.81 778 GLN A O 1
ATOM 6049 N N . ILE A 1 779 ? -26.866 -19.320 35.216 1.00 94.00 779 ILE A N 1
ATOM 6050 C CA . ILE A 1 779 ? -25.852 -19.654 36.223 1.00 94.00 779 ILE A CA 1
ATOM 6051 C C . ILE A 1 779 ? -24.500 -19.056 35.818 1.00 94.00 779 ILE A C 1
ATOM 6053 O O . ILE A 1 779 ? -23.846 -18.403 36.630 1.00 94.00 779 ILE A O 1
ATOM 6057 N N . VAL A 1 780 ? -24.131 -19.166 34.541 1.00 94.00 780 VAL A N 1
ATOM 6058 C CA . VAL A 1 780 ? -22.927 -18.531 33.984 1.00 94.00 780 VAL A CA 1
ATOM 6059 C C . VAL A 1 780 ? -22.992 -17.002 34.128 1.00 94.00 780 VAL A C 1
ATOM 6061 O O . VAL A 1 780 ? -22.025 -16.368 34.551 1.00 94.00 780 VAL A O 1
ATOM 6064 N N . ALA A 1 781 ? -24.154 -16.387 33.889 1.00 95.00 781 ALA A N 1
ATOM 6065 C CA . ALA A 1 781 ? -24.350 -14.952 34.094 1.00 95.00 781 ALA A CA 1
ATOM 6066 C C . ALA A 1 781 ? -24.279 -14.520 35.572 1.00 95.00 781 ALA A C 1
ATOM 6068 O O . ALA A 1 781 ? -23.872 -13.391 35.881 1.00 95.00 781 ALA A O 1
ATOM 6069 N N . GLN A 1 782 ? -24.681 -15.396 36.500 1.00 94.44 782 GLN A N 1
ATOM 6070 C CA . GLN A 1 782 ? -24.486 -15.176 37.932 1.00 94.44 782 GLN A CA 1
ATOM 6071 C C . GLN A 1 782 ? -22.992 -15.175 38.273 1.00 94.44 782 GLN A C 1
ATOM 6073 O O . GLN A 1 782 ? -22.538 -14.248 38.940 1.00 94.44 782 GLN A O 1
ATOM 6078 N N . ALA A 1 783 ? -22.221 -16.134 37.750 1.00 93.81 783 ALA A N 1
ATOM 6079 C CA . ALA A 1 783 ? -20.769 -16.173 37.922 1.00 93.81 783 ALA A CA 1
ATOM 6080 C C . ALA A 1 783 ? -20.086 -14.915 37.365 1.00 93.81 783 ALA A C 1
ATOM 6082 O O . ALA A 1 783 ? -19.287 -14.299 38.066 1.00 93.81 783 ALA A O 1
ATOM 6083 N N . PHE A 1 784 ? -20.488 -14.451 36.178 1.00 95.44 784 PHE A N 1
ATOM 6084 C CA . PHE A 1 784 ? -20.065 -13.157 35.629 1.00 95.44 784 PHE A CA 1
ATOM 6085 C C . PHE A 1 784 ? -20.333 -11.991 36.588 1.00 95.44 784 PHE A C 1
ATOM 6087 O O . PHE A 1 784 ? -19.460 -11.163 36.857 1.00 95.44 784 PHE A O 1
ATOM 6094 N N . THR A 1 785 ? -21.545 -11.921 37.137 1.00 94.19 785 THR A N 1
ATOM 6095 C CA . THR A 1 785 ? -21.941 -10.834 38.040 1.00 94.19 785 THR A CA 1
ATOM 6096 C C . THR A 1 785 ? -21.174 -10.886 39.358 1.00 94.19 785 THR A C 1
ATOM 6098 O O . THR A 1 785 ? -20.772 -9.844 39.882 1.00 94.19 785 THR A O 1
ATOM 6101 N N . ASP A 1 786 ? -20.948 -12.079 39.901 1.00 94.25 786 ASP A N 1
ATOM 6102 C CA . ASP A 1 786 ? -20.170 -12.268 41.120 1.00 94.25 786 ASP A CA 1
ATOM 6103 C C . ASP A 1 786 ? -18.696 -11.935 40.892 1.00 94.25 786 ASP A C 1
ATOM 6105 O O . ASP A 1 786 ? -18.096 -11.248 41.719 1.00 94.25 786 ASP A O 1
ATOM 6109 N N . ASP A 1 787 ? -18.130 -12.316 39.750 1.00 93.00 787 ASP A N 1
ATOM 6110 C CA . ASP A 1 787 ? -16.754 -11.995 39.377 1.00 93.00 787 ASP A CA 1
ATOM 6111 C C . ASP A 1 787 ? -16.531 -10.484 39.240 1.00 93.00 787 ASP A C 1
ATOM 6113 O O . ASP A 1 787 ? -15.622 -9.932 39.861 1.00 93.00 787 ASP A O 1
ATOM 6117 N N . LEU A 1 788 ? -17.443 -9.770 38.569 1.00 91.06 788 LEU A N 1
ATOM 6118 C CA . LEU A 1 788 ? -17.420 -8.301 38.495 1.00 91.06 788 LEU A CA 1
ATOM 6119 C C . LEU A 1 788 ? -17.483 -7.603 39.861 1.00 91.06 788 LEU A C 1
ATOM 6121 O O . LEU A 1 788 ? -17.091 -6.436 39.989 1.00 91.06 788 LEU A O 1
ATOM 6125 N N . ASN A 1 789 ? -18.012 -8.292 40.870 1.00 91.44 789 ASN A N 1
ATOM 6126 C CA . ASN A 1 789 ? -18.135 -7.807 42.238 1.00 91.44 789 ASN A CA 1
ATOM 6127 C C . ASN A 1 789 ? -17.057 -8.375 43.178 1.00 91.44 789 ASN A C 1
ATOM 6129 O O . ASN A 1 789 ? -17.119 -8.103 44.378 1.00 91.44 789 ASN A O 1
ATOM 6133 N N . ASN A 1 790 ? -16.068 -9.112 42.655 1.00 90.12 790 ASN A N 1
ATOM 6134 C CA . ASN A 1 790 ? -15.039 -9.830 43.417 1.00 90.12 790 ASN A CA 1
ATOM 6135 C C . ASN A 1 790 ? -15.624 -10.808 44.459 1.00 90.12 790 ASN A C 1
ATOM 6137 O O . ASN A 1 790 ? -15.131 -10.908 45.582 1.00 90.12 790 ASN A O 1
ATOM 6141 N N . LYS A 1 791 ? -16.716 -11.488 44.101 1.00 93.38 791 LYS A N 1
ATOM 6142 C CA . LYS A 1 791 ? -17.444 -12.475 44.919 1.00 93.38 791 LYS A CA 1
ATOM 6143 C C . LYS A 1 791 ? -17.527 -13.860 44.267 1.00 93.38 791 LYS A C 1
ATOM 6145 O O . LYS A 1 791 ? -18.213 -14.727 44.805 1.00 93.38 791 LYS A O 1
ATOM 6150 N N . LEU A 1 792 ? -16.856 -14.061 43.130 1.00 93.50 792 LEU A N 1
ATOM 6151 C CA . LEU A 1 792 ? -16.828 -15.347 42.437 1.00 93.50 792 LEU A CA 1
ATOM 6152 C C . LEU A 1 792 ? -16.285 -16.440 43.367 1.00 93.50 792 LEU A C 1
ATOM 6154 O O . LEU A 1 792 ? -15.224 -16.288 43.973 1.00 93.50 792 LEU A O 1
ATOM 6158 N N . SER A 1 793 ? -17.040 -17.525 43.495 1.00 91.00 793 SER A N 1
ATOM 6159 C CA . SER A 1 793 ? -16.690 -18.697 44.300 1.00 91.00 793 SER A CA 1
ATOM 6160 C C . SER A 1 793 ? -17.456 -19.922 43.799 1.00 91.00 793 SER A C 1
ATOM 6162 O O . SER A 1 793 ? -18.357 -19.788 42.974 1.00 91.00 793 SER A O 1
ATOM 6164 N N . GLU A 1 794 ? -17.181 -21.107 44.348 1.00 85.25 794 GLU A N 1
ATOM 6165 C CA . GLU A 1 794 ? -17.959 -22.327 44.064 1.00 85.25 794 GLU A CA 1
ATOM 6166 C C . GLU A 1 794 ? -19.474 -22.129 44.271 1.00 85.25 794 GLU A C 1
ATOM 6168 O O . GLU A 1 794 ? -20.295 -22.696 43.551 1.00 85.25 794 GLU A O 1
ATOM 6173 N N . GLN A 1 795 ? -19.872 -21.256 45.208 1.00 86.00 795 GLN A N 1
ATOM 6174 C CA . GLN A 1 795 ? -21.283 -20.936 45.451 1.00 86.00 795 GLN A CA 1
ATOM 6175 C C . GLN A 1 795 ? -21.961 -20.247 44.259 1.00 86.00 795 GLN A C 1
ATOM 6177 O O . GLN A 1 795 ? -23.172 -20.401 44.090 1.00 86.00 795 GLN A O 1
ATOM 6182 N N . SER A 1 796 ? -21.204 -19.536 43.419 1.00 87.94 796 SER A N 1
ATOM 6183 C CA . SER A 1 796 ? -21.710 -18.883 42.205 1.00 87.94 796 SER A CA 1
ATOM 6184 C C . SER A 1 796 ? -22.168 -19.893 41.146 1.00 87.94 796 SER A C 1
ATOM 6186 O O . SER A 1 796 ? -23.053 -19.578 40.355 1.00 87.94 796 SER A O 1
ATOM 6188 N N . LEU A 1 797 ? -21.622 -21.116 41.168 1.00 87.19 797 LEU A N 1
ATOM 6189 C CA . LEU A 1 797 ? -21.936 -22.202 40.231 1.00 87.19 797 LEU A CA 1
ATOM 6190 C C . LEU A 1 797 ? -22.670 -23.383 40.885 1.00 87.19 797 LEU A C 1
ATOM 6192 O O . LEU A 1 797 ? -22.884 -24.405 40.243 1.00 87.19 797 LEU A O 1
ATOM 6196 N N . ARG A 1 798 ? -23.112 -23.266 42.145 1.00 80.25 798 ARG A N 1
ATOM 6197 C CA . ARG A 1 798 ? -23.695 -24.387 42.917 1.00 80.25 798 ARG A CA 1
ATOM 6198 C C . ARG A 1 798 ? -24.888 -25.090 42.254 1.00 80.25 798 ARG A C 1
ATOM 6200 O O . ARG A 1 798 ? -25.186 -26.229 42.589 1.00 80.25 798 ARG A O 1
ATOM 6207 N N . ASN A 1 799 ? -25.593 -24.385 41.368 1.00 84.50 799 ASN A N 1
ATOM 6208 C CA . ASN A 1 799 ? -26.779 -24.878 40.668 1.00 84.50 799 ASN A CA 1
ATOM 6209 C C . ASN A 1 799 ? -26.467 -25.433 39.267 1.00 84.50 799 ASN A C 1
ATOM 6211 O O . ASN A 1 799 ? -27.405 -25.853 38.584 1.00 84.50 799 ASN A O 1
ATOM 6215 N N . LEU A 1 800 ? -25.201 -25.390 38.834 1.00 83.56 800 LEU A N 1
ATOM 6216 C CA . LEU A 1 800 ? -24.739 -25.992 37.587 1.00 83.56 800 LEU A CA 1
ATOM 6217 C C . LEU A 1 800 ? -24.644 -27.503 37.806 1.00 83.56 800 LEU A C 1
ATOM 6219 O O . LEU A 1 800 ? -23.918 -27.950 38.698 1.00 83.56 800 LEU A O 1
ATOM 6223 N N . SER A 1 801 ? -25.440 -28.270 37.063 1.00 79.06 801 SER A N 1
ATOM 6224 C CA . SER A 1 801 ? -25.359 -29.732 37.104 1.00 79.06 801 SER A CA 1
ATOM 6225 C C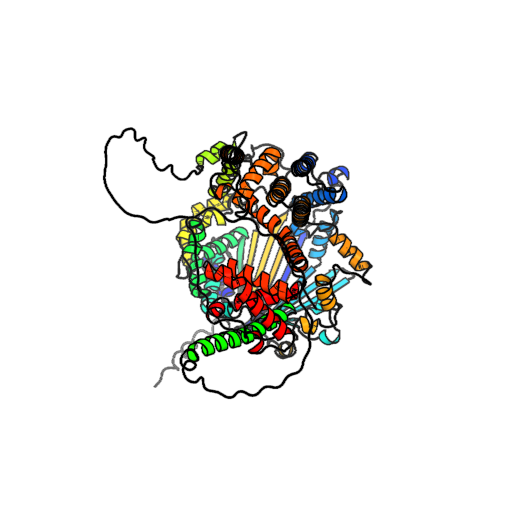 . SER A 1 801 ? -24.213 -30.237 36.227 1.00 79.06 801 SER A C 1
ATOM 6227 O O . SER A 1 801 ? -23.736 -29.496 35.371 1.00 79.06 801 SER A O 1
ATOM 6229 N N . ALA A 1 802 ? -23.787 -31.488 36.423 1.00 69.62 802 ALA A N 1
ATOM 6230 C CA . ALA A 1 802 ? -22.747 -32.113 35.605 1.00 69.62 802 ALA A CA 1
ATOM 6231 C C . ALA A 1 802 ? -23.088 -32.067 34.102 1.00 69.62 802 ALA A C 1
ATOM 6233 O O . ALA A 1 802 ? -22.240 -31.685 33.302 1.00 69.62 802 ALA A O 1
ATOM 6234 N N . ASP A 1 803 ? -24.346 -32.331 33.740 1.00 70.44 803 ASP A N 1
ATOM 6235 C CA . ASP A 1 803 ? -24.821 -32.276 32.350 1.00 70.44 803 ASP A CA 1
ATOM 6236 C C . ASP A 1 803 ? -24.810 -30.842 31.780 1.00 70.44 803 ASP A C 1
ATOM 6238 O O . ASP A 1 803 ? -24.615 -30.643 30.585 1.00 70.44 803 ASP A O 1
ATOM 6242 N N . ASP A 1 804 ? -24.964 -29.821 32.634 1.00 78.50 804 ASP A N 1
ATOM 6243 C CA . ASP A 1 804 ? -24.920 -28.412 32.219 1.00 78.50 804 ASP A CA 1
ATOM 6244 C C . ASP A 1 804 ? -23.475 -27.904 32.008 1.00 78.50 804 ASP A C 1
ATOM 6246 O O . ASP A 1 804 ? -23.291 -26.799 31.497 1.00 78.50 804 ASP A O 1
ATOM 6250 N N . THR A 1 805 ? -22.441 -28.662 32.408 1.00 77.69 805 THR A N 1
ATOM 6251 C CA . THR A 1 805 ? -21.034 -28.225 32.271 1.00 77.69 805 THR A CA 1
ATOM 6252 C C . THR A 1 805 ? -20.564 -28.194 30.818 1.00 77.69 805 THR A C 1
ATOM 6254 O O . THR A 1 805 ? -19.766 -27.332 30.463 1.00 77.69 805 THR A O 1
ATOM 6257 N N . GLU A 1 806 ? -21.131 -29.044 29.957 1.00 81.31 806 GLU A N 1
ATOM 6258 C CA . GLU A 1 806 ? -20.892 -29.028 28.505 1.00 81.31 806 GLU A CA 1
ATOM 6259 C C . GLU A 1 806 ? -21.526 -27.809 27.810 1.00 81.31 806 GLU A C 1
ATOM 6261 O O . GLU A 1 806 ? -21.224 -27.521 26.655 1.00 81.31 806 GLU A O 1
ATOM 6266 N N . LEU A 1 807 ? -22.390 -27.067 28.512 1.00 87.75 807 LEU A N 1
ATOM 6267 C CA . LEU A 1 807 ? -23.015 -25.830 28.032 1.00 87.75 807 LEU A CA 1
ATOM 6268 C C . LEU A 1 807 ? -22.227 -24.579 28.448 1.00 87.75 807 LEU A C 1
ATOM 6270 O O . LEU A 1 807 ? -22.755 -23.465 28.387 1.00 87.75 807 LEU A O 1
ATOM 6274 N N . PHE A 1 808 ? -20.977 -24.760 28.887 1.00 91.06 808 PHE A N 1
ATOM 6275 C CA . PHE A 1 808 ? -20.033 -23.683 29.135 1.00 91.06 808 PHE A CA 1
ATOM 6276 C C . PHE A 1 808 ? -18.894 -23.690 28.106 1.00 91.06 808 PHE A C 1
ATOM 6278 O O . PHE A 1 808 ? -18.042 -24.570 28.096 1.00 91.06 808 PHE A O 1
ATOM 6285 N N . ASP A 1 809 ? -18.854 -22.648 27.282 1.00 90.38 809 ASP A N 1
ATOM 6286 C CA . ASP A 1 809 ? -17.751 -22.302 26.392 1.00 90.38 809 ASP A CA 1
ATOM 6287 C C . ASP A 1 809 ? -17.046 -21.010 26.847 1.00 90.38 809 ASP A C 1
ATOM 6289 O O . ASP A 1 809 ? -17.677 -19.959 27.049 1.00 90.38 809 ASP A O 1
ATOM 6293 N N . GLN A 1 810 ? -15.720 -21.092 26.997 1.00 87.00 810 GLN A N 1
ATOM 6294 C CA . GLN A 1 810 ? -14.865 -19.997 27.457 1.00 87.00 810 GLN A CA 1
ATOM 6295 C C . GLN A 1 810 ? -14.751 -18.855 26.430 1.00 87.00 810 GLN A C 1
ATOM 6297 O O . GLN A 1 810 ? -14.704 -17.682 26.813 1.00 87.00 810 GLN A O 1
ATOM 6302 N N . SER A 1 811 ? -14.713 -19.168 25.135 1.00 86.31 811 SER A N 1
ATOM 6303 C CA . SER A 1 811 ? -14.614 -18.192 24.044 1.00 86.31 811 SER A CA 1
ATOM 6304 C C . SER A 1 811 ? -15.899 -17.377 23.930 1.00 86.31 811 SER A C 1
ATOM 6306 O O . SER A 1 811 ? -15.852 -16.143 23.914 1.00 86.31 811 SER A O 1
ATOM 6308 N N . ILE A 1 812 ? -17.052 -18.046 23.969 1.00 90.06 812 ILE A N 1
ATOM 6309 C CA . ILE A 1 812 ? -18.367 -17.397 23.969 1.00 90.06 812 ILE A CA 1
ATOM 6310 C C . ILE A 1 812 ? -18.524 -16.526 25.217 1.00 90.06 812 ILE A C 1
ATOM 6312 O O . ILE A 1 812 ? -18.945 -15.373 25.115 1.00 90.06 812 ILE A O 1
ATOM 6316 N N . TYR A 1 813 ? -18.104 -17.014 26.389 1.00 94.00 813 TYR A N 1
ATOM 6317 C CA . TYR A 1 813 ? -18.140 -16.226 27.624 1.00 94.00 813 TYR A CA 1
ATOM 6318 C C . TYR A 1 813 ? -17.347 -14.918 27.493 1.00 94.00 813 TYR A C 1
ATOM 6320 O O . TYR A 1 813 ? -17.830 -13.861 27.904 1.00 94.00 813 TYR A O 1
ATOM 6328 N N . ARG A 1 814 ? -16.141 -14.962 26.908 1.00 92.56 814 ARG A N 1
ATOM 6329 C CA . ARG A 1 814 ? -15.293 -13.772 26.712 1.00 92.56 814 ARG A CA 1
ATOM 6330 C C . ARG A 1 814 ? -15.949 -12.737 25.807 1.00 92.56 814 ARG A C 1
ATOM 6332 O O . ARG A 1 814 ? -15.956 -11.556 26.153 1.00 92.56 814 ARG A O 1
ATOM 6339 N N . ILE A 1 815 ? -16.512 -13.180 24.685 1.00 89.69 815 ILE A N 1
ATOM 6340 C CA . ILE A 1 815 ? -17.193 -12.303 23.728 1.00 89.69 815 ILE A CA 1
ATOM 6341 C C . ILE A 1 815 ? -18.378 -11.611 24.412 1.00 89.69 815 ILE A C 1
ATOM 6343 O O . ILE A 1 815 ? -18.472 -10.386 24.417 1.00 89.69 815 ILE A O 1
ATOM 6347 N N . VAL A 1 816 ? -19.227 -12.387 25.090 1.00 94.06 816 VAL A N 1
ATOM 6348 C CA . VAL A 1 816 ? -20.404 -11.880 25.813 1.00 94.06 816 VAL A CA 1
ATOM 6349 C C . VAL A 1 816 ? -19.988 -10.916 26.929 1.00 94.06 816 VAL A C 1
ATOM 6351 O O . VAL A 1 816 ? -20.602 -9.862 27.093 1.00 94.06 816 VAL A O 1
ATOM 6354 N N . TYR A 1 817 ? -18.925 -11.227 27.677 1.00 94.19 817 TYR A N 1
ATOM 6355 C CA . TYR A 1 817 ? -18.376 -10.353 28.716 1.00 94.19 817 TYR A CA 1
ATOM 6356 C C . TYR A 1 817 ? -17.999 -8.982 28.159 1.00 94.19 817 TYR A C 1
ATOM 6358 O O . TYR A 1 817 ? -18.388 -7.954 28.725 1.00 94.19 817 TYR A O 1
ATOM 6366 N N . ARG A 1 818 ? -17.232 -8.971 27.065 1.00 92.25 818 ARG A N 1
ATOM 6367 C CA . ARG A 1 818 ? -16.771 -7.745 26.418 1.00 92.25 818 ARG A CA 1
ATOM 6368 C C . ARG A 1 818 ? -17.967 -6.933 25.942 1.00 92.25 818 ARG A C 1
ATOM 6370 O O . ARG A 1 818 ? -18.123 -5.792 26.371 1.00 92.25 818 ARG A O 1
ATOM 6377 N N . ASP A 1 819 ? -18.839 -7.531 25.140 1.00 90.50 819 ASP A N 1
ATOM 6378 C CA . ASP A 1 819 ? -19.914 -6.791 24.487 1.00 90.50 819 ASP A CA 1
ATOM 6379 C C . ASP A 1 819 ? -20.920 -6.235 25.521 1.00 90.50 819 ASP A C 1
ATOM 6381 O O . ASP A 1 819 ? -21.291 -5.059 25.472 1.00 90.50 819 ASP A O 1
ATOM 6385 N N . VAL A 1 820 ? -21.279 -7.009 26.558 1.00 92.81 820 VAL A N 1
ATOM 6386 C CA . VAL A 1 820 ? -22.163 -6.528 27.640 1.00 92.81 820 VAL A CA 1
ATOM 6387 C C . VAL A 1 820 ? -21.561 -5.328 28.372 1.00 92.81 820 VAL A C 1
ATOM 6389 O O . VAL A 1 820 ? -22.287 -4.397 28.727 1.00 92.81 820 VAL A O 1
ATOM 6392 N N . LEU A 1 821 ? -20.252 -5.317 28.630 1.00 91.50 821 LEU A N 1
ATOM 6393 C CA . LEU A 1 821 ? -19.601 -4.195 29.310 1.00 91.50 821 LEU A CA 1
ATOM 6394 C C . LEU A 1 821 ? -19.364 -2.988 28.400 1.00 91.50 821 LEU A C 1
ATOM 6396 O O . LEU A 1 821 ? -19.370 -1.865 28.908 1.00 91.50 821 LEU A O 1
ATOM 6400 N N . THR A 1 822 ? -19.225 -3.206 27.094 1.00 89.44 822 THR A N 1
ATOM 6401 C CA . THR A 1 822 ? -19.189 -2.146 26.082 1.00 89.44 822 THR A CA 1
ATOM 6402 C C . THR A 1 822 ? -20.539 -1.433 25.989 1.00 89.44 822 THR A C 1
ATOM 6404 O O . THR A 1 822 ? -20.595 -0.207 26.087 1.00 89.44 822 THR A O 1
ATOM 6407 N N . HIS A 1 823 ? -21.647 -2.175 25.881 1.00 86.94 823 HIS A N 1
ATOM 6408 C CA . HIS A 1 823 ? -22.983 -1.593 25.683 1.00 86.94 823 HIS A CA 1
ATOM 6409 C C . HIS A 1 823 ? -23.713 -1.224 26.981 1.00 86.94 823 HIS A C 1
ATOM 6411 O O . HIS A 1 823 ? -24.655 -0.428 26.964 1.00 86.94 823 HIS A O 1
ATOM 6417 N N . MET A 1 824 ? -23.283 -1.758 28.127 1.00 88.69 824 MET A N 1
ATOM 6418 C CA . MET A 1 824 ? -23.812 -1.403 29.446 1.00 88.69 824 MET A CA 1
ATOM 6419 C C . MET A 1 824 ? -22.686 -1.010 30.423 1.00 88.69 824 MET A C 1
ATOM 6421 O O . MET A 1 824 ? -22.484 -1.721 31.410 1.00 88.69 824 MET A O 1
ATOM 6425 N N . PRO A 1 825 ? -21.972 0.118 30.236 1.00 79.31 825 PRO A N 1
ATOM 6426 C CA . PRO A 1 825 ? -20.933 0.588 31.166 1.00 79.31 825 PRO A CA 1
ATOM 6427 C C . PRO A 1 825 ? -21.505 0.991 32.544 1.00 79.31 825 PRO A C 1
ATOM 6429 O O . PRO A 1 825 ? -22.724 1.025 32.733 1.00 79.31 825 PRO A O 1
ATOM 6432 N N . LYS A 1 826 ? -20.644 1.131 33.574 1.00 65.38 826 LYS A N 1
ATOM 6433 C CA . LYS A 1 826 ? -21.053 1.365 34.991 1.00 65.38 826 LYS A CA 1
ATOM 6434 C C . LYS A 1 826 ? -21.617 2.751 35.236 1.00 65.38 826 LYS A C 1
ATOM 6436 O O . LYS A 1 826 ? -21.069 3.708 34.655 1.00 65.38 826 LYS A O 1
#

Foldseek 3Di:
DDDPPPPVVVVPPDDDDPDPDPPPPPFQFLLRLLVLLLVQALVCLVFQKWKKKKKKAWAFDFDPDPDCDDVVVVVVLQWDDPVLLVLLVQLCVLLVPDDDPLLSVLLRNQLSLVQDPCSVVQVPLDDDDPVSSVVVNVQRNQKMKMKIWMDRNVQQKIKMKIWIWGDDPVDIDIFIKIWMARPVQRKIKIQPCSPPVAFFDPVLNPAIAIDGPCVCVVQSVLFPVVLVSVQVSQLSSQLSNQDDRVQKDWDDDDPVLVVLQFPTKMKGKDFPLVSCLRSLLLCLQCVLQCQCVGRVHHPDVVVLCVVVPVPDDDDDDDDDDDDDDDDDDPLVVLLVLLLVLLVLVLVLLVVQLVCQVPPPPPPPDDDDDDDDDDDDDDDDDDDDDDDDDDDDDDDDDDDDDDDDDDDDDDDDDDDDPPPPDPPADDQVNLVVLLPPLAAFLLSCLRCCVVPVQRSLDDDDDDDDDPDDRSDPPPSPLPQLNRQCSVVSNVNHDSDNCGSNNSSVSCVVCVVSSVVRVVVVVVVTKMKMWMFTAHPVSHTAKIKIWIWDADPRGGIIIMIMIMGMRQRNHTDDDDVVSVVRHHHPCVRSVPGNNVVCVCCVVPPVPDDDDPPPVCVVVVSSVSNDNVLRSLLVSLLVQCVVPVDLLSSQLSSQSSCCSSVVVSSSVNDDNVLSSLLSNLLSVLVDVPPDDDDDPVNVVNVVSCVRNVVDDNSSSDPSSVVSVCSNCVSCVVVVLLVVLVVLCVVQVDLLSSQLVQLLVVLVVVDDDDPVCNVCSSVLSSLLSQQLVCVVVVNRDSVSNVVQDSVSSVSDDSVSSSVSSSVSCVSPPD